Protein 3QML (pdb70)

GO terms:
  GO:0005783 endoplasmic reticulum (C, IDA)
  GO:0016887 ATP hydrolysis activity (F, IDA)
  GO:0034099 luminal surveillance complex (C, IDA)
  GO:0031204 post-translational protein targeting to membrane, translocation (P, IDA)
  GO:0070880 fungal-type cell wall beta-glucan biosynthetic process (P, IGI)
  GO:0000742 karyogamy involved in conjugation with cellular fusion (P, IMP)
  GO:0036503 ERAD pathway (P, IMP)
  GO:0031204 post-translational protein targeting to membrane, translocation (P, IMP)
  GO:0006616 SRP-dependent cotranslational protein targeting to membrane, translocation (P, IMP)
  GO:0070972 protein localization to endoplasmic reticulum (P, IMP)
  GO:0006986 response to unfolded protein (P, IMP)
  GO:0015450 protein-transporting ATPase activity (F, IDA)
  GO:0005515 protein binding (F, IPI)

Nearest PDB structures (foldseek):
  3qml-assembly1_C  TM=1.004E+00  e=2.629E-32  Saccharomyces cerevisiae
  3qml-assembly2_D  TM=9.830E-01  e=2.316E-26  Saccharomyces cerevisiae
  7urr-assembly1_B  TM=4.068E-01  e=2.922E-01  Saccharomyces cerevisiae
  8ezq-assembly1_A  TM=2.811E-01  e=3.048E-01  Saccharomyces cerevisiae
  3qml-assembly1_A  TM=1.003E+00  e=1.879E-79  Saccharomyces cerevisiae

InterPro domains:
  IPR013126 Heat shock protein 70 family [PF00012] (52-654)
  IPR013126 Heat shock protein 70 family [PTHR19375] (52-611)
  IPR018181 Heat shock protein 70, conserved site [PS00297] (55-62)
  IPR018181 Heat shock protein 70, conserved site [PS00329] (242-255)
  IPR018181 Heat shock protein 70, conserved site [PS01036] (379-393)
  IPR029047 Heat shock protein 70kD, peptide-binding domain superfamily [G3DSA:2.60.34.10] (428-582)
  IPR029047 Heat shock protein 70kD, peptide-binding domain superfamily [SSF100920] (429-586)
  IPR029048 Heat shock protein 70kD, C-terminal domain superfamily [G3DSA:1.20.1270.10] (583-655)
  IPR029048 Heat shock protein 70kD, C-terminal domain superfamily [SSF100934] (580-661)
  IPR042050 Endoplasmic reticulum chaperone BIP, nucleotide-binding domain [cd10241] (50-425)
  IPR043129 ATPase, nucleotide binding domain [SSF53067] (50-233)
  IPR043129 ATPase, nucleotide binding domain [SSF53067] (235-427)

Secondary structure (DSSP, 8-state):
---S-EEEEE-SSEEEEEEEETTEEEE---TTS-SSEE--EEE-SS-EEETHHHHHT-TT-TTTEE--GGGTTT--TT-HHHHHHHHT-SSEEEEETTEEEEEEESSSSEEEE-HHHHHHHHHHHHHHHHHHHSSS---EEEEEE-TT--HHHHHHHHHHHHHTT-EEEEEEEHHHHHHHHTTTT--SS-EEEEEEEE-SS-EEEEEEEEETTEEEEEEEEEETT-SHHHHHHHHHHHHHHHHHHHHS--GGG-HHHHHHHHHHHHHHHHHHTTSSEEEEEEEEEETTEEEEEEEEHHHHHHHHHHHHHHTHHHHHHHHHHHT--GGG--EEEEESGGGGSHHHHHHHHHHTTTPPPB--S-TTTHHHHHHHHHH--/---EEEEE-SSEEEEEEEETTEEEEPP-TTS-S-EE--EEE-SS-EEESHHHHHTTTT--TTEE--GGGTTT--TTSHHHHHHHHT-SSEEEEETTEEEEEEESSSSEEEE-HHHHHHHHHHHHHHHHHTTSSS----EEEEE-TT--HHHHHHHHHHHHTTS---S--EEHHHHHHHHTT---EEEEEE-SS-EEEEEEEE-SSSEE---EEEETT--HHHHHHHHHHHHHHHHHHHHS--GGG-HHHHHHHHHHHHHHHHHTTTSSEEEEEEEEEETTEEEEEEEEHHHHHHHTHHHHHTTTHHHHHHHHTT---TTT--EEEEESSGGG-HHHHHHHHHHTTT-PPP-SS-TTTHHHHHHHHHHHT-/---TTHHHHHHHHHHHHH-SS--HHHHHHHHHHHHHHGGGTTSHHHHHHHHHHHHHHHHHHHH-TTS-HHHHHHHHHHHHHHHTT-HHHHHHHHHH-TTHHHHHHHHHHHHH-----HHHHHHHHHHHHHS---STT---HHHHHHHHHHTTT-HHHHHHHHHHHHHHHHHHTT--HHHHHHHHHHHT-TTS-HHHHHHHHHHHHHHHHHHGGGSPPPHHHHHHHHHHHHHHHHHHTS--S---HHHHHHHHHHHHHHTTT-/--HHHHHHHHHTTSS-S---HHHHHHHHHHHHHHHHHHTSHHHHHHHHHHHHHHHHHHHH-TTS-HHHHHHHHHHHHHHHTT-TTHHHHHHHH-TTHHHHHHHHHHHHH---THHHHHHHHHHHHHS---GGGGGGS-HHHHHHHHHTTTT-HHHHHHHHHHHHHHHTTT--HHHHHHHHHTT-S--HHHHHHHHHHTT-TTS-HHHHHHHHHHHHHHHHHHGGGS---TTHHHHHHHHHHHHHHHHS-SS----THHHHHHHHHHHHHHHT-

Foldseek 3Di:
DQPFAKFKEQDQFKIWIWAQDPNDIDQFAAPVRHSIWTLKWADDLPDTDGTPRLVVPCQVRVARMDGRLLQFALDFCPDPSNVVVCVPGSYDWDHDVRGTWTWQARPVHIDIGHSLQSLLVHVLRNQVSVCVVPVHHGQEYAYEDAPPDDPSRQVSNCSSQVSSNYRHPYYHHQQVLLCVLVVVLPDDDKAWEWEWAAAAAWTKIWIWIHHPRDIDTQDMDTGRGAHDLVLLVLQLVVQQVVVCVVPVDRCPPPSVLSVLSSVQSVVQQVVLLPDQKDWGWAQCSDPRDIRIGMDGNVVSCVSCVVSLVVSVVRVVVNCVSNVHDLVRHDAYEYAYQCCSRVVSQVVVCVVSVNDHHDDDPRRPCSSSSSRNVVSVD/DWAKFWEDDQFKIAIWTDDPHDIDTFAAPVGHRIWTLKWFDDAVDIDGTPVLVVCCVVGPQGMDGSLLQFALDFCPPPSNVVVCVPGSYDWDQDVRGTWTWQQHPNRIDIGHSLQSLLSHLVSSQVRVCVVVVHHDAEYAYEDAPPDDPSRQVSNQSSQVNPGYGHPYYDHLQQLLCLLVHPCQEWEWEAAAAWTKIWGWANDNDGIDTLFMDIGNGAHPLVLLVLQLVVQQVVVCVVPVDRCPVPPVLSVVSSVQSVVQQVPLLPDQKDWGWAQCSDPRDIGIDIDGNVNSCVSCVVSLVRRVVRVVVNQVSRDHDLQVNPAYGYAYASCSRPVNQVCVCVVSVHDHHDDDDHRPCSSSRSSNVVSVVD/DDDPCCPLVVVLVVLCVVDVDRDPVSLVSLLVSLVVCLVVCLPLVSVLSCCVPCVVVLLCQLLPPVDDPSSNLSSLSSNLSNLPVHVVSLCVCCPVPVCSLVSLLVSLLVCLVDDDSVSSNQSSLSVNLSHADAPVPPRDPVSLVSQLVVPPVCVSNVLSSLSNVLRNCCRHPHCDAVSLVSLLVNLLDPPDDPVSVLSSVVSNLVVLVPPPPNHDDDDVSVVSLVVLLVVLVVVVPDDDPPDDVVSNVSSVVSNVCNVPRD/DVVPLVVVLVVLCVPDVDDDVVSQVVNLVSQVVCLVVCLPQVVVLVCCVPCVVVLLCQLLPPPDDNSSNVSSLSSLLSSQVVHPPSLVVCVPPVVCSLLSLLVSLLVPLVPPSLVSNLSSLSNLLRHADALVCLVSDAPVSLVSSLVSPVVCVSSNLSSLSNVLRQLPHPPDQVSSVVSVVVRDVACQVVLVVLLQSLLDPVDDPVSVLSSVVNNLSCQVNPPVRHDDDDSSLVSLVVLLCVLVVVLVDPDADDDVVSNVSSVVSNCCNPPGD

Solvent-accessible surface area: 57207 Å² total; per-residue (Å²): 173,52,60,57,12,0,0,0,17,11,13,16,18,82,0,0,0,0,0,67,86,133,63,138,18,75,14,7,51,15,101,22,52,29,108,40,4,5,4,30,0,0,12,38,85,141,99,142,26,32,0,22,44,0,76,29,45,36,55,105,27,64,114,17,1,1,44,22,8,28,42,1,3,14,32,60,49,126,45,223,39,0,75,93,11,36,168,145,25,70,12,75,11,40,75,89,134,28,65,1,0,0,29,3,48,46,129,71,116,156,103,49,21,27,5,30,57,1,2,2,16,3,0,17,23,3,30,74,10,0,43,122,95,13,80,95,144,0,44,22,0,6,0,1,2,5,16,97,13,52,55,32,16,54,76,4,2,67,55,0,0,97,89,10,41,3,82,9,48,75,30,12,33,13,9,14,0,0,0,19,10,42,32,27,33,148,9,120,179,86,57,28,0,0,1,2,18,0,20,24,7,22,0,25,0,4,0,0,8,0,78,136,26,63,47,90,51,70,12,47,32,40,35,62,78,0,0,4,98,46,0,22,116,56,0,3,86,48,5,11,109,28,0,98,191,120,75,55,45,67,1,56,121,54,105,91,1,30,16,16,0,105,44,1,0,53,0,0,26,83,12,3,40,95,76,57,15,6,48,0,26,1,8,33,7,14,119,67,45,30,2,39,22,49,5,28,44,27,72,4,38,104,44,0,36,110,33,1,104,90,2,33,155,12,0,84,98,0,9,105,86,44,61,41,113,74,172,44,8,63,22,2,0,2,8,7,22,16,2,120,8,43,41,3,33,82,24,2,25,67,37,10,121,46,67,134,9,33,85,77,39,57,9,53,17,0,6,0,64,0,0,0,44,53,3,42,87,89,44,5,0,0,1,21,11,12,19,34,76,1,2,4,2,4,34,119,118,61,137,30,82,18,3,43,18,115,76,50,52,103,47,7,1,6,28,0,0,10,43,108,147,128,116,38,30,0,24,58,0,65,43,37,34,94,94,21,53,90,14,0,1,43,23,9,25,38,1,3,9,31,104,49,114,58,201,56,0,59,110,13,36,161,145,22,78,5,81,14,33,74,110,129,33,87,2,1,0,43,2,32,48,126,52,119,132,110,38,26,44,5,34,60,1,2,2,26,2,4,24,55,2,37,77,10,0,31,125,120,68,56,89,161,14,75,48,0,1,0,0,2,4,14,103,11,75,121,51,13,48,91,8,2,76,61,1,1,77,69,88,38,19,77,12,70,119,24,10,34,12,8,8,0,0,0,20,16,55,42,42,105,49,0,1,1,4,24,1,20,28,17,20,0,22,0,2,2,0,15,34,109,139,41,124,32,110,52,73,14,48,30,37,41,61,97,2,0,3,119,50,0,12,114,75,0,2,148,31,4,17,122,22,1,103,181,120,68,64,41,42,1,62,54,32,123,85,2,26,20,10,0,110,42,1,0,52,2,0,31,92,13,1,35,94,82,79,13,8,52,1,26,1,4,33,9,5,50,61,50,30,1,38,19,51,5,30,35,21,73,2,36,86,34,0,58,92,34,3,93,97,4,30,110,9,0,80,119,2,6,114,82,26,60,50,102,58,124,81,20,101,41,2,0,12,2,20,20,14,3,107,5,41,40,6,51,78,29,1,52,65,29,5,98,40,59,176,15,28,174,74,50,44,23,38,6,0,11,0,50,0,0,0,46,43,0,38,114,111,96,114,13,41,13,21,85,27,1,131,59,0,71,84,21,48,105,78,45,142,109,38,41,81,122,20,34,48,142,0,50,84,0,0,78,121,2,4,16,26,0,2,31,35,119,16,0,86,30,0,1,48,67,4,4,67,16,0,11,84,5,0,38,49,115,140,22,57,51,86,0,9,17,21,0,0,32,0,0,0,1,0,0,11,28,2,68,50,0,24,110,44,1,38,130,53,67,85,92,5,17,65,113,0,16,53,7,0,27,84,11,13,109,43,191,80,7,38,83,3,7,20,9,0,0,3,0,0,16,57,3,55,20,60,71,156,36,83,41,50,76,108,26,0,18,49,0,13,93,123,20,94,182,18,85,61,0,4,22,17,0,0,28,0,6,12,66,24,38,115,10,72,70,179,168,142,55,78,12,0,60,26,0,5,123,4,2,54,42,191,98,20,42,51,28,17,10,20,44,0,0,49,11,0,19,72,15,36,110,74,76,137,103,123,15,70,27,67,178,33,2,70,93,23,1,41,113,44,5,152,51,9,67,67,76,37,107,93,52,125,171,114,84,26,87,54,38,18,59,16,0,109,77,0,33,85,0,130,163,142,26,44,128,19,35,89,30,43,151,70,13,83,83,42,30,112,74,97,129,91,50,62,80,70,31,23,23,92,3,43,48,3,4,63,123,18,1,26,33,1,2,11,58,60,14,0,85,27,9,1,50,78,18,6,53,29,10,10,86,13,1,32,58,88,136,25,37,66,72,4,5,18,20,0,0,28,1,0,0,1,0,0,14,31,1,74,57,0,15,81,57,0,38,138,53,68,96,91,7,16,39,119,0,10,56,3,0,33,82,18,5,94,105,106,20,37,66,2,3,14,10,0,0,6,0,0,13,58,1,62,13,59,46,140,11,9,109,50,1,36,35,116,28,0,24,47,0,6,90,117,30,99,212,21,83,60,0,1,20,14,0,0,41,0,0,2,54,0,2,56,0,63,102,140,64,155,66,1,86,138,1,0,97,87,24,21,124,108,13,40,95,6,0,58,30,1,1,102,3,2,61,38,209,94,23,28,58,29,18,14,18,42,0,0,39,0,0,24,24,1,35,82,30,43,139,101,111,6,88,27,75,128,30,0,38,70,27,0,29,127,38,14,162,49,16,75,67,84,36,99,83,83,156,144,119,79,23,82,56,40,18,72,16,3,100,73,0,24,56,1,126,132,120,34,40

Radius of gyration: 41.49 Å; Cα contacts (8 Å, |Δi|>4): 2077; chains: 4; bounding box: 78×118×96 Å

Organism: Saccharomyces cerevisiae (strain ATCC 204508 / S288c) (NCBI:txid559292)

Structure (mmCIF, N/CA/C/O backbone):
data_3QML
#
_entry.id   3QML
#
_cell.length_a   226.353
_cell.length_b   116.586
_cell.length_c   55.844
_cell.angle_alpha   90.00
_cell.angle_beta   90.00
_cell.angle_gamma   90.00
#
_symmetry.space_group_name_H-M   'P 21 21 2'
#
loop_
_entity.id
_entity.type
_entity.pdbx_description
1 polymer '78 kDa glucose-regulated protein homolog'
2 polymer 'Nucleotide exchange factor SIL1'
3 non-polymer 'PHOSPHATE ION'
4 non-polymer 'MAGNESIUM ION'
5 water water
#
loop_
_atom_site.group_PDB
_atom_site.id
_atom_site.type_symbol
_atom_site.label_atom_id
_atom_site.label_alt_id
_atom_site.label_comp_id
_atom_site.label_asym_id
_atom_site.label_entity_id
_atom_site.label_seq_id
_atom_site.pdbx_PDB_ins_code
_atom_site.Cartn_x
_atom_site.Cartn_y
_atom_site.Cartn_z
_atom_site.occupancy
_atom_site.B_iso_or_equiv
_atom_site.auth_seq_id
_atom_site.auth_comp_id
_atom_site.auth_asym_id
_atom_site.auth_atom_id
_atom_site.pdbx_PDB_model_num
ATOM 1 N N . ASN A 1 12 ? 30.372 60.573 30.405 1.00 91.51 48 ASN A N 1
ATOM 2 C CA . ASN A 1 12 ? 29.060 60.189 30.913 1.00 84.90 48 ASN A CA 1
ATOM 3 C C . ASN A 1 12 ? 28.859 60.458 32.405 1.00 72.03 48 ASN A C 1
ATOM 4 O O . ASN A 1 12 ? 27.722 60.565 32.862 1.00 70.51 48 ASN A O 1
ATOM 9 N N . TYR A 1 13 ? 29.955 60.568 33.158 1.00 66.65 49 TYR A N 1
ATOM 10 C CA . TYR A 1 13 ? 29.876 60.818 34.602 1.00 57.19 49 TYR A CA 1
ATOM 11 C C . TYR A 1 13 ? 29.668 62.303 34.933 1.00 55.33 49 TYR A C 1
ATOM 12 O O . TYR A 1 13 ? 29.413 62.670 36.079 1.00 59.84 49 TYR A O 1
ATOM 21 N N . GLY A 1 14 ? 29.778 63.151 33.922 1.00 44.89 50 GLY A N 1
ATOM 22 C CA . GLY A 1 14 ? 29.723 64.581 34.116 1.00 43.51 50 GLY A CA 1
ATOM 23 C C . GLY A 1 14 ? 30.935 65.024 34.897 1.00 50.83 50 GLY A C 1
ATOM 24 O O . GLY A 1 14 ? 31.994 64.396 34.835 1.00 54.49 50 GLY A O 1
ATOM 25 N N . THR A 1 15 ? 30.780 66.118 35.630 1.00 46.94 51 THR A N 1
ATOM 26 C CA . THR A 1 15 ? 31.784 66.533 36.593 1.00 44.05 51 THR A CA 1
ATOM 27 C C . THR A 1 15 ? 31.436 65.860 37.899 1.00 44.55 51 THR A C 1
ATOM 28 O O . THR A 1 15 ? 30.418 66.186 38.515 1.00 47.33 51 THR A O 1
ATOM 32 N N . VAL A 1 16 ? 32.257 64.918 38.330 1.00 40.47 52 VAL A N 1
ATOM 33 C CA . VAL A 1 16 ? 31.963 64.219 39.569 1.00 47.34 52 VAL A CA 1
ATOM 34 C C . VAL A 1 16 ? 32.594 64.862 40.806 1.00 48.78 52 VAL A C 1
ATOM 35 O O . VAL A 1 16 ? 33.770 65.243 40.804 1.00 48.38 52 VAL A O 1
ATOM 39 N N . ILE A 1 17 ? 31.778 64.991 41.852 1.00 40.97 53 ILE A N 1
ATOM 40 C CA . ILE A 1 17 ? 32.133 65.792 43.022 1.00 36.98 53 ILE A CA 1
ATOM 41 C C . ILE A 1 17 ? 32.548 64.901 44.188 1.00 27.32 53 ILE A C 1
ATOM 42 O O . ILE A 1 17 ? 32.303 63.702 44.179 1.00 34.64 53 ILE A O 1
ATOM 47 N N . GLY A 1 18 ? 33.197 65.493 45.184 1.00 28.30 54 GLY A N 1
ATOM 48 C CA . GLY A 1 18 ? 33.561 64.777 46.388 1.00 21.53 54 GLY A CA 1
ATOM 49 C C . GLY A 1 18 ? 32.837 65.363 47.580 1.00 28.40 54 GLY A C 1
ATOM 50 O O . GLY A 1 18 ? 32.818 66.581 47.781 1.00 29.16 54 GLY A O 1
ATOM 51 N N . ILE A 1 19 ? 32.229 64.488 48.373 1.00 27.02 55 ILE A N 1
ATOM 52 C CA . ILE A 1 19 ? 31.456 64.934 49.514 1.00 23.65 55 ILE A CA 1
ATOM 53 C C . ILE A 1 19 ? 31.842 64.228 50.809 1.00 20.91 55 ILE A C 1
ATOM 54 O O . ILE A 1 19 ? 31.804 62.994 50.913 1.00 28.08 55 ILE A O 1
ATOM 59 N N . ASP A 1 20 ? 32.168 65.030 51.812 1.00 19.57 56 ASP A N 1
ATOM 60 C CA . ASP A 1 20 ? 32.364 64.520 53.169 1.00 28.14 56 ASP A CA 1
ATOM 61 C C . ASP A 1 20 ? 31.041 64.700 53.892 1.00 29.60 56 ASP A C 1
ATOM 62 O O . ASP A 1 20 ? 30.604 65.828 54.157 1.00 32.97 56 ASP A O 1
ATOM 67 N N . LEU A 1 21 ? 30.408 63.577 54.199 1.00 26.23 57 LEU A N 1
ATOM 68 C CA . LEU A 1 21 ? 29.116 63.574 54.858 1.00 18.72 57 LEU A CA 1
ATOM 69 C C . LEU A 1 21 ? 29.283 63.241 56.322 1.00 19.01 57 LEU A C 1
ATOM 70 O O . LEU A 1 21 ? 29.321 62.068 56.707 1.00 24.30 57 LEU A O 1
ATOM 75 N N . GLY A 1 22 ? 29.477 64.274 57.133 1.00 26.98 58 GLY A N 1
ATOM 76 C CA . GLY A 1 22 ? 29.814 64.062 58.529 1.00 27.22 58 GLY A CA 1
ATOM 77 C C . GLY A 1 22 ? 28.604 64.032 59.456 1.00 37.46 58 GLY A C 1
ATOM 78 O O . GLY A 1 22 ? 27.504 64.462 59.102 1.00 27.38 58 GLY A O 1
ATOM 79 N N . THR A 1 23 ? 28.830 63.519 60.658 1.00 42.88 59 THR A N 1
ATOM 80 C CA . THR A 1 23 ? 27.865 63.567 61.740 1.00 37.90 59 THR A CA 1
ATOM 81 C C . THR A 1 23 ? 27.320 64.979 61.959 1.00 39.68 59 THR A C 1
ATOM 82 O O . THR A 1 23 ? 26.126 65.193 61.892 1.00 46.98 59 THR A O 1
ATOM 86 N N . THR A 1 24 ? 28.196 65.941 62.227 1.00 37.09 60 THR A N 1
ATOM 87 C CA . THR A 1 24 ? 27.743 67.295 62.528 1.00 31.77 60 THR A CA 1
ATOM 88 C C . THR A 1 24 ? 27.795 68.276 61.354 1.00 30.20 60 THR A C 1
ATOM 89 O O . THR A 1 24 ? 26.950 69.169 61.259 1.00 38.16 60 THR A O 1
ATOM 93 N N . TYR A 1 25 ? 28.794 68.116 60.481 1.00 31.00 61 TYR A N 1
ATOM 94 C CA . TYR A 1 25 ? 29.020 69.011 59.337 1.00 34.78 61 TYR A CA 1
ATOM 95 C C . TYR A 1 25 ? 29.328 68.232 58.078 1.00 28.49 61 TYR A C 1
ATOM 96 O O . TYR A 1 25 ? 29.888 67.140 58.138 1.00 30.90 61 TYR A O 1
ATOM 105 N N . SER A 1 26 ? 28.945 68.794 56.937 1.00 23.54 62 SER A N 1
ATOM 106 C CA . SER A 1 26 ? 29.222 68.187 55.654 1.00 29.25 62 SER A CA 1
ATOM 107 C C . SER A 1 26 ? 30.013 69.169 54.823 1.00 31.35 62 SER A C 1
ATOM 108 O O . SER A 1 26 ? 29.962 70.383 55.054 1.00 26.88 62 SER A O 1
ATOM 111 N N . CYS A 1 27 ? 30.743 68.658 53.841 1.00 26.92 63 CYS A N 1
ATOM 112 C CA . CYS A 1 27 ? 31.640 69.517 53.083 1.00 21.71 63 CYS A CA 1
ATOM 113 C C . CYS A 1 27 ? 31.757 68.986 51.664 1.00 26.48 63 CYS A C 1
ATOM 114 O O . CYS A 1 27 ? 31.847 67.773 51.481 1.00 24.26 63 CYS A O 1
ATOM 117 N N . VAL A 1 28 ? 31.751 69.877 50.662 1.00 24.25 64 VAL A N 1
ATOM 118 C CA . VAL A 1 28 ? 31.770 69.436 49.261 1.00 22.11 64 VAL A CA 1
ATOM 119 C C . VAL A 1 28 ? 32.920 70.070 48.483 1.00 28.24 64 VAL A C 1
ATOM 120 O O . VAL A 1 28 ? 33.252 71.251 48.688 1.00 30.81 64 VAL A O 1
ATOM 124 N N . ALA A 1 29 ? 33.542 69.280 47.607 1.00 24.73 65 ALA A N 1
ATOM 125 C CA . ALA A 1 29 ? 34.707 69.761 46.885 1.00 35.46 65 ALA A CA 1
ATOM 126 C C . ALA A 1 29 ? 34.680 69.271 45.460 1.00 30.85 65 ALA A C 1
ATOM 127 O O . ALA A 1 29 ? 33.940 68.346 45.135 1.00 34.08 65 ALA A O 1
ATOM 129 N N . VAL A 1 30 ? 35.494 69.890 44.608 1.00 30.93 66 VAL A N 1
ATOM 130 C CA . VAL A 1 30 ? 35.539 69.491 43.213 1.00 32.08 66 VAL A CA 1
ATOM 131 C C . VAL A 1 30 ? 36.897 69.799 42.600 1.00 37.79 66 VAL A C 1
ATOM 132 O O . VAL A 1 30 ? 37.529 70.799 42.931 1.00 36.42 66 VAL A O 1
ATOM 136 N N . MET A 1 31 ? 37.336 68.917 41.712 1.00 35.07 67 MET A N 1
ATOM 137 C CA . MET A 1 31 ? 38.565 69.125 40.954 1.00 46.88 67 MET A CA 1
ATOM 138 C C . MET A 1 31 ? 38.271 69.929 39.679 1.00 59.59 67 MET A C 1
ATOM 139 O O . MET A 1 31 ? 37.581 69.456 38.773 1.00 67.01 67 MET A O 1
ATOM 144 N N . LYS A 1 32 ? 38.783 71.155 39.628 1.00 59.97 68 LYS A N 1
ATOM 145 C CA . LYS A 1 32 ? 38.542 72.052 38.507 1.00 64.79 68 LYS A CA 1
ATOM 146 C C . LYS A 1 32 ? 39.876 72.527 37.917 1.00 69.62 68 LYS A C 1
ATOM 147 O O . LYS A 1 32 ? 40.607 73.289 38.553 1.00 65.37 68 LYS A O 1
ATOM 153 N N . ASN A 1 33 ? 40.177 72.069 36.700 1.00 77.76 69 ASN A N 1
ATOM 154 C CA . ASN A 1 33 ? 41.432 72.397 36.022 1.00 79.32 69 ASN A CA 1
ATOM 155 C C . ASN A 1 33 ? 42.635 71.844 36.773 1.00 76.29 69 ASN A C 1
ATOM 156 O O . ASN A 1 33 ? 43.669 72.510 36.855 1.00 73.68 69 ASN A O 1
ATOM 161 N N . GLY A 1 34 ? 42.488 70.642 37.335 1.00 61.36 70 GLY A N 1
ATOM 162 C CA . GLY A 1 34 ? 43.549 70.019 38.105 1.00 54.15 70 GLY A CA 1
ATOM 163 C C . GLY A 1 34 ? 43.853 70.654 39.454 1.00 62.21 70 GLY A C 1
ATOM 164 O O . GLY A 1 34 ? 44.824 70.273 40.113 1.00 64.68 70 GLY A O 1
ATOM 165 N N . LYS A 1 35 ? 43.054 71.634 39.870 1.00 61.59 71 LYS A N 1
ATOM 166 C CA . LYS A 1 35 ? 43.120 72.109 41.253 1.00 54.79 71 LYS A CA 1
ATOM 167 C C . LYS A 1 35 ? 41.861 71.628 41.973 1.00 55.51 71 LYS A C 1
ATOM 168 O O . LYS A 1 35 ? 40.786 71.579 41.378 1.00 47.04 71 LYS A O 1
ATOM 174 N N . THR A 1 36 ? 41.987 71.264 43.244 1.00 52.87 72 THR A N 1
ATOM 175 C CA . THR A 1 36 ? 40.808 70.918 44.024 1.00 60.51 72 THR A CA 1
ATOM 176 C C . THR A 1 36 ? 40.345 72.112 44.864 1.00 56.24 72 THR A C 1
ATOM 177 O O . THR A 1 36 ? 41.129 72.716 45.610 1.00 44.48 72 THR A O 1
ATOM 181 N N . GLU A 1 37 ? 39.074 72.468 44.723 1.00 44.78 73 GLU A N 1
ATOM 182 C CA . GLU A 1 37 ? 38.540 73.586 45.492 1.00 43.19 73 GLU A CA 1
ATOM 183 C C . GLU A 1 37 ? 37.448 73.108 46.425 1.00 40.16 73 GLU A C 1
ATOM 184 O O . GLU A 1 37 ? 36.584 72.331 46.011 1.00 34.21 73 GLU A O 1
ATOM 190 N N . ILE A 1 38 ? 37.515 73.549 47.684 1.00 33.53 74 ILE A N 1
ATOM 191 C CA . ILE A 1 38 ? 36.427 73.382 48.645 1.00 33.41 74 ILE A CA 1
ATOM 192 C C . ILE A 1 38 ? 35.391 74.470 48.375 1.00 43.25 74 ILE A C 1
ATOM 193 O O . ILE A 1 38 ? 35.744 75.626 48.160 1.00 40.54 74 ILE A O 1
ATOM 198 N N . LEU A 1 39 ? 34.117 74.096 48.348 1.00 37.74 75 LEU A N 1
ATOM 199 C CA . LEU A 1 39 ? 33.090 75.004 47.829 1.00 38.37 75 LEU A CA 1
ATOM 200 C C . LEU A 1 39 ? 32.227 75.604 48.937 1.00 39.58 75 LEU A C 1
ATOM 201 O O . LEU A 1 39 ? 31.647 74.880 49.746 1.00 45.27 75 LEU A O 1
ATOM 206 N N . ALA A 1 40 ? 32.145 76.929 48.978 1.00 34.66 76 ALA A N 1
ATOM 207 C CA . ALA A 1 40 ? 31.322 77.585 49.986 1.00 44.50 76 ALA A CA 1
ATOM 208 C C . ALA A 1 40 ? 29.827 77.529 49.624 1.00 44.08 76 ALA A C 1
ATOM 209 O O . ALA A 1 40 ? 29.445 77.563 48.443 1.00 38.83 76 ALA A O 1
ATOM 211 N N . ASN A 1 41 ? 28.979 77.441 50.641 1.00 42.92 77 ASN A N 1
ATOM 212 C CA . ASN A 1 41 ? 27.537 77.411 50.389 1.00 50.57 77 ASN A CA 1
ATOM 213 C C . ASN A 1 41 ? 26.933 78.801 50.153 1.00 60.38 77 ASN A C 1
ATOM 214 O O . ASN A 1 41 ? 27.652 79.802 50.045 1.00 60.08 77 ASN A O 1
ATOM 219 N N . GLU A 1 42 ? 25.609 78.847 50.071 1.00 66.44 78 GLU A N 1
ATOM 220 C CA . GLU A 1 42 ? 24.891 80.084 49.789 1.00 69.58 78 GLU A CA 1
ATOM 221 C C . GLU A 1 42 ? 25.150 81.132 50.878 1.00 64.34 78 GLU A C 1
ATOM 222 O O . GLU A 1 42 ? 25.101 82.329 50.612 1.00 58.78 78 GLU A O 1
ATOM 228 N N . GLN A 1 43 ? 25.455 80.663 52.090 1.00 63.17 79 GLN A N 1
ATOM 229 C CA . GLN A 1 43 ? 25.759 81.528 53.237 1.00 60.62 79 GLN A CA 1
ATOM 230 C C . GLN A 1 43 ? 27.248 81.901 53.363 1.00 66.04 79 GLN A C 1
ATOM 231 O O . GLN A 1 43 ? 27.649 82.579 54.315 1.00 59.19 79 GLN A O 1
ATOM 237 N N . GLY A 1 44 ? 28.067 81.442 52.420 1.00 59.93 80 GLY A N 1
ATOM 238 C CA . GLY A 1 44 ? 29.486 81.755 52.435 1.00 45.07 80 GLY A CA 1
ATOM 239 C C . GLY A 1 44 ? 30.354 80.786 53.219 1.00 47.96 80 GLY A C 1
ATOM 240 O O . GLY A 1 44 ? 31.552 81.030 53.423 1.00 48.75 80 GLY A O 1
ATOM 241 N N . ASN A 1 45 ? 29.768 79.681 53.665 1.00 39.60 81 ASN A N 1
ATOM 242 C CA . ASN A 1 45 ? 30.500 78.779 54.536 1.00 37.16 81 ASN A CA 1
ATOM 243 C C . ASN A 1 45 ? 30.998 77.541 53.788 1.00 47.75 81 ASN A C 1
ATOM 244 O O . ASN A 1 45 ? 30.288 76.985 52.949 1.00 42.61 81 ASN A O 1
ATOM 249 N N . ARG A 1 46 ? 32.235 77.141 54.089 1.00 46.35 82 ARG A N 1
ATOM 250 C CA . ARG A 1 46 ? 32.920 76.059 53.382 1.00 41.15 82 ARG A CA 1
ATOM 251 C C . ARG A 1 46 ? 32.570 74.702 53.949 1.00 34.47 82 ARG A C 1
ATOM 252 O O . ARG A 1 46 ? 32.887 73.663 53.376 1.00 33.98 82 ARG A O 1
ATOM 260 N N . ILE A 1 47 ? 31.895 74.744 55.084 1.00 41.70 83 ILE A N 1
ATOM 261 C CA . ILE A 1 47 ? 31.472 73.572 55.822 1.00 34.66 83 ILE A CA 1
ATOM 262 C C . ILE A 1 47 ? 29.967 73.815 56.154 1.00 50.03 83 ILE A C 1
ATOM 263 O O . ILE A 1 47 ? 29.584 74.933 56.470 1.00 43.36 83 ILE A O 1
ATOM 268 N N . THR A 1 48 ? 29.115 72.796 56.005 1.00 44.72 84 THR A N 1
ATOM 269 C CA . THR A 1 48 ? 27.646 72.933 56.163 1.00 30.32 84 THR A CA 1
ATOM 270 C C . THR A 1 48 ? 27.080 71.985 57.235 1.00 39.12 84 THR A C 1
ATOM 271 O O . THR A 1 48 ? 27.331 70.779 57.185 1.00 36.63 84 THR A O 1
ATOM 275 N N . PRO A 1 49 ? 26.300 72.522 58.199 1.00 46.79 85 PRO A N 1
ATOM 276 C CA . PRO A 1 49 ? 25.763 71.678 59.276 1.00 39.63 85 PRO A CA 1
ATOM 277 C C . PRO A 1 49 ? 24.894 70.584 58.698 1.00 36.34 85 PRO A C 1
ATOM 278 O O . PRO A 1 49 ? 24.129 70.853 57.772 1.00 35.08 85 PRO A O 1
ATOM 282 N N . SER A 1 50 ? 25.036 69.374 59.228 1.00 39.09 86 SER A N 1
ATOM 283 C CA . SER A 1 50 ? 24.270 68.213 58.797 1.00 39.06 86 SER A CA 1
ATOM 284 C C . SER A 1 50 ? 22.927 68.221 59.544 1.00 35.68 86 SER A C 1
ATOM 285 O O . SER A 1 50 ? 22.695 67.409 60.423 1.00 31.41 86 SER A O 1
ATOM 288 N N . TYR A 1 51 ? 22.066 69.167 59.195 1.00 28.72 87 TYR A N 1
ATOM 289 C CA . TYR A 1 51 ? 20.803 69.414 59.906 1.00 36.76 87 TYR A CA 1
ATOM 290 C C . TYR A 1 51 ? 19.645 69.500 58.930 1.00 29.86 87 TYR A C 1
ATOM 291 O O . TYR A 1 51 ? 19.820 69.977 57.811 1.00 36.26 87 TYR A O 1
ATOM 300 N N . VAL A 1 52 ? 18.468 69.045 59.346 1.00 32.93 88 VAL A N 1
ATOM 301 C CA . VAL A 1 52 ? 17.258 69.203 58.515 1.00 41.18 88 VAL A CA 1
ATOM 302 C C . VAL A 1 52 ? 16.093 69.602 59.404 1.00 40.52 88 VAL A C 1
ATOM 303 O O . VAL A 1 52 ? 15.867 68.996 60.441 1.00 51.73 88 VAL A O 1
ATOM 307 N N . ALA A 1 53 ? 15.358 70.631 59.020 1.00 46.03 89 ALA A N 1
ATOM 308 C CA . ALA A 1 53 ? 14.268 71.107 59.870 1.00 44.13 89 ALA A CA 1
ATOM 309 C C . ALA A 1 53 ? 12.962 71.202 59.113 1.00 47.41 89 ALA A C 1
ATOM 310 O O . ALA A 1 53 ? 12.919 71.649 57.962 1.00 47.76 89 ALA A O 1
ATOM 312 N N . PHE A 1 54 ? 11.893 70.754 59.760 1.00 54.85 90 PHE A N 1
ATOM 313 C CA . PHE A 1 54 ? 10.569 70.794 59.149 1.00 58.88 90 PHE A CA 1
ATOM 314 C C . PHE A 1 54 ? 9.696 71.852 59.809 1.00 62.39 90 PHE A C 1
ATOM 315 O O . PHE A 1 54 ? 9.519 71.860 61.025 1.00 62.64 90 PHE A O 1
ATOM 323 N N . THR A 1 55 ? 9.190 72.766 58.991 1.00 59.38 91 THR A N 1
ATOM 324 C CA . THR A 1 55 ? 8.222 73.747 59.439 1.00 60.56 91 THR A CA 1
ATOM 325 C C . THR A 1 55 ? 6.985 73.566 58.594 1.00 61.97 91 THR A C 1
ATOM 326 O O . THR A 1 55 ? 6.970 72.744 57.674 1.00 64.89 91 THR A O 1
ATOM 330 N N . ASP A 1 56 ? 5.952 74.339 58.904 1.00 67.23 92 ASP A N 1
ATOM 331 C CA . ASP A 1 56 ? 4.715 74.264 58.151 1.00 83.66 92 ASP A CA 1
ATOM 332 C C . ASP A 1 56 ? 4.988 74.546 56.681 1.00 81.79 92 ASP A C 1
ATOM 333 O O . ASP A 1 56 ? 4.544 73.799 55.798 1.00 75.49 92 ASP A O 1
ATOM 338 N N . ASP A 1 57 ? 5.750 75.607 56.430 1.00 83.15 93 ASP A N 1
ATOM 339 C CA . ASP A 1 57 ? 5.979 76.085 55.071 1.00 90.43 93 ASP A CA 1
ATOM 340 C C . ASP A 1 57 ? 7.292 75.624 54.447 1.00 86.23 93 ASP A C 1
ATOM 341 O O . ASP A 1 57 ? 7.432 75.622 53.229 1.00 90.45 93 ASP A O 1
ATOM 346 N N . GLU A 1 58 ? 8.254 75.230 55.273 1.00 84.63 94 GLU A N 1
ATOM 347 C CA . GLU A 1 58 ? 9.598 74.947 54.768 1.00 78.67 94 GLU A CA 1
ATOM 348 C C . GLU A 1 58 ? 10.175 73.581 55.153 1.00 61.44 94 GLU A C 1
ATOM 349 O O . GLU A 1 58 ? 9.901 73.047 56.231 1.00 55.61 94 GLU A O 1
ATOM 355 N N . ARG A 1 59 ? 10.975 73.026 54.251 1.00 53.59 95 ARG A N 1
ATOM 356 C CA . ARG A 1 59 ? 11.949 72.000 54.604 1.00 60.17 95 ARG A CA 1
ATOM 357 C C . ARG A 1 59 ? 13.345 72.653 54.608 1.00 60.30 95 ARG A C 1
ATOM 358 O O . ARG A 1 59 ? 13.964 72.811 53.557 1.00 67.44 95 ARG A O 1
ATOM 366 N N . LEU A 1 60 ? 13.826 73.067 55.775 1.00 53.55 96 LEU A N 1
ATOM 367 C CA . LEU A 1 60 ? 15.127 73.754 55.868 1.00 49.26 96 LEU A CA 1
ATOM 368 C C . LEU A 1 60 ? 16.273 72.769 55.952 1.00 49.34 96 LEU A C 1
ATOM 369 O O . LEU A 1 60 ? 16.197 71.803 56.711 1.00 43.51 96 LEU A O 1
ATOM 374 N N . ILE A 1 61 ? 17.332 73.028 55.181 1.00 52.40 97 ILE A N 1
ATOM 375 C CA . ILE A 1 61 ? 18.538 72.199 55.201 1.00 50.88 97 ILE A CA 1
ATOM 376 C C . ILE A 1 61 ? 19.826 72.989 55.415 1.00 49.95 97 ILE A C 1
ATOM 377 O O . ILE A 1 61 ? 20.137 73.918 54.661 1.00 42.22 97 ILE A O 1
ATOM 382 N N . GLY A 1 62 ? 20.575 72.606 56.441 1.00 43.82 98 GLY A N 1
ATOM 383 C CA . GLY A 1 62 ? 21.909 73.127 56.635 1.00 41.07 98 GLY A CA 1
ATOM 384 C C . GLY A 1 62 ? 21.978 74.308 57.567 1.00 49.07 98 GLY A C 1
ATOM 385 O O . GLY A 1 62 ? 21.583 74.216 58.730 1.00 53.35 98 GLY A O 1
ATOM 386 N N . ASP A 1 63 ? 22.506 75.420 57.070 1.00 56.60 99 ASP A N 1
ATOM 387 C CA . ASP A 1 63 ? 22.624 76.597 57.914 1.00 65.16 99 ASP A CA 1
ATOM 388 C C . ASP A 1 63 ? 21.228 77.036 58.352 1.00 52.34 99 ASP A C 1
ATOM 389 O O . ASP A 1 63 ? 20.957 77.163 59.541 1.00 46.51 99 ASP A O 1
ATOM 394 N N . ALA A 1 64 ? 20.335 77.235 57.394 1.00 56.89 100 ALA A N 1
ATOM 395 C CA . ALA A 1 64 ? 18.966 77.643 57.720 1.00 63.98 100 ALA A CA 1
ATOM 396 C C . ALA A 1 64 ? 18.330 76.741 58.790 1.00 70.32 100 ALA A C 1
ATOM 397 O O . ALA A 1 64 ? 17.592 77.209 59.658 1.00 69.17 100 ALA A O 1
ATOM 399 N N . ALA A 1 65 ? 18.632 75.448 58.737 1.00 65.10 101 ALA A N 1
ATOM 400 C CA . ALA A 1 65 ? 18.012 74.502 59.648 1.00 53.41 101 ALA A CA 1
ATOM 401 C C . ALA A 1 65 ? 18.580 74.619 61.036 1.00 48.10 101 ALA A C 1
ATOM 402 O O . ALA A 1 65 ? 17.850 74.550 62.012 1.00 54.08 101 ALA A O 1
ATOM 404 N N . LYS A 1 66 ? 19.888 74.795 61.132 1.00 58.83 102 LYS A N 1
ATOM 405 C CA . LYS A 1 66 ? 20.549 74.816 62.431 1.00 49.45 102 LYS A CA 1
ATOM 406 C C . LYS A 1 66 ? 20.296 76.129 63.179 1.00 48.54 102 LYS A C 1
ATOM 407 O O . LYS A 1 66 ? 20.367 76.189 64.415 1.00 43.93 102 LYS A O 1
ATOM 413 N N . ASN A 1 67 ? 20.030 77.189 62.424 1.00 44.32 103 ASN A N 1
ATOM 414 C CA . ASN A 1 67 ? 19.752 78.490 63.022 1.00 55.34 103 ASN A CA 1
ATOM 415 C C . ASN A 1 67 ? 18.403 78.509 63.742 1.00 63.62 103 ASN A C 1
ATOM 416 O O . ASN A 1 67 ? 18.275 79.094 64.815 1.00 73.80 103 ASN A O 1
ATOM 421 N N . GLN A 1 68 ? 17.408 77.844 63.157 1.00 66.87 104 GLN A N 1
ATOM 422 C CA . GLN A 1 68 ? 16.069 77.790 63.740 1.00 64.23 104 GLN A CA 1
ATOM 423 C C . GLN A 1 68 ? 15.859 76.540 64.586 1.00 62.09 104 GLN A C 1
ATOM 424 O O . GLN A 1 68 ? 14.735 76.064 64.730 1.00 68.20 104 GLN A O 1
ATOM 430 N N . VAL A 1 69 ? 16.934 76.001 65.145 1.00 55.67 105 VAL A N 1
ATOM 431 C CA . VAL A 1 69 ? 16.795 74.806 65.962 1.00 54.43 105 VAL A CA 1
ATOM 432 C C . VAL A 1 69 ? 16.045 75.183 67.219 1.00 56.88 105 VAL A C 1
ATOM 433 O O . VAL A 1 69 ? 15.076 74.519 67.593 1.00 66.77 105 VAL A O 1
ATOM 437 N N . ALA A 1 70 ? 16.497 76.267 67.848 1.00 64.18 106 ALA A N 1
ATOM 438 C CA . ALA A 1 70 ? 16.014 76.721 69.159 1.00 73.37 106 ALA A CA 1
ATOM 439 C C . ALA A 1 70 ? 14.505 76.581 69.398 1.00 71.23 106 ALA A C 1
ATOM 440 O O . ALA A 1 70 ? 14.080 75.824 70.267 1.00 67.57 106 ALA A O 1
ATOM 442 N N . ALA A 1 71 ? 13.705 77.306 68.626 1.00 76.56 107 ALA A N 1
ATOM 443 C CA . ALA A 1 71 ? 12.263 77.326 68.836 1.00 85.56 107 ALA A CA 1
ATOM 444 C C . ALA A 1 71 ? 11.527 76.243 68.050 1.00 85.29 107 ALA A C 1
ATOM 445 O O . ALA A 1 71 ? 10.313 76.306 67.887 1.00 89.54 107 ALA A O 1
ATOM 447 N N . ASN A 1 72 ? 12.262 75.250 67.565 1.00 80.77 108 ASN A N 1
ATOM 448 C CA . ASN A 1 72 ? 11.647 74.135 66.853 1.00 72.78 108 ASN A CA 1
ATOM 449 C C . ASN A 1 72 ? 12.357 72.823 67.139 1.00 73.75 108 ASN A C 1
ATOM 450 O O . ASN A 1 72 ? 12.613 72.043 66.228 1.00 71.67 108 ASN A O 1
ATOM 455 N N . PRO A 1 73 ? 12.642 72.563 68.417 1.00 71.54 109 PRO A N 1
ATOM 456 C CA . PRO A 1 73 ? 13.581 71.532 68.860 1.00 68.83 109 PRO A CA 1
ATOM 457 C C . PRO A 1 73 ? 13.153 70.086 68.607 1.00 67.23 109 PRO A C 1
ATOM 458 O O . PRO A 1 73 ? 13.878 69.183 69.012 1.00 80.84 109 PRO A O 1
ATOM 462 N N . GLN A 1 74 ? 12.018 69.845 67.970 1.00 57.03 110 GLN A N 1
ATOM 463 C CA . GLN A 1 74 ? 11.630 68.457 67.719 1.00 57.41 110 GLN A CA 1
ATOM 464 C C . GLN A 1 74 ? 11.209 68.182 66.275 1.00 49.66 110 GLN A C 1
ATOM 465 O O . GLN A 1 74 ? 10.926 67.053 65.916 1.00 45.30 110 GLN A O 1
ATOM 471 N N . ASN A 1 75 ? 11.188 69.212 65.442 1.00 51.99 111 ASN A N 1
ATOM 472 C CA . ASN A 1 75 ? 11.143 68.982 64.010 1.00 54.85 111 ASN A CA 1
ATOM 473 C C . ASN A 1 75 ? 12.522 69.160 63.353 1.00 58.43 111 ASN A C 1
ATOM 474 O O . ASN A 1 75 ? 12.644 69.082 62.126 1.00 58.38 111 ASN A O 1
ATOM 479 N N . THR A 1 76 ? 13.557 69.380 64.172 1.00 39.82 112 THR A N 1
ATOM 480 C CA . THR A 1 76 ? 14.902 69.598 63.657 1.00 43.07 112 THR A CA 1
ATOM 481 C C . THR A 1 76 ? 15.790 68.367 63.848 1.00 45.43 112 THR A C 1
ATOM 482 O O . THR A 1 76 ? 16.143 67.995 64.972 1.00 38.13 112 THR A O 1
ATOM 486 N N . ILE A 1 77 ? 16.168 67.751 62.730 1.00 44.16 113 ILE A N 1
ATOM 487 C CA . ILE A 1 77 ? 16.898 66.490 62.756 1.00 38.89 113 ILE A CA 1
ATOM 488 C C . ILE A 1 77 ? 18.403 66.721 62.633 1.00 39.36 113 ILE A C 1
ATOM 489 O O . ILE A 1 77 ? 18.856 67.473 61.765 1.00 35.83 113 ILE A O 1
ATOM 494 N N . PHE A 1 78 ? 19.167 66.092 63.525 1.00 50.41 114 PHE A N 1
ATOM 495 C CA . PHE A 1 78 ? 20.631 66.142 63.493 1.00 38.53 114 PHE A CA 1
ATOM 496 C C . PHE A 1 78 ? 21.180 64.796 63.944 1.00 39.81 114 PHE A C 1
ATOM 497 O O . PHE A 1 78 ? 20.433 63.977 64.458 1.00 35.43 114 PHE A O 1
ATOM 505 N N . ASP A 1 79 ? 22.483 64.572 63.754 1.00 41.08 115 ASP A N 1
ATOM 506 C CA . ASP A 1 79 ? 23.127 63.318 64.126 1.00 29.02 115 ASP A CA 1
ATOM 507 C C . ASP A 1 79 ? 22.529 62.098 63.453 1.00 26.13 115 ASP A C 1
ATOM 508 O O . ASP A 1 79 ? 22.649 60.983 63.982 1.00 29.83 115 ASP A O 1
ATOM 513 N N . ILE A 1 80 ? 21.914 62.266 62.288 1.00 25.74 116 ILE A N 1
ATOM 514 C CA . ILE A 1 80 ? 21.263 61.113 61.671 1.00 30.00 116 ILE A CA 1
ATOM 515 C C . ILE A 1 80 ? 22.306 60.045 61.335 1.00 35.91 116 ILE A C 1
ATOM 516 O O . ILE A 1 80 ? 21.993 58.853 61.271 1.00 35.44 116 ILE A O 1
ATOM 521 N N . LYS A 1 81 ? 23.549 60.474 61.129 1.00 23.65 117 LYS A N 1
ATOM 522 C CA . LYS A 1 81 ? 24.628 59.532 60.833 1.00 32.99 117 LYS A CA 1
ATOM 523 C C . LYS A 1 81 ? 24.780 58.456 61.895 1.00 39.15 117 LYS A C 1
ATOM 524 O O . LYS A 1 81 ? 25.344 57.390 61.612 1.00 32.36 117 LYS A O 1
ATOM 530 N N . ARG A 1 82 ? 24.282 58.723 63.106 1.00 35.54 118 ARG A N 1
ATOM 531 C CA . ARG A 1 82 ? 24.323 57.726 64.173 1.00 30.12 118 ARG A CA 1
ATOM 532 C C . ARG A 1 82 ? 23.336 56.574 63.940 1.00 38.62 118 ARG A C 1
ATOM 533 O O . ARG A 1 82 ? 23.438 55.515 64.555 1.00 42.35 118 ARG A O 1
ATOM 541 N N . LEU A 1 83 ? 22.385 56.774 63.037 1.00 38.31 119 LEU A N 1
ATOM 542 C CA . LEU A 1 83 ? 21.312 55.813 62.850 1.00 35.40 119 LEU A CA 1
ATOM 543 C C . LEU A 1 83 ? 21.421 55.081 61.529 1.00 36.97 119 LEU A C 1
ATOM 544 O O . LEU A 1 83 ? 20.875 53.993 61.366 1.00 36.56 119 LEU A O 1
ATOM 549 N N . ILE A 1 84 ? 22.108 55.688 60.571 1.00 27.45 120 ILE A N 1
ATOM 550 C CA . ILE A 1 84 ? 22.038 55.194 59.198 1.00 32.33 120 ILE A CA 1
ATOM 551 C C . ILE A 1 84 ? 22.588 53.772 59.070 1.00 35.16 120 ILE A C 1
ATOM 552 O O . ILE A 1 84 ? 23.604 53.442 59.664 1.00 33.56 120 ILE A O 1
ATOM 557 N N . GLY A 1 85 ? 21.878 52.928 58.322 1.00 37.73 121 GLY A N 1
ATOM 558 C CA . GLY A 1 85 ? 22.270 51.543 58.111 1.00 37.49 121 GLY A CA 1
ATOM 559 C C . GLY A 1 85 ? 22.076 50.587 59.281 1.00 38.61 121 GLY A C 1
ATOM 560 O O . GLY A 1 85 ? 22.326 49.389 59.146 1.00 48.40 121 GLY A O 1
ATOM 561 N N . LEU A 1 86 ? 21.647 51.105 60.428 1.00 31.31 122 LEU A N 1
ATOM 562 C CA . LEU A 1 86 ? 21.541 50.300 61.643 1.00 37.07 122 LEU A CA 1
ATOM 563 C C . LEU A 1 86 ? 20.114 49.802 61.932 1.00 48.63 122 LEU A C 1
ATOM 564 O O . LEU A 1 86 ? 19.149 50.304 61.368 1.00 45.26 122 LEU A O 1
ATOM 569 N N . LYS A 1 87 ? 20.006 48.824 62.834 1.00 53.72 123 LYS A N 1
ATOM 570 C CA . LYS A 1 87 ? 18.733 48.224 63.233 1.00 52.37 123 LYS A CA 1
ATOM 571 C C . LYS A 1 87 ? 18.188 48.872 64.499 1.00 47.77 123 LYS A C 1
ATOM 572 O O . LYS A 1 87 ? 18.952 49.266 65.388 1.00 36.86 123 LYS A O 1
ATOM 578 N N . TYR A 1 88 ? 16.861 48.947 64.591 1.00 45.84 124 TYR A N 1
ATOM 579 C CA . TYR A 1 88 ? 16.194 49.577 65.736 1.00 44.77 124 TYR A CA 1
ATOM 580 C C . TYR A 1 88 ? 16.553 48.921 67.075 1.00 52.61 124 TYR A C 1
ATOM 581 O O . TYR A 1 88 ? 16.642 49.588 68.097 1.00 53.48 124 TYR A O 1
ATOM 590 N N . ASN A 1 89 ? 16.771 47.611 67.057 1.00 65.44 125 ASN A N 1
ATOM 591 C CA . ASN A 1 89 ? 17.137 46.883 68.266 1.00 70.23 125 ASN A CA 1
ATOM 592 C C . ASN A 1 89 ? 18.609 46.994 68.637 1.00 64.50 125 ASN A C 1
ATOM 593 O O . ASN A 1 89 ? 19.008 46.558 69.711 1.00 67.33 125 ASN A O 1
ATOM 598 N N . ASP A 1 90 ? 19.415 47.568 67.754 1.00 54.84 126 ASP A N 1
ATOM 599 C CA . ASP A 1 90 ? 20.841 47.664 68.021 1.00 54.28 126 ASP A CA 1
ATOM 600 C C . ASP A 1 90 ? 21.112 48.408 69.315 1.00 52.67 126 ASP A C 1
ATOM 601 O O . ASP A 1 90 ? 20.501 49.434 69.590 1.00 52.81 126 ASP A O 1
ATOM 606 N N . ARG A 1 91 ? 22.029 47.884 70.117 1.00 51.21 127 ARG A N 1
ATOM 607 C CA . ARG A 1 91 ? 22.413 48.566 71.346 1.00 57.70 127 ARG A CA 1
ATOM 608 C C . ARG A 1 91 ? 22.675 50.063 71.140 1.00 47.68 127 ARG A C 1
ATOM 609 O O . ARG A 1 91 ? 22.127 50.882 71.864 1.00 52.31 127 ARG A O 1
ATOM 617 N N . SER A 1 92 ? 23.510 50.422 70.161 1.00 43.79 128 SER A N 1
ATOM 618 C CA . SER A 1 92 ? 23.905 51.825 70.005 1.00 40.99 128 SER A CA 1
ATOM 619 C C . SER A 1 92 ? 22.730 52.710 69.605 1.00 42.65 128 SER A C 1
ATOM 620 O O . SER A 1 92 ? 22.645 53.857 70.013 1.00 49.42 128 SER A O 1
ATOM 623 N N . VAL A 1 93 ? 21.811 52.180 68.814 1.00 48.32 129 VAL A N 1
ATOM 624 C CA . VAL A 1 93 ? 20.624 52.944 68.452 1.00 41.51 129 VAL A CA 1
ATOM 625 C C . VAL A 1 93 ? 19.750 53.217 69.681 1.00 44.41 129 VAL A C 1
ATOM 626 O O . VAL A 1 93 ? 19.269 54.329 69.879 1.00 45.90 129 VAL A O 1
ATOM 630 N N . GLN A 1 94 ? 19.591 52.211 70.530 1.00 40.03 130 GLN A N 1
ATOM 631 C CA . GLN A 1 94 ? 18.843 52.381 71.772 1.00 48.69 130 GLN A CA 1
ATOM 632 C C . GLN A 1 94 ? 19.473 53.442 72.655 1.00 58.89 130 GLN A C 1
ATOM 633 O O . GLN A 1 94 ? 18.776 54.309 73.173 1.00 65.46 130 GLN A O 1
ATOM 639 N N . LYS A 1 95 ? 20.791 53.384 72.825 1.00 58.72 131 LYS A N 1
ATOM 640 C CA . LYS A 1 95 ? 21.455 54.352 73.687 1.00 59.32 131 LYS A CA 1
ATOM 641 C C . LYS A 1 95 ? 21.345 55.752 73.092 1.00 63.64 131 LYS A C 1
ATOM 642 O O . LYS A 1 95 ? 21.039 56.711 73.806 1.00 67.93 131 LYS A O 1
ATOM 648 N N . ASP A 1 96 ? 21.565 55.859 71.781 1.00 57.53 132 ASP A N 1
ATOM 649 C CA . ASP A 1 96 ? 21.603 57.160 71.117 1.00 53.87 132 ASP A CA 1
ATOM 650 C C . ASP A 1 96 ? 20.234 57.814 71.123 1.00 53.97 132 ASP A C 1
ATOM 651 O O . ASP A 1 96 ? 20.124 59.036 71.189 1.00 52.75 132 ASP A O 1
ATOM 656 N N . ILE A 1 97 ? 19.196 56.986 71.056 1.00 60.38 133 ILE A N 1
ATOM 657 C CA . ILE A 1 97 ? 17.815 57.466 70.991 1.00 67.63 133 ILE A CA 1
ATOM 658 C C . ILE A 1 97 ? 17.396 58.322 72.194 1.00 64.41 133 ILE A C 1
ATOM 659 O O . ILE A 1 97 ? 16.669 59.302 72.038 1.00 60.69 133 ILE A O 1
ATOM 664 N N . LYS A 1 98 ? 17.864 57.954 73.382 1.00 65.47 134 LYS A N 1
ATOM 665 C CA . LYS A 1 98 ? 17.572 58.711 74.595 1.00 74.39 134 LYS A CA 1
ATOM 666 C C . LYS A 1 98 ? 17.990 60.178 74.500 1.00 86.18 134 LYS A C 1
ATOM 667 O O . LYS A 1 98 ? 17.237 61.076 74.882 1.00 92.92 134 LYS A O 1
ATOM 673 N N . HIS A 1 99 ? 19.199 60.412 73.998 1.00 88.42 135 HIS A N 1
ATOM 674 C CA . HIS A 1 99 ? 19.794 61.746 74.007 1.00 86.91 135 HIS A CA 1
ATOM 675 C C . HIS A 1 99 ? 19.323 62.593 72.837 1.00 79.36 135 HIS A C 1
ATOM 676 O O . HIS A 1 99 ? 19.906 63.636 72.546 1.00 72.72 135 HIS A O 1
ATOM 683 N N . LEU A 1 100 ? 18.267 62.141 72.168 1.00 76.29 136 LEU A N 1
ATOM 684 C CA . LEU A 1 100 ? 17.728 62.870 71.029 1.00 68.78 136 LEU A CA 1
ATOM 685 C C . LEU A 1 100 ? 16.461 63.590 71.425 1.00 65.27 136 LEU A C 1
ATOM 686 O O . LEU A 1 100 ? 15.589 63.005 72.050 1.00 72.44 136 LEU A O 1
ATOM 691 N N . PRO A 1 101 ? 16.357 64.869 71.060 1.00 59.59 137 PRO A N 1
ATOM 692 C CA . PRO A 1 101 ? 15.161 65.673 71.320 1.00 61.86 137 PRO A CA 1
ATOM 693 C C . PRO A 1 101 ? 14.079 65.510 70.239 1.00 62.83 137 PRO A C 1
ATOM 694 O O . PRO A 1 101 ? 13.073 66.218 70.286 1.00 67.89 137 PRO A O 1
ATOM 698 N N . PHE A 1 102 ? 14.280 64.616 69.273 1.00 51.18 138 PHE A N 1
ATOM 699 C CA . PHE A 1 102 ? 13.234 64.343 68.277 1.00 47.52 138 PHE A CA 1
ATOM 700 C C . PHE A 1 102 ? 12.769 62.884 68.339 1.00 40.71 138 PHE A C 1
ATOM 701 O O . PHE A 1 102 ? 13.408 62.042 68.966 1.00 51.90 138 PHE A O 1
ATOM 709 N N . ASN A 1 103 ? 11.655 62.577 67.694 1.00 47.73 139 ASN A N 1
ATOM 710 C CA . ASN A 1 103 ? 11.076 61.241 67.837 1.00 59.85 139 ASN A CA 1
ATOM 711 C C . ASN A 1 103 ? 11.633 60.187 66.857 1.00 58.49 139 ASN A C 1
ATOM 712 O O . ASN A 1 103 ? 11.709 60.420 65.658 1.00 63.74 139 ASN A O 1
ATOM 717 N N . VAL A 1 104 ? 12.028 59.033 67.391 1.00 54.26 140 VAL A N 1
ATOM 718 C CA . VAL A 1 104 ? 12.564 57.933 66.595 1.00 45.48 140 VAL A CA 1
ATOM 719 C C . VAL A 1 104 ? 11.692 56.688 66.777 1.00 51.15 140 VAL A C 1
ATOM 720 O O . VAL A 1 104 ? 11.582 56.140 67.874 1.00 59.52 140 VAL A O 1
ATOM 724 N N . VAL A 1 105 ? 11.061 56.252 65.694 1.00 45.46 141 VAL A N 1
ATOM 725 C CA . VAL A 1 105 ? 10.173 55.105 65.758 1.00 54.41 141 VAL A CA 1
ATOM 726 C C . VAL A 1 105 ? 10.781 53.916 65.035 1.00 57.76 141 VAL A C 1
ATOM 727 O O . VAL A 1 105 ? 11.625 54.084 64.158 1.00 56.94 141 VAL A O 1
ATOM 731 N N . ASN A 1 106 ? 10.355 52.718 65.424 1.00 52.47 142 ASN A N 1
ATOM 732 C CA . ASN A 1 106 ? 10.702 51.505 64.709 1.00 53.93 142 ASN A CA 1
ATOM 733 C C . ASN A 1 106 ? 9.820 51.320 63.488 1.00 67.70 142 ASN A C 1
ATOM 734 O O . ASN A 1 106 ? 8.602 51.178 63.596 1.00 77.23 142 ASN A O 1
ATOM 739 N N . LYS A 1 107 ? 10.453 51.320 62.324 1.00 68.27 143 LYS A N 1
ATOM 740 C CA . LYS A 1 107 ? 9.786 51.068 61.063 1.00 59.62 143 LYS A CA 1
ATOM 741 C C . LYS A 1 107 ? 10.505 49.886 60.438 1.00 69.12 143 LYS A C 1
ATOM 742 O O . LYS A 1 107 ? 11.678 49.984 60.061 1.00 74.71 143 LYS A O 1
ATOM 748 N N . ASP A 1 108 ? 9.810 48.757 60.366 1.00 63.12 144 ASP A N 1
ATOM 749 C CA . ASP A 1 108 ? 10.370 47.535 59.807 1.00 69.04 144 ASP A CA 1
ATOM 750 C C . ASP A 1 108 ? 11.711 47.156 60.434 1.00 68.38 144 ASP A C 1
ATOM 751 O O . ASP A 1 108 ? 12.572 46.594 59.764 1.00 71.68 144 ASP A O 1
ATOM 756 N N . GLY A 1 109 ? 11.892 47.459 61.715 1.00 57.43 145 GLY A N 1
ATOM 757 C CA . GLY A 1 109 ? 13.102 47.044 62.400 1.00 62.71 145 GLY A CA 1
ATOM 758 C C . GLY A 1 109 ? 14.260 48.031 62.317 1.00 56.82 145 GLY A C 1
ATOM 759 O O . GLY A 1 109 ? 15.258 47.862 63.013 1.00 47.48 145 GLY A O 1
ATOM 760 N N . LYS A 1 110 ? 14.109 49.054 61.475 1.00 51.48 146 LYS A N 1
ATOM 761 C CA . LYS A 1 110 ? 15.086 50.129 61.330 1.00 55.47 146 LYS A CA 1
ATOM 762 C C . LYS A 1 110 ? 14.593 51.409 62.017 1.00 52.31 146 LYS A C 1
ATOM 763 O O . LYS A 1 110 ? 13.384 51.674 62.058 1.00 49.05 146 LYS A O 1
ATOM 769 N N . PRO A 1 111 ? 15.525 52.201 62.576 1.00 42.87 147 PRO A N 1
ATOM 770 C CA . PRO A 1 111 ? 15.124 53.483 63.156 1.00 41.09 147 PRO A CA 1
ATOM 771 C C . PRO A 1 111 ? 14.725 54.454 62.050 1.00 35.90 147 PRO A C 1
ATOM 772 O O . PRO A 1 111 ? 15.284 54.421 60.951 1.00 45.78 147 PRO A O 1
ATOM 776 N N . ALA A 1 112 ? 13.766 55.317 62.356 1.00 31.63 148 ALA A N 1
ATOM 777 C CA . ALA A 1 112 ? 13.228 56.290 61.413 1.00 36.71 148 ALA A CA 1
ATOM 778 C C . ALA A 1 112 ? 12.780 57.483 62.244 1.00 43.71 148 ALA A C 1
ATOM 779 O O . ALA A 1 112 ? 12.381 57.322 63.397 1.00 41.39 148 ALA A O 1
ATOM 781 N N . VAL A 1 113 ? 12.884 58.684 61.691 1.00 43.18 149 VAL A N 1
ATOM 782 C CA . VAL A 1 113 ? 12.480 59.857 62.446 1.00 46.57 149 VAL A CA 1
ATOM 783 C C . VAL A 1 113 ? 11.030 60.208 62.138 1.00 46.61 149 VAL A C 1
ATOM 784 O O . VAL A 1 113 ? 10.578 60.052 61.003 1.00 46.47 149 VAL A O 1
ATOM 788 N N . GLU A 1 114 ? 10.313 60.681 63.157 1.00 58.63 150 GLU A N 1
ATOM 789 C CA . GLU A 1 114 ? 8.914 61.106 63.009 1.00 59.85 150 GLU A CA 1
ATOM 790 C C . GLU A 1 114 ? 8.715 62.565 63.412 1.00 49.77 150 GLU A C 1
ATOM 791 O O . GLU A 1 114 ? 8.937 62.936 64.565 1.00 46.03 150 GLU A O 1
ATOM 797 N N . VAL A 1 115 ? 8.312 63.393 62.455 1.00 43.86 151 VAL A N 1
ATOM 798 C CA . VAL A 1 115 ? 8.100 64.816 62.719 1.00 50.94 151 VAL A CA 1
ATOM 799 C C . VAL A 1 115 ? 6.632 65.207 62.454 1.00 57.48 151 VAL A C 1
ATOM 800 O O . VAL A 1 115 ? 5.850 64.408 61.938 1.00 50.90 151 VAL A O 1
ATOM 804 N N . SER A 1 116 ? 6.273 66.438 62.797 1.00 60.38 152 SER A N 1
ATOM 805 C CA . SER A 1 116 ? 4.890 66.883 62.687 1.00 73.94 152 SER A CA 1
ATOM 806 C C . SER A 1 116 ? 4.708 68.101 61.783 1.00 77.08 152 SER A C 1
ATOM 807 O O . SER A 1 116 ? 4.965 69.232 62.193 1.00 75.82 152 SER A O 1
ATOM 810 N N . VAL A 1 117 ? 4.260 67.852 60.554 1.00 79.76 153 VAL A N 1
ATOM 811 C CA . VAL A 1 117 ? 3.858 68.910 59.630 1.00 81.25 153 VAL A CA 1
ATOM 812 C C . VAL A 1 117 ? 2.690 68.487 58.732 1.00 98.39 153 VAL A C 1
ATOM 813 O O . VAL A 1 117 ? 2.891 67.769 57.751 1.00 110.01 153 VAL A O 1
ATOM 817 N N . LYS A 1 118 ? 1.471 68.913 59.053 1.00 93.23 154 LYS A N 1
ATOM 818 C CA . LYS A 1 118 ? 1.160 69.689 60.246 1.00 95.48 154 LYS A CA 1
ATOM 819 C C . LYS A 1 118 ? -0.350 69.802 60.343 1.00 93.35 154 LYS A C 1
ATOM 820 O O . LYS A 1 118 ? -1.018 70.086 59.352 1.00 87.66 154 LYS A O 1
ATOM 826 N N . GLY A 1 119 ? -0.886 69.557 61.532 1.00 92.34 155 GLY A N 1
ATOM 827 C CA . GLY A 1 119 ? -0.091 69.043 62.629 1.00 92.52 155 GLY A CA 1
ATOM 828 C C . GLY A 1 119 ? -0.167 67.532 62.570 1.00 98.76 155 GLY A C 1
ATOM 829 O O . GLY A 1 119 ? -0.590 66.881 63.526 1.00 99.09 155 GLY A O 1
ATOM 830 N N . GLU A 1 120 ? 0.225 66.979 61.425 1.00 97.63 156 GLU A N 1
ATOM 831 C CA . GLU A 1 120 ? 0.165 65.541 61.201 1.00 94.12 156 GLU A CA 1
ATOM 832 C C . GLU A 1 120 ? 1.556 64.919 61.249 1.00 85.84 156 GLU A C 1
ATOM 833 O O . GLU A 1 120 ? 2.560 65.600 61.061 1.00 78.37 156 GLU A O 1
ATOM 839 N N . LYS A 1 121 ? 1.607 63.619 61.512 1.00 81.65 157 LYS A N 1
ATOM 840 C CA . LYS A 1 121 ? 2.881 62.936 61.666 1.00 76.58 157 LYS A CA 1
ATOM 841 C C . LYS A 1 121 ? 3.448 62.435 60.333 1.00 73.85 157 LYS A C 1
ATOM 842 O O . LYS A 1 121 ? 2.758 61.755 59.567 1.00 65.42 157 LYS A O 1
ATOM 848 N N . LYS A 1 122 ? 4.710 62.779 60.074 1.00 66.27 158 LYS A N 1
ATOM 849 C CA . LYS A 1 122 ? 5.439 62.292 58.905 1.00 63.24 158 LYS A CA 1
ATOM 850 C C . LYS A 1 122 ? 6.748 61.584 59.319 1.00 54.89 158 LYS A C 1
ATOM 851 O O . LYS A 1 122 ? 7.456 62.008 60.253 1.00 39.61 158 LYS A O 1
ATOM 857 N N . VAL A 1 123 ? 7.048 60.487 58.631 1.00 50.30 159 VAL A N 1
ATOM 858 C CA . VAL A 1 123 ? 8.190 59.644 58.973 1.00 49.25 159 VAL A CA 1
ATOM 859 C C . VAL A 1 123 ? 9.200 59.552 57.837 1.00 47.73 159 VAL A C 1
ATOM 860 O O . VAL A 1 123 ? 8.827 59.301 56.689 1.00 39.08 159 VAL A O 1
ATOM 864 N N . PHE A 1 124 ? 10.476 59.747 58.171 1.00 40.40 160 PHE A N 1
ATOM 865 C CA . PHE A 1 124 ? 11.574 59.710 57.189 1.00 43.28 160 PHE A CA 1
ATOM 866 C C . PHE A 1 124 ? 12.665 58.796 57.666 1.00 40.00 160 PHE A C 1
ATOM 867 O O . PHE A 1 124 ? 13.041 58.857 58.834 1.00 39.73 160 PHE A O 1
ATOM 875 N N . THR A 1 125 ? 13.178 57.960 56.771 1.00 36.72 161 THR A N 1
ATOM 876 C CA . THR A 1 125 ? 14.315 57.081 57.091 1.00 37.00 161 THR A CA 1
ATOM 877 C C . THR A 1 125 ? 15.620 57.879 57.240 1.00 41.45 161 THR A C 1
ATOM 878 O O . THR A 1 125 ? 15.690 59.056 56.844 1.00 31.12 161 THR A O 1
ATOM 882 N N . PRO A 1 126 ? 16.660 57.250 57.819 1.00 36.58 162 PRO A N 1
ATOM 883 C CA . PRO A 1 126 ? 17.979 57.899 57.851 1.00 33.36 162 PRO A CA 1
ATOM 884 C C . PRO A 1 126 ? 18.542 58.108 56.432 1.00 35.79 162 PRO A C 1
ATOM 885 O O . PRO A 1 126 ? 19.193 59.125 56.176 1.00 33.70 162 PRO A O 1
ATOM 889 N N . GLU A 1 127 ? 18.246 57.192 55.517 1.00 32.78 163 GLU A N 1
ATOM 890 C CA . GLU A 1 127 ? 18.581 57.380 54.101 1.00 35.37 163 GLU A CA 1
ATOM 891 C C . GLU A 1 127 ? 18.018 58.677 53.520 1.00 34.38 163 GLU A C 1
ATOM 892 O O . GLU A 1 127 ? 18.689 59.358 52.738 1.00 36.24 163 GLU A O 1
ATOM 898 N N . GLU A 1 128 ? 16.775 58.995 53.870 1.00 34.50 164 GLU A N 1
ATOM 899 C CA . GLU A 1 128 ? 16.089 60.139 53.283 1.00 37.00 164 GLU A CA 1
ATOM 900 C C . GLU A 1 128 ? 16.611 61.456 53.853 1.00 31.32 164 GLU A C 1
ATOM 901 O O . GLU A 1 128 ? 16.706 62.468 53.146 1.00 32.96 164 GLU A O 1
ATOM 907 N N . ILE A 1 129 ? 16.887 61.460 55.149 1.00 30.62 165 ILE A N 1
ATOM 908 C CA . ILE A 1 129 ? 17.406 62.662 55.789 1.00 33.84 165 ILE A CA 1
ATOM 909 C C . ILE A 1 129 ? 18.827 62.891 55.257 1.00 31.90 165 ILE A C 1
ATOM 910 O O . ILE A 1 129 ? 19.219 64.008 54.922 1.00 31.60 165 ILE A O 1
ATOM 915 N N . SER A 1 130 ? 19.591 61.814 55.185 1.00 34.16 166 SER A N 1
ATOM 916 C CA . SER A 1 130 ? 20.903 61.878 54.577 1.00 40.16 166 SER A CA 1
ATOM 917 C C . SER A 1 130 ? 20.790 62.382 53.143 1.00 40.53 166 SER A C 1
ATOM 918 O O . SER A 1 130 ? 21.561 63.250 52.726 1.00 34.29 166 SER A O 1
ATOM 921 N N . GLY A 1 131 ? 19.811 61.865 52.402 1.00 29.56 167 GLY A N 1
ATOM 922 C CA . GLY A 1 131 ? 19.639 62.267 51.014 1.00 25.60 167 GLY A CA 1
ATOM 923 C C . GLY A 1 131 ? 19.291 63.746 50.877 1.00 37.67 167 GLY A C 1
ATOM 924 O O . GLY A 1 131 ? 19.641 64.417 49.891 1.00 35.59 167 GLY A O 1
ATOM 925 N N . MET A 1 132 ? 18.585 64.271 51.868 1.00 26.67 168 MET A N 1
ATOM 926 C CA . MET A 1 132 ? 18.301 65.694 51.874 1.00 35.07 168 MET A CA 1
ATOM 927 C C . MET A 1 132 ? 19.584 66.504 52.065 1.00 25.61 168 MET A C 1
ATOM 928 O O . MET A 1 132 ? 19.759 67.540 51.431 1.00 30.65 168 MET A O 1
ATOM 933 N N . ILE A 1 133 ? 20.472 66.026 52.940 1.00 28.69 169 ILE A N 1
ATOM 934 C CA . ILE A 1 133 ? 21.757 66.687 53.178 1.00 23.48 169 ILE A CA 1
ATOM 935 C C . ILE A 1 133 ? 22.629 66.578 51.929 1.00 26.87 169 ILE A C 1
ATOM 936 O O . ILE A 1 133 ? 23.195 67.576 51.467 1.00 39.23 169 ILE A O 1
ATOM 941 N N . LEU A 1 134 ? 22.694 65.383 51.349 1.00 33.09 170 LEU A N 1
ATOM 942 C CA . LEU A 1 134 ? 23.479 65.195 50.124 1.00 41.35 170 LEU A CA 1
ATOM 943 C C . LEU A 1 134 ? 22.962 66.073 48.986 1.00 41.26 170 LEU A C 1
ATOM 944 O O . LEU A 1 134 ? 23.746 66.560 48.185 1.00 34.17 170 LEU A O 1
ATOM 949 N N . GLY A 1 135 ? 21.645 66.292 48.927 1.00 38.17 171 GLY A N 1
ATOM 950 C CA . GLY A 1 135 ? 21.065 67.069 47.836 1.00 30.91 171 GLY A CA 1
ATOM 951 C C . GLY A 1 135 ? 21.486 68.528 47.904 1.00 29.04 171 GLY A C 1
ATOM 952 O O . GLY A 1 135 ? 21.657 69.199 46.892 1.00 37.34 171 GLY A O 1
ATOM 953 N N . LYS A 1 136 ? 21.665 69.012 49.123 1.00 25.23 172 LYS A N 1
ATOM 954 C CA . LYS A 1 136 ? 22.053 70.394 49.351 1.00 32.48 172 LYS A CA 1
ATOM 955 C C . LYS A 1 136 ? 23.524 70.602 48.967 1.00 36.37 172 LYS A C 1
ATOM 956 O O . LYS A 1 136 ? 23.891 71.671 48.446 1.00 33.06 172 LYS A O 1
ATOM 962 N N . MET A 1 137 ? 24.346 69.582 49.226 1.00 29.91 173 MET A N 1
ATOM 963 C CA . MET A 1 137 ? 25.762 69.611 48.870 1.00 30.32 173 MET A CA 1
ATOM 964 C C . MET A 1 137 ? 25.892 69.585 47.364 1.00 30.97 173 MET A C 1
ATOM 965 O O . MET A 1 137 ? 26.646 70.366 46.790 1.00 38.35 173 MET A O 1
ATOM 970 N N . LYS A 1 138 ? 25.132 68.702 46.722 1.00 25.78 174 LYS A N 1
ATOM 971 C CA . LYS A 1 138 ? 25.102 68.677 45.266 1.00 32.87 174 LYS A CA 1
ATOM 972 C C . LYS A 1 138 ? 24.747 70.056 44.690 1.00 38.63 174 LYS A C 1
ATOM 973 O O . LYS A 1 138 ? 25.399 70.558 43.771 1.00 44.08 174 LYS A O 1
ATOM 979 N N . GLN A 1 139 ? 23.725 70.689 45.244 1.00 37.30 175 GLN A N 1
ATOM 980 C CA . GLN A 1 139 ? 23.295 71.956 44.679 1.00 42.06 175 GLN A CA 1
ATOM 981 C C . GLN A 1 139 ? 24.317 73.071 44.920 1.00 35.32 175 GLN A C 1
ATOM 982 O O . GLN A 1 139 ? 24.417 73.975 44.117 1.00 37.82 175 GLN A O 1
ATOM 988 N N . ILE A 1 140 ? 25.078 73.002 46.011 1.00 36.96 176 ILE A N 1
ATOM 989 C CA . ILE A 1 140 ? 26.213 73.897 46.174 1.00 36.50 176 ILE A CA 1
ATOM 990 C C . ILE A 1 140 ? 27.181 73.716 44.982 1.00 40.54 176 ILE A C 1
ATOM 991 O O . ILE A 1 140 ? 27.642 74.687 44.388 1.00 31.96 176 ILE A O 1
ATOM 996 N N . ALA A 1 141 ? 27.443 72.470 44.599 1.00 31.57 177 ALA A N 1
ATOM 997 C CA . ALA A 1 141 ? 28.367 72.212 43.496 1.00 37.53 177 ALA A CA 1
ATOM 998 C C . ALA A 1 141 ? 27.819 72.667 42.136 1.00 38.32 177 ALA A C 1
ATOM 999 O O . ALA A 1 141 ? 28.590 72.995 41.232 1.00 41.63 177 ALA A O 1
ATOM 1001 N N . GLU A 1 142 ? 26.493 72.682 42.005 1.00 35.97 178 GLU A N 1
ATOM 1002 C CA . GLU A 1 142 ? 25.814 73.050 40.750 1.00 38.64 178 GLU A CA 1
ATOM 1003 C C . GLU A 1 142 ? 25.764 74.552 40.574 1.00 30.64 178 GLU A C 1
ATOM 1004 O O . GLU A 1 142 ? 25.983 75.050 39.494 1.00 32.37 178 GLU A O 1
ATOM 1010 N N . ASP A 1 143 ? 25.472 75.273 41.644 1.00 34.76 179 ASP A N 1
ATOM 1011 C CA . ASP A 1 143 ? 25.609 76.721 41.622 1.00 47.35 179 ASP A CA 1
ATOM 1012 C C . ASP A 1 143 ? 27.003 77.137 41.164 1.00 45.69 179 ASP A C 1
ATOM 1013 O O . ASP A 1 143 ? 27.155 78.045 40.350 1.00 45.84 179 ASP A O 1
ATOM 1018 N N . TYR A 1 144 ? 28.016 76.452 41.690 1.00 45.86 180 TYR A N 1
ATOM 1019 C CA . TYR A 1 144 ? 29.418 76.764 41.428 1.00 33.67 180 TYR A CA 1
ATOM 1020 C C . TYR A 1 144 ? 29.842 76.324 40.042 1.00 42.05 180 TYR A C 1
ATOM 1021 O O . TYR A 1 144 ? 30.525 77.052 39.324 1.00 50.16 180 TYR A O 1
ATOM 1030 N N . LEU A 1 145 ? 29.471 75.114 39.658 1.00 44.12 181 LEU A N 1
ATOM 1031 C CA . LEU A 1 145 ? 29.783 74.706 38.308 1.00 41.22 181 LEU A CA 1
ATOM 1032 C C . LEU A 1 145 ? 28.682 75.345 37.458 1.00 49.45 181 LEU A C 1
ATOM 1033 O O . LEU A 1 145 ? 27.747 75.935 37.979 1.00 62.84 181 LEU A O 1
ATOM 1038 N N . GLY A 1 146 ? 28.776 75.260 36.151 1.00 43.01 182 GLY A N 1
ATOM 1039 C CA . GLY A 1 146 ? 27.720 75.872 35.382 1.00 63.50 182 GLY A CA 1
ATOM 1040 C C . GLY A 1 146 ? 26.517 74.973 35.193 1.00 53.00 182 GLY A C 1
ATOM 1041 O O . GLY A 1 146 ? 25.621 75.315 34.448 1.00 43.11 182 GLY A O 1
ATOM 1042 N N . THR A 1 147 ? 26.490 73.825 35.856 1.00 52.74 183 THR A N 1
ATOM 1043 C CA . THR A 1 147 ? 25.517 72.810 35.490 1.00 49.41 183 THR A CA 1
ATOM 1044 C C . THR A 1 147 ? 25.087 71.840 36.564 1.00 52.98 183 THR A C 1
ATOM 1045 O O . THR A 1 147 ? 25.320 72.015 37.758 1.00 51.10 183 THR A O 1
ATOM 1049 N N . LYS A 1 148 ? 24.445 70.796 36.055 1.00 61.56 184 LYS A N 1
ATOM 1050 C CA . LYS A 1 148 ? 23.892 69.702 36.809 1.00 59.54 184 LYS A CA 1
ATOM 1051 C C . LYS A 1 148 ? 25.035 68.751 37.081 1.00 47.86 184 LYS A C 1
ATOM 1052 O O . LYS A 1 148 ? 25.889 68.570 36.223 1.00 45.01 184 LYS A O 1
ATOM 1058 N N . VAL A 1 149 ? 25.076 68.170 38.277 1.00 52.78 185 VAL A N 1
ATOM 1059 C CA . VAL A 1 149 ? 25.975 67.040 38.525 1.00 53.98 185 VAL A CA 1
ATOM 1060 C C . VAL A 1 149 ? 25.170 65.803 38.887 1.00 45.51 185 VAL A C 1
ATOM 1061 O O . VAL A 1 149 ? 24.118 65.897 39.527 1.00 37.17 185 VAL A O 1
ATOM 1065 N N . THR A 1 150 ? 25.675 64.643 38.479 1.00 40.17 186 THR A N 1
ATOM 1066 C CA . THR A 1 150 ? 24.914 63.402 38.592 1.00 36.37 186 THR A CA 1
ATOM 1067 C C . THR A 1 150 ? 25.687 62.326 39.323 1.00 37.44 186 THR A C 1
ATOM 1068 O O . THR A 1 150 ? 25.129 61.290 39.690 1.00 42.49 186 THR A O 1
ATOM 1072 N N . HIS A 1 151 ? 26.975 62.570 39.538 1.00 35.11 187 HIS A N 1
ATOM 1073 C CA . HIS A 1 151 ? 27.834 61.567 40.156 1.00 37.82 187 HIS A CA 1
ATOM 1074 C C . HIS A 1 151 ? 28.718 62.179 41.221 1.00 40.59 187 HIS A C 1
ATOM 1075 O O . HIS A 1 151 ? 29.107 63.350 41.143 1.00 37.30 187 HIS A O 1
ATOM 1082 N N . ALA A 1 152 ? 29.046 61.368 42.214 1.00 40.69 188 ALA A N 1
ATOM 1083 C CA . ALA A 1 152 ? 29.826 61.842 43.335 1.00 38.69 188 ALA A CA 1
ATOM 1084 C C . ALA A 1 152 ? 30.645 60.694 43.901 1.00 36.19 188 ALA A C 1
ATOM 1085 O O . ALA A 1 152 ? 30.330 59.527 43.667 1.00 37.52 188 ALA A O 1
ATOM 1087 N N . VAL A 1 153 ? 31.697 61.054 44.632 1.00 28.08 189 VAL A N 1
ATOM 1088 C CA . VAL A 1 153 ? 32.415 60.155 45.532 1.00 33.84 189 VAL A CA 1
ATOM 1089 C C . VAL A 1 153 ? 32.032 60.579 46.946 1.00 26.49 189 VAL A C 1
ATOM 1090 O O . VAL A 1 153 ? 32.055 61.768 47.272 1.00 30.82 189 VAL A O 1
ATOM 1094 N N . VAL A 1 154 ? 31.647 59.622 47.777 1.00 29.97 190 VAL A N 1
ATOM 1095 C CA . VAL A 1 154 ? 31.143 59.956 49.098 1.00 28.26 190 VAL A CA 1
ATOM 1096 C C . VAL A 1 154 ? 31.927 59.168 50.107 1.00 26.65 190 VAL A C 1
ATOM 1097 O O . VAL A 1 154 ? 32.219 57.999 49.883 1.00 33.78 190 VAL A O 1
ATOM 1101 N N . THR A 1 155 ? 32.252 59.806 51.226 1.00 26.98 191 THR A N 1
ATOM 1102 C CA . THR A 1 155 ? 33.073 59.179 52.266 1.00 30.17 191 THR A CA 1
ATOM 1103 C C . THR A 1 155 ? 32.278 58.666 53.477 1.00 27.14 191 THR A C 1
ATOM 1104 O O . THR A 1 155 ? 31.258 59.231 53.852 1.00 29.17 191 THR A O 1
ATOM 1108 N N . VAL A 1 156 ? 32.781 57.613 54.116 1.00 27.32 192 VAL A N 1
ATOM 1109 C CA . VAL A 1 156 ? 32.183 57.108 55.338 1.00 39.96 192 VAL A CA 1
ATOM 1110 C C . VAL A 1 156 ? 33.297 56.746 56.309 1.00 35.55 192 VAL A C 1
ATOM 1111 O O . VAL A 1 156 ? 34.432 56.541 55.894 1.00 33.93 192 VAL A O 1
ATOM 1115 N N . PRO A 1 157 ? 32.977 56.663 57.609 1.00 33.09 193 PRO A N 1
ATOM 1116 C CA . PRO A 1 157 ? 33.975 56.177 58.571 1.00 32.51 193 PRO A CA 1
ATOM 1117 C C . PRO A 1 157 ? 34.483 54.783 58.203 1.00 37.85 193 PRO A C 1
ATOM 1118 O O . PRO A 1 157 ? 33.759 53.999 57.560 1.00 31.44 193 PRO A O 1
ATOM 1122 N N . ALA A 1 158 ? 35.720 54.474 58.586 1.00 31.50 194 ALA A N 1
ATOM 1123 C CA . ALA A 1 158 ? 36.333 53.226 58.127 1.00 25.79 194 ALA A CA 1
ATOM 1124 C C . ALA A 1 158 ? 35.645 52.011 58.730 1.00 29.32 194 ALA A C 1
ATOM 1125 O O . ALA A 1 158 ? 35.658 50.947 58.147 1.00 36.90 194 ALA A O 1
ATOM 1127 N N . TYR A 1 159 ? 35.024 52.161 59.893 1.00 34.74 195 TYR A N 1
ATOM 1128 C CA . TYR A 1 159 ? 34.378 51.002 60.509 1.00 38.57 195 TYR A CA 1
ATOM 1129 C C . TYR A 1 159 ? 32.998 50.692 59.971 1.00 38.07 195 TYR A C 1
ATOM 1130 O O . TYR A 1 159 ? 32.400 49.681 60.358 1.00 34.42 195 TYR A O 1
ATOM 1139 N N . PHE A 1 160 ? 32.476 51.556 59.108 1.00 33.11 196 PHE A N 1
ATOM 1140 C CA . PHE A 1 160 ? 31.128 51.342 58.582 1.00 37.24 196 PHE A CA 1
ATOM 1141 C C . PHE A 1 160 ? 31.040 49.978 57.930 1.00 37.19 196 PHE A C 1
ATOM 1142 O O . PHE A 1 160 ? 31.940 49.582 57.206 1.00 37.13 196 PHE A O 1
ATOM 1150 N N . ASN A 1 161 ? 29.943 49.273 58.179 1.00 37.86 197 ASN A N 1
ATOM 1151 C CA . ASN A 1 161 ? 29.713 47.983 57.549 1.00 31.54 197 ASN A CA 1
ATOM 1152 C C . ASN A 1 161 ? 29.041 48.084 56.178 1.00 28.71 197 ASN A C 1
ATOM 1153 O O . ASN A 1 161 ? 28.780 49.170 55.673 1.00 34.67 197 ASN A O 1
ATOM 1158 N N . ASP A 1 162 ? 28.794 46.938 55.565 1.00 34.26 198 ASP A N 1
ATOM 1159 C CA . ASP A 1 162 ? 28.143 46.893 54.261 1.00 37.06 198 ASP A CA 1
ATOM 1160 C C . ASP A 1 162 ? 26.770 47.571 54.241 1.00 42.46 198 ASP A C 1
ATOM 1161 O O . ASP A 1 162 ? 26.492 48.371 53.346 1.00 38.33 198 ASP A O 1
ATOM 1166 N N . ALA A 1 163 ? 25.923 47.266 55.231 1.00 33.02 199 ALA A N 1
ATOM 1167 C CA . ALA A 1 163 ? 24.624 47.936 55.344 1.00 31.74 199 ALA A CA 1
ATOM 1168 C C . ALA A 1 163 ? 24.752 49.463 55.405 1.00 31.01 199 ALA A C 1
ATOM 1169 O O . ALA A 1 163 ? 24.007 50.182 54.733 1.00 33.71 199 ALA A O 1
ATOM 1171 N N . GLN A 1 164 ? 25.689 49.955 56.216 1.00 34.47 200 GLN A N 1
ATOM 1172 C CA . GLN A 1 164 ? 25.907 51.405 56.365 1.00 36.84 200 GLN A CA 1
ATOM 1173 C C . GLN A 1 164 ? 26.425 52.071 55.070 1.00 27.04 200 GLN A C 1
ATOM 1174 O O . GLN A 1 164 ? 26.173 53.247 54.815 1.00 32.60 200 GLN A O 1
ATOM 1180 N N . ARG A 1 165 ? 27.143 51.318 54.247 1.00 27.59 201 ARG A N 1
ATOM 1181 C CA . ARG A 1 165 ? 27.700 51.895 53.023 1.00 30.91 201 ARG A CA 1
ATOM 1182 C C . ARG A 1 165 ? 26.649 51.941 51.936 1.00 35.38 201 ARG A C 1
ATOM 1183 O O . ARG A 1 165 ? 26.548 52.932 51.184 1.00 31.77 201 ARG A O 1
ATOM 1191 N N . GLN A 1 166 ? 25.856 50.875 51.863 1.00 37.32 202 GLN A N 1
ATOM 1192 C CA . GLN A 1 166 ? 24.758 50.812 50.892 1.00 31.77 202 GLN A CA 1
ATOM 1193 C C . GLN A 1 166 ? 23.728 51.907 51.233 1.00 33.09 202 GLN A C 1
ATOM 1194 O O . GLN A 1 166 ? 23.244 52.621 50.352 1.00 33.24 202 GLN A O 1
ATOM 1200 N N . ALA A 1 167 ? 23.426 52.062 52.523 1.00 31.47 203 ALA A N 1
ATOM 1201 C CA . ALA A 1 167 ? 22.461 53.072 52.942 1.00 36.92 203 ALA A CA 1
ATOM 1202 C C . ALA A 1 167 ? 22.966 54.472 52.573 1.00 40.37 203 ALA A C 1
ATOM 1203 O O . ALA A 1 167 ? 22.181 55.332 52.172 1.00 37.38 203 ALA A O 1
ATOM 1205 N N . THR A 1 168 ? 24.280 54.679 52.662 1.00 29.10 204 THR A N 1
ATOM 1206 C CA . THR A 1 168 ? 24.884 55.923 52.179 1.00 30.37 204 THR A CA 1
ATOM 1207 C C . THR A 1 168 ? 24.746 56.107 50.656 1.00 34.71 204 THR A C 1
ATOM 1208 O O . THR A 1 168 ? 24.407 57.190 50.180 1.00 30.80 204 THR A O 1
ATOM 1212 N N . LYS A 1 169 ? 24.978 55.051 49.888 1.00 32.14 205 LYS A N 1
ATOM 1213 C CA . LYS A 1 169 ? 24.739 55.122 48.453 1.00 32.04 205 LYS A CA 1
ATOM 1214 C C . LYS A 1 169 ? 23.244 55.345 48.148 1.00 34.96 205 LYS A C 1
ATOM 1215 O O . LYS A 1 169 ? 22.885 56.088 47.208 1.00 31.55 205 LYS A O 1
ATOM 1221 N N . ASP A 1 170 ? 22.370 54.722 48.950 1.00 23.88 206 ASP A N 1
ATOM 1222 C CA . ASP A 1 170 ? 20.919 54.922 48.772 1.00 32.92 206 ASP A CA 1
ATOM 1223 C C . ASP A 1 170 ? 20.517 56.379 49.033 1.00 32.80 206 ASP A C 1
ATOM 1224 O O . ASP A 1 170 ? 19.779 56.967 48.264 1.00 42.91 206 ASP A O 1
ATOM 1229 N N . ALA A 1 171 ? 20.997 56.952 50.129 1.00 30.10 207 ALA A N 1
ATOM 1230 C CA . ALA A 1 171 ? 20.821 58.380 50.351 1.00 35.91 207 ALA A CA 1
ATOM 1231 C C . ALA A 1 171 ? 21.290 59.193 49.137 1.00 37.41 207 ALA A C 1
ATOM 1232 O O . ALA A 1 171 ? 20.658 60.181 48.773 1.00 32.92 207 ALA A O 1
ATOM 1234 N N . GLY A 1 172 ? 22.377 58.776 48.489 1.00 35.66 208 GLY A N 1
ATOM 1235 C CA . GLY A 1 172 ? 22.815 59.474 47.280 1.00 24.64 208 GLY A CA 1
ATOM 1236 C C . GLY A 1 172 ? 21.814 59.389 46.135 1.00 30.99 208 GLY A C 1
ATOM 1237 O O . GLY A 1 172 ? 21.497 60.375 45.477 1.00 35.15 208 GLY A O 1
ATOM 1238 N N . THR A 1 173 ? 21.333 58.186 45.863 1.00 37.59 209 THR A N 1
ATOM 1239 C CA . THR A 1 173 ? 20.268 58.020 44.883 1.00 31.23 209 THR A CA 1
ATOM 1240 C C . THR A 1 173 ? 19.116 58.987 45.155 1.00 39.02 209 THR A C 1
ATOM 1241 O O . THR A 1 173 ? 18.601 59.652 44.252 1.00 31.80 209 THR A O 1
ATOM 1245 N N . ILE A 1 174 ? 18.715 59.085 46.412 1.00 36.69 210 ILE A N 1
ATOM 1246 C CA . ILE A 1 174 ? 17.625 59.989 46.763 1.00 41.10 210 ILE A CA 1
ATOM 1247 C C . ILE A 1 174 ? 17.969 61.448 46.475 1.00 45.44 210 ILE A C 1
ATOM 1248 O O . ILE A 1 174 ? 17.081 62.243 46.188 1.00 43.84 210 ILE A O 1
ATOM 1253 N N . ALA A 1 175 ? 19.256 61.798 46.574 1.00 35.31 211 ALA A N 1
ATOM 1254 C CA . ALA A 1 175 ? 19.717 63.141 46.214 1.00 33.01 211 ALA A CA 1
ATOM 1255 C C . ALA A 1 175 ? 19.896 63.308 44.704 1.00 39.98 211 ALA A C 1
ATOM 1256 O O . ALA A 1 175 ? 20.261 64.385 44.232 1.00 38.93 211 ALA A O 1
ATOM 1258 N N . GLY A 1 176 ? 19.649 62.250 43.938 1.00 33.99 212 GLY A N 1
ATOM 1259 C CA . GLY A 1 176 ? 19.898 62.320 42.507 1.00 32.32 212 GLY A CA 1
ATOM 1260 C C . GLY A 1 176 ? 21.362 62.110 42.142 1.00 37.81 212 GLY A C 1
ATOM 1261 O O . GLY A 1 176 ? 21.818 62.546 41.091 1.00 40.80 212 GLY A O 1
ATOM 1262 N N . LEU A 1 177 ? 22.087 61.406 43.003 1.00 40.20 213 LEU A N 1
ATOM 1263 C CA . LEU A 1 177 ? 23.510 61.134 42.812 1.00 37.72 213 LEU A CA 1
ATOM 1264 C C . LEU A 1 177 ? 23.759 59.648 42.631 1.00 38.14 213 LEU A C 1
ATOM 1265 O O . LEU A 1 177 ? 23.304 58.833 43.437 1.00 38.34 213 LEU A O 1
ATOM 1270 N N . ASN A 1 178 ? 24.483 59.285 41.578 1.00 30.69 214 ASN A N 1
ATOM 1271 C CA . ASN A 1 178 ? 25.070 57.951 41.524 1.00 31.87 214 ASN A CA 1
ATOM 1272 C C . ASN A 1 178 ? 26.412 58.021 42.269 1.00 37.94 214 ASN A C 1
ATOM 1273 O O . ASN A 1 178 ? 27.331 58.730 41.852 1.00 33.98 214 ASN A O 1
ATOM 1278 N N . VAL A 1 179 ? 26.503 57.328 43.399 1.00 39.23 215 VAL A N 1
ATOM 1279 C CA . VAL A 1 179 ? 27.747 57.304 44.159 1.00 35.46 215 VAL A CA 1
ATOM 1280 C C . VAL A 1 179 ? 28.640 56.237 43.553 1.00 32.48 215 VAL A C 1
ATOM 1281 O O . VAL A 1 179 ? 28.444 55.047 43.770 1.00 35.86 215 VAL A O 1
ATOM 1285 N N . LEU A 1 180 ? 29.597 56.690 42.753 1.00 29.84 216 LEU A N 1
ATOM 1286 C CA . LEU A 1 180 ? 30.488 55.805 42.035 1.00 33.77 216 LEU A CA 1
ATOM 1287 C C . LEU A 1 180 ? 31.375 55.025 42.991 1.00 45.01 216 LEU A C 1
ATOM 1288 O O . LEU A 1 180 ? 31.752 53.873 42.728 1.00 41.94 216 LEU A O 1
ATOM 1293 N N . ARG A 1 181 ? 31.700 55.645 44.117 1.00 32.85 217 ARG A N 1
ATOM 1294 C CA . ARG A 1 181 ? 32.526 54.967 45.093 1.00 30.51 217 ARG A CA 1
ATOM 1295 C C . ARG A 1 181 ? 32.290 55.524 46.476 1.00 27.97 217 ARG A C 1
ATOM 1296 O O . ARG A 1 181 ? 32.127 56.734 46.682 1.00 23.50 217 ARG A O 1
ATOM 1304 N N . ILE A 1 182 ? 32.248 54.617 47.432 1.00 29.29 218 ILE A N 1
ATOM 1305 C CA . ILE A 1 182 ? 32.249 54.993 48.821 1.00 32.28 218 ILE A CA 1
ATOM 1306 C C . ILE A 1 182 ? 33.690 54.843 49.300 1.00 34.42 218 ILE A C 1
ATOM 1307 O O . ILE A 1 182 ? 34.262 53.752 49.231 1.00 31.49 218 ILE A O 1
ATOM 1312 N N . VAL A 1 183 ? 34.256 55.946 49.774 1.00 32.75 219 VAL A N 1
ATOM 1313 C CA . VAL A 1 183 ? 35.625 56.008 50.253 1.00 29.91 219 VAL A CA 1
ATOM 1314 C C . VAL A 1 183 ? 35.709 56.162 51.785 1.00 36.72 219 VAL A C 1
ATOM 1315 O O . VAL A 1 183 ? 34.927 56.879 52.411 1.00 37.32 219 VAL A O 1
ATOM 1319 N N . ASN A 1 184 ? 36.666 55.474 52.383 1.00 33.08 220 ASN A N 1
ATOM 1320 C CA . ASN A 1 184 ? 36.940 55.590 53.806 1.00 23.51 220 ASN A CA 1
ATOM 1321 C C . ASN A 1 184 ? 37.486 56.975 54.177 1.00 34.29 220 ASN A C 1
ATOM 1322 O O . ASN A 1 184 ? 38.399 57.496 53.512 1.00 25.16 220 ASN A O 1
ATOM 1327 N N . GLU A 1 185 ? 36.927 57.569 55.230 1.00 27.42 221 GLU A N 1
ATOM 1328 C CA . GLU A 1 185 ? 37.316 58.918 55.633 1.00 31.32 221 GLU A CA 1
ATOM 1329 C C . GLU A 1 185 ? 38.824 59.104 55.918 1.00 35.47 221 GLU A C 1
ATOM 1330 O O . GLU A 1 185 ? 39.425 60.083 55.465 1.00 27.65 221 GLU A O 1
ATOM 1336 N N . PRO A 1 186 ? 39.443 58.164 56.658 1.00 35.28 222 PRO A N 1
ATOM 1337 C CA . PRO A 1 186 ? 40.872 58.380 56.941 1.00 40.22 222 PRO A CA 1
ATOM 1338 C C . PRO A 1 186 ? 41.718 58.282 55.668 1.00 32.71 222 PRO A C 1
ATOM 1339 O O . PRO A 1 186 ? 42.690 59.005 55.531 1.00 34.82 222 PRO A O 1
ATOM 1343 N N . THR A 1 187 ? 41.305 57.452 54.721 1.00 40.81 223 THR A N 1
ATOM 1344 C CA . THR A 1 187 ? 42.000 57.383 53.437 1.00 42.87 223 THR A CA 1
ATOM 1345 C C . THR A 1 187 ? 41.909 58.688 52.652 1.00 43.07 223 THR A C 1
ATOM 1346 O O . THR A 1 187 ? 42.907 59.194 52.155 1.00 45.83 223 THR A O 1
ATOM 1350 N N . ALA A 1 188 ? 40.703 59.224 52.539 1.00 40.89 224 ALA A N 1
ATOM 1351 C CA . ALA A 1 188 ? 40.504 60.519 51.907 1.00 33.80 224 ALA A CA 1
ATOM 1352 C C . ALA A 1 188 ? 41.454 61.600 52.460 1.00 22.97 224 ALA A C 1
ATOM 1353 O O . ALA A 1 188 ? 42.073 62.314 51.703 1.00 34.15 224 ALA A O 1
ATOM 1355 N N . ALA A 1 189 ? 41.520 61.746 53.774 1.00 29.83 225 ALA A N 1
ATOM 1356 C CA . ALA A 1 189 ? 42.416 62.736 54.377 1.00 32.32 225 ALA A CA 1
ATOM 1357 C C . ALA A 1 189 ? 43.887 62.440 54.039 1.00 41.00 225 ALA A C 1
ATOM 1358 O O . ALA A 1 189 ? 44.677 63.367 53.820 1.00 31.14 225 ALA A O 1
ATOM 1360 N N . ALA A 1 190 ? 44.246 61.156 53.964 1.00 29.46 226 ALA A N 1
ATOM 1361 C CA . ALA A 1 190 ? 45.619 60.785 53.615 1.00 38.41 226 ALA A CA 1
ATOM 1362 C C . ALA A 1 190 ? 45.889 61.181 52.186 1.00 46.18 226 ALA A C 1
ATOM 1363 O O . ALA A 1 190 ? 46.968 61.676 51.869 1.00 45.77 226 ALA A O 1
ATOM 1365 N N . ILE A 1 191 ? 44.902 60.969 51.320 1.00 45.75 227 ILE A N 1
ATOM 1366 C CA . ILE A 1 191 ? 45.019 61.372 49.922 1.00 32.91 227 ILE A CA 1
ATOM 1367 C C . ILE A 1 191 ? 45.135 62.881 49.834 1.00 38.14 227 ILE A C 1
ATOM 1368 O O . ILE A 1 191 ? 45.915 63.407 49.034 1.00 46.24 227 ILE A O 1
ATOM 1373 N N . ALA A 1 192 ? 44.385 63.591 50.674 1.00 34.90 228 ALA A N 1
ATOM 1374 C CA . ALA A 1 192 ? 44.458 65.053 50.650 1.00 44.61 228 ALA A CA 1
ATOM 1375 C C . ALA A 1 192 ? 45.876 65.553 50.980 1.00 58.26 228 ALA A C 1
ATOM 1376 O O . ALA A 1 192 ? 46.257 66.658 50.590 1.00 56.74 228 ALA A O 1
ATOM 1378 N N . TYR A 1 193 ? 46.638 64.736 51.706 1.00 52.23 229 TYR A N 1
ATOM 1379 C CA . TYR A 1 193 ? 48.004 65.082 52.088 1.00 54.98 229 TYR A CA 1
ATOM 1380 C C . TYR A 1 193 ? 49.041 64.456 51.144 1.00 53.06 229 TYR A C 1
ATOM 1381 O O . TYR A 1 193 ? 50.236 64.534 51.393 1.00 62.11 229 TYR A O 1
ATOM 1390 N N . GLY A 1 194 ? 48.578 63.836 50.067 1.00 50.72 230 GLY A N 1
ATOM 1391 C CA . GLY A 1 194 ? 49.462 63.226 49.095 1.00 53.52 230 GLY A CA 1
ATOM 1392 C C . GLY A 1 194 ? 50.311 62.120 49.696 1.00 55.72 230 GLY A C 1
ATOM 1393 O O . GLY A 1 194 ? 51.375 61.769 49.180 1.00 52.83 230 GLY A O 1
ATOM 1394 N N . LEU A 1 195 ? 49.840 61.562 50.799 1.00 45.60 231 LEU A N 1
ATOM 1395 C CA . LEU A 1 195 ? 50.528 60.453 51.444 1.00 40.28 231 LEU A CA 1
ATOM 1396 C C . LEU A 1 195 ? 50.470 59.170 50.606 1.00 54.45 231 LEU A C 1
ATOM 1397 O O . LEU A 1 195 ? 50.927 58.112 51.039 1.00 66.64 231 LEU A O 1
ATOM 1402 N N . ASP A 1 196 ? 49.912 59.261 49.404 1.00 58.47 232 ASP A N 1
ATOM 1403 C CA . ASP A 1 196 ? 49.698 58.069 48.599 1.00 64.75 232 ASP A CA 1
ATOM 1404 C C . ASP A 1 196 ? 50.793 57.920 47.544 1.00 76.75 232 ASP A C 1
ATOM 1405 O O . ASP A 1 196 ? 50.812 56.951 46.775 1.00 69.83 232 ASP A O 1
ATOM 1410 N N . LYS A 1 197 ? 51.716 58.878 47.539 1.00 83.59 233 LYS A N 1
ATOM 1411 C CA . LYS A 1 197 ? 52.833 58.880 46.601 1.00 92.91 233 LYS A CA 1
ATOM 1412 C C . LYS A 1 197 ? 54.018 58.051 47.101 1.00 97.17 233 LYS A C 1
ATOM 1413 O O . LYS A 1 197 ? 55.161 58.333 46.767 1.00 92.46 233 LYS A O 1
ATOM 1419 N N . SER A 1 198 ? 53.738 57.040 47.915 1.00 109.76 234 SER A N 1
ATOM 1420 C CA . SER A 1 198 ? 54.755 56.086 48.343 1.00 115.27 234 SER A CA 1
ATOM 1421 C C . SER A 1 198 ? 54.774 54.947 47.327 1.00 115.88 234 SER A C 1
ATOM 1422 O O . SER A 1 198 ? 53.710 54.403 47.020 1.00 118.19 234 SER A O 1
ATOM 1425 N N . ASP A 1 199 ? 55.944 54.548 46.816 1.00 115.13 235 ASP A N 1
ATOM 1426 C CA . ASP A 1 199 ? 57.277 54.939 47.295 1.00 112.63 235 ASP A CA 1
ATOM 1427 C C . ASP A 1 199 ? 57.599 54.287 48.628 1.00 106.78 235 ASP A C 1
ATOM 1428 O O . ASP A 1 199 ? 57.763 54.969 49.643 1.00 108.22 235 ASP A O 1
ATOM 1433 N N . LYS A 1 200 ? 57.696 52.960 48.601 1.00 98.67 236 LYS A N 1
ATOM 1434 C CA . LYS A 1 200 ? 57.875 52.154 49.807 1.00 93.13 236 LYS A CA 1
ATOM 1435 C C . LYS A 1 200 ? 56.617 52.154 50.681 1.00 82.59 236 LYS A C 1
ATOM 1436 O O . LYS A 1 200 ? 55.892 53.144 50.751 1.00 71.79 236 LYS A O 1
ATOM 1442 N N . GLU A 1 201 ? 56.359 51.028 51.333 1.00 73.63 237 GLU A N 1
ATOM 1443 C CA . GLU A 1 201 ? 55.256 50.930 52.269 1.00 64.95 237 GLU A CA 1
ATOM 1444 C C . GLU A 1 201 ? 55.398 51.952 53.396 1.00 65.81 237 GLU A C 1
ATOM 1445 O O . GLU A 1 201 ? 56.453 52.071 54.011 1.00 66.11 237 GLU A O 1
ATOM 1451 N N . HIS A 1 202 ? 54.322 52.693 53.646 1.00 65.45 238 HIS A N 1
ATOM 1452 C CA . HIS A 1 202 ? 54.230 53.636 54.757 1.00 49.87 238 HIS A CA 1
ATOM 1453 C C . HIS A 1 202 ? 53.070 53.238 55.661 1.00 51.08 238 HIS A C 1
ATOM 1454 O O . HIS A 1 202 ? 52.078 52.658 55.196 1.00 48.86 238 HIS A O 1
ATOM 1461 N N . GLN A 1 203 ? 53.204 53.551 56.946 1.00 41.45 239 GLN A N 1
ATOM 1462 C CA . GLN A 1 203 ? 52.169 53.291 57.925 1.00 42.99 239 GLN A CA 1
ATOM 1463 C C . GLN A 1 203 ? 51.686 54.637 58.416 1.00 43.16 239 GLN A C 1
ATOM 1464 O O . GLN A 1 203 ? 52.438 55.376 59.031 1.00 48.17 239 GLN A O 1
ATOM 1470 N N . ILE A 1 204 ? 50.432 54.955 58.129 1.00 38.00 240 ILE A N 1
ATOM 1471 C CA . ILE A 1 204 ? 49.869 56.239 58.492 1.00 33.78 240 ILE A CA 1
ATOM 1472 C C . ILE A 1 204 ? 48.854 56.021 59.606 1.00 36.01 240 ILE A C 1
ATOM 1473 O O . ILE A 1 204 ? 48.064 55.081 59.573 1.00 39.86 240 ILE A O 1
ATOM 1478 N N . ILE A 1 205 ? 48.932 56.859 60.630 1.00 38.73 241 ILE A N 1
ATOM 1479 C CA . ILE A 1 205 ? 47.899 56.922 61.638 1.00 41.78 241 ILE A CA 1
ATOM 1480 C C . ILE A 1 205 ? 47.059 58.149 61.316 1.00 42.01 241 ILE A C 1
ATOM 1481 O O . ILE A 1 205 ? 47.593 59.252 61.110 1.00 31.41 241 ILE A O 1
ATOM 1486 N N . VAL A 1 206 ? 45.749 57.957 61.244 1.00 42.52 242 VAL A N 1
ATOM 1487 C CA . VAL A 1 206 ? 44.846 59.094 61.097 1.00 34.33 242 VAL A CA 1
ATOM 1488 C C . VAL A 1 206 ? 44.089 59.335 62.397 1.00 35.18 242 VAL A C 1
ATOM 1489 O O . VAL A 1 206 ? 43.366 58.459 62.885 1.00 33.76 242 VAL A O 1
ATOM 1493 N N . TYR A 1 207 ? 44.264 60.529 62.951 1.00 25.83 243 TYR A N 1
ATOM 1494 C CA . TYR A 1 207 ? 43.671 60.885 64.220 1.00 33.94 243 TYR A CA 1
ATOM 1495 C C . TYR A 1 207 ? 42.570 61.906 63.949 1.00 35.60 243 TYR A C 1
ATOM 1496 O O . TYR A 1 207 ? 42.855 63.051 63.602 1.00 25.85 243 TYR A O 1
ATOM 1505 N N . ASP A 1 208 ? 41.318 61.481 64.122 1.00 31.48 244 ASP A N 1
ATOM 1506 C CA . ASP A 1 208 ? 40.163 62.220 63.593 1.00 37.32 244 ASP A CA 1
ATOM 1507 C C . ASP A 1 208 ? 39.165 62.585 64.692 1.00 32.86 244 ASP A C 1
ATOM 1508 O O . ASP A 1 208 ? 38.316 61.784 65.075 1.00 27.08 244 ASP A O 1
ATOM 1513 N N . LEU A 1 209 ? 39.301 63.801 65.198 1.00 34.70 245 LEU A N 1
ATOM 1514 C CA . LEU A 1 209 ? 38.535 64.250 66.338 1.00 35.32 245 LEU A CA 1
ATOM 1515 C C . LEU A 1 209 ? 37.467 65.191 65.810 1.00 36.84 245 LEU A C 1
ATOM 1516 O O . LEU A 1 209 ? 37.751 66.352 65.502 1.00 30.80 245 LEU A O 1
ATOM 1521 N N . GLY A 1 210 ? 36.243 64.680 65.673 1.00 42.80 246 GLY A N 1
ATOM 1522 C CA . GLY A 1 210 ? 35.156 65.459 65.106 1.00 37.65 246 GLY A CA 1
ATOM 1523 C C . GLY A 1 210 ? 34.348 66.231 66.140 1.00 40.33 246 GLY A C 1
ATOM 1524 O O . GLY A 1 210 ? 34.756 66.364 67.289 1.00 37.02 246 GLY A O 1
ATOM 1525 N N . GLY A 1 211 ? 33.187 66.733 65.731 1.00 31.00 247 GLY A N 1
ATOM 1526 C CA . GLY A 1 211 ? 32.315 67.449 66.637 1.00 27.77 247 GLY A CA 1
ATOM 1527 C C . GLY A 1 211 ? 31.660 66.607 67.711 1.00 28.99 247 GLY A C 1
ATOM 1528 O O . GLY A 1 211 ? 31.380 67.114 68.792 1.00 37.00 247 GLY A O 1
ATOM 1529 N N . GLY A 1 212 ? 31.419 65.327 67.429 1.00 29.83 248 GLY A N 1
ATOM 1530 C CA . GLY A 1 212 ? 30.749 64.457 68.386 1.00 22.96 248 GLY A CA 1
ATOM 1531 C C . GLY A 1 212 ? 31.333 63.049 68.453 1.00 30.86 248 GLY A C 1
ATOM 1532 O O . GLY A 1 212 ? 30.942 62.256 69.305 1.00 33.79 248 GLY A O 1
ATOM 1533 N N . THR A 1 213 ? 32.289 62.748 67.578 1.00 25.73 249 THR A N 1
ATOM 1534 C CA . THR A 1 213 ? 32.852 61.402 67.476 1.00 26.76 249 THR A CA 1
ATOM 1535 C C . THR A 1 213 ? 34.372 61.454 67.326 1.00 27.64 249 THR A C 1
ATOM 1536 O O . THR A 1 213 ? 34.934 62.435 66.829 1.00 33.38 249 THR A O 1
ATOM 1540 N N . PHE A 1 214 ? 35.032 60.381 67.733 1.00 35.27 250 PHE A N 1
ATOM 1541 C CA . PHE A 1 214 ? 36.479 60.297 67.617 1.00 32.89 250 PHE A CA 1
ATOM 1542 C C . PHE A 1 214 ? 36.869 59.005 66.938 1.00 31.61 250 PHE A C 1
ATOM 1543 O O . PHE A 1 214 ? 36.508 57.923 67.404 1.00 33.20 250 PHE A O 1
ATOM 1551 N N . ASP A 1 215 ? 37.613 59.123 65.842 1.00 33.18 251 ASP A N 1
ATOM 1552 C CA . ASP A 1 215 ? 38.148 57.960 65.143 1.00 34.85 251 ASP A CA 1
ATOM 1553 C C . ASP A 1 215 ? 39.665 57.979 64.999 1.00 37.09 251 ASP A C 1
ATOM 1554 O O . ASP A 1 215 ? 40.284 59.034 64.717 1.00 30.13 251 ASP A O 1
ATOM 1559 N N . VAL A 1 216 ? 40.267 56.805 65.167 1.00 28.41 252 VAL A N 1
ATOM 1560 C CA . VAL A 1 216 ? 41.652 56.630 64.740 1.00 31.19 252 VAL A CA 1
ATOM 1561 C C . VAL A 1 216 ? 41.771 55.356 63.913 1.00 37.56 252 VAL A C 1
ATOM 1562 O O . VAL A 1 216 ? 41.095 54.353 64.200 1.00 38.03 252 VAL A O 1
ATOM 1566 N N . SER A 1 217 ? 42.590 55.432 62.862 1.00 33.48 253 SER A N 1
ATOM 1567 C CA . SER A 1 217 ? 42.774 54.346 61.902 1.00 41.46 253 SER A CA 1
ATOM 1568 C C . SER A 1 217 ? 44.241 54.178 61.576 1.00 35.49 253 SER A C 1
ATOM 1569 O O . SER A 1 217 ? 44.954 55.164 61.378 1.00 34.91 253 SER A O 1
ATOM 1572 N N . LEU A 1 218 ? 44.696 52.936 61.495 1.00 39.94 254 LEU A N 1
ATOM 1573 C CA . LEU A 1 218 ? 46.045 52.692 61.006 1.00 39.46 254 LEU A CA 1
ATOM 1574 C C . LEU A 1 218 ? 45.911 52.198 59.576 1.00 44.30 254 LEU A C 1
ATOM 1575 O O . LEU A 1 218 ? 45.282 51.168 59.329 1.00 46.58 254 LEU A O 1
ATOM 1580 N N . LEU A 1 219 ? 46.472 52.957 58.640 1.00 33.18 255 LEU A N 1
ATOM 1581 C CA . LEU A 1 219 ? 46.416 52.620 57.225 1.00 31.00 255 LEU A CA 1
ATOM 1582 C C . LEU A 1 219 ? 47.795 52.193 56.794 1.00 42.60 255 LEU A C 1
ATOM 1583 O O . LEU A 1 219 ? 48.787 52.723 57.271 1.00 38.02 255 LEU A O 1
ATOM 1588 N N . SER A 1 220 ? 47.845 51.259 55.859 1.00 51.29 256 SER A N 1
ATOM 1589 C CA . SER A 1 220 ? 49.062 50.941 55.147 1.00 46.73 256 SER A CA 1
ATOM 1590 C C . SER A 1 220 ? 48.925 51.409 53.693 1.00 49.56 256 SER A C 1
ATOM 1591 O O . SER A 1 220 ? 47.847 51.350 53.105 1.00 44.50 256 SER A O 1
ATOM 1594 N N . ILE A 1 221 ? 50.022 51.872 53.117 1.00 45.84 257 ILE A N 1
ATOM 1595 C CA . ILE A 1 221 ? 50.046 52.263 51.721 1.00 48.00 257 ILE A CA 1
ATOM 1596 C C . ILE A 1 221 ? 51.312 51.729 51.069 1.00 54.41 257 ILE A C 1
ATOM 1597 O O . ILE A 1 221 ? 52.423 51.970 51.540 1.00 53.85 257 ILE A O 1
ATOM 1602 N N . GLU A 1 222 ? 51.146 50.975 49.999 1.00 63.04 258 GLU A N 1
ATOM 1603 C CA . GLU A 1 222 ? 52.285 50.471 49.254 1.00 72.96 258 GLU A CA 1
ATOM 1604 C C . GLU A 1 222 ? 51.866 50.435 47.801 1.00 77.89 258 GLU A C 1
ATOM 1605 O O . GLU A 1 222 ? 50.723 50.094 47.492 1.00 75.16 258 GLU A O 1
ATOM 1611 N N . ASN A 1 223 ? 52.778 50.811 46.913 1.00 83.59 259 ASN A N 1
ATOM 1612 C CA . ASN A 1 223 ? 52.472 50.883 45.489 1.00 94.78 259 ASN A CA 1
ATOM 1613 C C . ASN A 1 223 ? 51.395 51.929 45.173 1.00 100.13 259 ASN A C 1
ATOM 1614 O O . ASN A 1 223 ? 51.191 52.279 44.010 1.00 107.91 259 ASN A O 1
ATOM 1619 N N . GLY A 1 224 ? 50.715 52.430 46.204 1.00 88.33 260 GLY A N 1
ATOM 1620 C CA . GLY A 1 224 ? 49.625 53.376 46.011 1.00 82.01 260 GLY A CA 1
ATOM 1621 C C . GLY A 1 224 ? 48.249 52.784 46.280 1.00 77.23 260 GLY A C 1
ATOM 1622 O O . GLY A 1 224 ? 47.225 53.386 45.965 1.00 74.51 260 GLY A O 1
ATOM 1623 N N . VAL A 1 225 ? 48.233 51.584 46.850 1.00 74.73 261 VAL A N 1
ATOM 1624 C CA . VAL A 1 225 ? 47.013 50.941 47.296 1.00 61.47 261 VAL A CA 1
ATOM 1625 C C . VAL A 1 225 ? 46.881 51.098 48.810 1.00 64.96 261 VAL A C 1
ATOM 1626 O O . VAL A 1 225 ? 47.760 50.672 49.570 1.00 60.59 261 VAL A O 1
ATOM 1630 N N . PHE A 1 226 ? 45.791 51.721 49.255 1.00 58.35 262 PHE A N 1
ATOM 1631 C CA . PHE A 1 226 ? 45.561 51.851 50.684 1.00 52.37 262 PHE A CA 1
ATOM 1632 C C . PHE A 1 226 ? 45.007 50.541 51.230 1.00 48.07 262 PHE A C 1
ATOM 1633 O O . PHE A 1 226 ? 44.424 49.754 50.487 1.00 57.79 262 PHE A O 1
ATOM 1641 N N . GLU A 1 227 ? 45.228 50.304 52.516 1.00 37.14 263 GLU A N 1
ATOM 1642 C CA . GLU A 1 227 ? 44.638 49.182 53.236 1.00 45.95 263 GLU A CA 1
ATOM 1643 C C . GLU A 1 227 ? 44.455 49.536 54.714 1.00 53.10 263 GLU A C 1
ATOM 1644 O O . GLU A 1 227 ? 45.405 49.920 55.390 1.00 67.76 263 GLU A O 1
ATOM 1650 N N . VAL A 1 228 ? 43.230 49.412 55.212 1.00 52.16 264 VAL A N 1
ATOM 1651 C CA . VAL A 1 228 ? 42.936 49.742 56.600 1.00 41.98 264 VAL A CA 1
ATOM 1652 C C . VAL A 1 228 ? 43.300 48.586 57.506 1.00 49.54 264 VAL A C 1
ATOM 1653 O O . VAL A 1 228 ? 42.731 47.504 57.395 1.00 47.25 264 VAL A O 1
ATOM 1657 N N . GLN A 1 229 ? 44.251 48.826 58.407 1.00 54.33 265 GLN A N 1
ATOM 1658 C CA . GLN A 1 229 ? 44.792 47.789 59.280 1.00 48.41 265 GLN A CA 1
ATOM 1659 C C . GLN A 1 229 ? 43.975 47.621 60.558 1.00 47.97 265 GLN A C 1
ATOM 1660 O O . GLN A 1 229 ? 43.644 46.506 60.949 1.00 54.24 265 GLN A O 1
ATOM 1666 N N . ALA A 1 230 ? 43.660 48.726 61.221 1.00 47.95 266 ALA A N 1
ATOM 1667 C CA . ALA A 1 230 ? 42.845 48.665 62.429 1.00 38.12 266 ALA A CA 1
ATOM 1668 C C . ALA A 1 230 ? 42.095 49.960 62.593 1.00 41.56 266 ALA A C 1
ATOM 1669 O O . ALA A 1 230 ? 42.477 50.981 62.014 1.00 43.47 266 ALA A O 1
ATOM 1671 N N . THR A 1 231 ? 41.032 49.918 63.391 1.00 38.20 267 THR A N 1
ATOM 1672 C CA . THR A 1 231 ? 40.334 51.127 63.775 1.00 31.36 267 THR A CA 1
ATOM 1673 C C . THR A 1 231 ? 39.921 51.007 65.213 1.00 33.00 267 THR A C 1
ATOM 1674 O O . THR A 1 231 ? 39.708 49.911 65.725 1.00 30.80 267 THR A O 1
ATOM 1678 N N . SER A 1 232 ? 39.805 52.149 65.864 1.00 26.80 268 SER A N 1
ATOM 1679 C CA . SER A 1 232 ? 39.300 52.186 67.216 1.00 31.19 268 SER A CA 1
ATOM 1680 C C . SER A 1 232 ? 38.830 53.606 67.436 1.00 37.44 268 SER A C 1
ATOM 1681 O O . SER A 1 232 ? 39.161 54.508 66.659 1.00 36.76 268 SER A O 1
ATOM 1684 N N . GLY A 1 233 ? 38.057 53.819 68.485 1.00 39.97 269 GLY A N 1
ATOM 1685 C CA . GLY A 1 233 ? 37.591 55.161 68.754 1.00 47.42 269 GLY A CA 1
ATOM 1686 C C . GLY A 1 233 ? 36.493 55.230 69.787 1.00 43.39 269 GLY A C 1
ATOM 1687 O O . GLY A 1 233 ? 36.254 54.277 70.522 1.00 41.37 269 GLY A O 1
ATOM 1688 N N . ASP A 1 234 ? 35.828 56.374 69.833 1.00 38.06 270 ASP A N 1
ATOM 1689 C CA . ASP A 1 234 ? 34.793 56.638 70.815 1.00 40.56 270 ASP A CA 1
ATOM 1690 C C . ASP A 1 234 ? 33.650 57.422 70.157 1.00 38.57 270 ASP A C 1
ATOM 1691 O O . ASP A 1 234 ? 33.853 58.553 69.705 1.00 44.76 270 ASP A O 1
ATOM 1696 N N . THR A 1 235 ? 32.459 56.828 70.073 1.00 41.27 271 THR A N 1
ATOM 1697 C CA . THR A 1 235 ? 31.334 57.494 69.401 1.00 38.04 271 THR A CA 1
ATOM 1698 C C . THR A 1 235 ? 30.754 58.673 70.186 1.00 44.65 271 THR A C 1
ATOM 1699 O O . THR A 1 235 ? 29.965 59.454 69.647 1.00 40.46 271 THR A O 1
ATOM 1703 N N . HIS A 1 236 ? 31.146 58.813 71.449 1.00 42.22 272 HIS A N 1
ATOM 1704 C CA . HIS A 1 236 ? 30.670 59.937 72.253 1.00 40.84 272 HIS A CA 1
ATOM 1705 C C . HIS A 1 236 ? 31.811 60.773 72.857 1.00 43.84 272 HIS A C 1
ATOM 1706 O O . HIS A 1 236 ? 31.920 60.923 74.067 1.00 47.87 272 HIS A O 1
ATOM 1713 N N . LEU A 1 237 ? 32.651 61.312 71.978 1.00 45.43 273 LEU A N 1
ATOM 1714 C CA . LEU A 1 237 ? 33.774 62.153 72.348 1.00 40.43 273 LEU A CA 1
ATOM 1715 C C . LEU A 1 237 ? 34.118 63.078 71.180 1.00 36.53 273 LEU A C 1
ATOM 1716 O O . LEU A 1 237 ? 34.534 62.625 70.119 1.00 38.95 273 LEU A O 1
ATOM 1721 N N . GLY A 1 238 ? 33.951 64.378 71.373 1.00 35.65 274 GLY A N 1
ATOM 1722 C CA . GLY A 1 238 ? 34.184 65.325 70.292 1.00 31.77 274 GLY A CA 1
ATOM 1723 C C . GLY A 1 238 ? 34.299 66.762 70.776 1.00 28.72 274 GLY A C 1
ATOM 1724 O O . GLY A 1 238 ? 34.217 67.051 71.973 1.00 37.64 274 GLY A O 1
ATOM 1725 N N . GLY A 1 239 ? 34.485 67.668 69.834 1.00 25.83 275 GLY A N 1
ATOM 1726 C CA . GLY A 1 239 ? 34.652 69.070 70.150 1.00 30.63 275 GLY A CA 1
ATOM 1727 C C . GLY A 1 239 ? 33.554 69.638 71.013 1.00 36.88 275 GLY A C 1
ATOM 1728 O O . GLY A 1 239 ? 33.837 70.411 71.926 1.00 44.57 275 GLY A O 1
ATOM 1729 N N . GLU A 1 240 ? 32.309 69.250 70.736 1.00 37.33 276 GLU A N 1
ATOM 1730 C CA . GLU A 1 240 ? 31.144 69.757 71.481 1.00 39.77 276 GLU A CA 1
ATOM 1731 C C . GLU A 1 240 ? 31.204 69.454 72.977 1.00 23.23 276 GLU A C 1
ATOM 1732 O O . GLU A 1 240 ? 30.875 70.311 73.796 1.00 42.01 276 GLU A O 1
ATOM 1738 N N . ASP A 1 241 ? 31.645 68.245 73.319 1.00 37.51 277 ASP A N 1
ATOM 1739 C CA . ASP A 1 241 ? 31.963 67.853 74.701 1.00 36.83 277 ASP A CA 1
ATOM 1740 C C . ASP A 1 241 ? 32.927 68.822 75.426 1.00 40.56 277 ASP A C 1
ATOM 1741 O O . ASP A 1 241 ? 32.745 69.114 76.608 1.00 38.56 277 ASP A O 1
ATOM 1746 N N . PHE A 1 242 ? 33.932 69.330 74.720 1.00 31.90 278 PHE A N 1
ATOM 1747 C CA . PHE A 1 242 ? 34.865 70.298 75.317 1.00 39.33 278 PHE A CA 1
ATOM 1748 C C . PHE A 1 242 ? 34.187 71.639 75.570 1.00 40.52 278 PHE A C 1
ATOM 1749 O O . PHE A 1 242 ? 34.347 72.229 76.634 1.00 44.60 278 PHE A O 1
ATOM 1757 N N . ASP A 1 243 ? 33.449 72.119 74.574 1.00 37.91 279 ASP A N 1
ATOM 1758 C CA . ASP A 1 243 ? 32.656 73.344 74.697 1.00 37.42 279 ASP A CA 1
ATOM 1759 C C . ASP A 1 243 ? 31.689 73.230 75.842 1.00 36.63 279 ASP A C 1
ATOM 1760 O O . ASP A 1 243 ? 31.549 74.152 76.645 1.00 41.97 279 ASP A O 1
ATOM 1765 N N . TYR A 1 244 ? 31.022 72.085 75.909 1.00 31.55 280 TYR A N 1
ATOM 1766 C CA . TYR A 1 244 ? 30.093 71.821 76.990 1.00 39.94 280 TYR A CA 1
ATOM 1767 C C . TYR A 1 244 ? 30.717 71.977 78.375 1.00 40.86 280 TYR A C 1
ATOM 1768 O O . TYR A 1 244 ? 30.055 72.467 79.304 1.00 39.09 280 TYR A O 1
ATOM 1777 N N . LYS A 1 245 ? 31.975 71.560 78.524 1.00 35.69 281 LYS A N 1
ATOM 1778 C CA . LYS A 1 245 ? 32.659 71.721 79.815 1.00 31.92 281 LYS A CA 1
ATOM 1779 C C . LYS A 1 245 ? 32.825 73.200 80.135 1.00 28.27 281 LYS A C 1
ATOM 1780 O O . LYS A 1 245 ? 32.714 73.604 81.282 1.00 32.96 281 LYS A O 1
ATOM 1786 N N . ILE A 1 246 ? 33.063 74.032 79.130 1.00 30.67 282 ILE A N 1
ATOM 1787 C CA . ILE A 1 246 ? 33.110 75.475 79.401 1.00 35.57 282 ILE A CA 1
ATOM 1788 C C . ILE A 1 246 ? 31.738 76.030 79.806 1.00 37.54 282 ILE A C 1
ATOM 1789 O O . ILE A 1 246 ? 31.597 76.727 80.813 1.00 35.38 282 ILE A O 1
ATOM 1794 N N . VAL A 1 247 ? 30.726 75.702 79.014 1.00 36.39 283 VAL A N 1
ATOM 1795 C CA . VAL A 1 247 ? 29.343 76.070 79.309 1.00 30.42 283 VAL A CA 1
ATOM 1796 C C . VAL A 1 247 ? 28.964 75.685 80.742 1.00 29.06 283 VAL A C 1
ATOM 1797 O O . VAL A 1 247 ? 28.406 76.476 81.502 1.00 31.03 283 VAL A O 1
ATOM 1801 N N . ARG A 1 248 ? 29.288 74.468 81.133 1.00 27.15 284 ARG A N 1
ATOM 1802 C CA . ARG A 1 248 ? 28.870 74.028 82.443 1.00 32.76 284 ARG A CA 1
ATOM 1803 C C . ARG A 1 248 ? 29.596 74.809 83.530 1.00 39.33 284 ARG A C 1
ATOM 1804 O O . ARG A 1 248 ? 29.008 75.152 84.570 1.00 33.39 284 ARG A O 1
ATOM 1812 N N . GLN A 1 249 ? 30.874 75.085 83.281 1.00 32.17 285 GLN A N 1
ATOM 1813 C CA . GLN A 1 249 ? 31.696 75.911 84.169 1.00 33.41 285 GLN A CA 1
ATOM 1814 C C . GLN A 1 249 ? 31.078 77.315 84.312 1.00 41.09 285 GLN A C 1
ATOM 1815 O O . GLN A 1 249 ? 31.080 77.898 85.390 1.00 44.04 285 GLN A O 1
ATOM 1821 N N . LEU A 1 250 ? 30.540 77.847 83.220 1.00 39.22 286 LEU A N 1
ATOM 1822 C CA . LEU A 1 250 ? 29.932 79.176 83.229 1.00 37.70 286 LEU A CA 1
ATOM 1823 C C . LEU A 1 250 ? 28.600 79.192 83.962 1.00 37.52 286 LEU A C 1
ATOM 1824 O O . LEU A 1 250 ? 28.301 80.125 84.716 1.00 34.47 286 LEU A O 1
ATOM 1829 N N . ILE A 1 251 ? 27.792 78.163 83.731 1.00 39.84 287 ILE A N 1
ATOM 1830 C CA . ILE A 1 251 ? 26.509 78.076 84.396 1.00 33.30 287 ILE A CA 1
ATOM 1831 C C . ILE A 1 251 ? 26.708 78.045 85.904 1.00 36.84 287 ILE A C 1
ATOM 1832 O O . ILE A 1 251 ? 26.043 78.771 86.643 1.00 39.18 287 ILE A O 1
ATOM 1837 N N . LYS A 1 252 ? 27.632 77.212 86.359 1.00 31.24 288 LYS A N 1
ATOM 1838 C CA . LYS A 1 252 ? 27.925 77.138 87.784 1.00 39.28 288 LYS A CA 1
ATOM 1839 C C . LYS A 1 252 ? 28.442 78.461 88.341 1.00 41.76 288 LYS A C 1
ATOM 1840 O O . LYS A 1 252 ? 28.020 78.889 89.418 1.00 45.71 288 LYS A O 1
ATOM 1846 N N . ALA A 1 253 ? 29.336 79.122 87.604 1.00 35.98 289 ALA A N 1
ATOM 1847 C CA . ALA A 1 253 ? 29.921 80.383 88.084 1.00 41.53 289 ALA A CA 1
ATOM 1848 C C . ALA A 1 253 ? 28.838 81.421 88.308 1.00 43.36 289 ALA A C 1
ATOM 1849 O O . ALA A 1 253 ? 28.882 82.194 89.259 1.00 47.30 289 ALA A O 1
ATOM 1851 N N . PHE A 1 254 ? 27.873 81.438 87.401 1.00 39.68 290 PHE A N 1
ATOM 1852 C CA . PHE A 1 254 ? 26.821 82.436 87.425 1.00 47.85 290 PHE A CA 1
ATOM 1853 C C . PHE A 1 254 ? 25.830 82.152 88.545 1.00 40.03 290 PHE A C 1
ATOM 1854 O O . PHE A 1 254 ? 25.297 83.070 89.154 1.00 50.85 290 PHE A O 1
ATOM 1862 N N . LYS A 1 255 ? 25.597 80.875 88.821 1.00 35.72 291 LYS A N 1
ATOM 1863 C CA . LYS A 1 255 ? 24.682 80.483 89.878 1.00 40.14 291 LYS A CA 1
ATOM 1864 C C . LYS A 1 255 ? 25.215 80.821 91.258 1.00 39.91 291 LYS A C 1
ATOM 1865 O O . LYS A 1 255 ? 24.486 81.312 92.117 1.00 44.56 291 LYS A O 1
ATOM 1871 N N . LYS A 1 256 ? 26.488 80.541 91.463 1.00 47.81 292 LYS A N 1
ATOM 1872 C CA . LYS A 1 256 ? 27.148 80.813 92.733 1.00 49.35 292 LYS A CA 1
ATOM 1873 C C . LYS A 1 256 ? 27.078 82.318 93.007 1.00 46.05 292 LYS A C 1
ATOM 1874 O O . LYS A 1 256 ? 26.829 82.759 94.124 1.00 48.73 292 LYS A O 1
ATOM 1880 N N . LYS A 1 257 ? 27.245 83.102 91.954 1.00 47.07 293 LYS A N 1
ATOM 1881 C CA . LYS A 1 257 ? 27.350 84.553 92.066 1.00 48.94 293 LYS A CA 1
ATOM 1882 C C . LYS A 1 257 ? 25.999 85.295 92.184 1.00 51.08 293 LYS A C 1
ATOM 1883 O O . LYS A 1 257 ? 25.883 86.257 92.938 1.00 52.75 293 LYS A O 1
ATOM 1889 N N . HIS A 1 258 ? 24.973 84.854 91.465 1.00 51.95 294 HIS A N 1
ATOM 1890 C CA . HIS A 1 258 ? 23.709 85.599 91.444 1.00 41.55 294 HIS A CA 1
ATOM 1891 C C . HIS A 1 258 ? 22.493 84.778 91.879 1.00 54.22 294 HIS A C 1
ATOM 1892 O O . HIS A 1 258 ? 21.385 85.309 92.001 1.00 58.96 294 HIS A O 1
ATOM 1899 N N . GLY A 1 259 ? 22.693 83.484 92.105 1.00 50.88 295 GLY A N 1
ATOM 1900 C CA . GLY A 1 259 ? 21.594 82.629 92.521 1.00 54.29 295 GLY A CA 1
ATOM 1901 C C . GLY A 1 259 ? 20.693 82.117 91.405 1.00 52.99 295 GLY A C 1
ATOM 1902 O O . GLY A 1 259 ? 19.797 81.317 91.660 1.00 48.60 295 GLY A O 1
ATOM 1903 N N . ILE A 1 260 ? 20.936 82.547 90.168 1.00 46.45 296 ILE A N 1
ATOM 1904 C CA . ILE A 1 260 ? 20.079 82.155 89.038 1.00 41.50 296 ILE A CA 1
ATOM 1905 C C . ILE A 1 260 ? 20.639 80.967 88.251 1.00 46.60 296 ILE A C 1
ATOM 1906 O O . ILE A 1 260 ? 21.809 80.988 87.813 1.00 40.37 296 ILE A O 1
ATOM 1911 N N . ASP A 1 261 ? 19.810 79.939 88.065 1.00 36.73 297 ASP A N 1
ATOM 1912 C CA . ASP A 1 261 ? 20.191 78.783 87.247 1.00 41.93 297 ASP A CA 1
ATOM 1913 C C . ASP A 1 261 ? 19.671 78.869 85.821 1.00 37.34 297 ASP A C 1
ATOM 1914 O O . ASP A 1 261 ? 18.487 78.658 85.585 1.00 51.65 297 ASP A O 1
ATOM 1919 N N . VAL A 1 262 ? 20.570 79.103 84.866 1.00 46.38 298 VAL A N 1
ATOM 1920 C CA . VAL A 1 262 ? 20.180 79.314 83.471 1.00 42.13 298 VAL A CA 1
ATOM 1921 C C . VAL A 1 262 ? 20.040 78.035 82.626 1.00 46.41 298 VAL A C 1
ATOM 1922 O O . VAL A 1 262 ? 19.803 78.106 81.420 1.00 50.88 298 VAL A O 1
ATOM 1926 N N . SER A 1 263 ? 20.173 76.873 83.254 1.00 47.19 299 SER A N 1
ATOM 1927 C CA . SER A 1 263 ? 20.116 75.602 82.529 1.00 52.18 299 SER A CA 1
ATOM 1928 C C . SER A 1 263 ? 18.850 75.440 81.695 1.00 52.76 299 SER A C 1
ATOM 1929 O O . SER A 1 263 ? 18.883 74.788 80.657 1.00 56.56 299 SER A O 1
ATOM 1932 N N . ASP A 1 264 ? 17.740 76.022 82.141 1.00 46.34 300 ASP A N 1
ATOM 1933 C CA . ASP A 1 264 ? 16.483 75.884 81.410 1.00 56.67 300 ASP A CA 1
ATOM 1934 C C . ASP A 1 264 ? 16.179 77.058 80.472 1.00 54.86 300 ASP A C 1
ATOM 1935 O O . ASP A 1 264 ? 15.241 76.999 79.673 1.00 60.12 300 ASP A O 1
ATOM 1940 N N . ASN A 1 265 ? 16.966 78.125 80.571 1.00 42.89 301 ASN A N 1
ATOM 1941 C CA . ASN A 1 265 ? 16.732 79.317 79.760 1.00 33.32 301 ASN A CA 1
ATOM 1942 C C . ASN A 1 265 ? 17.414 79.204 78.377 1.00 42.85 301 ASN A C 1
ATOM 1943 O O . ASN A 1 265 ? 18.621 79.445 78.229 1.00 44.95 301 ASN A O 1
ATOM 1948 N N . ASN A 1 266 ? 16.635 78.836 77.362 1.00 38.37 302 ASN A N 1
ATOM 1949 C CA . ASN A 1 266 ? 17.173 78.598 76.018 1.00 36.68 302 ASN A CA 1
ATOM 1950 C C . ASN A 1 266 ? 17.898 79.767 75.348 1.00 39.54 302 ASN A C 1
ATOM 1951 O O . ASN A 1 266 ? 18.893 79.571 74.659 1.00 47.67 302 ASN A O 1
ATOM 1956 N N . LYS A 1 267 ? 17.393 80.975 75.521 1.00 43.17 303 LYS A N 1
ATOM 1957 C CA . LYS A 1 267 ? 18.044 82.122 74.923 1.00 36.62 303 LYS A CA 1
ATOM 1958 C C . LYS A 1 267 ? 19.372 82.321 75.628 1.00 44.77 303 LYS A C 1
ATOM 1959 O O . LYS A 1 267 ? 20.387 82.598 74.993 1.00 51.54 303 LYS A O 1
ATOM 1965 N N . ALA A 1 268 ? 19.368 82.192 76.950 1.00 43.48 304 ALA A N 1
ATOM 1966 C CA . ALA A 1 268 ? 20.598 82.383 77.698 1.00 39.09 304 ALA A CA 1
ATOM 1967 C C . ALA A 1 268 ? 21.621 81.346 77.239 1.00 40.90 304 ALA A C 1
ATOM 1968 O O . ALA A 1 268 ? 22.762 81.700 76.892 1.00 36.11 304 ALA A O 1
ATOM 1970 N N . LEU A 1 269 ? 21.196 80.078 77.230 1.00 31.60 305 LEU A N 1
ATOM 1971 C CA . LEU A 1 269 ? 22.014 78.965 76.732 1.00 34.14 305 LEU A CA 1
ATOM 1972 C C . LEU A 1 269 ? 22.598 79.190 75.338 1.00 38.26 305 LEU A C 1
ATOM 1973 O O . LEU A 1 269 ? 23.774 78.907 75.108 1.00 45.56 305 LEU A O 1
ATOM 1978 N N . ALA A 1 270 ? 21.784 79.674 74.400 1.00 24.03 306 ALA A N 1
ATOM 1979 C CA . ALA A 1 270 ? 22.270 79.832 73.038 1.00 33.48 306 ALA A CA 1
ATOM 1980 C C . ALA A 1 270 ? 23.441 80.815 73.020 1.00 36.68 306 ALA A C 1
ATOM 1981 O O . ALA A 1 270 ? 24.438 80.590 72.330 1.00 44.59 306 ALA A O 1
ATOM 1983 N N . LYS A 1 271 ? 23.295 81.909 73.760 1.00 36.38 307 LYS A N 1
ATOM 1984 C CA . LYS A 1 271 ? 24.337 82.931 73.855 1.00 46.66 307 LYS A CA 1
ATOM 1985 C C . LYS A 1 271 ? 25.613 82.365 74.479 1.00 42.72 307 LYS A C 1
ATOM 1986 O O . LYS A 1 271 ? 26.728 82.653 74.023 1.00 32.09 307 LYS A O 1
ATOM 1992 N N . LEU A 1 272 ? 25.430 81.563 75.522 1.00 36.19 308 LEU A N 1
ATOM 1993 C CA . LEU A 1 272 ? 26.539 80.962 76.260 1.00 31.57 308 LEU A CA 1
ATOM 1994 C C . LEU A 1 272 ? 27.329 79.993 75.376 1.00 43.94 308 LEU A C 1
ATOM 1995 O O . LEU A 1 272 ? 28.553 80.101 75.276 1.00 43.17 308 LEU A O 1
ATOM 2000 N N . LYS A 1 273 ? 26.637 79.055 74.726 1.00 38.03 309 LYS A N 1
ATOM 2001 C CA . LYS A 1 273 ? 27.315 78.083 73.870 1.00 40.37 309 LYS A CA 1
ATOM 2002 C C . LYS A 1 273 ? 28.156 78.786 72.809 1.00 42.75 309 LYS A C 1
ATOM 2003 O O . LYS A 1 273 ? 29.218 78.313 72.448 1.00 33.16 309 LYS A O 1
ATOM 2009 N N . ARG A 1 274 ? 27.662 79.900 72.287 1.00 35.49 310 ARG A N 1
ATOM 2010 C CA . ARG A 1 274 ? 28.396 80.605 71.251 1.00 33.74 310 ARG A CA 1
ATOM 2011 C C . ARG A 1 274 ? 29.642 81.324 71.787 1.00 37.14 310 ARG A C 1
ATOM 2012 O O . ARG A 1 274 ? 30.686 81.313 71.142 1.00 34.61 310 ARG A O 1
ATOM 2020 N N . GLU A 1 275 ? 29.531 81.942 72.962 1.00 28.56 311 GLU A N 1
ATOM 2021 C CA . GLU A 1 275 ? 30.668 82.621 73.561 1.00 40.48 311 GLU A CA 1
ATOM 2022 C C . GLU A 1 275 ? 31.720 81.618 74.030 1.00 39.57 311 GLU A C 1
ATOM 2023 O O . GLU A 1 275 ? 32.902 81.932 74.089 1.00 37.93 311 GLU A O 1
ATOM 2029 N N . ALA A 1 276 ? 31.268 80.413 74.366 1.00 27.75 312 ALA A N 1
ATOM 2030 C CA . ALA A 1 276 ? 32.117 79.373 74.919 1.00 32.79 312 ALA A CA 1
ATOM 2031 C C . ALA A 1 276 ? 32.951 78.816 73.787 1.00 39.96 312 ALA A C 1
ATOM 2032 O O . ALA A 1 276 ? 34.143 78.492 73.954 1.00 33.68 312 ALA A O 1
ATOM 2034 N N . GLU A 1 277 ? 32.312 78.720 72.629 1.00 33.95 313 GLU A N 1
ATOM 2035 C CA . GLU A 1 277 ? 33.017 78.368 71.409 1.00 36.30 313 GLU A CA 1
ATOM 2036 C C . GLU A 1 277 ? 34.031 79.457 71.025 1.00 40.13 313 GLU A C 1
ATOM 2037 O O . GLU A 1 277 ? 35.128 79.145 70.563 1.00 38.98 313 GLU A O 1
ATOM 2043 N N . LYS A 1 278 ? 33.679 80.730 71.211 1.00 34.64 314 LYS A N 1
ATOM 2044 C CA . LYS A 1 278 ? 34.638 81.786 70.897 1.00 39.35 314 LYS A CA 1
ATOM 2045 C C . LYS A 1 278 ? 35.815 81.768 71.882 1.00 46.10 314 LYS A C 1
ATOM 2046 O O . LYS A 1 278 ? 36.946 82.055 71.488 1.00 31.74 314 LYS A O 1
ATOM 2052 N N . ALA A 1 279 ? 35.535 81.405 73.140 1.00 39.18 315 ALA A N 1
ATOM 2053 C CA . ALA A 1 279 ? 36.548 81.340 74.197 1.00 33.94 315 ALA A CA 1
ATOM 2054 C C . ALA A 1 279 ? 37.552 80.240 73.924 1.00 38.22 315 ALA A C 1
ATOM 2055 O O . ALA A 1 279 ? 38.768 80.428 74.111 1.00 37.95 315 ALA A O 1
ATOM 2057 N N . LYS A 1 280 ? 37.031 79.086 73.514 1.00 30.92 316 LYS A N 1
ATOM 2058 C CA . LYS A 1 280 ? 37.860 77.930 73.243 1.00 33.49 316 LYS A CA 1
ATOM 2059 C C . LYS A 1 280 ? 38.837 78.307 72.140 1.00 35.63 316 LYS A C 1
ATOM 2060 O O . LYS A 1 280 ? 40.042 78.114 72.285 1.00 38.89 316 LYS A O 1
ATOM 2066 N N . ARG A 1 281 ? 38.310 78.878 71.061 1.00 29.36 317 ARG A N 1
ATOM 2067 C CA . ARG A 1 281 ? 39.139 79.331 69.955 1.00 30.07 317 ARG A CA 1
ATOM 2068 C C . ARG A 1 281 ? 40.247 80.285 70.428 1.00 43.69 317 ARG A C 1
ATOM 2069 O O . ARG A 1 281 ? 41.394 80.154 70.006 1.00 49.14 317 ARG A O 1
ATOM 2077 N N . ALA A 1 282 ? 39.926 81.200 71.339 1.00 40.93 318 ALA A N 1
ATOM 2078 C CA . ALA A 1 282 ? 40.931 82.143 71.857 1.00 40.72 318 ALA A CA 1
ATOM 2079 C C . ALA A 1 282 ? 42.052 81.459 72.654 1.00 35.46 318 ALA A C 1
ATOM 2080 O O . ALA A 1 282 ? 43.224 81.806 72.529 1.00 35.44 318 ALA A O 1
ATOM 2082 N N . LEU A 1 283 ? 41.668 80.491 73.475 1.00 37.06 319 LEU A N 1
ATOM 2083 C CA . LEU A 1 283 ? 42.598 79.732 74.290 1.00 27.84 319 LEU A CA 1
ATOM 2084 C C . LEU A 1 283 ? 43.550 78.840 73.483 1.00 42.65 319 LEU A C 1
ATOM 2085 O O . LEU A 1 283 ? 44.482 78.232 74.046 1.00 33.52 319 LEU A O 1
ATOM 2090 N N . SER A 1 284 ? 43.300 78.753 72.177 1.00 39.12 320 SER A N 1
ATOM 2091 C CA . SER A 1 284 ? 44.208 78.069 71.280 1.00 36.47 320 SER A CA 1
ATOM 2092 C C . SER A 1 284 ? 45.398 78.950 70.969 1.00 44.73 320 SER A C 1
ATOM 2093 O O . SER A 1 284 ? 46.397 78.449 70.463 1.00 43.26 320 SER A O 1
ATOM 2096 N N . SER A 1 285 ? 45.299 80.244 71.290 1.00 48.04 321 SER A N 1
ATOM 2097 C CA . SER A 1 285 ? 46.408 81.187 71.068 1.00 53.42 321 SER A CA 1
ATOM 2098 C C . SER A 1 285 ? 46.834 82.035 72.293 1.00 48.16 321 SER A C 1
ATOM 2099 O O . SER A 1 285 ? 47.967 82.520 72.358 1.00 51.03 321 SER A O 1
ATOM 2102 N N . GLN A 1 286 ? 45.925 82.206 73.248 1.00 40.21 322 GLN A N 1
ATOM 2103 C CA . GLN A 1 286 ? 46.183 82.960 74.476 1.00 33.96 322 GLN A CA 1
ATOM 2104 C C . GLN A 1 286 ? 46.146 82.018 75.661 1.00 41.23 322 GLN A C 1
ATOM 2105 O O . GLN A 1 286 ? 45.627 80.901 75.552 1.00 46.56 322 GLN A O 1
ATOM 2111 N N . MET A 1 287 ? 46.625 82.497 76.811 1.00 38.59 323 MET A N 1
ATOM 2112 C CA . MET A 1 287 ? 46.744 81.657 78.001 1.00 38.63 323 MET A CA 1
ATOM 2113 C C . MET A 1 287 ? 45.569 81.814 78.968 1.00 40.82 323 MET A C 1
ATOM 2114 O O . MET A 1 287 ? 45.376 80.994 79.877 1.00 33.92 323 MET A O 1
ATOM 2119 N N . SER A 1 288 ? 44.801 82.880 78.775 1.00 35.46 324 SER A N 1
ATOM 2120 C CA . SER A 1 288 ? 43.595 83.109 79.545 1.00 42.43 324 SER A CA 1
ATOM 2121 C C . SER A 1 288 ? 42.702 84.040 78.725 1.00 43.52 324 SER A C 1
ATOM 2122 O O . SER A 1 288 ? 43.181 84.719 77.821 1.00 50.91 324 SER A O 1
ATOM 2125 N N . THR A 1 289 ? 41.405 84.039 79.005 1.00 36.27 325 THR A N 1
ATOM 2126 C CA . THR A 1 289 ? 40.478 84.905 78.286 1.00 39.32 325 THR A CA 1
ATOM 2127 C C . THR A 1 289 ? 39.347 85.333 79.228 1.00 35.82 325 THR A C 1
ATOM 2128 O O . THR A 1 289 ? 39.111 84.704 80.263 1.00 33.05 325 THR A O 1
ATOM 2132 N N . ARG A 1 290 ? 38.662 86.417 78.893 1.00 39.09 326 ARG A N 1
ATOM 2133 C CA . ARG A 1 290 ? 37.457 86.778 79.623 1.00 40.90 326 ARG A CA 1
ATOM 2134 C C . ARG A 1 290 ? 36.209 86.434 78.781 1.00 45.71 326 ARG A C 1
ATOM 2135 O O . ARG A 1 290 ? 36.217 86.564 77.551 1.00 40.90 326 ARG A O 1
ATOM 2143 N N . ILE A 1 291 ? 35.154 85.963 79.438 1.00 40.19 327 ILE A N 1
ATOM 2144 C CA . ILE A 1 291 ? 33.880 85.711 78.757 1.00 31.82 327 ILE A CA 1
ATOM 2145 C C . ILE A 1 291 ? 32.811 86.625 79.333 1.00 36.83 327 ILE A C 1
ATOM 2146 O O . ILE A 1 291 ? 32.559 86.640 80.541 1.00 36.54 327 ILE A O 1
ATOM 2151 N N . GLU A 1 292 ? 32.194 87.408 78.462 1.00 27.88 328 GLU A N 1
ATOM 2152 C CA . GLU A 1 292 ? 31.281 88.447 78.909 1.00 33.93 328 GLU A CA 1
ATOM 2153 C C . GLU A 1 292 ? 30.050 88.433 78.051 1.00 38.39 328 GLU A C 1
ATOM 2154 O O . GLU A 1 292 ? 30.148 88.296 76.818 1.00 32.29 328 GLU A O 1
ATOM 2160 N N . ILE A 1 293 ? 28.894 88.577 78.702 1.00 28.67 329 ILE A N 1
ATOM 2161 C CA . ILE A 1 293 ? 27.628 88.748 77.995 1.00 32.41 329 ILE A CA 1
ATOM 2162 C C . ILE A 1 293 ? 26.805 89.853 78.653 1.00 38.16 329 ILE A C 1
ATOM 2163 O O . ILE A 1 293 ? 26.517 89.767 79.840 1.00 33.31 329 ILE A O 1
ATOM 2168 N N . ASP A 1 294 ? 26.468 90.895 77.886 1.00 37.64 330 ASP A N 1
ATOM 2169 C CA . ASP A 1 294 ? 25.700 92.043 78.369 1.00 32.05 330 ASP A CA 1
ATOM 2170 C C . ASP A 1 294 ? 24.214 91.657 78.507 1.00 40.51 330 ASP A C 1
ATOM 2171 O O . ASP A 1 294 ? 23.653 91.051 77.606 1.00 35.35 330 ASP A O 1
ATOM 2176 N N . SER A 1 295 ? 23.580 92.051 79.609 1.00 38.24 331 SER A N 1
ATOM 2177 C CA . SER A 1 295 ? 22.169 91.747 79.863 1.00 42.12 331 SER A CA 1
ATOM 2178 C C . SER A 1 295 ? 21.912 90.281 79.586 1.00 40.30 331 SER A C 1
ATOM 2179 O O . SER A 1 295 ? 21.178 89.916 78.668 1.00 31.75 331 SER A O 1
ATOM 2182 N N . PHE A 1 296 ? 22.549 89.444 80.383 1.00 31.25 332 PHE A N 1
ATOM 2183 C CA . PHE A 1 296 ? 22.557 88.019 80.130 1.00 35.35 332 PHE A CA 1
ATOM 2184 C C . PHE A 1 296 ? 21.242 87.385 80.592 1.00 31.79 332 PHE A C 1
ATOM 2185 O O . PHE A 1 296 ? 20.608 86.654 79.844 1.00 30.72 332 PHE A O 1
ATOM 2193 N N . VAL A 1 297 ? 20.851 87.669 81.833 1.00 32.34 333 VAL A N 1
ATOM 2194 C CA . VAL A 1 297 ? 19.534 87.302 82.348 1.00 38.86 333 VAL A CA 1
ATOM 2195 C C . VAL A 1 297 ? 19.138 88.308 83.406 1.00 42.05 333 VAL A C 1
ATOM 2196 O O . VAL A 1 297 ? 19.977 88.740 84.208 1.00 38.45 333 VAL A O 1
ATOM 2200 N N . ASP A 1 298 ? 17.865 88.694 83.403 1.00 36.60 334 ASP A N 1
ATOM 2201 C CA . ASP A 1 298 ? 17.320 89.517 84.466 1.00 31.16 334 ASP A CA 1
ATOM 2202 C C . ASP A 1 298 ? 18.116 90.806 84.699 1.00 39.04 334 ASP A C 1
ATOM 2203 O O . ASP A 1 298 ? 18.281 91.249 85.836 1.00 43.38 334 ASP A O 1
ATOM 2208 N N . GLY A 1 299 ? 18.614 91.410 83.623 1.00 37.77 335 GLY A N 1
ATOM 2209 C CA . GLY A 1 299 ? 19.301 92.687 83.742 1.00 32.34 335 GLY A CA 1
ATOM 2210 C C . GLY A 1 299 ? 20.723 92.508 84.249 1.00 39.80 335 GLY A C 1
ATOM 2211 O O . GLY A 1 299 ? 21.439 93.476 84.543 1.00 47.83 335 GLY A O 1
ATOM 2212 N N . ILE A 1 300 ? 21.131 91.255 84.373 1.00 31.87 336 ILE A N 1
ATOM 2213 C CA . ILE A 1 300 ? 22.444 90.949 84.932 1.00 42.50 336 ILE A CA 1
ATOM 2214 C C . ILE A 1 300 ? 23.455 90.595 83.851 1.00 44.33 336 ILE A C 1
ATOM 2215 O O . ILE A 1 300 ? 23.190 89.751 82.997 1.00 37.51 336 ILE A O 1
ATOM 2220 N N . ASP A 1 301 ? 24.606 91.260 83.894 1.00 41.10 337 ASP A N 1
ATOM 2221 C CA . ASP A 1 301 ? 25.663 91.033 82.920 1.00 34.58 337 ASP A CA 1
ATOM 2222 C C . ASP A 1 301 ? 26.475 89.852 83.413 1.00 37.07 337 ASP A C 1
ATOM 2223 O O . ASP A 1 301 ? 26.687 89.703 84.611 1.00 42.88 337 ASP A O 1
ATOM 2228 N N . LEU A 1 302 ? 26.878 88.983 82.496 1.00 32.18 338 LEU A N 1
ATOM 2229 C CA . LEU A 1 302 ? 27.790 87.898 82.814 1.00 34.50 338 LEU A CA 1
ATOM 2230 C C . LEU A 1 302 ? 29.224 88.340 82.506 1.00 36.52 338 LEU A C 1
ATOM 2231 O O . LEU A 1 302 ? 29.503 88.937 81.459 1.00 36.72 338 LEU A O 1
ATOM 2236 N N . SER A 1 303 ? 30.138 88.027 83.410 1.00 32.35 339 SER A N 1
ATOM 2237 C CA . SER A 1 303 ? 31.533 88.379 83.221 1.00 43.77 339 SER A CA 1
ATOM 2238 C C . SER A 1 303 ? 32.332 87.374 83.999 1.00 41.48 339 SER A C 1
ATOM 2239 O O . SER A 1 303 ? 32.200 87.288 85.216 1.00 35.19 339 SER A O 1
ATOM 2242 N N . GLU A 1 304 ? 33.147 86.605 83.293 1.00 37.91 340 GLU A N 1
ATOM 2243 C CA . GLU A 1 304 ? 33.861 85.487 83.899 1.00 42.70 340 GLU A CA 1
ATOM 2244 C C . GLU A 1 304 ? 35.219 85.272 83.206 1.00 32.95 340 GLU A C 1
ATOM 2245 O O . GLU A 1 304 ? 35.413 85.649 82.042 1.00 38.67 340 GLU A O 1
ATOM 2251 N N . THR A 1 305 ? 36.170 84.684 83.914 1.00 37.60 341 THR A N 1
ATOM 2252 C CA . THR A 1 305 ? 37.445 84.374 83.273 1.00 41.02 341 THR A CA 1
ATOM 2253 C C . THR A 1 305 ? 37.648 82.888 83.116 1.00 41.91 341 THR A C 1
ATOM 2254 O O . THR A 1 305 ? 37.174 82.088 83.920 1.00 48.73 341 THR A O 1
ATOM 2258 N N . LEU A 1 306 ? 38.338 82.522 82.052 1.00 37.43 342 LEU A N 1
ATOM 2259 C CA . LEU A 1 306 ? 38.772 81.149 81.865 1.00 39.96 342 LEU A CA 1
ATOM 2260 C C . LEU A 1 306 ? 40.253 81.133 81.439 1.00 37.76 342 LEU A C 1
ATOM 2261 O O . LEU A 1 306 ? 40.661 81.852 80.518 1.00 29.31 342 LEU A O 1
ATOM 2266 N N . THR A 1 307 ? 41.050 80.323 82.126 1.00 31.42 343 THR A N 1
ATOM 2267 C CA . THR A 1 307 ? 42.436 80.125 81.726 1.00 40.90 343 THR A CA 1
ATOM 2268 C C . THR A 1 307 ? 42.542 78.836 80.925 1.00 37.45 343 THR A C 1
ATOM 2269 O O . THR A 1 307 ? 41.754 77.913 81.115 1.00 40.16 343 THR A O 1
ATOM 2273 N N . ARG A 1 308 ? 43.538 78.783 80.048 1.00 37.32 344 ARG A N 1
ATOM 2274 C CA . ARG A 1 308 ? 43.848 77.583 79.301 1.00 41.44 344 ARG A CA 1
ATOM 2275 C C . ARG A 1 308 ? 44.117 76.380 80.229 1.00 48.35 344 ARG A C 1
ATOM 2276 O O . ARG A 1 308 ? 43.726 75.232 79.931 1.00 47.77 344 ARG A O 1
ATOM 2284 N N . ALA A 1 309 ? 44.780 76.644 81.352 1.00 41.37 345 ALA A N 1
ATOM 2285 C CA . ALA A 1 309 ? 44.990 75.624 82.377 1.00 41.12 345 ALA A CA 1
ATOM 2286 C C . ALA A 1 309 ? 43.672 75.026 82.886 1.00 37.29 345 ALA A C 1
ATOM 2287 O O . ALA A 1 309 ? 43.522 73.797 82.967 1.00 30.23 345 ALA A O 1
ATOM 2289 N N . LYS A 1 310 ? 42.718 75.885 83.245 1.00 30.33 346 LYS A N 1
ATOM 2290 C CA . LYS A 1 310 ? 41.428 75.387 83.706 1.00 41.86 346 LYS A CA 1
ATOM 2291 C C . LYS A 1 310 ? 40.716 74.607 82.569 1.00 44.55 346 LYS A C 1
ATOM 2292 O O . LYS A 1 310 ? 40.231 73.479 82.771 1.00 34.16 346 LYS A O 1
ATOM 2298 N N . PHE A 1 311 ? 40.673 75.212 81.382 1.00 30.92 347 PHE A N 1
ATOM 2299 C CA . PHE A 1 311 ? 40.077 74.566 80.215 1.00 35.59 347 PHE A CA 1
ATOM 2300 C C . PHE A 1 311 ? 40.664 73.157 79.981 1.00 39.29 347 PHE A C 1
ATOM 2301 O O . PHE A 1 311 ? 39.921 72.214 79.710 1.00 43.22 347 PHE A O 1
ATOM 2309 N N . GLU A 1 312 ? 41.984 73.017 80.121 1.00 47.04 348 GLU A N 1
ATOM 2310 C CA . GLU A 1 312 ? 42.663 71.729 79.916 1.00 39.71 348 GLU A CA 1
ATOM 2311 C C . GLU A 1 312 ? 42.398 70.772 81.061 1.00 39.49 348 GLU A C 1
ATOM 2312 O O . GLU A 1 312 ? 42.196 69.574 80.867 1.00 43.09 348 GLU A O 1
ATOM 2318 N N . GLU A 1 313 ? 42.404 71.305 82.268 1.00 31.02 349 GLU A N 1
ATOM 2319 C CA . GLU A 1 313 ? 41.986 70.511 83.404 1.00 35.46 349 GLU A CA 1
ATOM 2320 C C . GLU A 1 313 ? 40.556 69.975 83.258 1.00 39.12 349 GLU A C 1
ATOM 2321 O O . GLU A 1 313 ? 40.316 68.782 83.459 1.00 46.20 349 GLU A O 1
ATOM 2327 N N . LEU A 1 314 ? 39.605 70.845 82.921 1.00 34.37 350 LEU A N 1
ATOM 2328 C CA . LEU A 1 314 ? 38.231 70.385 82.674 1.00 27.45 350 LEU A CA 1
ATOM 2329 C C . LEU A 1 314 ? 38.184 69.208 81.698 1.00 30.13 350 LEU A C 1
ATOM 2330 O O . LEU A 1 314 ? 37.430 68.262 81.894 1.00 43.25 350 LEU A O 1
ATOM 2335 N N . ASN A 1 315 ? 39.023 69.262 80.667 1.00 30.43 351 ASN A N 1
ATOM 2336 C CA . ASN A 1 315 ? 38.992 68.293 79.575 1.00 35.13 351 ASN A CA 1
ATOM 2337 C C . ASN A 1 315 ? 40.061 67.184 79.543 1.00 36.69 351 ASN A C 1
ATOM 2338 O O . ASN A 1 315 ? 40.135 66.431 78.577 1.00 46.15 351 ASN A O 1
ATOM 2343 N N . LEU A 1 316 ? 40.870 67.069 80.585 1.00 39.03 352 LEU A N 1
ATOM 2344 C CA . LEU A 1 316 ? 42.019 66.166 80.539 1.00 45.61 352 LEU A CA 1
ATOM 2345 C C . LEU A 1 316 ? 41.678 64.678 80.392 1.00 43.50 352 LEU A C 1
ATOM 2346 O O . LEU A 1 316 ? 42.261 63.994 79.549 1.00 51.95 352 LEU A O 1
ATOM 2351 N N . ASP A 1 317 ? 40.744 64.178 81.200 1.00 49.53 353 ASP A N 1
ATOM 2352 C CA . ASP A 1 317 ? 40.261 62.797 81.051 1.00 60.65 353 ASP A CA 1
ATOM 2353 C C . ASP A 1 317 ? 39.717 62.517 79.639 1.00 56.02 353 ASP A C 1
ATOM 2354 O O . ASP A 1 317 ? 40.004 61.482 79.040 1.00 56.31 353 ASP A O 1
ATOM 2359 N N . LEU A 1 318 ? 38.949 63.455 79.105 1.00 40.37 354 LEU A N 1
ATOM 2360 C CA . LEU A 1 318 ? 38.495 63.361 77.725 1.00 46.83 354 LEU A CA 1
ATOM 2361 C C . LEU A 1 318 ? 39.663 63.394 76.740 1.00 41.27 354 LEU A C 1
ATOM 2362 O O . LEU A 1 318 ? 39.763 62.520 75.878 1.00 45.07 354 LEU A O 1
ATOM 2367 N N . PHE A 1 319 ? 40.543 64.391 76.855 1.00 40.34 355 PHE A N 1
ATOM 2368 C CA . PHE A 1 319 ? 41.718 64.456 75.969 1.00 38.46 355 PHE A CA 1
ATOM 2369 C C . PHE A 1 319 ? 42.523 63.171 76.071 1.00 30.19 355 PHE A C 1
ATOM 2370 O O . PHE A 1 319 ? 42.983 62.637 75.060 1.00 37.19 355 PHE A O 1
ATOM 2378 N N . LYS A 1 320 ? 42.698 62.669 77.292 1.00 33.80 356 LYS A N 1
ATOM 2379 C CA . LYS A 1 320 ? 43.507 61.456 77.484 1.00 47.43 356 LYS A CA 1
ATOM 2380 C C . LYS A 1 320 ? 42.866 60.208 76.883 1.00 53.30 356 LYS A C 1
ATOM 2381 O O . LYS A 1 320 ? 43.563 59.353 76.337 1.00 59.06 356 LYS A O 1
ATOM 2387 N N . LYS A 1 321 ? 41.545 60.106 76.970 1.00 52.45 357 LYS A N 1
ATOM 2388 C CA . LYS A 1 321 ? 40.842 58.960 76.396 1.00 55.20 357 LYS A CA 1
ATOM 2389 C C . LYS A 1 321 ? 41.114 58.777 74.901 1.00 53.60 357 LYS A C 1
ATOM 2390 O O . LYS A 1 321 ? 40.884 57.698 74.364 1.00 55.04 357 LYS A O 1
ATOM 2396 N N . THR A 1 322 ? 41.600 59.822 74.234 1.00 39.34 358 THR A N 1
ATOM 2397 C CA . THR A 1 322 ? 41.892 59.730 72.795 1.00 42.61 358 THR A CA 1
ATOM 2398 C C . THR A 1 322 ? 43.150 58.903 72.480 1.00 44.94 358 THR A C 1
ATOM 2399 O O . THR A 1 322 ? 43.335 58.444 71.353 1.00 57.09 358 THR A O 1
ATOM 2403 N N . LEU A 1 323 ? 44.002 58.699 73.481 1.00 38.69 359 LEU A N 1
ATOM 2404 C CA . LEU A 1 323 ? 45.221 57.926 73.303 1.00 41.79 359 LEU A CA 1
ATOM 2405 C C . LEU A 1 323 ? 44.982 56.421 73.418 1.00 45.15 359 LEU A C 1
ATOM 2406 O O . LEU A 1 323 ? 45.675 55.616 72.780 1.00 49.56 359 LEU A O 1
ATOM 2411 N N . LYS A 1 324 ? 44.002 56.031 74.222 1.00 47.36 360 LYS A N 1
ATOM 2412 C CA . LYS A 1 324 ? 43.725 54.610 74.370 1.00 54.07 360 LYS A CA 1
ATOM 2413 C C . LYS A 1 324 ? 43.368 53.970 73.022 1.00 48.50 360 LYS A C 1
ATOM 2414 O O . LYS A 1 324 ? 43.867 52.901 72.698 1.00 52.00 360 LYS A O 1
ATOM 2420 N N . PRO A 1 325 ? 42.536 54.638 72.208 1.00 42.48 361 PRO A N 1
ATOM 2421 C CA . PRO A 1 325 ? 42.338 54.109 70.851 1.00 41.59 361 PRO A CA 1
ATOM 2422 C C . PRO A 1 325 ? 43.615 54.097 69.984 1.00 45.76 361 PRO A C 1
ATOM 2423 O O . PRO A 1 325 ? 43.777 53.225 69.117 1.00 33.12 361 PRO A O 1
ATOM 2427 N N . VAL A 1 326 ? 44.504 55.063 70.191 1.00 43.15 362 VAL A N 1
ATOM 2428 C CA . VAL A 1 326 ? 45.742 55.073 69.435 1.00 38.44 362 VAL A CA 1
ATOM 2429 C C . VAL A 1 326 ? 46.551 53.819 69.778 1.00 40.23 362 VAL A C 1
ATOM 2430 O O . VAL A 1 326 ? 46.947 53.072 68.891 1.00 32.87 362 VAL A O 1
ATOM 2434 N N . GLU A 1 327 ? 46.777 53.575 71.064 1.00 38.69 363 GLU A N 1
ATOM 2435 C CA . GLU A 1 327 ? 47.469 52.354 71.467 1.00 45.77 363 GLU A CA 1
ATOM 2436 C C . GLU A 1 327 ? 46.796 51.088 70.904 1.00 52.78 363 GLU A C 1
ATOM 2437 O O . GLU A 1 327 ? 47.443 50.273 70.236 1.00 49.71 363 GLU A O 1
ATOM 2443 N N . LYS A 1 328 ? 45.498 50.938 71.165 1.00 51.44 364 LYS A N 1
ATOM 2444 C CA . LYS A 1 328 ? 44.727 49.791 70.670 1.00 50.32 364 LYS A CA 1
ATOM 2445 C C . LYS A 1 328 ? 44.981 49.526 69.178 1.00 48.79 364 LYS A C 1
ATOM 2446 O O . LYS A 1 328 ? 45.142 48.379 68.731 1.00 41.98 364 LYS A O 1
ATOM 2452 N N . VAL A 1 329 ? 45.017 50.593 68.396 1.00 44.95 365 VAL A N 1
ATOM 2453 C CA . VAL A 1 329 ? 45.252 50.440 66.973 1.00 45.51 365 VAL A CA 1
ATOM 2454 C C . VAL A 1 329 ? 46.695 49.948 66.671 1.00 53.14 365 VAL A C 1
ATOM 2455 O O . VAL A 1 329 ? 46.933 49.274 65.672 1.00 47.29 365 VAL A O 1
ATOM 2459 N N . LEU A 1 330 ? 47.643 50.255 67.554 1.00 50.13 366 LEU A N 1
ATOM 2460 C CA . LEU A 1 330 ? 49.015 49.735 67.426 1.00 47.39 366 LEU A CA 1
ATOM 2461 C C . LEU A 1 330 ? 49.147 48.279 67.886 1.00 48.96 366 LEU A C 1
ATOM 2462 O O . LEU A 1 330 ? 49.706 47.444 67.171 1.00 40.92 366 LEU A O 1
ATOM 2467 N N . GLN A 1 331 ? 48.647 47.985 69.086 1.00 49.53 367 GLN A N 1
ATOM 2468 C CA . GLN A 1 331 ? 48.543 46.607 69.566 1.00 54.03 367 GLN A CA 1
ATOM 2469 C C . GLN A 1 331 ? 47.931 45.685 68.507 1.00 65.23 367 GLN A C 1
ATOM 2470 O O . GLN A 1 331 ? 48.557 44.717 68.083 1.00 73.78 367 GLN A O 1
ATOM 2476 N N . ASP A 1 332 ? 46.708 46.003 68.081 1.00 66.80 368 ASP A N 1
ATOM 2477 C CA . ASP A 1 332 ? 45.955 45.187 67.130 1.00 58.71 368 ASP A CA 1
ATOM 2478 C C . ASP A 1 332 ? 46.745 44.897 65.867 1.00 59.76 368 ASP A C 1
ATOM 2479 O O . ASP A 1 332 ? 46.744 43.775 65.368 1.00 60.61 368 ASP A O 1
ATOM 2484 N N . SER A 1 333 ? 47.402 45.920 65.341 1.00 64.19 369 SER A N 1
ATOM 2485 C CA . SER A 1 333 ? 48.167 45.783 64.110 1.00 65.36 369 SER A CA 1
ATOM 2486 C C . SER A 1 333 ? 49.522 45.114 64.367 1.00 64.64 369 SER A C 1
ATOM 2487 O O . SER A 1 333 ? 50.122 44.539 63.467 1.00 62.25 369 SER A O 1
ATOM 2490 N N . GLY A 1 334 ? 49.998 45.192 65.604 1.00 63.34 370 GLY A N 1
ATOM 2491 C CA . GLY A 1 334 ? 51.310 44.682 65.939 1.00 67.91 370 GLY A CA 1
ATOM 2492 C C . GLY A 1 334 ? 52.409 45.727 65.826 1.00 69.72 370 GLY A C 1
ATOM 2493 O O . GLY A 1 334 ? 53.560 45.458 66.170 1.00 75.45 370 GLY A O 1
ATOM 2494 N N . LEU A 1 335 ? 52.065 46.920 65.350 1.00 59.72 371 LEU A N 1
ATOM 2495 C CA . LEU A 1 335 ? 53.070 47.960 65.124 1.00 57.24 371 LEU A CA 1
ATOM 2496 C C . LEU A 1 335 ? 53.612 48.547 66.402 1.00 59.92 371 LEU A C 1
ATOM 2497 O O . LEU A 1 335 ? 52.922 48.585 67.423 1.00 58.75 371 LEU A O 1
ATOM 2502 N N . GLU A 1 336 ? 54.860 49.007 66.321 1.00 64.26 372 GLU A N 1
ATOM 2503 C CA . GLU A 1 336 ? 55.482 49.820 67.358 1.00 60.49 372 GLU A CA 1
ATOM 2504 C C . GLU A 1 336 ? 55.326 51.262 66.905 1.00 48.64 372 GLU A C 1
ATOM 2505 O O . GLU A 1 336 ? 55.177 51.505 65.702 1.00 38.88 372 GLU A O 1
ATOM 2511 N N . LYS A 1 337 ? 55.363 52.212 67.844 1.00 41.92 373 LYS A N 1
ATOM 2512 C CA . LYS A 1 337 ? 55.181 53.622 67.509 1.00 39.97 373 LYS A CA 1
ATOM 2513 C C . LYS A 1 337 ? 56.171 54.076 66.456 1.00 53.70 373 LYS A C 1
ATOM 2514 O O . LYS A 1 337 ? 55.818 54.828 65.541 1.00 57.40 373 LYS A O 1
ATOM 2520 N N . LYS A 1 338 ? 57.416 53.633 66.617 1.00 51.92 374 LYS A N 1
ATOM 2521 C CA . LYS A 1 338 ? 58.522 53.991 65.730 1.00 53.47 374 LYS A CA 1
ATOM 2522 C C . LYS A 1 338 ? 58.228 53.612 64.275 1.00 48.27 374 LYS A C 1
ATOM 2523 O O . LYS A 1 338 ? 58.832 54.138 63.336 1.00 47.66 374 LYS A O 1
ATOM 2529 N N . ASP A 1 339 ? 57.298 52.684 64.104 1.00 37.19 375 ASP A N 1
ATOM 2530 C CA . ASP A 1 339 ? 56.931 52.200 62.786 1.00 46.48 375 ASP A CA 1
ATOM 2531 C C . ASP A 1 339 ? 55.904 53.091 62.075 1.00 49.98 375 ASP A C 1
ATOM 2532 O O . ASP A 1 339 ? 55.563 52.850 60.911 1.00 47.08 375 ASP A O 1
ATOM 2537 N N . VAL A 1 340 ? 55.412 54.113 62.773 1.00 45.45 376 VAL A N 1
ATOM 2538 C CA . VAL A 1 340 ? 54.504 55.080 62.166 1.00 44.51 376 VAL A CA 1
ATOM 2539 C C . VAL A 1 340 ? 55.286 56.165 61.421 1.00 46.14 376 VAL A C 1
ATOM 2540 O O . VAL A 1 340 ? 56.162 56.813 61.987 1.00 47.74 376 VAL A O 1
ATOM 2544 N N . ASP A 1 341 ? 54.972 56.342 60.141 1.00 37.43 377 ASP A N 1
ATOM 2545 C CA . ASP A 1 341 ? 55.669 57.311 59.309 1.00 40.61 377 ASP A CA 1
ATOM 2546 C C . ASP A 1 341 ? 54.980 58.672 59.281 1.00 44.59 377 ASP A C 1
ATOM 2547 O O . ASP A 1 341 ? 55.611 59.681 59.021 1.00 43.62 377 ASP A O 1
ATOM 2552 N N . ASP A 1 342 ? 53.677 58.691 59.537 1.00 40.59 378 ASP A N 1
ATOM 2553 C CA . ASP A 1 342 ? 52.880 59.897 59.342 1.00 41.17 378 ASP A CA 1
ATOM 2554 C C . ASP A 1 342 ? 51.708 59.919 60.300 1.00 34.10 378 ASP A C 1
ATOM 2555 O O . ASP A 1 342 ? 51.035 58.908 60.518 1.00 35.78 378 ASP A O 1
ATOM 2560 N N . ILE A 1 343 ? 51.463 61.079 60.872 1.00 27.20 379 ILE A N 1
ATOM 2561 C CA . ILE A 1 343 ? 50.337 61.245 61.766 1.00 40.90 379 ILE A CA 1
ATOM 2562 C C . ILE A 1 343 ? 49.454 62.349 61.159 1.00 50.28 379 ILE A C 1
ATOM 2563 O O . ILE A 1 343 ? 49.884 63.504 61.036 1.00 41.18 379 ILE A O 1
ATOM 2568 N N . VAL A 1 344 ? 48.248 61.975 60.727 1.00 38.31 380 VAL A N 1
ATOM 2569 C CA . VAL A 1 344 ? 47.338 62.932 60.064 1.00 32.39 380 VAL A CA 1
ATOM 2570 C C . VAL A 1 344 ? 46.235 63.381 60.989 1.00 32.97 380 VAL A C 1
ATOM 2571 O O . VAL A 1 344 ? 45.550 62.556 61.608 1.00 35.37 380 VAL A O 1
ATOM 2575 N N . LEU A 1 345 ? 46.067 64.695 61.082 1.00 34.53 381 LEU A N 1
ATOM 2576 C CA . LEU A 1 345 ? 45.075 65.295 61.969 1.00 26.77 381 LEU A CA 1
ATOM 2577 C C . LEU A 1 345 ? 43.805 65.710 61.189 1.00 35.30 381 LEU A C 1
ATOM 2578 O O . LEU A 1 345 ? 43.869 66.510 60.257 1.00 38.10 381 LEU A O 1
ATOM 2583 N N . VAL A 1 346 ? 42.664 65.152 61.567 1.00 35.65 382 VAL A N 1
ATOM 2584 C CA . VAL A 1 346 ? 41.392 65.486 60.925 1.00 43.29 382 VAL A CA 1
ATOM 2585 C C . VAL A 1 346 ? 40.422 66.007 61.978 1.00 35.05 382 VAL A C 1
ATOM 2586 O O . VAL A 1 346 ? 40.309 65.428 63.050 1.00 38.36 382 VAL A O 1
ATOM 2590 N N . GLY A 1 347 ? 39.721 67.095 61.674 1.00 37.58 383 GLY A N 1
ATOM 2591 C CA . GLY A 1 347 ? 38.779 67.660 62.621 1.00 29.78 383 GLY A CA 1
ATOM 2592 C C . GLY A 1 347 ? 39.332 68.894 63.310 1.00 45.60 383 GLY A C 1
ATOM 2593 O O . GLY A 1 347 ? 40.452 68.880 63.831 1.00 32.55 383 GLY A O 1
ATOM 2594 N N . GLY A 1 348 ? 38.539 69.962 63.318 1.00 42.38 384 GLY A N 1
ATOM 2595 C CA . GLY A 1 348 ? 38.970 71.246 63.845 1.00 40.19 384 GLY A CA 1
ATOM 2596 C C . GLY A 1 348 ? 39.491 71.262 65.276 1.00 42.74 384 GLY A C 1
ATOM 2597 O O . GLY A 1 348 ? 40.332 72.093 65.642 1.00 45.09 384 GLY A O 1
ATOM 2598 N N . SER A 1 349 ? 39.006 70.340 66.093 1.00 29.39 385 SER A N 1
ATOM 2599 C CA . SER A 1 349 ? 39.459 70.270 67.477 1.00 28.30 385 SER A CA 1
ATOM 2600 C C . SER A 1 349 ? 40.931 69.836 67.591 1.00 39.15 385 SER A C 1
ATOM 2601 O O . SER A 1 349 ? 41.526 69.894 68.669 1.00 36.70 385 SER A O 1
ATOM 2604 N N . THR A 1 350 ? 41.508 69.366 66.492 1.00 40.26 386 THR A N 1
ATOM 2605 C CA . THR A 1 350 ? 42.903 68.972 66.534 1.00 37.53 386 THR A CA 1
ATOM 2606 C C . THR A 1 350 ? 43.801 70.204 66.643 1.00 40.48 386 THR A C 1
ATOM 2607 O O . THR A 1 350 ? 44.997 70.071 66.876 1.00 38.86 386 THR A O 1
ATOM 2611 N N . ARG A 1 351 ? 43.217 71.394 66.495 1.00 35.00 387 ARG A N 1
ATOM 2612 C CA . ARG A 1 351 ? 43.954 72.648 66.671 1.00 36.57 387 ARG A CA 1
ATOM 2613 C C . ARG A 1 351 ? 44.123 73.078 68.144 1.00 43.99 387 ARG A C 1
ATOM 2614 O O . ARG A 1 351 ? 44.809 74.059 68.447 1.00 40.00 387 ARG A O 1
ATOM 2622 N N . ILE A 1 352 ? 43.504 72.335 69.055 1.00 34.59 388 ILE A N 1
ATOM 2623 C CA . ILE A 1 352 ? 43.689 72.567 70.473 1.00 29.62 388 ILE A CA 1
ATOM 2624 C C . ILE A 1 352 ? 45.134 72.141 70.894 1.00 44.97 388 ILE A C 1
ATOM 2625 O O . ILE A 1 352 ? 45.479 70.958 70.861 1.00 36.06 388 ILE A O 1
ATOM 2630 N N . PRO A 1 353 ? 45.981 73.112 71.292 1.00 41.35 389 PRO A N 1
ATOM 2631 C CA . PRO A 1 353 ? 47.384 72.842 71.664 1.00 42.43 389 PRO A CA 1
ATOM 2632 C C . PRO A 1 353 ? 47.582 71.610 72.562 1.00 34.44 389 PRO A C 1
ATOM 2633 O O . PRO A 1 353 ? 48.494 70.817 72.309 1.00 37.96 389 PRO A O 1
ATOM 2637 N N . LYS A 1 354 ? 46.752 71.449 73.591 1.00 28.61 390 LYS A N 1
ATOM 2638 C CA . LYS A 1 354 ? 46.898 70.292 74.465 1.00 29.53 390 LYS A CA 1
ATOM 2639 C C . LYS A 1 354 ? 46.620 68.993 73.710 1.00 36.74 390 LYS A C 1
ATOM 2640 O O . LYS A 1 354 ? 47.252 67.977 73.971 1.00 39.90 390 LYS A O 1
ATOM 2646 N N . VAL A 1 355 ? 45.668 69.016 72.781 1.00 38.35 391 VAL A N 1
ATOM 2647 C CA . VAL A 1 355 ? 45.423 67.837 71.956 1.00 36.54 391 VAL A CA 1
ATOM 2648 C C . VAL A 1 355 ? 46.659 67.486 71.099 1.00 39.71 391 VAL A C 1
ATOM 2649 O O . VAL A 1 355 ? 47.147 66.358 71.125 1.00 35.06 391 VAL A O 1
ATOM 2653 N N . GLN A 1 356 ? 47.184 68.453 70.363 1.00 43.73 392 GLN A N 1
ATOM 2654 C CA . GLN A 1 356 ? 48.440 68.241 69.663 1.00 44.33 392 GLN A CA 1
ATOM 2655 C C . GLN A 1 356 ? 49.551 67.729 70.608 1.00 42.12 392 GLN A C 1
ATOM 2656 O O . GLN A 1 356 ? 50.223 66.736 70.311 1.00 40.03 392 GLN A O 1
ATOM 2662 N N . GLN A 1 357 ? 49.741 68.400 71.739 1.00 30.40 393 GLN A N 1
ATOM 2663 C CA . GLN A 1 357 ? 50.851 68.058 72.625 1.00 39.88 393 GLN A CA 1
ATOM 2664 C C . GLN A 1 357 ? 50.805 66.609 73.107 1.00 38.01 393 GLN A C 1
ATOM 2665 O O . GLN A 1 357 ? 51.818 65.911 73.083 1.00 37.95 393 GLN A O 1
ATOM 2671 N N . LEU A 1 358 ? 49.630 66.158 73.529 1.00 37.99 394 LEU A N 1
ATOM 2672 C CA . LEU A 1 358 ? 49.453 64.799 74.018 1.00 34.13 394 LEU A CA 1
ATOM 2673 C C . LEU A 1 358 ? 49.801 63.759 72.965 1.00 39.82 394 LEU A C 1
ATOM 2674 O O . LEU A 1 358 ? 50.464 62.760 73.249 1.00 34.34 394 LEU A O 1
ATOM 2679 N N . LEU A 1 359 ? 49.337 63.981 71.743 1.00 45.34 395 LEU A N 1
ATOM 2680 C CA . LEU A 1 359 ? 49.591 63.023 70.674 1.00 39.18 395 LEU A CA 1
ATOM 2681 C C . LEU A 1 359 ? 51.066 62.967 70.331 1.00 34.85 395 LEU A C 1
ATOM 2682 O O . LEU A 1 359 ? 51.634 61.897 70.226 1.00 39.20 395 LEU A O 1
ATOM 2687 N N . GLU A 1 360 ? 51.650 64.127 70.069 1.00 25.08 396 GLU A N 1
ATOM 2688 C CA . GLU A 1 360 ? 53.071 64.210 69.729 1.00 48.73 396 GLU A CA 1
ATOM 2689 C C . GLU A 1 360 ? 53.893 63.586 70.830 1.00 45.80 396 GLU A C 1
ATOM 2690 O O . GLU A 1 360 ? 54.740 62.739 70.570 1.00 50.93 396 GLU A O 1
ATOM 2696 N N . SER A 1 361 ? 53.604 63.978 72.065 1.00 37.62 397 SER A N 1
ATOM 2697 C CA . SER A 1 361 ? 54.304 63.434 73.215 1.00 36.06 397 SER A CA 1
ATOM 2698 C C . SER A 1 361 ? 54.140 61.910 73.216 1.00 42.79 397 SER A C 1
ATOM 2699 O O . SER A 1 361 ? 55.082 61.175 73.473 1.00 51.38 397 SER A O 1
ATOM 2702 N N . TYR A 1 362 ? 52.957 61.431 72.851 1.00 46.68 398 TYR A N 1
ATOM 2703 C CA . TYR A 1 362 ? 52.724 59.990 72.761 1.00 44.42 398 TYR A CA 1
ATOM 2704 C C . TYR A 1 362 ? 53.616 59.351 71.700 1.00 44.03 398 TYR A C 1
ATOM 2705 O O . TYR A 1 362 ? 54.034 58.197 71.817 1.00 34.27 398 TYR A O 1
ATOM 2714 N N . PHE A 1 363 ? 53.896 60.091 70.642 1.00 40.41 399 PHE A N 1
ATOM 2715 C CA . PHE A 1 363 ? 54.775 59.546 69.633 1.00 39.14 399 PHE A CA 1
ATOM 2716 C C . PHE A 1 363 ? 56.199 60.059 69.842 1.00 31.77 399 PHE A C 1
ATOM 2717 O O . PHE A 1 363 ? 56.945 60.301 68.886 1.00 37.41 399 PHE A O 1
ATOM 2725 N N . ASP A 1 364 ? 56.539 60.263 71.106 1.00 36.26 400 ASP A N 1
ATOM 2726 C CA . ASP A 1 364 ? 57.889 60.665 71.487 1.00 56.25 400 ASP A CA 1
ATOM 2727 C C . ASP A 1 364 ? 58.377 61.935 70.789 1.00 54.66 400 ASP A C 1
ATOM 2728 O O . ASP A 1 364 ? 59.573 62.112 70.569 1.00 55.98 400 ASP A O 1
ATOM 2733 N N . GLY A 1 365 ? 57.441 62.810 70.429 1.00 48.74 401 GLY A N 1
ATOM 2734 C CA . GLY A 1 365 ? 57.781 64.144 69.958 1.00 39.62 401 GLY A CA 1
ATOM 2735 C C . GLY A 1 365 ? 57.587 64.398 68.468 1.00 41.01 401 GLY A C 1
ATOM 2736 O O . GLY A 1 365 ? 57.793 65.515 67.999 1.00 39.36 401 GLY A O 1
ATOM 2737 N N . LYS A 1 366 ? 57.181 63.382 67.711 1.00 30.05 402 LYS A N 1
ATOM 2738 C CA . LYS A 1 366 ? 57.118 63.565 66.264 1.00 37.49 402 LYS A CA 1
ATOM 2739 C C . LYS A 1 366 ? 55.916 64.391 65.815 1.00 46.33 402 LYS A C 1
ATOM 2740 O O . LYS A 1 366 ? 54.835 64.288 66.380 1.00 42.68 402 LYS A O 1
ATOM 2746 N N . LYS A 1 367 ? 56.130 65.218 64.800 1.00 51.67 403 LYS A N 1
ATOM 2747 C CA . LYS A 1 367 ? 55.143 66.201 64.380 1.00 48.00 403 LYS A CA 1
ATOM 2748 C C . LYS A 1 367 ? 54.056 65.581 63.529 1.00 39.70 403 LYS A C 1
ATOM 2749 O O . LYS A 1 367 ? 54.318 64.779 62.646 1.00 44.36 403 LYS A O 1
ATOM 2755 N N . ALA A 1 368 ? 52.825 65.975 63.799 1.00 42.84 404 ALA A N 1
ATOM 2756 C CA . ALA A 1 368 ? 51.707 65.547 62.980 1.00 46.35 404 ALA A CA 1
ATOM 2757 C C . ALA A 1 368 ? 51.718 66.366 61.712 1.00 41.63 404 ALA A C 1
ATOM 2758 O O . ALA A 1 368 ? 52.148 67.523 61.711 1.00 42.14 404 ALA A O 1
ATOM 2760 N N . SER A 1 369 ? 51.261 65.747 60.632 1.00 49.28 405 SER A N 1
ATOM 2761 C CA . SER A 1 369 ? 51.065 66.428 59.373 1.00 51.20 405 SER A CA 1
ATOM 2762 C C . SER A 1 369 ? 49.800 67.275 59.496 1.00 61.77 405 SER A C 1
ATOM 2763 O O . SER A 1 369 ? 48.677 66.752 59.611 1.00 71.28 405 SER A O 1
ATOM 2766 N N . LYS A 1 370 ? 49.991 68.586 59.512 1.00 57.05 406 LYS A N 1
ATOM 2767 C CA . LYS A 1 370 ? 48.879 69.531 59.488 1.00 74.90 406 LYS A CA 1
ATOM 2768 C C . LYS A 1 370 ? 49.285 70.690 58.571 1.00 71.90 406 LYS A C 1
ATOM 2769 O O . LYS A 1 370 ? 50.383 71.230 58.697 1.00 71.58 406 LYS A O 1
ATOM 2775 N N . GLY A 1 371 ? 48.417 71.038 57.628 1.00 59.66 407 GLY A N 1
ATOM 2776 C CA . GLY A 1 371 ? 48.740 72.034 56.622 1.00 46.95 407 GLY A CA 1
ATOM 2777 C C . GLY A 1 371 ? 47.531 72.286 55.742 1.00 67.77 407 GLY A C 1
ATOM 2778 O O . GLY A 1 371 ? 47.353 73.386 55.217 1.00 74.41 407 GLY A O 1
ATOM 2779 N N . ILE A 1 372 ? 46.708 71.254 55.566 1.00 60.48 408 ILE A N 1
ATOM 2780 C CA . ILE A 1 372 ? 45.380 71.428 54.994 1.00 57.53 408 ILE A CA 1
ATOM 2781 C C . ILE A 1 372 ? 44.436 71.706 56.149 1.00 45.17 408 ILE A C 1
ATOM 2782 O O . ILE A 1 372 ? 44.586 71.095 57.212 1.00 42.01 408 ILE A O 1
ATOM 2787 N N . ASN A 1 373 ? 43.481 72.619 55.971 1.00 36.58 409 ASN A N 1
ATOM 2788 C CA . ASN A 1 373 ? 42.415 72.782 56.986 1.00 35.64 409 ASN A CA 1
ATOM 2789 C C . ASN A 1 373 ? 41.878 71.395 57.395 1.00 27.75 409 ASN A C 1
ATOM 2790 O O . ASN A 1 373 ? 41.501 70.602 56.543 1.00 41.75 409 ASN A O 1
ATOM 2795 N N . PRO A 1 374 ? 41.893 71.081 58.698 1.00 36.09 410 PRO A N 1
ATOM 2796 C CA . PRO A 1 374 ? 41.545 69.731 59.163 1.00 36.08 410 PRO A CA 1
ATOM 2797 C C . PRO A 1 374 ? 40.045 69.430 59.072 1.00 38.00 410 PRO A C 1
ATOM 2798 O O . PRO A 1 374 ? 39.649 68.258 59.152 1.00 32.77 410 PRO A O 1
ATOM 2802 N N . ASP A 1 375 ? 39.231 70.475 58.964 1.00 30.94 411 ASP A N 1
ATOM 2803 C CA . ASP A 1 375 ? 37.795 70.313 58.707 1.00 40.92 411 ASP A CA 1
ATOM 2804 C C . ASP A 1 375 ? 37.516 70.014 57.229 1.00 40.55 411 ASP A C 1
ATOM 2805 O O . ASP A 1 375 ? 36.468 69.494 56.903 1.00 31.01 411 ASP A O 1
ATOM 2810 N N . GLU A 1 376 ? 38.457 70.332 56.338 1.00 31.45 412 GLU A N 1
ATOM 2811 C CA . GLU A 1 376 ? 38.224 70.126 54.903 1.00 29.47 412 GLU A CA 1
ATOM 2812 C C . GLU A 1 376 ? 39.011 68.995 54.209 1.00 35.86 412 GLU A C 1
ATOM 2813 O O . GLU A 1 376 ? 38.797 68.731 53.010 1.00 30.95 412 GLU A O 1
ATOM 2819 N N . ALA A 1 377 ? 39.894 68.317 54.943 1.00 47.01 413 ALA A N 1
ATOM 2820 C CA . ALA A 1 377 ? 40.821 67.355 54.330 1.00 46.26 413 ALA A CA 1
ATOM 2821 C C . ALA A 1 377 ? 40.106 66.152 53.701 1.00 41.10 413 ALA A C 1
ATOM 2822 O O . ALA A 1 377 ? 40.491 65.665 52.629 1.00 33.57 413 ALA A O 1
ATOM 2824 N N . VAL A 1 378 ? 39.055 65.692 54.373 1.00 36.42 414 VAL A N 1
ATOM 2825 C CA . VAL A 1 378 ? 38.256 64.548 53.920 1.00 34.99 414 VAL A CA 1
ATOM 2826 C C . VAL A 1 378 ? 37.561 64.841 52.596 1.00 38.50 414 VAL A C 1
ATOM 2827 O O . VAL A 1 378 ? 37.703 64.082 51.639 1.00 32.01 414 VAL A O 1
ATOM 2831 N N . ALA A 1 379 ? 36.839 65.957 52.537 1.00 39.83 415 ALA A N 1
ATOM 2832 C CA . ALA A 1 379 ? 36.179 66.369 51.305 1.00 33.25 415 ALA A CA 1
ATOM 2833 C C . ALA A 1 379 ? 37.199 66.542 50.194 1.00 37.29 415 ALA A C 1
ATOM 2834 O O . ALA A 1 379 ? 36.958 66.140 49.061 1.00 30.10 415 ALA A O 1
ATOM 2836 N N . TYR A 1 380 ? 38.321 67.179 50.527 1.00 38.88 416 TYR A N 1
ATOM 2837 C CA . TYR A 1 380 ? 39.418 67.406 49.593 1.00 39.74 416 TYR A CA 1
ATOM 2838 C C . TYR A 1 380 ? 39.915 66.109 48.953 1.00 38.46 416 TYR A C 1
ATOM 2839 O O . TYR A 1 380 ? 39.970 65.994 47.727 1.00 39.59 416 TYR A O 1
ATOM 2848 N N . GLY A 1 381 ? 40.270 65.130 49.783 1.00 34.93 417 GLY A N 1
ATOM 2849 C CA . GLY A 1 381 ? 40.614 63.812 49.277 1.00 22.42 417 GLY A CA 1
ATOM 2850 C C . GLY A 1 381 ? 39.479 63.166 48.476 1.00 32.94 417 GLY A C 1
ATOM 2851 O O . GLY A 1 381 ? 39.743 62.483 47.488 1.00 30.18 417 GLY A O 1
ATOM 2852 N N . ALA A 1 382 ? 38.223 63.349 48.908 1.00 34.81 418 ALA A N 1
ATOM 2853 C CA . ALA A 1 382 ? 37.063 62.875 48.127 1.00 34.90 418 ALA A CA 1
ATOM 2854 C C . ALA A 1 382 ? 37.035 63.458 46.707 1.00 28.96 418 ALA A C 1
ATOM 2855 O O . ALA A 1 382 ? 36.945 62.717 45.729 1.00 36.93 418 ALA A O 1
ATOM 2857 N N . ALA A 1 383 ? 37.131 64.782 46.597 1.00 36.40 419 ALA A N 1
ATOM 2858 C CA . ALA A 1 383 ? 37.227 65.467 45.304 1.00 32.59 419 ALA A CA 1
ATOM 2859 C C . ALA A 1 383 ? 38.426 64.989 44.446 1.00 38.87 419 ALA A C 1
ATOM 2860 O O . ALA A 1 383 ? 38.340 64.901 43.220 1.00 38.18 419 ALA A O 1
ATOM 2862 N N . VAL A 1 384 ? 39.546 64.701 45.096 1.00 35.61 420 VAL A N 1
ATOM 2863 C CA . VAL A 1 384 ? 40.715 64.180 44.392 1.00 42.55 420 VAL A CA 1
ATOM 2864 C C . VAL A 1 384 ? 40.408 62.821 43.750 1.00 47.40 420 VAL A C 1
ATOM 2865 O O . VAL A 1 384 ? 40.706 62.590 42.583 1.00 35.17 420 VAL A O 1
ATOM 2869 N N . GLN A 1 385 ? 39.798 61.920 44.510 1.00 51.62 421 GLN A N 1
ATOM 2870 C CA . GLN A 1 385 ? 39.393 60.644 43.943 1.00 48.20 421 GLN A CA 1
ATOM 2871 C C . GLN A 1 385 ? 38.443 60.891 42.772 1.00 46.14 421 GLN A C 1
ATOM 2872 O O . GLN A 1 385 ? 38.646 60.356 41.685 1.00 59.23 421 GLN A O 1
ATOM 2878 N N . ALA A 1 386 ? 37.408 61.703 42.997 1.00 45.94 422 ALA A N 1
ATOM 2879 C CA . ALA A 1 386 ? 36.330 61.886 42.006 1.00 44.01 422 ALA A CA 1
ATOM 2880 C C . ALA A 1 386 ? 36.864 62.265 40.631 1.00 47.14 422 ALA A C 1
ATOM 2881 O O . ALA A 1 386 ? 36.203 62.024 39.630 1.00 35.31 422 ALA A O 1
ATOM 2883 N N . GLY A 1 387 ? 38.046 62.882 40.592 1.00 59.97 423 GLY A N 1
ATOM 2884 C CA . GLY A 1 387 ? 38.740 63.120 39.334 1.00 66.36 423 GLY A CA 1
ATOM 2885 C C . GLY A 1 387 ? 39.203 61.791 38.763 1.00 70.26 423 GLY A C 1
ATOM 2886 O O . GLY A 1 387 ? 40.392 61.572 38.579 1.00 55.02 423 GLY A O 1
ATOM 2887 N N . VAL A 1 388 ? 38.235 60.908 38.499 1.00 84.97 424 VAL A N 1
ATOM 2888 C CA . VAL A 1 388 ? 38.467 59.528 38.059 1.00 71.39 424 VAL A CA 1
ATOM 2889 C C . VAL A 1 388 ? 39.936 59.250 37.733 1.00 57.44 424 VAL A C 1
ATOM 2890 O O . VAL A 1 388 ? 40.802 59.359 38.607 1.00 54.08 424 VAL A O 1
ATOM 2894 N N . GLY B 1 14 ? 2.085 25.472 7.511 1.00 120.74 50 GLY B N 1
ATOM 2895 C CA . GLY B 1 14 ? 3.284 24.855 6.969 1.00 131.17 50 GLY B CA 1
ATOM 2896 C C . GLY B 1 14 ? 3.798 23.751 7.871 1.00 138.96 50 GLY B C 1
ATOM 2897 O O . GLY B 1 14 ? 3.365 22.604 7.768 1.00 141.45 50 GLY B O 1
ATOM 2898 N N . THR B 1 15 ? 4.733 24.102 8.750 1.00 144.98 51 THR B N 1
ATOM 2899 C CA . THR B 1 15 ? 5.240 23.180 9.765 1.00 152.40 51 THR B CA 1
ATOM 2900 C C . THR B 1 15 ? 4.851 23.689 11.146 1.00 151.43 51 THR B C 1
ATOM 2901 O O . THR B 1 15 ? 5.525 24.539 11.725 1.00 154.93 51 THR B O 1
ATOM 2905 N N . VAL B 1 16 ? 3.750 23.168 11.667 1.00 144.45 52 VAL B N 1
ATOM 2906 C CA . VAL B 1 16 ? 3.204 23.660 12.920 1.00 132.36 52 VAL B CA 1
ATOM 2907 C C . VAL B 1 16 ? 4.080 23.329 14.139 1.00 132.19 52 VAL B C 1
ATOM 2908 O O . VAL B 1 16 ? 4.608 22.218 14.277 1.00 128.27 52 VAL B O 1
ATOM 2912 N N . ILE B 1 17 ? 4.246 24.325 15.006 1.00 130.05 53 ILE B N 1
ATOM 2913 C CA . ILE B 1 17 ? 5.073 24.196 16.202 1.00 124.89 53 ILE B CA 1
ATOM 2914 C C . ILE B 1 17 ? 4.216 24.156 17.469 1.00 110.06 53 ILE B C 1
ATOM 2915 O O . ILE B 1 17 ? 3.046 24.558 17.455 1.00 96.69 53 ILE B O 1
ATOM 2920 N N . GLY B 1 18 ? 4.798 23.660 18.559 1.00 101.85 54 GLY B N 1
ATOM 2921 C CA . GLY B 1 18 ? 4.082 23.556 19.815 1.00 99.16 54 GLY B CA 1
ATOM 2922 C C . GLY B 1 18 ? 4.660 24.454 20.890 1.00 104.85 54 GLY B C 1
ATOM 2923 O O . GLY B 1 18 ? 5.607 24.065 21.565 1.00 108.09 54 GLY B O 1
ATOM 2924 N N . ILE B 1 19 ? 4.093 25.650 21.053 1.00 103.93 55 ILE B N 1
ATOM 2925 C CA . ILE B 1 19 ? 4.563 26.589 22.075 1.00 92.53 55 ILE B CA 1
ATOM 2926 C C . ILE B 1 19 ? 3.902 26.364 23.432 1.00 90.27 55 ILE B C 1
ATOM 2927 O O . ILE B 1 19 ? 2.697 26.566 23.595 1.00 84.25 55 ILE B O 1
ATOM 2932 N N . ASP B 1 20 ? 4.697 25.934 24.403 1.00 92.80 56 ASP B N 1
ATOM 2933 C CA . ASP B 1 20 ? 4.274 25.976 25.792 1.00 86.85 56 ASP B CA 1
ATOM 2934 C C . ASP B 1 20 ? 4.607 27.374 26.269 1.00 79.45 56 ASP B C 1
ATOM 2935 O O . ASP B 1 20 ? 5.772 27.755 26.288 1.00 74.02 56 ASP B O 1
ATOM 2940 N N . LEU B 1 21 ? 3.595 28.158 26.621 1.00 67.86 57 LEU B N 1
ATOM 2941 C CA . LEU B 1 21 ? 3.875 29.475 27.154 1.00 63.43 57 LEU B CA 1
ATOM 2942 C C . LEU B 1 21 ? 3.569 29.492 28.649 1.00 59.75 57 LEU B C 1
ATOM 2943 O O . LEU B 1 21 ? 2.433 29.692 29.060 1.00 59.64 57 LEU B O 1
ATOM 2948 N N . GLY B 1 22 ? 4.608 29.250 29.454 1.00 59.77 58 GLY B N 1
ATOM 2949 C CA . GLY B 1 22 ? 4.455 29.057 30.888 1.00 50.46 58 GLY B CA 1
ATOM 2950 C C . GLY B 1 22 ? 4.336 30.361 31.656 1.00 39.71 58 GLY B C 1
ATOM 2951 O O . GLY B 1 22 ? 4.621 31.428 31.117 1.00 42.73 58 GLY B O 1
ATOM 2952 N N . THR B 1 23 ? 3.916 30.277 32.914 1.00 44.18 59 THR B N 1
ATOM 2953 C CA . THR B 1 23 ? 3.923 31.431 33.815 1.00 48.13 59 THR B CA 1
ATOM 2954 C C . THR B 1 23 ? 5.330 32.004 34.055 1.00 47.15 59 THR B C 1
ATOM 2955 O O . THR B 1 23 ? 5.525 33.218 34.094 1.00 41.04 59 THR B O 1
ATOM 2959 N N . THR B 1 24 ? 6.327 31.148 34.232 1.00 51.57 60 THR B N 1
ATOM 2960 C CA . THR B 1 24 ? 7.665 31.700 34.416 1.00 57.40 60 THR B CA 1
ATOM 2961 C C . THR B 1 24 ? 8.547 31.485 33.193 1.00 53.70 60 THR B C 1
ATOM 2962 O O . THR B 1 24 ? 9.329 32.364 32.835 1.00 46.19 60 THR B O 1
ATOM 2966 N N . TYR B 1 25 ? 8.394 30.332 32.544 1.00 58.44 61 TYR B N 1
ATOM 2967 C CA . TYR B 1 25 ? 9.213 29.981 31.382 1.00 66.97 61 TYR B CA 1
ATOM 2968 C C . TYR B 1 25 ? 8.384 29.352 30.253 1.00 69.67 61 TYR B C 1
ATOM 2969 O O . TYR B 1 25 ? 7.544 28.475 30.489 1.00 55.13 61 TYR B O 1
ATOM 2978 N N . SER B 1 26 ? 8.645 29.767 29.020 1.00 75.30 62 SER B N 1
ATOM 2979 C CA . SER B 1 26 ? 8.018 29.110 27.873 1.00 80.58 62 SER B CA 1
ATOM 2980 C C . SER B 1 26 ? 9.029 28.303 27.028 1.00 90.46 62 SER B C 1
ATOM 2981 O O . SER B 1 26 ? 10.202 28.668 26.938 1.00 84.88 62 SER B O 1
ATOM 2984 N N . CYS B 1 27 ? 8.551 27.213 26.420 1.00 99.30 63 CYS B N 1
ATOM 2985 C CA . CYS B 1 27 ? 9.392 26.215 25.744 1.00 106.55 63 CYS B CA 1
ATOM 2986 C C . CYS B 1 27 ? 8.879 25.884 24.328 1.00 114.10 63 CYS B C 1
ATOM 2987 O O . CYS B 1 27 ? 7.755 25.399 24.176 1.00 111.52 63 CYS B O 1
ATOM 2990 N N . VAL B 1 28 ? 9.704 26.132 23.305 1.00 115.62 64 VAL B N 1
ATOM 2991 C CA . VAL B 1 28 ? 9.298 25.966 21.896 1.00 117.47 64 VAL B CA 1
ATOM 2992 C C . VAL B 1 28 ? 9.793 24.673 21.222 1.00 118.73 64 VAL B C 1
ATOM 2993 O O . VAL B 1 28 ? 10.992 24.389 21.198 1.00 106.88 64 VAL B O 1
ATOM 2997 N N . ALA B 1 29 ? 8.861 23.904 20.662 1.00 121.65 65 ALA B N 1
ATOM 2998 C CA . ALA B 1 29 ? 9.190 22.641 20.000 1.00 118.23 65 ALA B CA 1
ATOM 2999 C C . ALA B 1 29 ? 8.638 22.576 18.580 1.00 121.44 65 ALA B C 1
ATOM 3000 O O . ALA B 1 29 ? 7.618 23.198 18.267 1.00 114.23 65 ALA B O 1
ATOM 3002 N N . VAL B 1 30 ? 9.318 21.809 17.729 1.00 135.68 66 VAL B N 1
ATOM 3003 C CA . VAL B 1 30 ? 8.924 21.648 16.328 1.00 151.55 66 VAL B CA 1
ATOM 3004 C C . VAL B 1 30 ? 8.992 20.183 15.886 1.00 164.56 66 VAL B C 1
ATOM 3005 O O . VAL B 1 30 ? 9.864 19.433 16.326 1.00 159.49 66 VAL B O 1
ATOM 3009 N N . MET B 1 31 ? 8.066 19.783 15.019 1.00 180.50 67 MET B N 1
ATOM 3010 C CA . MET B 1 31 ? 8.015 18.408 14.527 1.00 194.98 67 MET B CA 1
ATOM 3011 C C . MET B 1 31 ? 7.850 18.354 13.015 1.00 205.04 67 MET B C 1
ATOM 3012 O O . MET B 1 31 ? 6.980 19.015 12.448 1.00 204.38 67 MET B O 1
ATOM 3017 N N . LYS B 1 32 ? 8.690 17.552 12.371 1.00 216.53 68 LYS B N 1
ATOM 3018 C CA . LYS B 1 32 ? 8.606 17.338 10.932 1.00 226.62 68 LYS B CA 1
ATOM 3019 C C . LYS B 1 32 ? 9.494 16.157 10.551 1.00 235.23 68 LYS B C 1
ATOM 3020 O O . LYS B 1 32 ? 10.573 15.972 11.116 1.00 232.85 68 LYS B O 1
ATOM 3026 N N . ASN B 1 33 ? 9.028 15.354 9.600 1.00 243.10 69 ASN B N 1
ATOM 3027 C CA . ASN B 1 33 ? 9.728 14.133 9.218 1.00 248.95 69 ASN B CA 1
ATOM 3028 C C . ASN B 1 33 ? 9.883 13.172 10.396 1.00 242.41 69 ASN B C 1
ATOM 3029 O O . ASN B 1 33 ? 10.754 12.303 10.392 1.00 247.07 69 ASN B O 1
ATOM 3034 N N . GLY B 1 34 ? 9.033 13.342 11.405 1.00 228.92 70 GLY B N 1
ATOM 3035 C CA . GLY B 1 34 ? 8.962 12.410 12.516 1.00 221.17 70 GLY B CA 1
ATOM 3036 C C . GLY B 1 34 ? 9.962 12.642 13.632 1.00 214.18 70 GLY B C 1
ATOM 3037 O O . GLY B 1 34 ? 10.305 11.711 14.361 1.00 214.11 70 GLY B O 1
ATOM 3038 N N . LYS B 1 35 ? 10.434 13.877 13.772 1.00 208.55 71 LYS B N 1
ATOM 3039 C CA . LYS B 1 35 ? 11.370 14.212 14.843 1.00 200.35 71 LYS B CA 1
ATOM 3040 C C . LYS B 1 35 ? 10.868 15.353 15.715 1.00 191.55 71 LYS B C 1
ATOM 3041 O O . LYS B 1 35 ? 10.872 16.510 15.299 1.00 189.43 71 LYS B O 1
ATOM 3047 N N . THR B 1 36 ? 10.438 15.012 16.926 1.00 187.35 72 THR B N 1
ATOM 3048 C CA . THR B 1 36 ? 9.999 15.998 17.908 1.00 176.86 72 THR B CA 1
ATOM 3049 C C . THR B 1 36 ? 11.197 16.533 18.690 1.00 172.36 72 THR B C 1
ATOM 3050 O O . THR B 1 36 ? 11.728 15.849 19.562 1.00 169.02 72 THR B O 1
ATOM 3054 N N . GLU B 1 37 ? 11.618 17.756 18.373 1.00 172.77 73 GLU B N 1
ATOM 3055 C CA . GLU B 1 37 ? 12.830 18.325 18.960 1.00 173.50 73 GLU B CA 1
ATOM 3056 C C . GLU B 1 37 ? 12.625 19.726 19.545 1.00 169.39 73 GLU B C 1
ATOM 3057 O O . GLU B 1 37 ? 12.061 20.607 18.891 1.00 172.77 73 GLU B O 1
ATOM 3063 N N . ILE B 1 38 ? 13.094 19.927 20.775 1.00 158.04 74 ILE B N 1
ATOM 3064 C CA . ILE B 1 38 ? 12.978 21.224 21.442 1.00 143.29 74 ILE B CA 1
ATOM 3065 C C . ILE B 1 38 ? 14.110 22.180 21.061 1.00 136.75 74 ILE B C 1
ATOM 3066 O O . ILE B 1 38 ? 15.296 21.845 21.149 1.00 142.14 74 ILE B O 1
ATOM 3071 N N . LEU B 1 39 ? 13.723 23.378 20.641 1.00 122.87 75 LEU B N 1
ATOM 3072 C CA . LEU B 1 39 ? 14.644 24.318 20.030 1.00 116.59 75 LEU B CA 1
ATOM 3073 C C . LEU B 1 39 ? 15.131 25.324 21.047 1.00 113.42 75 LEU B C 1
ATOM 3074 O O . LEU B 1 39 ? 14.335 25.918 21.769 1.00 108.04 75 LEU B O 1
ATOM 3079 N N . ALA B 1 40 ? 16.445 25.514 21.105 1.00 114.73 76 ALA B N 1
ATOM 3080 C CA . ALA B 1 40 ? 17.032 26.409 22.101 1.00 111.83 76 ALA B CA 1
ATOM 3081 C C . ALA B 1 40 ? 17.026 27.868 21.632 1.00 118.46 76 ALA B C 1
ATOM 3082 O O . ALA B 1 40 ? 17.019 28.136 20.423 1.00 117.83 76 ALA B O 1
ATOM 3084 N N . ASN B 1 41 ? 17.026 28.802 22.588 1.00 111.27 77 ASN B N 1
ATOM 3085 C CA . ASN B 1 41 ? 16.936 30.230 22.271 1.00 115.33 77 ASN B CA 1
ATOM 3086 C C . ASN B 1 41 ? 18.263 30.865 21.864 1.00 119.92 77 ASN B C 1
ATOM 3087 O O . ASN B 1 41 ? 19.258 30.170 21.673 1.00 118.39 77 ASN B O 1
ATOM 3092 N N . GLU B 1 42 ? 18.267 32.192 21.745 1.00 126.29 78 GLU B N 1
ATOM 3093 C CA . GLU B 1 42 ? 19.432 32.929 21.254 1.00 131.36 78 GLU B CA 1
ATOM 3094 C C . GLU B 1 42 ? 20.462 33.155 22.355 1.00 129.51 78 GLU B C 1
ATOM 3095 O O . GLU B 1 42 ? 20.898 34.281 22.596 1.00 136.03 78 GLU B O 1
ATOM 3101 N N . GLN B 1 43 ? 20.844 32.070 23.017 1.00 119.97 79 GLN B N 1
ATOM 3102 C CA . GLN B 1 43 ? 21.860 32.107 24.058 1.00 115.00 79 GLN B CA 1
ATOM 3103 C C . GLN B 1 43 ? 22.038 30.698 24.610 1.00 105.09 79 GLN B C 1
ATOM 3104 O O . GLN B 1 43 ? 22.698 30.498 25.625 1.00 87.34 79 GLN B O 1
ATOM 3110 N N . GLY B 1 44 ? 21.422 29.726 23.939 1.00 114.77 80 GLY B N 1
ATOM 3111 C CA . GLY B 1 44 ? 21.685 28.323 24.213 1.00 116.50 80 GLY B CA 1
ATOM 3112 C C . GLY B 1 44 ? 20.618 27.569 24.982 1.00 113.89 80 GLY B C 1
ATOM 3113 O O . GLY B 1 44 ? 20.410 26.377 24.749 1.00 117.91 80 GLY B O 1
ATOM 3114 N N . ASN B 1 45 ? 19.947 28.254 25.903 1.00 103.68 81 ASN B N 1
ATOM 3115 C CA . ASN B 1 45 ? 19.008 27.592 26.802 1.00 94.71 81 ASN B CA 1
ATOM 3116 C C . ASN B 1 45 ? 17.748 27.098 26.090 1.00 93.68 81 ASN B C 1
ATOM 3117 O O . ASN B 1 45 ? 17.355 27.633 25.047 1.00 94.02 81 ASN B O 1
ATOM 3122 N N . ARG B 1 46 ? 17.142 26.050 26.642 1.00 88.82 82 ARG B N 1
ATOM 3123 C CA . ARG B 1 46 ? 15.979 25.424 26.022 1.00 92.81 82 ARG B CA 1
ATOM 3124 C C . ARG B 1 46 ? 14.669 25.962 26.612 1.00 96.01 82 ARG B C 1
ATOM 3125 O O . ARG B 1 46 ? 13.581 25.444 26.337 1.00 91.87 82 ARG B O 1
ATOM 3133 N N . ILE B 1 47 ? 14.787 27.010 27.423 1.00 94.19 83 ILE B N 1
ATOM 3134 C CA . ILE B 1 47 ? 13.626 27.721 27.945 1.00 80.86 83 ILE B CA 1
ATOM 3135 C C . ILE B 1 47 ? 13.985 29.183 28.142 1.00 79.36 83 ILE B C 1
ATOM 3136 O O . ILE B 1 47 ? 15.108 29.510 28.541 1.00 70.04 83 ILE B O 1
ATOM 3141 N N . THR B 1 48 ? 13.029 30.055 27.842 1.00 77.50 84 THR B N 1
ATOM 3142 C CA . THR B 1 48 ? 13.209 31.492 27.999 1.00 75.67 84 THR B CA 1
ATOM 3143 C C . THR B 1 48 ? 12.223 32.070 29.005 1.00 68.51 84 THR B C 1
ATOM 3144 O O . THR B 1 48 ? 11.036 31.743 28.979 1.00 69.52 84 THR B O 1
ATOM 3148 N N . PRO B 1 49 ? 12.723 32.931 29.903 1.00 66.70 85 PRO B N 1
ATOM 3149 C CA . PRO B 1 49 ? 11.907 33.664 30.869 1.00 65.69 85 PRO B CA 1
ATOM 3150 C C . PRO B 1 49 ? 10.717 34.315 30.187 1.00 66.82 85 PRO B C 1
ATOM 3151 O O . PRO B 1 49 ? 10.910 34.961 29.160 1.00 65.84 85 PRO B O 1
ATOM 3155 N N . SER B 1 50 ? 9.512 34.135 30.731 1.00 62.17 86 SER B N 1
ATOM 3156 C CA . SER B 1 50 ? 8.341 34.876 30.255 1.00 56.01 86 SER B CA 1
ATOM 3157 C C . SER B 1 50 ? 8.442 36.278 30.846 1.00 56.11 86 SER B C 1
ATOM 3158 O O . SER B 1 50 ? 7.673 36.632 31.737 1.00 53.89 86 SER B O 1
ATOM 3161 N N . TYR B 1 51 ? 9.423 37.053 30.393 1.00 55.68 87 TYR B N 1
ATOM 3162 C CA . TYR B 1 51 ? 9.693 38.374 30.955 1.00 54.16 87 TYR B CA 1
ATOM 3163 C C . TYR B 1 51 ? 9.727 39.406 29.850 1.00 60.05 87 TYR B C 1
ATOM 3164 O O . TYR B 1 51 ? 10.082 39.105 28.718 1.00 65.76 87 TYR B O 1
ATOM 3173 N N . VAL B 1 52 ? 9.364 40.632 30.185 1.00 63.40 88 VAL B N 1
ATOM 3174 C CA . VAL B 1 52 ? 9.415 41.725 29.231 1.00 65.20 88 VAL B CA 1
ATOM 3175 C C . VAL B 1 52 ? 9.794 42.949 30.020 1.00 67.80 88 VAL B C 1
ATOM 3176 O O . VAL B 1 52 ? 9.160 43.264 31.026 1.00 67.41 88 VAL B O 1
ATOM 3180 N N . ALA B 1 53 ? 10.847 43.625 29.585 1.00 75.07 89 ALA B N 1
ATOM 3181 C CA . ALA B 1 53 ? 11.384 44.742 30.345 1.00 77.78 89 ALA B CA 1
ATOM 3182 C C . ALA B 1 53 ? 11.433 46.012 29.500 1.00 92.38 89 ALA B C 1
ATOM 3183 O O . ALA B 1 53 ? 11.816 45.978 28.327 1.00 90.14 89 ALA B O 1
ATOM 3185 N N . PHE B 1 54 ? 11.039 47.128 30.110 1.00 98.22 90 PHE B N 1
ATOM 3186 C CA . PHE B 1 54 ? 11.023 48.420 29.432 1.00 97.82 90 PHE B CA 1
ATOM 3187 C C . PHE B 1 54 ? 12.117 49.346 29.956 1.00 93.29 90 PHE B C 1
ATOM 3188 O O . PHE B 1 54 ? 12.121 49.717 31.131 1.00 85.66 90 PHE B O 1
ATOM 3196 N N . THR B 1 55 ? 13.048 49.708 29.080 1.00 94.51 91 THR B N 1
ATOM 3197 C CA . THR B 1 55 ? 14.035 50.730 29.391 1.00 100.28 91 THR B CA 1
ATOM 3198 C C . THR B 1 55 ? 13.971 51.806 28.320 1.00 120.13 91 THR B C 1
ATOM 3199 O O . THR B 1 55 ? 13.025 51.862 27.528 1.00 121.80 91 THR B O 1
ATOM 3203 N N . ASP B 1 56 ? 14.992 52.652 28.293 1.00 124.97 92 ASP B N 1
ATOM 3204 C CA . ASP B 1 56 ? 15.090 53.682 27.274 1.00 138.86 92 ASP B CA 1
ATOM 3205 C C . ASP B 1 56 ? 15.773 53.111 26.042 1.00 149.05 92 ASP B C 1
ATOM 3206 O O . ASP B 1 56 ? 15.181 53.072 24.961 1.00 152.22 92 ASP B O 1
ATOM 3211 N N . ASP B 1 57 ? 17.011 52.652 26.224 1.00 150.89 93 ASP B N 1
ATOM 3212 C CA . ASP B 1 57 ? 17.806 52.079 25.139 1.00 152.43 93 ASP B CA 1
ATOM 3213 C C . ASP B 1 57 ? 17.002 51.133 24.243 1.00 153.86 93 ASP B C 1
ATOM 3214 O O . ASP B 1 57 ? 17.253 51.069 23.041 1.00 160.66 93 ASP B O 1
ATOM 3219 N N . GLU B 1 58 ? 16.043 50.406 24.822 1.00 147.23 94 GLU B N 1
ATOM 3220 C CA . GLU B 1 58 ? 15.157 49.540 24.036 1.00 145.17 94 GLU B CA 1
ATOM 3221 C C . GLU B 1 58 ? 14.138 48.755 24.880 1.00 137.17 94 GLU B C 1
ATOM 3222 O O . GLU B 1 58 ? 13.823 49.134 26.010 1.00 136.13 94 GLU B O 1
ATOM 3228 N N . ARG B 1 59 ? 13.623 47.669 24.305 1.00 126.18 95 ARG B N 1
ATOM 3229 C CA . ARG B 1 59 ? 12.612 46.829 24.935 1.00 108.77 95 ARG B CA 1
ATOM 3230 C C . ARG B 1 59 ? 13.062 45.365 24.943 1.00 103.06 95 ARG B C 1
ATOM 3231 O O . ARG B 1 59 ? 13.162 44.737 23.889 1.00 112.47 95 ARG B O 1
ATOM 3239 N N . LEU B 1 60 ? 13.318 44.824 26.132 1.00 91.69 96 LEU B N 1
ATOM 3240 C CA . LEU B 1 60 ? 13.907 43.491 26.279 1.00 89.21 96 LEU B CA 1
ATOM 3241 C C . LEU B 1 60 ? 12.870 42.379 26.395 1.00 84.62 96 LEU B C 1
ATOM 3242 O O . LEU B 1 60 ? 11.896 42.509 27.137 1.00 83.45 96 LEU B O 1
ATOM 3247 N N . ILE B 1 61 ? 13.096 41.272 25.689 1.00 81.05 97 ILE B N 1
ATOM 3248 C CA . ILE B 1 61 ? 12.210 40.112 25.797 1.00 86.55 97 ILE B CA 1
ATOM 3249 C C . ILE B 1 61 ? 12.971 38.811 26.078 1.00 85.61 97 ILE B C 1
ATOM 3250 O O . ILE B 1 61 ? 13.756 38.357 25.248 1.00 94.21 97 ILE B O 1
ATOM 3255 N N . GLY B 1 62 ? 12.736 38.218 27.248 1.00 80.68 98 GLY B N 1
ATOM 3256 C CA . GLY B 1 62 ? 13.347 36.941 27.587 1.00 80.94 98 GLY B CA 1
ATOM 3257 C C . GLY B 1 62 ? 14.469 36.993 28.618 1.00 83.48 98 GLY B C 1
ATOM 3258 O O . GLY B 1 62 ? 14.310 37.566 29.696 1.00 73.80 98 GLY B O 1
ATOM 3259 N N . ASP B 1 63 ? 15.612 36.391 28.298 1.00 85.44 99 ASP B N 1
ATOM 3260 C CA . ASP B 1 63 ? 16.700 36.328 29.273 1.00 80.82 99 ASP B CA 1
ATOM 3261 C C . ASP B 1 63 ? 17.192 37.722 29.636 1.00 72.73 99 ASP B C 1
ATOM 3262 O O . ASP B 1 63 ? 17.357 38.055 30.820 1.00 64.04 99 ASP B O 1
ATOM 3267 N N . ALA B 1 64 ? 17.383 38.548 28.614 1.00 65.07 100 ALA B N 1
ATOM 3268 C CA . ALA B 1 64 ? 17.821 39.922 28.830 1.00 71.31 100 ALA B CA 1
ATOM 3269 C C . ALA B 1 64 ? 16.888 40.662 29.790 1.00 72.21 100 ALA B C 1
ATOM 3270 O O . ALA B 1 64 ? 17.349 41.404 30.657 1.00 70.60 100 ALA B O 1
ATOM 3272 N N . ALA B 1 65 ? 15.580 40.435 29.649 1.00 71.40 101 ALA B N 1
ATOM 3273 C CA . ALA B 1 65 ? 14.591 41.048 30.535 1.00 55.90 101 ALA B CA 1
ATOM 3274 C C . ALA B 1 65 ? 14.801 40.610 31.975 1.00 54.20 101 ALA B C 1
ATOM 3275 O O . ALA B 1 65 ? 14.922 41.436 32.890 1.00 60.53 101 ALA B O 1
ATOM 3277 N N . LYS B 1 66 ? 14.841 39.300 32.177 1.00 53.66 102 LYS B N 1
ATOM 3278 C CA . LYS B 1 66 ? 14.997 38.749 33.513 1.00 53.77 102 LYS B CA 1
ATOM 3279 C C . LYS B 1 66 ? 16.336 39.160 34.137 1.00 62.31 102 LYS B C 1
ATOM 3280 O O . LYS B 1 66 ? 16.416 39.449 35.334 1.00 58.48 102 LYS B O 1
ATOM 3286 N N . ASN B 1 67 ? 17.388 39.209 33.333 1.00 60.79 103 ASN B N 1
ATOM 3287 C CA . ASN B 1 67 ? 18.696 39.517 33.904 1.00 76.99 103 ASN B CA 1
ATOM 3288 C C . ASN B 1 67 ? 18.780 40.928 34.470 1.00 75.51 103 ASN B C 1
ATOM 3289 O O . ASN B 1 67 ? 19.597 41.190 35.365 1.00 58.12 103 ASN B O 1
ATOM 3294 N N . GLN B 1 68 ? 17.933 41.832 33.969 1.00 62.54 104 GLN B N 1
ATOM 3295 C CA . GLN B 1 68 ? 17.989 43.202 34.471 1.00 61.06 104 GLN B CA 1
ATOM 3296 C C . GLN B 1 68 ? 16.901 43.574 35.473 1.00 61.20 104 GLN B C 1
ATOM 3297 O O . GLN B 1 68 ? 16.728 44.746 35.783 1.00 71.78 104 GLN B O 1
ATOM 3303 N N . VAL B 1 69 ? 16.195 42.578 36.003 1.00 70.75 105 VAL B N 1
ATOM 3304 C CA . VAL B 1 69 ? 15.061 42.841 36.893 1.00 66.81 105 VAL B CA 1
ATOM 3305 C C . VAL B 1 69 ? 15.462 43.612 38.140 1.00 70.42 105 VAL B C 1
ATOM 3306 O O . VAL B 1 69 ? 14.894 44.660 38.443 1.00 72.02 105 VAL B O 1
ATOM 3310 N N . ALA B 1 70 ? 16.439 43.082 38.869 1.00 71.71 106 ALA B N 1
ATOM 3311 C CA . ALA B 1 70 ? 16.832 43.658 40.154 1.00 69.23 106 ALA B CA 1
ATOM 3312 C C . ALA B 1 70 ? 17.086 45.168 40.065 1.00 71.64 106 ALA B C 1
ATOM 3313 O O . ALA B 1 70 ? 16.779 45.915 40.995 1.00 79.70 106 ALA B O 1
ATOM 3315 N N . ALA B 1 71 ? 17.625 45.614 38.937 1.00 59.72 107 ALA B N 1
ATOM 3316 C CA . ALA B 1 71 ? 17.962 47.020 38.777 1.00 69.41 107 ALA B CA 1
ATOM 3317 C C . ALA B 1 71 ? 16.775 47.857 38.312 1.00 81.65 107 ALA B C 1
ATOM 3318 O O . ALA B 1 71 ? 16.698 49.051 38.615 1.00 84.12 107 ALA B O 1
ATOM 3320 N N . ASN B 1 72 ? 15.858 47.229 37.575 1.00 85.92 108 ASN B N 1
ATOM 3321 C CA . ASN B 1 72 ? 14.725 47.930 36.966 1.00 86.09 108 ASN B CA 1
ATOM 3322 C C . ASN B 1 72 ? 13.398 47.285 37.338 1.00 85.09 108 ASN B C 1
ATOM 3323 O O . ASN B 1 72 ? 12.736 46.700 36.481 1.00 85.49 108 ASN B O 1
ATOM 3328 N N . PRO B 1 73 ? 13.004 47.383 38.620 1.00 86.29 109 PRO B N 1
ATOM 3329 C CA . PRO B 1 73 ? 11.837 46.627 39.110 1.00 82.08 109 PRO B CA 1
ATOM 3330 C C . PRO B 1 73 ? 10.491 47.092 38.536 1.00 82.08 109 PRO B C 1
ATOM 3331 O O . PRO B 1 73 ? 9.774 46.301 37.918 1.00 84.65 109 PRO B O 1
ATOM 3335 N N . GLN B 1 74 ? 10.164 48.364 38.741 1.00 78.80 110 GLN B N 1
ATOM 3336 C CA . GLN B 1 74 ? 8.875 48.911 38.345 1.00 78.38 110 GLN B CA 1
ATOM 3337 C C . GLN B 1 74 ? 8.549 48.737 36.857 1.00 73.60 110 GLN B C 1
ATOM 3338 O O . GLN B 1 74 ? 7.391 48.803 36.475 1.00 69.20 110 GLN B O 1
ATOM 3344 N N . ASN B 1 75 ? 9.558 48.494 36.026 1.00 76.50 111 ASN B N 1
ATOM 3345 C CA . ASN B 1 75 ? 9.333 48.363 34.584 1.00 77.85 111 ASN B CA 1
ATOM 3346 C C . ASN B 1 75 ? 9.716 46.993 34.004 1.00 63.68 111 ASN B C 1
ATOM 3347 O O . ASN B 1 75 ? 9.912 46.841 32.795 1.00 63.39 111 ASN B O 1
ATOM 3352 N N . THR B 1 76 ? 9.829 46.000 34.869 1.00 50.70 112 THR B N 1
ATOM 3353 C CA . THR B 1 76 ? 10.049 44.637 34.416 1.00 59.01 112 THR B CA 1
ATOM 3354 C C . THR B 1 76 ? 8.799 43.806 34.718 1.00 57.23 112 THR B C 1
ATOM 3355 O O . THR B 1 76 ? 8.471 43.565 35.876 1.00 54.90 112 THR B O 1
ATOM 3359 N N . ILE B 1 77 ? 8.097 43.381 33.673 1.00 65.03 113 ILE B N 1
ATOM 3360 C CA . ILE B 1 77 ? 6.844 42.637 33.849 1.00 64.85 113 ILE B CA 1
ATOM 3361 C C . ILE B 1 77 ? 7.022 41.122 33.815 1.00 57.85 113 ILE B C 1
ATOM 3362 O O . ILE B 1 77 ? 7.763 40.585 32.984 1.00 59.70 113 ILE B O 1
ATOM 3367 N N . PHE B 1 78 ? 6.336 40.435 34.722 1.00 47.35 114 PHE B N 1
ATOM 3368 C CA . PHE B 1 78 ? 6.398 38.983 34.772 1.00 47.08 114 PHE B CA 1
ATOM 3369 C C . PHE B 1 78 ? 5.118 38.475 35.390 1.00 52.55 114 PHE B C 1
ATOM 3370 O O . PHE B 1 78 ? 4.351 39.255 35.956 1.00 51.39 114 PHE B O 1
ATOM 3378 N N . ASP B 1 79 ? 4.888 37.168 35.289 1.00 58.69 115 ASP B N 1
ATOM 3379 C CA . ASP B 1 79 ? 3.659 36.577 35.802 1.00 48.91 115 ASP B CA 1
ATOM 3380 C C . ASP B 1 79 ? 2.416 37.174 35.121 1.00 45.45 115 ASP B C 1
ATOM 3381 O O . ASP B 1 79 ? 1.346 37.279 35.726 1.00 47.73 115 ASP B O 1
ATOM 3386 N N . ILE B 1 80 ? 2.555 37.571 33.863 1.00 38.68 116 ILE B N 1
ATOM 3387 C CA . ILE B 1 80 ? 1.440 38.209 33.160 1.00 48.02 116 ILE B CA 1
ATOM 3388 C C . ILE B 1 80 ? 0.329 37.204 32.880 1.00 42.04 116 ILE B C 1
ATOM 3389 O O . ILE B 1 80 ? -0.787 37.563 32.507 1.00 47.52 116 ILE B O 1
ATOM 3394 N N . LYS B 1 81 ? 0.653 35.935 33.048 1.00 41.41 117 LYS B N 1
ATOM 3395 C CA . LYS B 1 81 ? -0.286 34.875 32.780 1.00 43.96 117 LYS B CA 1
ATOM 3396 C C . LYS B 1 81 ? -1.253 34.659 33.957 1.00 49.39 117 LYS B C 1
ATOM 3397 O O . LYS B 1 81 ? -2.199 33.885 33.841 1.00 54.49 117 LYS B O 1
ATOM 3403 N N . ARG B 1 82 ? -1.029 35.346 35.078 1.00 40.13 118 ARG B N 1
ATOM 3404 C CA . ARG B 1 82 ? -2.005 35.327 36.181 1.00 43.10 118 ARG B CA 1
ATOM 3405 C C . ARG B 1 82 ? -3.090 36.361 35.928 1.00 40.13 118 ARG B C 1
ATOM 3406 O O . ARG B 1 82 ? -4.053 36.449 36.674 1.00 49.42 118 ARG B O 1
ATOM 3414 N N . LEU B 1 83 ? -2.916 37.168 34.889 1.00 38.31 119 LEU B N 1
ATOM 3415 C CA . LEU B 1 83 ? -3.804 38.297 34.655 1.00 40.30 119 LEU B CA 1
ATOM 3416 C C . LEU B 1 83 ? -4.589 38.151 33.358 1.00 49.68 119 LEU B C 1
ATOM 3417 O O . LEU B 1 83 ? -5.647 38.769 33.179 1.00 44.28 119 LEU B O 1
ATOM 3422 N N . ILE B 1 84 ? -4.069 37.327 32.454 1.00 44.72 120 ILE B N 1
ATOM 3423 C CA . ILE B 1 84 ? -4.641 37.237 31.124 1.00 46.65 120 ILE B CA 1
ATOM 3424 C C . ILE B 1 84 ? -6.064 36.627 31.133 1.00 38.34 120 ILE B C 1
ATOM 3425 O O . ILE B 1 84 ? -6.347 35.644 31.832 1.00 36.39 120 ILE B O 1
ATOM 3430 N N . GLY B 1 85 ? -6.953 37.277 30.386 1.00 32.75 121 GLY B N 1
ATOM 3431 C CA . GLY B 1 85 ? -8.342 36.868 30.243 1.00 46.69 121 GLY B CA 1
ATOM 3432 C C . GLY B 1 85 ? -9.227 37.189 31.441 1.00 46.31 121 GLY B C 1
ATOM 3433 O O . GLY B 1 85 ? -10.413 36.892 31.422 1.00 52.04 121 GLY B O 1
ATOM 3434 N N . LEU B 1 86 ? -8.652 37.791 32.480 1.00 45.24 122 LEU B N 1
ATOM 3435 C CA . LEU B 1 86 ? -9.386 38.022 33.721 1.00 37.95 122 LEU B CA 1
ATOM 3436 C C . LEU B 1 86 ? -9.891 39.458 33.856 1.00 48.18 122 LEU B C 1
ATOM 3437 O O . LEU B 1 86 ? -9.589 40.332 33.028 1.00 47.55 122 LEU B O 1
ATOM 3442 N N . LYS B 1 87 ? -10.677 39.677 34.907 1.00 52.77 123 LYS B N 1
ATOM 3443 C CA . LYS B 1 87 ? -11.329 40.956 35.162 1.00 57.80 123 LYS B CA 1
ATOM 3444 C C . LYS B 1 87 ? -10.650 41.661 36.337 1.00 55.29 123 LYS B C 1
ATOM 3445 O O . LYS B 1 87 ? -10.278 41.017 37.321 1.00 56.60 123 LYS B O 1
ATOM 3451 N N . TYR B 1 88 ? -10.485 42.978 36.238 1.00 53.51 124 TYR B N 1
ATOM 3452 C CA . TYR B 1 88 ? -9.799 43.724 37.293 1.00 55.43 124 TYR B CA 1
ATOM 3453 C C . TYR B 1 88 ? -10.319 43.353 38.677 1.00 56.33 124 TYR B C 1
ATOM 3454 O O . TYR B 1 88 ? -9.538 43.188 39.613 1.00 54.85 124 TYR B O 1
ATOM 3463 N N . ASN B 1 89 ? -11.640 43.206 38.791 1.00 48.25 125 ASN B N 1
ATOM 3464 C CA . ASN B 1 89 ? -12.282 42.938 40.070 1.00 42.54 125 ASN B CA 1
ATOM 3465 C C . ASN B 1 89 ? -12.319 41.473 40.454 1.00 58.09 125 ASN B C 1
ATOM 3466 O O . ASN B 1 89 ? -12.730 41.133 41.558 1.00 71.07 125 ASN B O 1
ATOM 3471 N N . ASP B 1 90 ? -11.890 40.600 39.551 1.00 60.67 126 ASP B N 1
ATOM 3472 C CA . ASP B 1 90 ? -11.823 39.186 39.885 1.00 67.47 126 ASP B CA 1
ATOM 3473 C C . ASP B 1 90 ? -10.967 39.023 41.129 1.00 71.67 126 ASP B C 1
ATOM 3474 O O . ASP B 1 90 ? -9.797 39.414 41.146 1.00 70.36 126 ASP B O 1
ATOM 3479 N N . ARG B 1 91 ? -11.562 38.468 42.179 1.00 69.60 127 ARG B N 1
ATOM 3480 C CA . ARG B 1 91 ? -10.828 38.211 43.409 1.00 70.88 127 ARG B CA 1
ATOM 3481 C C . ARG B 1 91 ? -9.345 37.922 43.159 1.00 67.01 127 ARG B C 1
ATOM 3482 O O . ARG B 1 91 ? -8.479 38.670 43.618 1.00 69.96 127 ARG B O 1
ATOM 3490 N N . SER B 1 92 ? -9.060 36.844 42.431 1.00 62.93 128 SER B N 1
ATOM 3491 C CA . SER B 1 92 ? -7.682 36.374 42.256 1.00 63.69 128 SER B CA 1
ATOM 3492 C C . SER B 1 92 ? -6.751 37.460 41.730 1.00 53.35 128 SER B C 1
ATOM 3493 O O . SER B 1 92 ? -5.603 37.526 42.137 1.00 52.20 128 SER B O 1
ATOM 3496 N N . VAL B 1 93 ? -7.259 38.302 40.833 1.00 48.48 129 VAL B N 1
ATOM 3497 C CA . VAL B 1 93 ? -6.499 39.409 40.272 1.00 41.35 129 VAL B CA 1
ATOM 3498 C C . VAL B 1 93 ? -6.111 40.387 41.375 1.00 56.20 129 VAL B C 1
ATOM 3499 O O . VAL B 1 93 ? -4.984 40.888 41.406 1.00 47.51 129 VAL B O 1
ATOM 3503 N N . GLN B 1 94 ? -7.053 40.653 42.278 1.00 67.80 130 GLN B N 1
ATOM 3504 C CA . GLN B 1 94 ? -6.835 41.594 43.371 1.00 65.99 130 GLN B CA 1
ATOM 3505 C C . GLN B 1 94 ? -5.714 41.102 44.257 1.00 65.29 130 GLN B C 1
ATOM 3506 O O . GLN B 1 94 ? -4.755 41.824 44.517 1.00 70.45 130 GLN B O 1
ATOM 3512 N N . LYS B 1 95 ? -5.831 39.861 44.710 1.00 64.65 131 LYS B N 1
ATOM 3513 C CA . LYS B 1 95 ? -4.766 39.250 45.488 1.00 58.71 131 LYS B CA 1
ATOM 3514 C C . LYS B 1 95 ? -3.427 39.447 44.778 1.00 63.52 131 LYS B C 1
ATOM 3515 O O . LYS B 1 95 ? -2.481 39.972 45.360 1.00 76.63 131 LYS B O 1
ATOM 3521 N N . ASP B 1 96 ? -3.367 39.060 43.507 1.00 51.58 132 ASP B N 1
ATOM 3522 C CA . ASP B 1 96 ? -2.099 39.016 42.776 1.00 54.71 132 ASP B CA 1
ATOM 3523 C C . ASP B 1 96 ? -1.467 40.385 42.492 1.00 54.45 132 ASP B C 1
ATOM 3524 O O . ASP B 1 96 ? -0.258 40.488 42.312 1.00 61.25 132 ASP B O 1
ATOM 3529 N N . ILE B 1 97 ? -2.276 41.434 42.457 1.00 56.16 133 ILE B N 1
ATOM 3530 C CA . ILE B 1 97 ? -1.739 42.772 42.261 1.00 74.25 133 ILE B CA 1
ATOM 3531 C C . ILE B 1 97 ? -0.946 43.202 43.499 1.00 83.03 133 ILE B C 1
ATOM 3532 O O . ILE B 1 97 ? 0.086 43.866 43.392 1.00 80.72 133 ILE B O 1
ATOM 3537 N N . LYS B 1 98 ? -1.432 42.799 44.669 1.00 87.70 134 LYS B N 1
ATOM 3538 C CA . LYS B 1 98 ? -0.789 43.135 45.933 1.00 84.61 134 LYS B CA 1
ATOM 3539 C C . LYS B 1 98 ? 0.680 42.719 45.948 1.00 71.37 134 LYS B C 1
ATOM 3540 O O . LYS B 1 98 ? 1.505 43.361 46.591 1.00 75.17 134 LYS B O 1
ATOM 3546 N N . HIS B 1 99 ? 0.998 41.646 45.231 1.00 60.86 135 HIS B N 1
ATOM 3547 C CA . HIS B 1 99 ? 2.337 41.064 45.268 1.00 69.86 135 HIS B CA 1
ATOM 3548 C C . HIS B 1 99 ? 3.126 41.257 43.964 1.00 68.93 135 HIS B C 1
ATOM 3549 O O . HIS B 1 99 ? 3.921 40.395 43.592 1.00 73.54 135 HIS B O 1
ATOM 3556 N N . LEU B 1 100 ? 2.910 42.378 43.276 1.00 59.94 136 LEU B N 1
ATOM 3557 C CA . LEU B 1 100 ? 3.631 42.663 42.042 1.00 56.82 136 LEU B CA 1
ATOM 3558 C C . LEU B 1 100 ? 4.287 44.042 42.065 1.00 68.91 136 LEU B C 1
ATOM 3559 O O . LEU B 1 100 ? 3.611 45.057 42.223 1.00 73.88 136 LEU B O 1
ATOM 3564 N N . PRO B 1 101 ? 5.617 44.078 41.890 1.00 69.50 137 PRO B N 1
ATOM 3565 C CA . PRO B 1 101 ? 6.382 45.325 41.978 1.00 68.48 137 PRO B CA 1
ATOM 3566 C C . PRO B 1 101 ? 6.045 46.289 40.850 1.00 77.21 137 PRO B C 1
ATOM 3567 O O . PRO B 1 101 ? 6.303 47.487 40.983 1.00 87.84 137 PRO B O 1
ATOM 3571 N N . PHE B 1 102 ? 5.491 45.789 39.750 1.00 64.32 138 PHE B N 1
ATOM 3572 C CA . PHE B 1 102 ? 5.084 46.688 38.682 1.00 55.47 138 PHE B CA 1
ATOM 3573 C C . PHE B 1 102 ? 3.668 47.176 38.915 1.00 71.69 138 PHE B C 1
ATOM 3574 O O . PHE B 1 102 ? 2.935 46.617 39.745 1.00 76.93 138 PHE B O 1
ATOM 3582 N N . ASN B 1 103 ? 3.294 48.212 38.166 1.00 76.04 139 ASN B N 1
ATOM 3583 C CA . ASN B 1 103 ? 2.030 48.913 38.348 1.00 83.07 139 ASN B CA 1
ATOM 3584 C C . ASN B 1 103 ? 0.883 48.362 37.503 1.00 77.34 139 ASN B C 1
ATOM 3585 O O . ASN B 1 103 ? 0.989 48.261 36.276 1.00 76.61 139 ASN B O 1
ATOM 3590 N N . VAL B 1 104 ? -0.223 48.032 38.162 1.00 65.75 140 VAL B N 1
ATOM 3591 C CA . VAL B 1 104 ? -1.384 47.505 37.457 1.00 61.69 140 VAL B CA 1
ATOM 3592 C C . VAL B 1 104 ? -2.604 48.442 37.516 1.00 63.72 140 VAL B C 1
ATOM 3593 O O . VAL B 1 104 ? -3.071 48.815 38.597 1.00 57.89 140 VAL B O 1
ATOM 3597 N N . VAL B 1 105 ? -3.099 48.821 36.338 1.00 64.47 141 VAL B N 1
ATOM 3598 C CA . VAL B 1 105 ? -4.240 49.724 36.220 1.00 66.31 141 VAL B CA 1
ATOM 3599 C C . VAL B 1 105 ? -5.479 49.012 35.685 1.00 68.75 141 VAL B C 1
ATOM 3600 O O . VAL B 1 105 ? -5.377 48.036 34.949 1.00 66.64 141 VAL B O 1
ATOM 3604 N N . ASN B 1 106 ? -6.648 49.499 36.084 1.00 74.80 142 ASN B N 1
ATOM 3605 C CA . ASN B 1 106 ? -7.923 49.002 35.573 1.00 66.72 142 ASN B CA 1
ATOM 3606 C C . ASN B 1 106 ? -8.245 49.678 34.239 1.00 74.00 142 ASN B C 1
ATOM 3607 O O . ASN B 1 106 ? -8.695 50.820 34.211 1.00 80.06 142 ASN B O 1
ATOM 3612 N N . LYS B 1 107 ? -7.991 48.984 33.133 1.00 77.38 143 LYS B N 1
ATOM 3613 C CA . LYS B 1 107 ? -8.209 49.561 31.805 1.00 76.52 143 LYS B CA 1
ATOM 3614 C C . LYS B 1 107 ? -9.386 48.873 31.094 1.00 79.77 143 LYS B C 1
ATOM 3615 O O . LYS B 1 107 ? -9.305 47.713 30.671 1.00 66.73 143 LYS B O 1
ATOM 3621 N N . ASP B 1 108 ? -10.487 49.609 30.982 1.00 89.01 144 ASP B N 1
ATOM 3622 C CA . ASP B 1 108 ? -11.728 49.075 30.436 1.00 93.15 144 ASP B CA 1
ATOM 3623 C C . ASP B 1 108 ? -12.183 47.825 31.201 1.00 84.41 144 ASP B C 1
ATOM 3624 O O . ASP B 1 108 ? -12.671 46.856 30.606 1.00 74.75 144 ASP B O 1
ATOM 3629 N N . GLY B 1 109 ? -12.014 47.860 32.522 1.00 76.55 145 GLY B N 1
ATOM 3630 C CA . GLY B 1 109 ? -12.496 46.802 33.391 1.00 62.47 145 GLY B CA 1
ATOM 3631 C C . GLY B 1 109 ? -11.571 45.606 33.441 1.00 59.71 145 GLY B C 1
ATOM 3632 O O . GLY B 1 109 ? -11.915 44.581 34.018 1.00 60.45 145 GLY B O 1
ATOM 3633 N N . LYS B 1 110 ? -10.394 45.742 32.839 1.00 59.79 146 LYS B N 1
ATOM 3634 C CA . LYS B 1 110 ? -9.425 44.651 32.789 1.00 60.96 146 LYS B CA 1
ATOM 3635 C C . LYS B 1 110 ? -8.047 45.098 33.276 1.00 55.54 146 LYS B C 1
ATOM 3636 O O . LYS B 1 110 ? -7.606 46.211 32.990 1.00 60.91 146 LYS B O 1
ATOM 3642 N N . PRO B 1 111 ? -7.357 44.224 34.012 1.00 50.70 147 PRO B N 1
ATOM 3643 C CA . PRO B 1 111 ? -6.020 44.594 34.488 1.00 44.16 147 PRO B CA 1
ATOM 3644 C C . PRO B 1 111 ? -5.086 44.953 33.343 1.00 53.30 147 PRO B C 1
ATOM 3645 O O . PRO B 1 111 ? -5.071 44.301 32.298 1.00 50.39 147 PRO B O 1
ATOM 3649 N N . ALA B 1 112 ? -4.322 46.019 33.548 1.00 66.53 148 ALA B N 1
ATOM 3650 C CA . ALA B 1 112 ? -3.302 46.450 32.601 1.00 60.34 148 ALA B CA 1
ATOM 3651 C C . ALA B 1 112 ? -2.026 46.833 33.347 1.00 59.48 148 ALA B C 1
ATOM 3652 O O . ALA B 1 112 ? -2.043 47.121 34.543 1.00 55.25 148 ALA B O 1
ATOM 3654 N N . VAL B 1 113 ? -0.909 46.833 32.640 1.00 65.88 149 VAL B N 1
ATOM 3655 C CA . VAL B 1 113 ? 0.331 47.284 33.256 1.00 68.49 149 VAL B CA 1
ATOM 3656 C C . VAL B 1 113 ? 0.694 48.689 32.769 1.00 71.64 149 VAL B C 1
ATOM 3657 O O . VAL B 1 113 ? 0.634 48.980 31.571 1.00 76.43 149 VAL B O 1
ATOM 3661 N N . GLU B 1 114 ? 1.028 49.565 33.715 1.00 70.11 150 GLU B N 1
ATOM 3662 C CA . GLU B 1 114 ? 1.453 50.929 33.403 1.00 76.46 150 GLU B CA 1
ATOM 3663 C C . GLU B 1 114 ? 2.936 51.142 33.733 1.00 76.45 150 GLU B C 1
ATOM 3664 O O . GLU B 1 114 ? 3.354 51.012 34.886 1.00 63.63 150 GLU B O 1
ATOM 3670 N N . VAL B 1 115 ? 3.733 51.466 32.719 1.00 89.33 151 VAL B N 1
ATOM 3671 C CA . VAL B 1 115 ? 5.164 51.691 32.930 1.00 98.77 151 VAL B CA 1
ATOM 3672 C C . VAL B 1 115 ? 5.658 52.992 32.289 1.00 103.36 151 VAL B C 1
ATOM 3673 O O . VAL B 1 115 ? 5.260 53.337 31.175 1.00 94.31 151 VAL B O 1
ATOM 3677 N N . SER B 1 116 ? 6.532 53.702 33.001 1.00 110.93 152 SER B N 1
ATOM 3678 C CA . SER B 1 116 ? 6.992 55.023 32.573 1.00 117.98 152 SER B CA 1
ATOM 3679 C C . SER B 1 116 ? 8.186 54.967 31.626 1.00 119.89 152 SER B C 1
ATOM 3680 O O . SER B 1 116 ? 9.323 54.765 32.050 1.00 123.54 152 SER B O 1
ATOM 3683 N N . VAL B 1 117 ? 7.920 55.155 30.340 1.00 120.13 153 VAL B N 1
ATOM 3684 C CA . VAL B 1 117 ? 8.979 55.173 29.344 1.00 130.54 153 VAL B CA 1
ATOM 3685 C C . VAL B 1 117 ? 8.635 56.078 28.166 1.00 145.89 153 VAL B C 1
ATOM 3686 O O . VAL B 1 117 ? 7.927 55.660 27.249 1.00 156.30 153 VAL B O 1
ATOM 3690 N N . LYS B 1 118 ? 9.103 57.324 28.195 1.00 146.87 154 LYS B N 1
ATOM 3691 C CA . LYS B 1 118 ? 9.792 57.905 29.340 1.00 143.48 154 LYS B CA 1
ATOM 3692 C C . LYS B 1 118 ? 9.863 59.401 29.099 1.00 147.08 154 LYS B C 1
ATOM 3693 O O . LYS B 1 118 ? 10.209 59.832 28.004 1.00 156.62 154 LYS B O 1
ATOM 3699 N N . GLY B 1 119 ? 9.511 60.196 30.103 1.00 146.55 155 GLY B N 1
ATOM 3700 C CA . GLY B 1 119 ? 9.038 59.684 31.372 1.00 142.70 155 GLY B CA 1
ATOM 3701 C C . GLY B 1 119 ? 7.526 59.686 31.470 1.00 141.63 155 GLY B C 1
ATOM 3702 O O . GLY B 1 119 ? 6.974 59.761 32.568 1.00 140.35 155 GLY B O 1
ATOM 3703 N N . GLU B 1 120 ? 6.852 59.611 30.325 1.00 139.57 156 GLU B N 1
ATOM 3704 C CA . GLU B 1 120 ? 5.399 59.485 30.324 1.00 135.24 156 GLU B CA 1
ATOM 3705 C C . GLU B 1 120 ? 4.965 58.022 30.454 1.00 126.93 156 GLU B C 1
ATOM 3706 O O . GLU B 1 120 ? 5.619 57.111 29.942 1.00 120.15 156 GLU B O 1
ATOM 3712 N N . LYS B 1 121 ? 3.854 57.811 31.149 1.00 117.91 157 LYS B N 1
ATOM 3713 C CA . LYS B 1 121 ? 3.310 56.480 31.347 1.00 102.62 157 LYS B CA 1
ATOM 3714 C C . LYS B 1 121 ? 2.884 55.864 30.019 1.00 96.57 157 LYS B C 1
ATOM 3715 O O . LYS B 1 121 ? 2.455 56.568 29.106 1.00 98.13 157 LYS B O 1
ATOM 3721 N N . LYS B 1 122 ? 3.022 54.549 29.914 1.00 92.88 158 LYS B N 1
ATOM 3722 C CA . LYS B 1 122 ? 2.466 53.805 28.792 1.00 102.29 158 LYS B CA 1
ATOM 3723 C C . LYS B 1 122 ? 1.816 52.525 29.331 1.00 97.45 158 LYS B C 1
ATOM 3724 O O . LYS B 1 122 ? 2.416 51.805 30.136 1.00 92.83 158 LYS B O 1
ATOM 3730 N N . VAL B 1 123 ? 0.589 52.258 28.889 1.00 88.64 159 VAL B N 1
ATOM 3731 C CA . VAL B 1 123 ? -0.205 51.167 29.439 1.00 81.35 159 VAL B CA 1
ATOM 3732 C C . VAL B 1 123 ? -0.348 49.996 28.464 1.00 81.94 159 VAL B C 1
ATOM 3733 O O . VAL B 1 123 ? -0.596 50.197 27.277 1.00 83.30 159 VAL B O 1
ATOM 3737 N N . PHE B 1 124 ? -0.186 48.775 28.976 1.00 80.55 160 PHE B N 1
ATOM 3738 C CA . PHE B 1 124 ? -0.222 47.564 28.150 1.00 74.90 160 PHE B CA 1
ATOM 3739 C C . PHE B 1 124 ? -1.158 46.485 28.702 1.00 68.19 160 PHE B C 1
ATOM 3740 O O . PHE B 1 124 ? -1.209 46.249 29.913 1.00 58.95 160 PHE B O 1
ATOM 3748 N N . THR B 1 125 ? -1.883 45.820 27.805 1.00 66.74 161 THR B N 1
ATOM 3749 C CA . THR B 1 125 ? -2.748 44.708 28.192 1.00 70.44 161 THR B CA 1
ATOM 3750 C C . THR B 1 125 ? -1.909 43.448 28.363 1.00 73.05 161 THR B C 1
ATOM 3751 O O . THR B 1 125 ? -0.813 43.354 27.810 1.00 66.74 161 THR B O 1
ATOM 3755 N N . PRO B 1 126 ? -2.429 42.470 29.125 1.00 68.82 162 PRO B N 1
ATOM 3756 C CA . PRO B 1 126 ? -1.784 41.157 29.223 1.00 56.48 162 PRO B CA 1
ATOM 3757 C C . PRO B 1 126 ? -1.670 40.499 27.855 1.00 53.00 162 PRO B C 1
ATOM 3758 O O . PRO B 1 126 ? -0.781 39.682 27.632 1.00 58.77 162 PRO B O 1
ATOM 3762 N N . GLU B 1 127 ? -2.567 40.856 26.947 1.00 47.92 163 GLU B N 1
ATOM 3763 C CA . GLU B 1 127 ? -2.597 40.247 25.627 1.00 55.62 163 GLU B CA 1
ATOM 3764 C C . GLU B 1 127 ? -1.363 40.696 24.845 1.00 63.36 163 GLU B C 1
ATOM 3765 O O . GLU B 1 127 ? -0.740 39.915 24.114 1.00 61.66 163 GLU B O 1
ATOM 3771 N N . GLU B 1 128 ? -1.015 41.966 25.015 1.00 67.95 164 GLU B N 1
ATOM 3772 C CA . GLU B 1 128 ? 0.165 42.538 24.384 1.00 74.57 164 GLU B CA 1
ATOM 3773 C C . GLU B 1 128 ? 1.453 42.029 25.033 1.00 76.81 164 GLU B C 1
ATOM 3774 O O . GLU B 1 128 ? 2.341 41.516 24.346 1.00 82.39 164 GLU B O 1
ATOM 3780 N N . ILE B 1 129 ? 1.558 42.170 26.352 1.00 67.01 165 ILE B N 1
ATOM 3781 C CA . ILE B 1 129 ? 2.735 41.671 27.059 1.00 65.89 165 ILE B CA 1
ATOM 3782 C C . ILE B 1 129 ? 3.004 40.221 26.651 1.00 62.29 165 ILE B C 1
ATOM 3783 O O . ILE B 1 129 ? 4.157 39.822 26.481 1.00 59.21 165 ILE B O 1
ATOM 3788 N N . SER B 1 130 ? 1.931 39.447 26.484 1.00 61.31 166 SER B N 1
ATOM 3789 C CA . SER B 1 130 ? 2.037 38.038 26.112 1.00 59.37 166 SER B CA 1
ATOM 3790 C C . SER B 1 130 ? 2.405 37.897 24.647 1.00 67.81 166 SER B C 1
ATOM 3791 O O . SER B 1 130 ? 3.037 36.919 24.247 1.00 66.14 166 SER B O 1
ATOM 3794 N N . GLY B 1 131 ? 1.994 38.873 23.845 1.00 81.17 167 GLY B N 1
ATOM 3795 C CA . GLY B 1 131 ? 2.315 38.885 22.429 1.00 83.50 167 GLY B CA 1
ATOM 3796 C C . GLY B 1 131 ? 3.813 38.982 22.204 1.00 82.33 167 GLY B C 1
ATOM 3797 O O . GLY B 1 131 ? 4.415 38.121 21.550 1.00 71.52 167 GLY B O 1
ATOM 3798 N N . MET B 1 132 ? 4.412 40.038 22.748 1.00 81.13 168 MET B N 1
ATOM 3799 C CA . MET B 1 132 ? 5.859 40.201 22.732 1.00 77.41 168 MET B CA 1
ATOM 3800 C C . MET B 1 132 ? 6.556 38.880 22.999 1.00 77.06 168 MET B C 1
ATOM 3801 O O . MET B 1 132 ? 7.461 38.480 22.270 1.00 85.25 168 MET B O 1
ATOM 3806 N N . ILE B 1 133 ? 6.122 38.192 24.045 1.00 68.99 169 ILE B N 1
ATOM 3807 C CA . ILE B 1 133 ? 6.760 36.939 24.424 1.00 68.61 169 ILE B CA 1
ATOM 3808 C C . ILE B 1 133 ? 6.546 35.860 23.371 1.00 72.49 169 ILE B C 1
ATOM 3809 O O . ILE B 1 133 ? 7.458 35.099 23.050 1.00 70.80 169 ILE B O 1
ATOM 3814 N N . LEU B 1 134 ? 5.337 35.813 22.819 1.00 80.25 170 LEU B N 1
ATOM 3815 C CA . LEU B 1 134 ? 5.004 34.823 21.806 1.00 77.01 170 LEU B CA 1
ATOM 3816 C C . LEU B 1 134 ? 5.842 34.965 20.545 1.00 81.55 170 LEU B C 1
ATOM 3817 O O . LEU B 1 134 ? 6.265 33.966 19.957 1.00 80.94 170 LEU B O 1
ATOM 3822 N N . GLY B 1 135 ? 6.066 36.207 20.129 1.00 87.17 171 GLY B N 1
ATOM 3823 C CA . GLY B 1 135 ? 6.857 36.480 18.941 1.00 102.54 171 GLY B CA 1
ATOM 3824 C C . GLY B 1 135 ? 8.298 36.032 19.093 1.00 103.16 171 GLY B C 1
ATOM 3825 O O . GLY B 1 135 ? 8.892 35.464 18.175 1.00 109.80 171 GLY B O 1
ATOM 3826 N N . LYS B 1 136 ? 8.865 36.290 20.263 1.00 95.12 172 LYS B N 1
ATOM 3827 C CA . LYS B 1 136 ? 10.214 35.851 20.538 1.00 92.55 172 LYS B CA 1
ATOM 3828 C C . LYS B 1 136 ? 10.247 34.329 20.390 1.00 94.33 172 LYS B C 1
ATOM 3829 O O . LYS B 1 136 ? 11.193 33.763 19.840 1.00 95.86 172 LYS B O 1
ATOM 3835 N N . MET B 1 137 ? 9.193 33.667 20.853 1.00 96.96 173 MET B N 1
ATOM 3836 C CA . MET B 1 137 ? 9.123 32.208 20.767 1.00 109.24 173 MET B CA 1
ATOM 3837 C C . MET B 1 137 ? 9.121 31.688 19.327 1.00 116.91 173 MET B C 1
ATOM 3838 O O . MET B 1 137 ? 9.581 30.573 19.056 1.00 116.45 173 MET B O 1
ATOM 3843 N N . LYS B 1 138 ? 8.612 32.505 18.410 1.00 114.25 174 LYS B N 1
ATOM 3844 C CA . LYS B 1 138 ? 8.491 32.108 17.013 1.00 111.47 174 LYS B CA 1
ATOM 3845 C C . LYS B 1 138 ? 9.813 32.319 16.270 1.00 116.00 174 LYS B C 1
ATOM 3846 O O . LYS B 1 138 ? 10.200 31.494 15.442 1.00 113.23 174 LYS B O 1
ATOM 3852 N N . GLN B 1 139 ? 10.501 33.420 16.575 1.00 122.23 175 GLN B N 1
ATOM 3853 C CA . GLN B 1 139 ? 11.807 33.723 15.979 1.00 122.30 175 GLN B CA 1
ATOM 3854 C C . GLN B 1 139 ? 12.788 32.581 16.193 1.00 116.88 175 GLN B C 1
ATOM 3855 O O . GLN B 1 139 ? 13.575 32.243 15.303 1.00 112.66 175 GLN B O 1
ATOM 3861 N N . ILE B 1 140 ? 12.736 32.000 17.388 1.00 109.17 176 ILE B N 1
ATOM 3862 C CA . ILE B 1 140 ? 13.637 30.918 17.774 1.00 123.03 176 ILE B CA 1
ATOM 3863 C C . ILE B 1 140 ? 13.366 29.607 17.016 1.00 137.28 176 ILE B C 1
ATOM 3864 O O . ILE B 1 140 ? 14.200 28.695 17.014 1.00 145.83 176 ILE B O 1
ATOM 3869 N N . ALA B 1 141 ? 12.208 29.523 16.363 1.00 135.78 177 ALA B N 1
ATOM 3870 C CA . ALA B 1 141 ? 11.859 28.355 15.554 1.00 129.14 177 ALA B CA 1
ATOM 3871 C C . ALA B 1 141 ? 12.047 28.639 14.066 1.00 136.73 177 ALA B C 1
ATOM 3872 O O . ALA B 1 141 ? 12.064 27.719 13.251 1.00 140.86 177 ALA B O 1
ATOM 3874 N N . GLU B 1 142 ? 12.192 29.916 13.722 1.00 137.13 178 GLU B N 1
ATOM 3875 C CA . GLU B 1 142 ? 12.409 30.333 12.341 1.00 137.53 178 GLU B CA 1
ATOM 3876 C C . GLU B 1 142 ? 13.887 30.290 11.972 1.00 142.35 178 GLU B C 1
ATOM 3877 O O . GLU B 1 142 ? 14.259 30.488 10.817 1.00 149.31 178 GLU B O 1
ATOM 3883 N N . ASP B 1 143 ? 14.729 30.025 12.963 1.00 145.24 179 ASP B N 1
ATOM 3884 C CA . ASP B 1 143 ? 16.162 29.916 12.732 1.00 155.20 179 ASP B CA 1
ATOM 3885 C C . ASP B 1 143 ? 16.646 28.484 12.911 1.00 159.81 179 ASP B C 1
ATOM 3886 O O . ASP B 1 143 ? 17.672 28.099 12.354 1.00 173.95 179 ASP B O 1
ATOM 3891 N N . TYR B 1 144 ? 15.911 27.700 13.692 1.00 153.04 180 TYR B N 1
ATOM 3892 C CA . TYR B 1 144 ? 16.205 26.279 13.815 1.00 160.18 180 TYR B CA 1
ATOM 3893 C C . TYR B 1 144 ? 15.750 25.549 12.563 1.00 168.44 180 TYR B C 1
ATOM 3894 O O . TYR B 1 144 ? 16.423 24.632 12.089 1.00 177.67 180 TYR B O 1
ATOM 3903 N N . LEU B 1 145 ? 14.601 25.962 12.032 1.00 165.64 181 LEU B N 1
ATOM 3904 C CA . LEU B 1 145 ? 14.027 25.337 10.843 1.00 169.59 181 LEU B CA 1
ATOM 3905 C C . LEU B 1 145 ? 14.539 25.978 9.551 1.00 175.86 181 LEU B C 1
ATOM 3906 O O . LEU B 1 145 ? 14.870 25.280 8.591 1.00 179.45 181 LEU B O 1
ATOM 3911 N N . GLY B 1 146 ? 14.593 27.307 9.530 1.00 176.01 182 GLY B N 1
ATOM 3912 C CA . GLY B 1 146 ? 15.140 28.031 8.396 1.00 182.22 182 GLY B CA 1
ATOM 3913 C C . GLY B 1 146 ? 14.116 28.640 7.454 1.00 183.19 182 GLY B C 1
ATOM 3914 O O . GLY B 1 146 ? 14.370 28.779 6.256 1.00 187.65 182 GLY B O 1
ATOM 3915 N N . THR B 1 147 ? 12.957 29.005 7.989 1.00 183.70 183 THR B N 1
ATOM 3916 C CA . THR B 1 147 ? 11.927 29.683 7.204 1.00 192.37 183 THR B CA 1
ATOM 3917 C C . THR B 1 147 ? 10.978 30.456 8.115 1.00 183.00 183 THR B C 1
ATOM 3918 O O . THR B 1 147 ? 11.269 30.673 9.294 1.00 173.42 183 THR B O 1
ATOM 3922 N N . LYS B 1 148 ? 9.839 30.858 7.562 1.00 180.92 184 LYS B N 1
ATOM 3923 C CA . LYS B 1 148 ? 8.876 31.660 8.299 1.00 175.32 184 LYS B CA 1
ATOM 3924 C C . LYS B 1 148 ? 7.669 30.824 8.728 1.00 169.89 184 LYS B C 1
ATOM 3925 O O . LYS B 1 148 ? 6.955 30.276 7.885 1.00 172.88 184 LYS B O 1
ATOM 3931 N N . VAL B 1 149 ? 7.457 30.725 10.041 1.00 158.54 185 VAL B N 1
ATOM 3932 C CA . VAL B 1 149 ? 6.311 30.006 10.602 1.00 142.16 185 VAL B CA 1
ATOM 3933 C C . VAL B 1 149 ? 5.083 30.902 10.629 1.00 126.65 185 VAL B C 1
ATOM 3934 O O . VAL B 1 149 ? 5.114 32.005 11.178 1.00 119.13 185 VAL B O 1
ATOM 3938 N N . THR B 1 150 ? 3.998 30.429 10.032 1.00 124.26 186 THR B N 1
ATOM 3939 C CA . THR B 1 150 ? 2.751 31.167 10.076 1.00 116.00 186 THR B CA 1
ATOM 3940 C C . THR B 1 150 ? 1.858 30.629 11.191 1.00 121.02 186 THR B C 1
ATOM 3941 O O . THR B 1 150 ? 1.086 31.369 11.816 1.00 108.16 186 THR B O 1
ATOM 3945 N N . HIS B 1 151 ? 1.977 29.331 11.441 1.00 127.34 187 HIS B N 1
ATOM 3946 C CA . HIS B 1 151 ? 1.027 28.640 12.296 1.00 127.42 187 HIS B CA 1
ATOM 3947 C C . HIS B 1 151 ? 1.697 27.916 13.444 1.00 127.09 187 HIS B C 1
ATOM 3948 O O . HIS B 1 151 ? 2.656 27.168 13.252 1.00 131.97 187 HIS B O 1
ATOM 3955 N N . ALA B 1 152 ? 1.176 28.149 14.642 1.00 125.65 188 ALA B N 1
ATOM 3956 C CA . ALA B 1 152 ? 1.621 27.444 15.830 1.00 113.43 188 ALA B CA 1
ATOM 3957 C C . ALA B 1 152 ? 0.399 27.006 16.612 1.00 109.90 188 ALA B C 1
ATOM 3958 O O . ALA B 1 152 ? -0.680 27.587 16.479 1.00 109.91 188 ALA B O 1
ATOM 3960 N N . VAL B 1 153 ? 0.564 25.958 17.404 1.00 108.10 189 VAL B N 1
ATOM 3961 C CA . VAL B 1 153 ? -0.388 25.659 18.456 1.00 102.43 189 VAL B CA 1
ATOM 3962 C C . VAL B 1 153 ? 0.229 26.136 19.772 1.00 101.86 189 VAL B C 1
ATOM 3963 O O . VAL B 1 153 ? 1.376 25.798 20.090 1.00 101.87 189 VAL B O 1
ATOM 3967 N N . VAL B 1 154 ? -0.522 26.954 20.510 1.00 93.48 190 VAL B N 1
ATOM 3968 C CA . VAL B 1 154 ? -0.050 27.532 21.765 1.00 86.65 190 VAL B CA 1
ATOM 3969 C C . VAL B 1 154 ? -0.844 26.957 22.922 1.00 89.67 190 VAL B C 1
ATOM 3970 O O . VAL B 1 154 ? -2.072 26.904 22.861 1.00 94.83 190 VAL B O 1
ATOM 3974 N N . THR B 1 155 ? -0.155 26.534 23.977 1.00 84.24 191 THR B N 1
ATOM 3975 C CA . THR B 1 155 ? -0.824 25.839 25.077 1.00 79.17 191 THR B CA 1
ATOM 3976 C C . THR B 1 155 ? -1.204 26.759 26.237 1.00 66.18 191 THR B C 1
ATOM 3977 O O . THR B 1 155 ? -0.670 27.866 26.370 1.00 61.88 191 THR B O 1
ATOM 3981 N N . VAL B 1 156 ? -2.126 26.266 27.068 1.00 54.47 192 VAL B N 1
ATOM 3982 C CA . VAL B 1 156 ? -2.688 26.987 28.208 1.00 54.19 192 VAL B CA 1
ATOM 3983 C C . VAL B 1 156 ? -3.063 25.946 29.263 1.00 62.77 192 VAL B C 1
ATOM 3984 O O . VAL B 1 156 ? -3.217 24.767 28.944 1.00 65.81 192 VAL B O 1
ATOM 3988 N N . PRO B 1 157 ? -3.206 26.365 30.526 1.00 55.22 193 PRO B N 1
ATOM 3989 C CA . PRO B 1 157 ? -3.582 25.325 31.484 1.00 54.27 193 PRO B CA 1
ATOM 3990 C C . PRO B 1 157 ? -5.030 24.837 31.320 1.00 59.95 193 PRO B C 1
ATOM 3991 O O . PRO B 1 157 ? -5.911 25.564 30.838 1.00 62.14 193 PRO B O 1
ATOM 3995 N N . ALA B 1 158 ? -5.263 23.591 31.715 1.00 63.74 194 ALA B N 1
ATOM 3996 C CA . ALA B 1 158 ? -6.556 22.959 31.504 1.00 64.31 194 ALA B CA 1
ATOM 3997 C C . ALA B 1 158 ? -7.667 23.818 32.062 1.00 61.70 194 ALA B C 1
ATOM 3998 O O . ALA B 1 158 ? -8.750 23.874 31.493 1.00 69.15 194 ALA B O 1
ATOM 4000 N N . TYR B 1 159 ? -7.402 24.507 33.163 1.00 52.60 195 TYR B N 1
ATOM 4001 C CA . TYR B 1 159 ? -8.471 25.257 33.819 1.00 51.92 195 TYR B CA 1
ATOM 4002 C C . TYR B 1 159 ? -8.830 26.577 33.124 1.00 40.86 195 TYR B C 1
ATOM 4003 O O . TYR B 1 159 ? -9.758 27.267 33.549 1.00 41.71 195 TYR B O 1
ATOM 4012 N N . PHE B 1 160 ? -8.091 26.957 32.086 1.00 44.02 196 PHE B N 1
ATOM 4013 C CA . PHE B 1 160 ? -8.435 28.196 31.384 1.00 46.59 196 PHE B CA 1
ATOM 4014 C C . PHE B 1 160 ? -9.858 28.168 30.828 1.00 43.00 196 PHE B C 1
ATOM 4015 O O . PHE B 1 160 ? -10.344 27.142 30.344 1.00 52.66 196 PHE B O 1
ATOM 4023 N N . ASN B 1 161 ? -10.525 29.305 30.927 1.00 49.28 197 ASN B N 1
ATOM 4024 C CA . ASN B 1 161 ? -11.867 29.466 30.386 1.00 42.25 197 ASN B CA 1
ATOM 4025 C C . ASN B 1 161 ? -11.764 30.069 28.983 1.00 35.70 197 ASN B C 1
ATOM 4026 O O . ASN B 1 161 ? -10.665 30.401 28.515 1.00 33.80 197 ASN B O 1
ATOM 4031 N N . ASP B 1 162 ? -12.901 30.202 28.315 1.00 36.61 198 ASP B N 1
ATOM 4032 C CA . ASP B 1 162 ? -12.933 30.742 26.963 1.00 47.78 198 ASP B CA 1
ATOM 4033 C C . ASP B 1 162 ? -12.248 32.097 26.792 1.00 49.82 198 ASP B C 1
ATOM 4034 O O . ASP B 1 162 ? -11.479 32.296 25.847 1.00 56.99 198 ASP B O 1
ATOM 4039 N N . ALA B 1 163 ? -12.543 33.030 27.688 1.00 39.52 199 ALA B N 1
ATOM 4040 C CA . ALA B 1 163 ? -11.944 34.355 27.613 1.00 39.10 199 ALA B CA 1
ATOM 4041 C C . ALA B 1 163 ? -10.418 34.294 27.764 1.00 36.19 199 ALA B C 1
ATOM 4042 O O . ALA B 1 163 ? -9.697 35.031 27.094 1.00 49.73 199 ALA B O 1
ATOM 4044 N N . GLN B 1 164 ? -9.921 33.405 28.624 1.00 30.38 200 GLN B N 1
ATOM 4045 C CA . GLN B 1 164 ? -8.470 33.213 28.735 1.00 41.35 200 GLN B CA 1
ATOM 4046 C C . GLN B 1 164 ? -7.854 32.485 27.526 1.00 49.80 200 GLN B C 1
ATOM 4047 O O . GLN B 1 164 ? -6.719 32.765 27.125 1.00 34.29 200 GLN B O 1
ATOM 4053 N N . ARG B 1 165 ? -8.567 31.526 26.945 1.00 48.87 201 ARG B N 1
ATOM 4054 C CA . ARG B 1 165 ? -8.028 30.903 25.731 1.00 53.01 201 ARG B CA 1
ATOM 4055 C C . ARG B 1 165 ? -7.983 31.902 24.575 1.00 58.30 201 ARG B C 1
ATOM 4056 O O . ARG B 1 165 ? -7.010 31.952 23.824 1.00 60.30 201 ARG B O 1
ATOM 4064 N N . GLN B 1 166 ? -9.035 32.708 24.460 1.00 45.76 202 GLN B N 1
ATOM 4065 C CA . GLN B 1 166 ? -9.137 33.716 23.402 1.00 53.77 202 GLN B CA 1
ATOM 4066 C C . GLN B 1 166 ? -8.112 34.839 23.555 1.00 50.56 202 GLN B C 1
ATOM 4067 O O . GLN B 1 166 ? -7.502 35.269 22.579 1.00 52.11 202 GLN B O 1
ATOM 4073 N N . ALA B 1 167 ? -7.930 35.327 24.778 1.00 45.71 203 ALA B N 1
ATOM 4074 C CA . ALA B 1 167 ? -6.924 36.353 25.024 1.00 47.14 203 ALA B CA 1
ATOM 4075 C C . ALA B 1 167 ? -5.527 35.822 24.672 1.00 50.26 203 ALA B C 1
ATOM 4076 O O . ALA B 1 167 ? -4.620 36.577 24.334 1.00 47.99 203 ALA B O 1
ATOM 4078 N N . THR B 1 168 ? -5.365 34.509 24.742 1.00 47.22 204 THR B N 1
ATOM 4079 C CA . THR B 1 168 ? -4.116 33.899 24.328 1.00 58.76 204 THR B CA 1
ATOM 4080 C C . THR B 1 168 ? -4.069 33.735 22.817 1.00 66.39 204 THR B C 1
ATOM 4081 O O . THR B 1 168 ? -3.012 33.891 22.204 1.00 66.87 204 THR B O 1
ATOM 4085 N N . LYS B 1 169 ? -5.211 33.405 22.217 1.00 64.70 205 LYS B N 1
ATOM 4086 C CA . LYS B 1 169 ? -5.288 33.323 20.766 1.00 65.70 205 LYS B CA 1
ATOM 4087 C C . LYS B 1 169 ? -5.050 34.713 20.222 1.00 65.27 205 LYS B C 1
ATOM 4088 O O . LYS B 1 169 ? -4.356 34.876 19.228 1.00 61.60 205 LYS B O 1
ATOM 4094 N N . ASP B 1 170 ? -5.644 35.711 20.881 1.00 63.01 206 ASP B N 1
ATOM 4095 C CA . ASP B 1 170 ? -5.384 37.116 20.573 1.00 63.55 206 ASP B CA 1
ATOM 4096 C C . ASP B 1 170 ? -3.895 37.434 20.664 1.00 72.64 206 ASP B C 1
ATOM 4097 O O . ASP B 1 170 ? -3.294 37.842 19.685 1.00 74.23 206 ASP B O 1
ATOM 4102 N N . ALA B 1 171 ? -3.307 37.272 21.846 1.00 77.92 207 ALA B N 1
ATOM 4103 C CA . ALA B 1 171 ? -1.863 37.417 21.992 1.00 72.38 207 ALA B CA 1
ATOM 4104 C C . ALA B 1 171 ? -1.147 36.676 20.856 1.00 69.40 207 ALA B C 1
ATOM 4105 O O . ALA B 1 171 ? -0.143 37.148 20.309 1.00 55.70 207 ALA B O 1
ATOM 4107 N N . GLY B 1 172 ? -1.683 35.512 20.498 1.00 80.37 208 GLY B N 1
ATOM 4108 C CA . GLY B 1 172 ? -1.177 34.729 19.382 1.00 78.84 208 GLY B CA 1
ATOM 4109 C C . GLY B 1 172 ? -1.100 35.536 18.101 1.00 89.90 208 GLY B C 1
ATOM 4110 O O . GLY B 1 172 ? -0.156 35.401 17.322 1.00 99.29 208 GLY B O 1
ATOM 4111 N N . THR B 1 173 ? -2.092 36.390 17.884 1.00 90.19 209 THR B N 1
ATOM 4112 C CA . THR B 1 173 ? -2.135 37.224 16.691 1.00 86.76 209 THR B CA 1
ATOM 4113 C C . THR B 1 173 ? -1.339 38.520 16.876 1.00 92.80 209 THR B C 1
ATOM 4114 O O . THR B 1 173 ? -0.624 38.934 15.971 1.00 102.54 209 THR B O 1
ATOM 4118 N N . ILE B 1 174 ? -1.454 39.148 18.045 1.00 86.32 210 ILE B N 1
ATOM 4119 C CA . ILE B 1 174 ? -0.713 40.374 18.339 1.00 93.58 210 ILE B CA 1
ATOM 4120 C C . ILE B 1 174 ? 0.666 40.043 18.873 1.00 101.87 210 ILE B C 1
ATOM 4121 O O . ILE B 1 174 ? 0.794 39.569 19.998 1.00 112.85 210 ILE B O 1
ATOM 4126 N N . ALA B 1 175 ? 1.694 40.271 18.061 1.00 101.70 211 ALA B N 1
ATOM 4127 C CA . ALA B 1 175 ? 1.504 40.673 16.676 1.00 120.82 211 ALA B CA 1
ATOM 4128 C C . ALA B 1 175 ? 2.436 39.878 15.755 1.00 131.76 211 ALA B C 1
ATOM 4129 O O . ALA B 1 175 ? 3.597 40.243 15.554 1.00 124.51 211 ALA B O 1
ATOM 4131 N N . GLY B 1 176 ? 1.910 38.788 15.202 1.00 138.38 212 GLY B N 1
ATOM 4132 C CA . GLY B 1 176 ? 2.675 37.904 14.343 1.00 138.58 212 GLY B CA 1
ATOM 4133 C C . GLY B 1 176 ? 2.446 36.438 14.665 1.00 130.06 212 GLY B C 1
ATOM 4134 O O . GLY B 1 176 ? 3.292 35.800 15.309 1.00 125.48 212 GLY B O 1
ATOM 4135 N N . LEU B 1 177 ? 1.296 35.922 14.226 1.00 120.67 213 LEU B N 1
ATOM 4136 C CA . LEU B 1 177 ? 0.926 34.505 14.348 1.00 116.26 213 LEU B CA 1
ATOM 4137 C C . LEU B 1 177 ? -0.593 34.332 14.293 1.00 111.49 213 LEU B C 1
ATOM 4138 O O . LEU B 1 177 ? -1.343 35.306 14.262 1.00 105.14 213 LEU B O 1
ATOM 4143 N N . ASN B 1 178 ? -1.027 33.080 14.270 1.00 109.65 214 ASN B N 1
ATOM 4144 C CA . ASN B 1 178 ? -2.430 32.740 14.215 1.00 116.03 214 ASN B CA 1
ATOM 4145 C C . ASN B 1 178 ? -2.599 31.364 14.835 1.00 119.08 214 ASN B C 1
ATOM 4146 O O . ASN B 1 178 ? -2.423 30.348 14.165 1.00 123.80 214 ASN B O 1
ATOM 4151 N N . VAL B 1 179 ? -2.923 31.334 16.123 1.00 111.79 215 VAL B N 1
ATOM 4152 C CA . VAL B 1 179 ? -2.985 30.071 16.842 1.00 106.39 215 VAL B CA 1
ATOM 4153 C C . VAL B 1 179 ? -4.060 29.171 16.262 1.00 106.30 215 VAL B C 1
ATOM 4154 O O . VAL B 1 179 ? -5.250 29.482 16.314 1.00 103.40 215 VAL B O 1
ATOM 4158 N N . LEU B 1 180 ? -3.623 28.050 15.710 1.00 109.02 216 LEU B N 1
ATOM 4159 C CA . LEU B 1 180 ? -4.525 27.105 15.076 1.00 109.48 216 LEU B CA 1
ATOM 4160 C C . LEU B 1 180 ? -5.342 26.341 16.121 1.00 102.72 216 LEU B C 1
ATOM 4161 O O . LEU B 1 180 ? -6.518 26.048 15.905 1.00 98.02 216 LEU B O 1
ATOM 4166 N N . ARG B 1 181 ? -4.719 26.028 17.256 1.00 102.53 217 ARG B N 1
ATOM 4167 C CA . ARG B 1 181 ? -5.372 25.217 18.287 1.00 100.66 217 ARG B CA 1
ATOM 4168 C C . ARG B 1 181 ? -4.842 25.425 19.712 1.00 99.37 217 ARG B C 1
ATOM 4169 O O . ARG B 1 181 ? -3.664 25.190 19.995 1.00 104.15 217 ARG B O 1
ATOM 4177 N N . ILE B 1 182 ? -5.725 25.859 20.607 1.00 91.24 218 ILE B N 1
ATOM 4178 C CA . ILE B 1 182 ? -5.415 25.900 22.033 1.00 87.66 218 ILE B CA 1
ATOM 4179 C C . ILE B 1 182 ? -5.531 24.476 22.601 1.00 81.16 218 ILE B C 1
ATOM 4180 O O . ILE B 1 182 ? -6.564 23.824 22.490 1.00 77.03 218 ILE B O 1
ATOM 4185 N N . VAL B 1 183 ? -4.444 23.979 23.172 1.00 79.83 219 VAL B N 1
ATOM 4186 C CA . VAL B 1 183 ? -4.416 22.633 23.720 1.00 78.81 219 VAL B CA 1
ATOM 4187 C C . VAL B 1 183 ? -4.154 22.729 25.207 1.00 68.97 219 VAL B C 1
ATOM 4188 O O . VAL B 1 183 ? -3.399 23.590 25.662 1.00 63.86 219 VAL B O 1
ATOM 4192 N N . ASN B 1 184 ? -4.777 21.844 25.969 1.00 63.18 220 ASN B N 1
ATOM 4193 C CA . ASN B 1 184 ? -4.528 21.798 27.390 1.00 71.35 220 ASN B CA 1
ATOM 4194 C C . ASN B 1 184 ? -3.116 21.265 27.689 1.00 84.25 220 ASN B C 1
ATOM 4195 O O . ASN B 1 184 ? -2.745 20.174 27.255 1.00 95.63 220 ASN B O 1
ATOM 4200 N N . GLU B 1 185 ? -2.325 22.059 28.404 1.00 77.86 221 GLU B N 1
ATOM 4201 C CA . GLU B 1 185 ? -0.967 21.663 28.782 1.00 73.23 221 GLU B CA 1
ATOM 4202 C C . GLU B 1 185 ? -0.924 20.257 29.402 1.00 69.02 221 GLU B C 1
ATOM 4203 O O . GLU B 1 185 ? -0.073 19.447 29.025 1.00 58.01 221 GLU B O 1
ATOM 4209 N N . PRO B 1 186 ? -1.874 19.950 30.316 1.00 75.23 222 PRO B N 1
ATOM 4210 C CA . PRO B 1 186 ? -1.951 18.634 30.966 1.00 77.16 222 PRO B CA 1
ATOM 4211 C C . PRO B 1 186 ? -2.248 17.538 29.950 1.00 98.75 222 PRO B C 1
ATOM 4212 O O . PRO B 1 186 ? -1.892 16.382 30.178 1.00 108.30 222 PRO B O 1
ATOM 4216 N N . THR B 1 187 ? -2.902 17.899 28.846 1.00 100.88 223 THR B N 1
ATOM 4217 C CA . THR B 1 187 ? -3.249 16.927 27.813 1.00 99.10 223 THR B CA 1
ATOM 4218 C C . THR B 1 187 ? -2.107 16.696 26.823 1.00 97.16 223 THR B C 1
ATOM 4219 O O . THR B 1 187 ? -1.917 15.576 26.345 1.00 98.08 223 THR B O 1
ATOM 4223 N N . ALA B 1 188 ? -1.356 17.751 26.511 1.00 92.04 224 ALA B N 1
ATOM 4224 C CA . ALA B 1 188 ? -0.175 17.618 25.664 1.00 88.92 224 ALA B CA 1
ATOM 4225 C C . ALA B 1 188 ? 0.946 16.960 26.470 1.00 95.64 224 ALA B C 1
ATOM 4226 O O . ALA B 1 188 ? 1.897 16.389 25.915 1.00 89.39 224 ALA B O 1
ATOM 4228 N N . ALA B 1 189 ? 0.825 17.033 27.791 1.00 101.95 225 ALA B N 1
ATOM 4229 C CA . ALA B 1 189 ? 1.741 16.304 28.658 1.00 113.32 225 ALA B CA 1
ATOM 4230 C C . ALA B 1 189 ? 1.650 14.811 28.348 1.00 123.02 225 ALA B C 1
ATOM 4231 O O . ALA B 1 189 ? 2.640 14.189 27.955 1.00 131.02 225 ALA B O 1
ATOM 4233 N N . ALA B 1 190 ? 0.453 14.248 28.513 1.00 118.09 226 ALA B N 1
ATOM 4234 C CA . ALA B 1 190 ? 0.222 12.821 28.279 1.00 120.09 226 ALA B CA 1
ATOM 4235 C C . ALA B 1 190 ? 0.521 12.424 26.836 1.00 125.24 226 ALA B C 1
ATOM 4236 O O . ALA B 1 190 ? 0.715 11.247 26.531 1.00 127.30 226 ALA B O 1
ATOM 4238 N N . ILE B 1 191 ? 0.566 13.417 25.954 1.00 123.55 227 ILE B N 1
ATOM 4239 C CA . ILE B 1 191 ? 0.785 13.180 24.531 1.00 115.22 227 ILE B CA 1
ATOM 4240 C C . ILE B 1 191 ? 2.277 13.119 24.177 1.00 121.58 227 ILE B C 1
ATOM 4241 O O . ILE B 1 191 ? 2.653 12.635 23.111 1.00 127.43 227 ILE B O 1
ATOM 4246 N N . ALA B 1 192 ? 3.127 13.593 25.081 1.00 122.99 228 ALA B N 1
ATOM 4247 C CA . ALA B 1 192 ? 4.567 13.398 24.928 1.00 134.50 228 ALA B CA 1
ATOM 4248 C C . ALA B 1 192 ? 4.892 11.908 25.059 1.00 140.71 228 ALA B C 1
ATOM 4249 O O . ALA B 1 192 ? 5.722 11.367 24.325 1.00 134.55 228 ALA B O 1
ATOM 4251 N N . TYR B 1 193 ? 4.223 11.257 26.007 1.00 147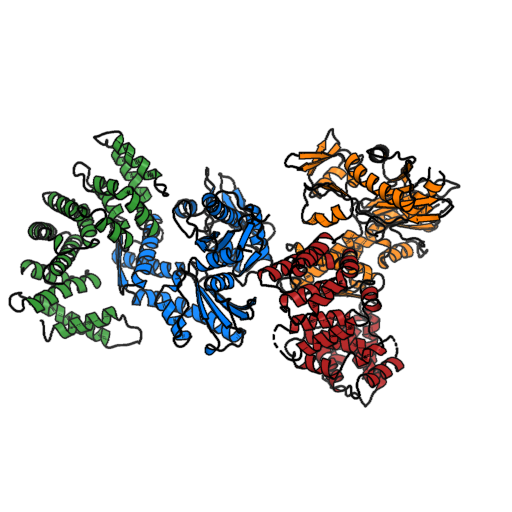.86 229 TYR B N 1
ATOM 4252 C CA . TYR B 1 193 ? 4.289 9.809 26.154 1.00 158.67 229 TYR B CA 1
ATOM 4253 C C . TYR B 1 193 ? 3.031 9.184 25.536 1.00 159.79 229 TYR B C 1
ATOM 4254 O O . TYR B 1 193 ? 2.554 8.151 25.999 1.00 162.12 229 TYR B O 1
ATOM 4263 N N . GLY B 1 194 ? 2.499 9.829 24.500 1.00 155.27 230 GLY B N 1
ATOM 4264 C CA . GLY B 1 194 ? 1.293 9.390 23.813 1.00 163.97 230 GLY B CA 1
ATOM 4265 C C . GLY B 1 194 ? 0.507 8.250 24.440 1.00 171.79 230 GLY B C 1
ATOM 4266 O O . GLY B 1 194 ? 0.696 7.092 24.077 1.00 179.31 230 GLY B O 1
ATOM 4267 N N . LEU B 1 195 ? -0.385 8.575 25.372 1.00 170.81 231 LEU B N 1
ATOM 4268 C CA . LEU B 1 195 ? -1.213 7.564 26.031 1.00 171.95 231 LEU B CA 1
ATOM 4269 C C . LEU B 1 195 ? -2.243 6.962 25.084 1.00 185.82 231 LEU B C 1
ATOM 4270 O O . LEU B 1 195 ? -2.821 5.910 25.366 1.00 190.48 231 LEU B O 1
ATOM 4275 N N . ASP B 1 196 ? -2.469 7.640 23.965 1.00 192.44 232 ASP B N 1
ATOM 4276 C CA . ASP B 1 196 ? -3.455 7.208 22.981 1.00 197.97 232 ASP B CA 1
ATOM 4277 C C . ASP B 1 196 ? -2.930 6.081 22.092 1.00 201.10 232 ASP B C 1
ATOM 4278 O O . ASP B 1 196 ? -3.346 4.927 22.221 1.00 201.08 232 ASP B O 1
ATOM 4283 N N . GLN B 1 203 ? -7.282 6.328 31.821 1.00 110.20 239 GLN B N 1
ATOM 4284 C CA . GLN B 1 203 ? -7.170 7.399 32.813 1.00 120.44 239 GLN B CA 1
ATOM 4285 C C . GLN B 1 203 ? -5.726 7.786 33.208 1.00 124.51 239 GLN B C 1
ATOM 4286 O O . GLN B 1 203 ? -4.923 6.940 33.605 1.00 125.44 239 GLN B O 1
ATOM 4292 N N . ILE B 1 204 ? -5.418 9.080 33.116 1.00 119.20 240 ILE B N 1
ATOM 4293 C CA . ILE B 1 204 ? -4.081 9.597 33.414 1.00 111.76 240 ILE B CA 1
ATOM 4294 C C . ILE B 1 204 ? -4.082 10.667 34.510 1.00 105.41 240 ILE B C 1
ATOM 4295 O O . ILE B 1 204 ? -5.006 11.475 34.609 1.00 100.99 240 ILE B O 1
ATOM 4300 N N . ILE B 1 205 ? -3.037 10.666 35.331 1.00 104.53 241 ILE B N 1
ATOM 4301 C CA . ILE B 1 205 ? -2.841 11.716 36.320 1.00 102.64 241 ILE B CA 1
ATOM 4302 C C . ILE B 1 205 ? -1.617 12.526 35.945 1.00 99.56 241 ILE B C 1
ATOM 4303 O O . ILE B 1 205 ? -0.510 11.992 35.889 1.00 108.14 241 ILE B O 1
ATOM 4308 N N . VAL B 1 206 ? -1.819 13.811 35.674 1.00 91.70 242 VAL B N 1
ATOM 4309 C CA . VAL B 1 206 ? -0.714 14.697 35.324 1.00 86.97 242 VAL B CA 1
ATOM 4310 C C . VAL B 1 206 ? -0.360 15.642 36.467 1.00 90.32 242 VAL B C 1
ATOM 4311 O O . VAL B 1 206 ? -1.232 16.254 37.090 1.00 94.69 242 VAL B O 1
ATOM 4315 N N . TYR B 1 207 ? 0.938 15.747 36.721 1.00 92.03 243 TYR B N 1
ATOM 4316 C CA . TYR B 1 207 ? 1.454 16.389 37.912 1.00 87.09 243 TYR B CA 1
ATOM 4317 C C . TYR B 1 207 ? 2.405 17.476 37.468 1.00 83.64 243 TYR B C 1
ATOM 4318 O O . TYR B 1 207 ? 3.462 17.193 36.904 1.00 78.67 243 TYR B O 1
ATOM 4327 N N . ASP B 1 208 ? 2.025 18.725 37.703 1.00 74.12 244 ASP B N 1
ATOM 4328 C CA . ASP B 1 208 ? 2.732 19.821 37.065 1.00 73.33 244 ASP B CA 1
ATOM 4329 C C . ASP B 1 208 ? 3.287 20.835 38.045 1.00 72.18 244 ASP B C 1
ATOM 4330 O O . ASP B 1 208 ? 2.655 21.861 38.319 1.00 76.53 244 ASP B O 1
ATOM 4335 N N . LEU B 1 209 ? 4.476 20.543 38.567 1.00 58.78 245 LEU B N 1
ATOM 4336 C CA . LEU B 1 209 ? 5.111 21.429 39.518 1.00 57.23 245 LEU B CA 1
ATOM 4337 C C . LEU B 1 209 ? 5.997 22.423 38.780 1.00 61.61 245 LEU B C 1
ATOM 4338 O O . LEU B 1 209 ? 7.126 22.101 38.408 1.00 66.53 245 LEU B O 1
ATOM 4343 N N . GLY B 1 210 ? 5.476 23.627 38.559 1.00 55.71 246 GLY B N 1
ATOM 4344 C CA . GLY B 1 210 ? 6.196 24.644 37.812 1.00 59.26 246 GLY B CA 1
ATOM 4345 C C . GLY B 1 210 ? 7.000 25.590 38.690 1.00 58.29 246 GLY B C 1
ATOM 4346 O O . GLY B 1 210 ? 7.289 25.293 39.848 1.00 54.76 246 GLY B O 1
ATOM 4347 N N . GLY B 1 211 ? 7.371 26.737 38.138 1.00 58.54 247 GLY B N 1
ATOM 4348 C CA . GLY B 1 211 ? 8.159 27.705 38.879 1.00 58.97 247 GLY B CA 1
ATOM 4349 C C . GLY B 1 211 ? 7.375 28.283 40.042 1.00 61.34 247 GLY B C 1
ATOM 4350 O O . GLY B 1 211 ? 7.925 28.473 41.137 1.00 58.17 247 GLY B O 1
ATOM 4351 N N . GLY B 1 212 ? 6.089 28.558 39.821 1.00 39.42 248 GLY B N 1
ATOM 4352 C CA . GLY B 1 212 ? 5.301 29.161 40.876 1.00 42.77 248 GLY B CA 1
ATOM 4353 C C . GLY B 1 212 ? 3.884 28.641 40.999 1.00 49.32 248 GLY B C 1
ATOM 4354 O O . GLY B 1 212 ? 3.168 29.016 41.919 1.00 48.50 248 GLY B O 1
ATOM 4355 N N . THR B 1 213 ? 3.474 27.782 40.071 1.00 51.83 249 THR B N 1
ATOM 4356 C CA . THR B 1 213 ? 2.152 27.196 40.133 1.00 46.47 249 THR B CA 1
ATOM 4357 C C . THR B 1 213 ? 2.244 25.687 40.134 1.00 51.95 249 THR B C 1
ATOM 4358 O O . THR B 1 213 ? 3.213 25.106 39.646 1.00 58.02 249 THR B O 1
ATOM 4362 N N . PHE B 1 214 ? 1.216 25.054 40.672 1.00 53.01 250 PHE B N 1
ATOM 4363 C CA . PHE B 1 214 ? 1.155 23.608 40.677 1.00 50.87 250 PHE B CA 1
ATOM 4364 C C . PHE B 1 214 ? -0.214 23.165 40.178 1.00 63.59 250 PHE B C 1
ATOM 4365 O O . PHE B 1 214 ? -1.236 23.531 40.765 1.00 56.72 250 PHE B O 1
ATOM 4373 N N . ASP B 1 215 ? -0.235 22.390 39.094 1.00 71.42 251 ASP B N 1
ATOM 4374 C CA . ASP B 1 215 ? -1.488 21.888 38.525 1.00 67.80 251 ASP B CA 1
ATOM 4375 C C . ASP B 1 215 ? -1.481 20.370 38.440 1.00 80.80 251 ASP B C 1
ATOM 4376 O O . ASP B 1 215 ? -0.551 19.780 37.887 1.00 84.10 251 ASP B O 1
ATOM 4381 N N . VAL B 1 216 ? -2.526 19.737 38.962 1.00 84.05 252 VAL B N 1
ATOM 4382 C CA . VAL B 1 216 ? -2.767 18.325 38.683 1.00 82.16 252 VAL B CA 1
ATOM 4383 C C . VAL B 1 216 ? -4.064 18.183 37.916 1.00 87.94 252 VAL B C 1
ATOM 4384 O O . VAL B 1 216 ? -5.092 18.751 38.292 1.00 89.98 252 VAL B O 1
ATOM 4388 N N . SER B 1 217 ? -4.018 17.417 36.839 1.00 88.87 253 SER B N 1
ATOM 4389 C CA . SER B 1 217 ? -5.202 17.221 36.030 1.00 87.87 253 SER B CA 1
ATOM 4390 C C . SER B 1 217 ? -5.468 15.741 35.741 1.00 100.85 253 SER B C 1
ATOM 4391 O O . SER B 1 217 ? -4.564 15.001 35.326 1.00 96.32 253 SER B O 1
ATOM 4394 N N . LEU B 1 218 ? -6.707 15.314 35.983 1.00 102.11 254 LEU B N 1
ATOM 4395 C CA . LEU B 1 218 ? -7.190 14.026 35.496 1.00 106.68 254 LEU B CA 1
ATOM 4396 C C . LEU B 1 218 ? -7.241 14.092 33.971 1.00 104.38 254 LEU B C 1
ATOM 4397 O O . LEU B 1 218 ? -7.316 15.172 33.390 1.00 103.94 254 LEU B O 1
ATOM 4402 N N . LEU B 1 219 ? -7.208 12.950 33.308 1.00 102.49 255 LEU B N 1
ATOM 4403 C CA . LEU B 1 219 ? -7.215 12.979 31.856 1.00 108.27 255 LEU B CA 1
ATOM 4404 C C . LEU B 1 219 ? -7.654 11.633 31.292 1.00 117.14 255 LEU B C 1
ATOM 4405 O O . LEU B 1 219 ? -6.838 10.728 31.115 1.00 113.15 255 LEU B O 1
ATOM 4410 N N . SER B 1 220 ? -8.949 11.506 31.018 1.00 116.79 256 SER B N 1
ATOM 4411 C CA . SER B 1 220 ? -9.494 10.281 30.445 1.00 119.34 256 SER B CA 1
ATOM 4412 C C . SER B 1 220 ? -8.800 9.942 29.127 1.00 121.98 256 SER B C 1
ATOM 4413 O O . SER B 1 220 ? -8.749 10.769 28.216 1.00 121.22 256 SER B O 1
ATOM 4416 N N . ILE B 1 221 ? -8.255 8.732 29.029 1.00 131.34 257 ILE B N 1
ATOM 4417 C CA . ILE B 1 221 ? -7.655 8.280 27.775 1.00 148.81 257 ILE B CA 1
ATOM 4418 C C . ILE B 1 221 ? -8.633 7.425 26.970 1.00 168.12 257 ILE B C 1
ATOM 4419 O O . ILE B 1 221 ? -9.081 6.371 27.427 1.00 174.39 257 ILE B O 1
ATOM 4424 N N . GLU B 1 222 ? -8.958 7.896 25.769 1.00 175.90 258 GLU B N 1
ATOM 4425 C CA . GLU B 1 222 ? -9.942 7.244 24.911 1.00 179.54 258 GLU B CA 1
ATOM 4426 C C . GLU B 1 222 ? -9.657 7.521 23.435 1.00 181.25 258 GLU B C 1
ATOM 4427 O O . GLU B 1 222 ? -9.748 8.662 22.985 1.00 179.55 258 GLU B O 1
ATOM 4433 N N . ASN B 1 223 ? -9.304 6.477 22.692 1.00 184.63 259 ASN B N 1
ATOM 4434 C CA . ASN B 1 223 ? -9.103 6.579 21.246 1.00 184.78 259 ASN B CA 1
ATOM 4435 C C . ASN B 1 223 ? -8.130 7.680 20.800 1.00 187.24 259 ASN B C 1
ATOM 4436 O O . ASN B 1 223 ? -6.919 7.464 20.758 1.00 192.97 259 ASN B O 1
ATOM 4441 N N . GLY B 1 224 ? -8.665 8.854 20.469 1.00 184.11 260 GLY B N 1
ATOM 4442 C CA . GLY B 1 224 ? -7.863 9.949 19.943 1.00 180.04 260 GLY B CA 1
ATOM 4443 C C . GLY B 1 224 ? -7.553 11.054 20.937 1.00 170.38 260 GLY B C 1
ATOM 4444 O O . GLY B 1 224 ? -6.522 11.018 21.610 1.00 174.20 260 GLY B O 1
ATOM 4445 N N . VAL B 1 225 ? -8.433 12.049 21.021 1.00 160.02 261 VAL B N 1
ATOM 4446 C CA . VAL B 1 225 ? -8.260 13.143 21.977 1.00 150.47 261 VAL B CA 1
ATOM 4447 C C . VAL B 1 225 ? -8.717 12.685 23.369 1.00 143.08 261 VAL B C 1
ATOM 4448 O O . VAL B 1 225 ? -9.069 11.518 23.549 1.00 141.22 261 VAL B O 1
ATOM 4452 N N . PHE B 1 226 ? -8.717 13.590 24.348 1.00 135.20 262 PHE B N 1
ATOM 4453 C CA . PHE B 1 226 ? -8.953 13.192 25.739 1.00 126.14 262 PHE B CA 1
ATOM 4454 C C . PHE B 1 226 ? -10.004 14.024 26.487 1.00 111.68 262 PHE B C 1
ATOM 4455 O O . PHE B 1 226 ? -10.379 15.117 26.053 1.00 98.44 262 PHE B O 1
ATOM 4463 N N . GLU B 1 227 ? -10.457 13.490 27.622 1.00 111.58 263 GLU B N 1
ATOM 4464 C CA . GLU B 1 227 ? -11.451 14.145 28.470 1.00 103.79 263 GLU B CA 1
ATOM 4465 C C . GLU B 1 227 ? -10.889 14.540 29.843 1.00 103.53 263 GLU B C 1
ATOM 4466 O O . GLU B 1 227 ? -10.558 13.684 30.669 1.00 111.73 263 GLU B O 1
ATOM 4472 N N . VAL B 1 228 ? -10.784 15.843 30.079 1.00 90.00 264 VAL B N 1
ATOM 4473 C CA . VAL B 1 228 ? -10.315 16.348 31.360 1.00 82.60 264 VAL B CA 1
ATOM 4474 C C . VAL B 1 228 ? -11.399 16.149 32.422 1.00 78.54 264 VAL B C 1
ATOM 4475 O O . VAL B 1 228 ? -12.287 16.980 32.587 1.00 71.08 264 VAL B O 1
ATOM 4479 N N . GLN B 1 229 ? -11.327 15.031 33.131 1.00 81.93 265 GLN B N 1
ATOM 4480 C CA . GLN B 1 229 ? -12.314 14.717 34.156 1.00 87.46 265 GLN B CA 1
ATOM 4481 C C . GLN B 1 229 ? -12.307 15.706 35.326 1.00 93.76 265 GLN B C 1
ATOM 4482 O O . GLN B 1 229 ? -13.367 16.064 35.844 1.00 96.12 265 GLN B O 1
ATOM 4488 N N . ALA B 1 230 ? -11.123 16.154 35.738 1.00 93.48 266 ALA B N 1
ATOM 4489 C CA . ALA B 1 230 ? -11.024 17.157 36.804 1.00 88.00 266 ALA B CA 1
ATOM 4490 C C . ALA B 1 230 ? -9.637 17.779 36.903 1.00 88.44 266 ALA B C 1
ATOM 4491 O O . ALA B 1 230 ? -8.624 17.106 36.713 1.00 97.25 266 ALA B O 1
ATOM 4493 N N . THR B 1 231 ? -9.585 19.069 37.209 1.00 80.43 267 THR B N 1
ATOM 4494 C CA . THR B 1 231 ? -8.300 19.701 37.459 1.00 79.93 267 THR B CA 1
ATOM 4495 C C . THR B 1 231 ? -8.260 20.352 38.834 1.00 75.80 267 THR B C 1
ATOM 4496 O O . THR B 1 231 ? -9.286 20.806 39.353 1.00 70.33 267 THR B O 1
ATOM 4500 N N . SER B 1 232 ? -7.068 20.372 39.424 1.00 66.73 268 SER B N 1
ATOM 4501 C CA . SER B 1 232 ? -6.849 21.113 40.656 1.00 68.84 268 SER B CA 1
ATOM 4502 C C . SER B 1 232 ? -5.386 21.547 40.796 1.00 67.00 268 SER B C 1
ATOM 4503 O O . SER B 1 232 ? -4.512 21.083 40.065 1.00 68.51 268 SER B O 1
ATOM 4506 N N . GLY B 1 233 ? -5.122 22.444 41.735 1.00 61.91 269 GLY B N 1
ATOM 4507 C CA . GLY B 1 233 ? -3.764 22.856 41.998 1.00 54.72 269 GLY B CA 1
ATOM 4508 C C . GLY B 1 233 ? -3.661 23.909 43.071 1.00 62.27 269 GLY B C 1
ATOM 4509 O O . GLY B 1 233 ? -4.592 24.103 43.849 1.00 60.42 269 GLY B O 1
ATOM 4510 N N . ASP B 1 234 ? -2.509 24.574 43.115 1.00 60.59 270 ASP B N 1
ATOM 4511 C CA . ASP B 1 234 ? -2.273 25.689 44.018 1.00 56.06 270 ASP B CA 1
ATOM 4512 C C . ASP B 1 234 ? -1.490 26.704 43.203 1.00 60.64 270 ASP B C 1
ATOM 4513 O O . ASP B 1 234 ? -0.359 26.452 42.801 1.00 74.84 270 ASP B O 1
ATOM 4518 N N . THR B 1 235 ? -2.111 27.841 42.935 1.00 55.31 271 THR B N 1
ATOM 4519 C CA . THR B 1 235 ? -1.549 28.826 42.031 1.00 48.60 271 THR B CA 1
ATOM 4520 C C . THR B 1 235 ? -0.356 29.494 42.685 1.00 54.37 271 THR B C 1
ATOM 4521 O O . THR B 1 235 ? 0.395 30.218 42.036 1.00 51.52 271 THR B O 1
ATOM 4525 N N . HIS B 1 236 ? -0.190 29.257 43.980 1.00 57.99 272 HIS B N 1
ATOM 4526 C CA . HIS B 1 236 ? 0.882 29.907 44.726 1.00 56.00 272 HIS B CA 1
ATOM 4527 C C . HIS B 1 236 ? 1.865 28.924 45.368 1.00 47.40 272 HIS B C 1
ATOM 4528 O O . HIS B 1 236 ? 2.494 29.229 46.381 1.00 59.32 272 HIS B O 1
ATOM 4535 N N . LEU B 1 237 ? 1.987 27.750 44.766 1.00 39.41 273 LEU B N 1
ATOM 4536 C CA . LEU B 1 237 ? 2.953 26.744 45.196 1.00 43.38 273 LEU B CA 1
ATOM 4537 C C . LEU B 1 237 ? 3.779 26.404 43.980 1.00 43.73 273 LEU B C 1
ATOM 4538 O O . LEU B 1 237 ? 3.230 26.056 42.934 1.00 52.51 273 LEU B O 1
ATOM 4543 N N . GLY B 1 238 ? 5.095 26.545 44.100 1.00 48.17 274 GLY B N 1
ATOM 4544 C CA . GLY B 1 238 ? 5.999 26.272 42.998 1.00 46.87 274 GLY B CA 1
ATOM 4545 C C . GLY B 1 238 ? 7.407 25.947 43.468 1.00 56.07 274 GLY B C 1
ATOM 4546 O O . GLY B 1 238 ? 7.678 25.936 44.671 1.00 52.85 274 GLY B O 1
ATOM 4547 N N . GLY B 1 239 ? 8.300 25.682 42.513 1.00 57.15 275 GLY B N 1
ATOM 4548 C CA . GLY B 1 239 ? 9.677 25.333 42.804 1.00 54.42 275 GLY B CA 1
ATOM 4549 C C . GLY B 1 239 ? 10.427 26.438 43.518 1.00 54.12 275 GLY B C 1
ATOM 4550 O O . GLY B 1 239 ? 11.279 26.165 44.360 1.00 58.88 275 GLY B O 1
ATOM 4551 N N . GLU B 1 240 ? 10.105 27.686 43.187 1.00 55.49 276 GLU B N 1
ATOM 4552 C CA . GLU B 1 240 ? 10.772 28.844 43.784 1.00 54.65 276 GLU B CA 1
ATOM 4553 C C . GLU B 1 240 ? 10.601 28.926 45.300 1.00 55.58 276 GLU B C 1
ATOM 4554 O O . GLU B 1 240 ? 11.466 29.476 45.994 1.00 56.74 276 GLU B O 1
ATOM 4560 N N . ASP B 1 241 ? 9.491 28.372 45.798 1.00 49.11 277 ASP B N 1
ATOM 4561 C CA . ASP B 1 241 ? 9.216 28.271 47.238 1.00 39.29 277 ASP B CA 1
ATOM 4562 C C . ASP B 1 241 ? 10.169 27.314 47.927 1.00 52.07 277 ASP B C 1
ATOM 4563 O O . ASP B 1 241 ? 10.456 27.462 49.112 1.00 61.33 277 ASP B O 1
ATOM 4568 N N . PHE B 1 242 ? 10.617 26.303 47.194 1.00 57.86 278 PHE B N 1
ATOM 4569 C CA . PHE B 1 242 ? 11.566 25.349 47.736 1.00 57.02 278 PHE B CA 1
ATOM 4570 C C . PHE B 1 242 ? 12.891 26.065 47.966 1.00 54.77 278 PHE B C 1
ATOM 4571 O O . PHE B 1 242 ? 13.430 26.031 49.073 1.00 47.20 278 PHE B O 1
ATOM 4579 N N . ASP B 1 243 ? 13.374 26.774 46.947 1.00 60.15 279 ASP B N 1
ATOM 4580 C CA . ASP B 1 243 ? 14.606 27.558 47.078 1.00 52.64 279 ASP B CA 1
ATOM 4581 C C . ASP B 1 243 ? 14.528 28.594 48.194 1.00 52.81 279 ASP B C 1
ATOM 4582 O O . ASP B 1 243 ? 15.551 28.923 48.812 1.00 49.10 279 ASP B O 1
ATOM 4587 N N . TYR B 1 244 ? 13.335 29.129 48.449 1.00 43.61 280 TYR B N 1
ATOM 4588 C CA . TYR B 1 244 ? 13.221 30.131 49.504 1.00 45.73 280 TYR B CA 1
ATOM 4589 C C . TYR B 1 244 ? 13.428 29.528 50.903 1.00 42.49 280 TYR B C 1
ATOM 4590 O O . TYR B 1 244 ? 14.053 30.145 51.769 1.00 40.64 280 TYR B O 1
ATOM 4599 N N . LYS B 1 245 ? 12.917 28.321 51.125 1.00 36.67 281 LYS B N 1
ATOM 4600 C CA . LYS B 1 245 ? 13.160 27.647 52.396 1.00 40.16 281 LYS B CA 1
ATOM 4601 C C . LYS B 1 245 ? 14.672 27.557 52.678 1.00 50.17 281 LYS B C 1
ATOM 4602 O O . LYS B 1 245 ? 15.130 27.858 53.783 1.00 53.95 281 LYS B O 1
ATOM 4608 N N . ILE B 1 246 ? 15.444 27.148 51.671 1.00 49.68 282 ILE B N 1
ATOM 4609 C CA . ILE B 1 246 ? 16.890 27.081 51.803 1.00 48.94 282 ILE B CA 1
ATOM 4610 C C . ILE B 1 246 ? 17.424 28.472 52.134 1.00 46.16 282 ILE B C 1
ATOM 4611 O O . ILE B 1 246 ? 18.080 28.679 53.161 1.00 42.88 282 ILE B O 1
ATOM 4616 N N . VAL B 1 247 ? 17.101 29.437 51.285 1.00 36.82 283 VAL B N 1
ATOM 4617 C CA . VAL B 1 247 ? 17.466 30.815 51.562 1.00 29.26 283 VAL B CA 1
ATOM 4618 C C . VAL B 1 247 ? 17.241 31.215 53.020 1.00 35.59 283 VAL B C 1
ATOM 4619 O O . VAL B 1 247 ? 18.131 31.786 53.638 1.00 38.30 283 VAL B O 1
ATOM 4623 N N . ARG B 1 248 ? 16.063 30.929 53.579 1.00 40.39 284 ARG B N 1
ATOM 4624 C CA . ARG B 1 248 ? 15.771 31.414 54.932 1.00 46.27 284 ARG B CA 1
ATOM 4625 C C . ARG B 1 248 ? 16.665 30.717 55.943 1.00 43.50 284 ARG B C 1
ATOM 4626 O O . ARG B 1 248 ? 17.163 31.336 56.877 1.00 44.72 284 ARG B O 1
ATOM 4634 N N . GLN B 1 249 ? 16.870 29.426 55.715 1.00 38.91 285 GLN B N 1
ATOM 4635 C CA . GLN B 1 249 ? 17.748 28.598 56.514 1.00 43.57 285 GLN B CA 1
ATOM 4636 C C . GLN B 1 249 ? 19.180 29.171 56.580 1.00 43.21 285 GLN B C 1
ATOM 4637 O O . GLN B 1 249 ? 19.856 29.082 57.600 1.00 43.28 285 GLN B O 1
ATOM 4643 N N . LEU B 1 250 ? 19.630 29.762 55.481 1.00 44.09 286 LEU B N 1
ATOM 4644 C CA . LEU B 1 250 ? 20.999 30.254 55.391 1.00 38.58 286 LEU B CA 1
ATOM 4645 C C . LEU B 1 250 ? 21.148 31.579 56.132 1.00 44.92 286 LEU B C 1
ATOM 4646 O O . LEU B 1 250 ? 22.079 31.754 56.923 1.00 39.92 286 LEU B O 1
ATOM 4651 N N . ILE B 1 251 ? 20.202 32.486 55.907 1.00 43.35 287 ILE B N 1
ATOM 4652 C CA . ILE B 1 251 ? 20.123 33.735 56.655 1.00 44.85 287 ILE B CA 1
ATOM 4653 C C . ILE B 1 251 ? 20.178 33.528 58.173 1.00 53.83 287 ILE B C 1
ATOM 4654 O O . ILE B 1 251 ? 21.028 34.115 58.863 1.00 59.17 287 ILE B O 1
ATOM 4659 N N . LYS B 1 252 ? 19.286 32.691 58.694 1.00 38.55 288 LYS B N 1
ATOM 4660 C CA . LYS B 1 252 ? 19.279 32.421 60.133 1.00 44.64 288 LYS B CA 1
ATOM 4661 C C . LYS B 1 252 ? 20.603 31.813 60.624 1.00 41.06 288 LYS B C 1
ATOM 4662 O O . LYS B 1 252 ? 21.062 32.128 61.712 1.00 41.42 288 LYS B O 1
ATOM 4668 N N . ALA B 1 253 ? 21.212 30.943 59.827 1.00 38.88 289 ALA B N 1
ATOM 4669 C CA . ALA B 1 253 ? 22.452 30.302 60.245 1.00 41.62 289 ALA B CA 1
ATOM 4670 C C . ALA B 1 253 ? 23.595 31.311 60.268 1.00 50.39 289 ALA B C 1
ATOM 4671 O O . ALA B 1 253 ? 24.341 31.388 61.241 1.00 55.99 289 ALA B O 1
ATOM 4673 N N . PHE B 1 254 ? 23.715 32.101 59.207 1.00 50.61 290 PHE B N 1
ATOM 4674 C CA . PHE B 1 254 ? 24.722 33.163 59.166 1.00 47.69 290 PHE B CA 1
ATOM 4675 C C . PHE B 1 254 ? 24.513 34.166 60.315 1.00 47.36 290 PHE B C 1
ATOM 4676 O O . PHE B 1 254 ? 25.458 34.546 60.996 1.00 39.67 290 PHE B O 1
ATOM 4684 N N . LYS B 1 255 ? 23.271 34.571 60.545 1.00 41.98 291 LYS B N 1
ATOM 4685 C CA . LYS B 1 255 ? 22.965 35.470 61.659 1.00 53.23 291 LYS B CA 1
ATOM 4686 C C . LYS B 1 255 ? 23.397 34.891 63.006 1.00 56.16 291 LYS B C 1
ATOM 4687 O O . LYS B 1 255 ? 23.973 35.593 63.831 1.00 59.68 291 LYS B O 1
ATOM 4693 N N . LYS B 1 256 ? 23.109 33.611 63.223 1.00 44.32 292 LYS B N 1
ATOM 4694 C CA . LYS B 1 256 ? 23.478 32.933 64.462 1.00 45.54 292 LYS B CA 1
ATOM 4695 C C . LYS B 1 256 ? 24.995 32.985 64.696 1.00 52.03 292 LYS B C 1
ATOM 4696 O O . LYS B 1 256 ? 25.455 33.271 65.804 1.00 58.13 292 LYS B O 1
ATOM 4702 N N . LYS B 1 257 ? 25.756 32.721 63.633 1.00 45.19 293 LYS B N 1
ATOM 4703 C CA . LYS B 1 257 ? 27.213 32.727 63.654 1.00 46.42 293 LYS B CA 1
ATOM 4704 C C . LYS B 1 257 ? 27.849 34.113 63.780 1.00 51.00 293 LYS B C 1
ATOM 4705 O O . LYS B 1 257 ? 28.720 34.340 64.619 1.00 47.97 293 LYS B O 1
ATOM 4711 N N . HIS B 1 258 ? 27.416 35.038 62.934 1.00 52.64 294 HIS B N 1
ATOM 4712 C CA . HIS B 1 258 ? 28.102 36.315 62.811 1.00 54.33 294 HIS B CA 1
ATOM 4713 C C . HIS B 1 258 ? 27.270 37.510 63.264 1.00 53.85 294 HIS B C 1
ATOM 4714 O O . HIS B 1 258 ? 27.726 38.652 63.211 1.00 57.33 294 HIS B O 1
ATOM 4721 N N . GLY B 1 259 ? 26.058 37.239 63.732 1.00 54.45 295 GLY B N 1
ATOM 4722 C CA . GLY B 1 259 ? 25.174 38.295 64.191 1.00 50.90 295 GLY B CA 1
ATOM 4723 C C . GLY B 1 259 ? 24.844 39.309 63.117 1.00 51.92 295 GLY B C 1
ATOM 4724 O O . GLY B 1 259 ? 24.411 40.421 63.411 1.00 63.84 295 GLY B O 1
ATOM 4725 N N . ILE B 1 260 ? 25.051 38.929 61.864 1.00 50.40 296 ILE B N 1
ATOM 4726 C CA . ILE B 1 260 ? 24.661 39.775 60.744 1.00 58.35 296 ILE B CA 1
ATOM 4727 C C . ILE B 1 260 ? 23.396 39.204 60.097 1.00 48.35 296 ILE B C 1
ATOM 4728 O O . ILE B 1 260 ? 23.291 37.993 59.871 1.00 44.35 296 ILE B O 1
ATOM 4733 N N . ASP B 1 261 ? 22.429 40.078 59.839 1.00 52.13 297 ASP B N 1
ATOM 4734 C CA . ASP B 1 261 ? 21.163 39.696 59.210 1.00 43.87 297 ASP B CA 1
ATOM 4735 C C . ASP B 1 261 ? 21.178 40.238 57.795 1.00 38.50 297 ASP B C 1
ATOM 4736 O O . ASP B 1 261 ? 21.176 41.450 57.593 1.00 38.55 297 ASP B O 1
ATOM 4741 N N . VAL B 1 262 ? 21.206 39.355 56.807 1.00 41.75 298 VAL B N 1
ATOM 4742 C CA . VAL B 1 262 ? 21.395 39.807 55.424 1.00 46.90 298 VAL B CA 1
ATOM 4743 C C . VAL B 1 262 ? 20.087 40.023 54.623 1.00 48.32 298 VAL B C 1
ATOM 4744 O O . VAL B 1 262 ? 20.109 40.291 53.414 1.00 47.96 298 VAL B O 1
ATOM 4748 N N . SER B 1 263 ? 18.950 39.943 55.305 1.00 35.77 299 SER B N 1
ATOM 4749 C CA . SER B 1 263 ? 17.654 40.094 54.632 1.00 40.99 299 SER B CA 1
ATOM 4750 C C . SER B 1 263 ? 17.461 41.448 53.934 1.00 41.96 299 SER B C 1
ATOM 4751 O O . SER B 1 263 ? 16.701 41.541 52.973 1.00 55.12 299 SER B O 1
ATOM 4754 N N . ASP B 1 264 ? 18.148 42.484 54.404 1.00 40.62 300 ASP B N 1
ATOM 4755 C CA . ASP B 1 264 ? 18.036 43.810 53.805 1.00 53.65 300 ASP B CA 1
ATOM 4756 C C . ASP B 1 264 ? 19.190 44.061 52.828 1.00 57.84 300 ASP B C 1
ATOM 4757 O O . ASP B 1 264 ? 19.343 45.172 52.290 1.00 48.86 300 ASP B O 1
ATOM 4762 N N . ASN B 1 265 ? 20.004 43.027 52.621 1.00 54.57 301 ASN B N 1
ATOM 4763 C CA . ASN B 1 265 ? 21.181 43.109 51.756 1.00 45.99 301 ASN B CA 1
ATOM 4764 C C . ASN B 1 265 ? 20.827 42.498 50.401 1.00 47.33 301 ASN B C 1
ATOM 4765 O O . ASN B 1 265 ? 20.789 41.274 50.238 1.00 49.81 301 ASN B O 1
ATOM 4770 N N . ASN B 1 266 ? 20.528 43.345 49.429 1.00 46.73 302 ASN B N 1
ATOM 4771 C CA . ASN B 1 266 ? 20.023 42.840 48.159 1.00 47.40 302 ASN B CA 1
ATOM 4772 C C . ASN B 1 266 ? 21.060 42.040 47.365 1.00 53.68 302 ASN B C 1
ATOM 4773 O O . ASN B 1 266 ? 20.765 40.950 46.878 1.00 47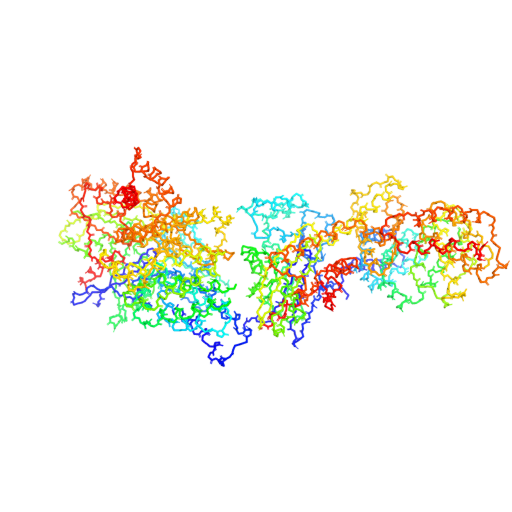.64 302 ASN B O 1
ATOM 4778 N N . LYS B 1 267 ? 22.274 42.579 47.264 1.00 50.64 303 LYS B N 1
ATOM 4779 C CA . LYS B 1 267 ? 23.385 41.875 46.637 1.00 54.83 303 LYS B CA 1
ATOM 4780 C C . LYS B 1 267 ? 23.526 40.474 47.239 1.00 57.29 303 LYS B C 1
ATOM 4781 O O . LYS B 1 267 ? 23.502 39.452 46.533 1.00 49.80 303 LYS B O 1
ATOM 4787 N N . ALA B 1 268 ? 23.657 40.444 48.561 1.00 48.38 304 ALA B N 1
ATOM 4788 C CA . ALA B 1 268 ? 23.880 39.202 49.284 1.00 44.73 304 ALA B CA 1
ATOM 4789 C C . ALA B 1 268 ? 22.766 38.171 49.093 1.00 48.78 304 ALA B C 1
ATOM 4790 O O . ALA B 1 268 ? 23.047 36.981 48.918 1.00 50.00 304 ALA B O 1
ATOM 4792 N N . LEU B 1 269 ? 21.511 38.611 49.129 1.00 44.99 305 LEU B N 1
ATOM 4793 C CA . LEU B 1 269 ? 20.388 37.701 48.900 1.00 46.26 305 LEU B CA 1
ATOM 4794 C C . LEU B 1 269 ? 20.408 37.124 47.501 1.00 42.33 305 LEU B C 1
ATOM 4795 O O . LEU B 1 269 ? 20.082 35.939 47.295 1.00 39.19 305 LEU B O 1
ATOM 4800 N N . ALA B 1 270 ? 20.768 37.967 46.536 1.00 31.70 306 ALA B N 1
ATOM 4801 C CA . ALA B 1 270 ? 20.918 37.510 45.153 1.00 32.57 306 ALA B CA 1
ATOM 4802 C C . ALA B 1 270 ? 21.956 36.385 45.030 1.00 36.75 306 ALA B C 1
ATOM 4803 O O . ALA B 1 270 ? 21.702 35.347 44.409 1.00 44.95 306 ALA B O 1
ATOM 4805 N N . LYS B 1 271 ? 23.122 36.575 45.630 1.00 46.82 307 LYS B N 1
ATOM 4806 C CA . LYS B 1 271 ? 24.110 35.501 45.646 1.00 43.52 307 LYS B CA 1
ATOM 4807 C C . LYS B 1 271 ? 23.494 34.251 46.299 1.00 50.47 307 LYS B C 1
ATOM 4808 O O . LYS B 1 271 ? 23.566 33.134 45.760 1.00 40.34 307 LYS B O 1
ATOM 4814 N N . LEU B 1 272 ? 22.864 34.459 47.454 1.00 45.86 308 LEU B N 1
ATOM 4815 C CA . LEU B 1 272 ? 22.296 33.371 48.249 1.00 49.63 308 LEU B CA 1
ATOM 4816 C C . LEU B 1 272 ? 21.196 32.615 47.508 1.00 53.17 308 LEU B C 1
ATOM 4817 O O . LEU B 1 272 ? 21.130 31.383 47.564 1.00 52.77 308 LEU B O 1
ATOM 4822 N N . LYS B 1 273 ? 20.332 33.352 46.815 1.00 43.75 309 LYS B N 1
ATOM 4823 C CA . LYS B 1 273 ? 19.284 32.714 46.028 1.00 47.21 309 LYS B CA 1
ATOM 4824 C C . LYS B 1 273 ? 19.935 31.869 44.937 1.00 40.11 309 LYS B C 1
ATOM 4825 O O . LYS B 1 273 ? 19.547 30.730 44.689 1.00 42.26 309 LYS B O 1
ATOM 4831 N N . ARG B 1 274 ? 20.920 32.441 44.268 1.00 36.94 310 ARG B N 1
ATOM 4832 C CA . ARG B 1 274 ? 21.619 31.692 43.243 1.00 52.03 310 ARG B CA 1
ATOM 4833 C C . ARG B 1 274 ? 22.325 30.442 43.751 1.00 53.07 310 ARG B C 1
ATOM 4834 O O . ARG B 1 274 ? 22.336 29.427 43.053 1.00 58.32 310 ARG B O 1
ATOM 4842 N N . GLU B 1 275 ? 22.895 30.500 44.954 1.00 49.98 311 GLU B N 1
ATOM 4843 C CA . GLU B 1 275 ? 23.579 29.336 45.522 1.00 40.30 311 GLU B CA 1
ATOM 4844 C C . GLU B 1 275 ? 22.562 28.307 46.028 1.00 47.74 311 GLU B C 1
ATOM 4845 O O . GLU B 1 275 ? 22.823 27.100 46.041 1.00 45.12 311 GLU B O 1
ATOM 4851 N N . ALA B 1 276 ? 21.389 28.772 46.441 1.00 44.92 312 ALA B N 1
ATOM 4852 C CA . ALA B 1 276 ? 20.381 27.847 46.959 1.00 37.26 312 ALA B CA 1
ATOM 4853 C C . ALA B 1 276 ? 19.826 26.928 45.880 1.00 51.92 312 ALA B C 1
ATOM 4854 O O . ALA B 1 276 ? 19.492 25.770 46.153 1.00 53.25 312 ALA B O 1
ATOM 4856 N N . GLU B 1 277 ? 19.724 27.445 44.655 1.00 62.05 313 GLU B N 1
ATOM 4857 C CA . GLU B 1 277 ? 19.210 26.661 43.536 1.00 64.35 313 GLU B CA 1
ATOM 4858 C C . GLU B 1 277 ? 20.203 25.581 43.109 1.00 54.50 313 GLU B C 1
ATOM 4859 O O . GLU B 1 277 ? 19.811 24.461 42.795 1.00 56.28 313 GLU B O 1
ATOM 4865 N N . LYS B 1 278 ? 21.483 25.929 43.077 1.00 52.08 314 LYS B N 1
ATOM 4866 C CA . LYS B 1 278 ? 22.529 24.951 42.815 1.00 54.89 314 LYS B CA 1
ATOM 4867 C C . LYS B 1 278 ? 22.528 23.902 43.923 1.00 57.03 314 LYS B C 1
ATOM 4868 O O . LYS B 1 278 ? 22.669 22.712 43.661 1.00 56.88 314 LYS B O 1
ATOM 4874 N N . ALA B 1 279 ? 22.348 24.350 45.162 1.00 54.22 315 ALA B N 1
ATOM 4875 C CA . ALA B 1 279 ? 22.276 23.446 46.305 1.00 46.09 315 ALA B CA 1
ATOM 4876 C C . ALA B 1 279 ? 21.109 22.443 46.196 1.00 54.12 315 ALA B C 1
ATOM 4877 O O . ALA B 1 279 ? 21.284 21.244 46.436 1.00 56.11 315 ALA B O 1
ATOM 4879 N N . LYS B 1 280 ? 19.929 22.933 45.823 1.00 55.47 316 LYS B N 1
ATOM 4880 C CA . LYS B 1 280 ? 18.757 22.076 45.608 1.00 45.31 316 LYS B CA 1
ATOM 4881 C C . LYS B 1 280 ? 18.993 21.078 44.494 1.00 49.29 316 LYS B C 1
ATOM 4882 O O . LYS B 1 280 ? 18.711 19.885 44.629 1.00 59.89 316 LYS B O 1
ATOM 4888 N N . ARG B 1 281 ? 19.475 21.593 43.370 1.00 49.75 317 ARG B N 1
ATOM 4889 C CA . ARG B 1 281 ? 19.791 20.778 42.218 1.00 56.89 317 ARG B CA 1
ATOM 4890 C C . ARG B 1 281 ? 20.744 19.658 42.617 1.00 68.58 317 ARG B C 1
ATOM 4891 O O . ARG B 1 281 ? 20.594 18.520 42.177 1.00 76.95 317 ARG B O 1
ATOM 4899 N N . ALA B 1 282 ? 21.725 19.973 43.455 1.00 69.39 318 ALA B N 1
ATOM 4900 C CA . ALA B 1 282 ? 22.706 18.969 43.857 1.00 65.76 318 ALA B CA 1
ATOM 4901 C C . ALA B 1 282 ? 22.085 17.975 44.835 1.00 67.40 318 ALA B C 1
ATOM 4902 O O . ALA B 1 282 ? 22.388 16.783 44.789 1.00 59.87 318 ALA B O 1
ATOM 4904 N N . LEU B 1 283 ? 21.192 18.452 45.701 1.00 63.23 319 LEU B N 1
ATOM 4905 C CA . LEU B 1 283 ? 20.515 17.545 46.624 1.00 58.38 319 LEU B CA 1
ATOM 4906 C C . LEU B 1 283 ? 19.597 16.579 45.877 1.00 56.35 319 LEU B C 1
ATOM 4907 O O . LEU B 1 283 ? 18.991 15.693 46.468 1.00 63.21 319 LEU B O 1
ATOM 4912 N N . SER B 1 284 ? 19.516 16.733 44.566 1.00 52.27 320 SER B N 1
ATOM 4913 C CA . SER B 1 284 ? 18.746 15.793 43.768 1.00 62.75 320 SER B CA 1
ATOM 4914 C C . SER B 1 284 ? 19.617 14.644 43.234 1.00 76.32 320 SER B C 1
ATOM 4915 O O . SER B 1 284 ? 19.256 13.963 42.279 1.00 80.58 320 SER B O 1
ATOM 4918 N N . SER B 1 285 ? 20.769 14.433 43.863 1.00 83.21 321 SER B N 1
ATOM 4919 C CA . SER B 1 285 ? 21.609 13.281 43.544 1.00 85.22 321 SER B CA 1
ATOM 4920 C C . SER B 1 285 ? 22.506 12.934 44.727 1.00 84.36 321 SER B C 1
ATOM 4921 O O . SER B 1 285 ? 22.785 11.763 44.970 1.00 87.42 321 SER B O 1
ATOM 4924 N N . GLN B 1 286 ? 22.933 13.956 45.465 1.00 70.04 322 GLN B N 1
ATOM 4925 C CA . GLN B 1 286 ? 23.759 13.773 46.649 1.00 76.96 322 GLN B CA 1
ATOM 4926 C C . GLN B 1 286 ? 22.881 13.751 47.897 1.00 67.66 322 GLN B C 1
ATOM 4927 O O . GLN B 1 286 ? 21.750 14.219 47.853 1.00 66.62 322 GLN B O 1
ATOM 4933 N N . MET B 1 287 ? 23.403 13.215 49.003 1.00 66.72 323 MET B N 1
ATOM 4934 C CA . MET B 1 287 ? 22.663 13.148 50.270 1.00 55.71 323 MET B CA 1
ATOM 4935 C C . MET B 1 287 ? 22.907 14.372 51.129 1.00 56.00 323 MET B C 1
ATOM 4936 O O . MET B 1 287 ? 22.226 14.592 52.130 1.00 65.19 323 MET B O 1
ATOM 4941 N N . SER B 1 288 ? 23.896 15.162 50.738 1.00 53.67 324 SER B N 1
ATOM 4942 C CA . SER B 1 288 ? 24.210 16.407 51.424 1.00 55.03 324 SER B CA 1
ATOM 4943 C C . SER B 1 288 ? 25.224 17.204 50.610 1.00 53.22 324 SER B C 1
ATOM 4944 O O . SER B 1 288 ? 25.844 16.684 49.680 1.00 48.02 324 SER B O 1
ATOM 4947 N N . THR B 1 289 ? 25.371 18.475 50.960 1.00 48.92 325 THR B N 1
ATOM 4948 C CA . THR B 1 289 ? 26.202 19.387 50.205 1.00 51.13 325 THR B CA 1
ATOM 4949 C C . THR B 1 289 ? 26.658 20.522 51.100 1.00 56.52 325 THR B C 1
ATOM 4950 O O . THR B 1 289 ? 26.204 20.668 52.236 1.00 54.84 325 THR B O 1
ATOM 4954 N N . ARG B 1 290 ? 27.565 21.328 50.577 1.00 56.23 326 ARG B N 1
ATOM 4955 C CA . ARG B 1 290 ? 27.998 22.523 51.274 1.00 48.43 326 ARG B CA 1
ATOM 4956 C C . ARG B 1 290 ? 27.660 23.728 50.408 1.00 49.99 326 ARG B C 1
ATOM 4957 O O . ARG B 1 290 ? 27.632 23.640 49.180 1.00 56.48 326 ARG B O 1
ATOM 4965 N N . ILE B 1 291 ? 27.357 24.841 51.058 1.00 42.95 327 ILE B N 1
ATOM 4966 C CA . ILE B 1 291 ? 27.084 26.080 50.365 1.00 33.26 327 ILE B CA 1
ATOM 4967 C C . ILE B 1 291 ? 28.064 27.095 50.895 1.00 37.23 327 ILE B C 1
ATOM 4968 O O . ILE B 1 291 ? 28.150 27.318 52.095 1.00 48.57 327 ILE B O 1
ATOM 4973 N N . GLU B 1 292 ? 28.823 27.702 49.998 1.00 47.66 328 GLU B N 1
ATOM 4974 C CA . GLU B 1 292 ? 29.867 28.614 50.418 1.00 39.90 328 GLU B CA 1
ATOM 4975 C C . GLU B 1 292 ? 29.844 29.841 49.556 1.00 41.56 328 GLU B C 1
ATOM 4976 O O . GLU B 1 292 ? 29.605 29.770 48.352 1.00 53.81 328 GLU B O 1
ATOM 4982 N N . ILE B 1 293 ? 30.080 30.975 50.189 1.00 37.98 329 ILE B N 1
ATOM 4983 C CA . ILE B 1 293 ? 30.224 32.222 49.477 1.00 29.62 329 ILE B CA 1
ATOM 4984 C C . ILE B 1 293 ? 31.414 32.938 50.086 1.00 37.38 329 ILE B C 1
ATOM 4985 O O . ILE B 1 293 ? 31.476 33.166 51.290 1.00 35.66 329 ILE B O 1
ATOM 4990 N N . ASP B 1 294 ? 32.408 33.233 49.264 1.00 46.18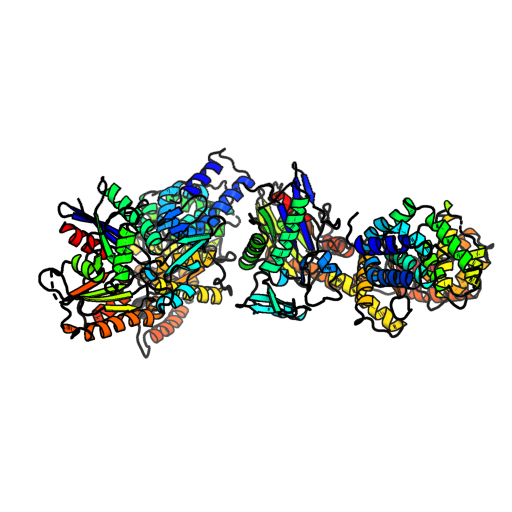 330 ASP B N 1
ATOM 4991 C CA . ASP B 1 294 ? 33.537 33.981 49.771 1.00 37.91 330 ASP B CA 1
ATOM 4992 C C . ASP B 1 294 ? 33.145 35.440 49.811 1.00 39.20 330 ASP B C 1
ATOM 4993 O O . ASP B 1 294 ? 32.425 35.914 48.923 1.00 38.90 330 ASP B O 1
ATOM 4998 N N . SER B 1 295 ? 33.623 36.144 50.833 1.00 47.04 331 SER B N 1
ATOM 4999 C CA . SER B 1 295 ? 33.363 37.566 50.962 1.00 56.02 331 SER B CA 1
ATOM 5000 C C . SER B 1 295 ? 31.856 37.806 50.774 1.00 53.17 331 SER B C 1
ATOM 5001 O O . SER B 1 295 ? 31.422 38.539 49.877 1.00 37.18 331 SER B O 1
ATOM 5004 N N . PHE B 1 296 ? 31.069 37.138 51.613 1.00 55.28 332 PHE B N 1
ATOM 5005 C CA . PHE B 1 296 ? 29.609 37.218 51.567 1.00 50.79 332 PHE B CA 1
ATOM 5006 C C . PHE B 1 296 ? 29.123 38.604 51.976 1.00 40.23 332 PHE B C 1
ATOM 5007 O O . PHE B 1 296 ? 28.416 39.271 51.218 1.00 47.44 332 PHE B O 1
ATOM 5015 N N . VAL B 1 297 ? 29.516 39.036 53.172 1.00 29.54 333 VAL B N 1
ATOM 5016 C CA . VAL B 1 297 ? 29.238 40.395 53.637 1.00 37.41 333 VAL B CA 1
ATOM 5017 C C . VAL B 1 297 ? 30.239 40.731 54.696 1.00 29.44 333 VAL B C 1
ATOM 5018 O O . VAL B 1 297 ? 30.598 39.884 55.485 1.00 29.52 333 VAL B O 1
ATOM 5022 N N . ASP B 1 298 ? 30.645 41.990 54.735 1.00 30.66 334 ASP B N 1
ATOM 5023 C CA . ASP B 1 298 ? 31.530 42.475 55.767 1.00 50.35 334 ASP B CA 1
ATOM 5024 C C . ASP B 1 298 ? 32.788 41.621 55.816 1.00 53.30 334 ASP B C 1
ATOM 5025 O O . ASP B 1 298 ? 33.380 41.411 56.875 1.00 51.16 334 ASP B O 1
ATOM 5030 N N . GLY B 1 299 ? 33.184 41.141 54.640 1.00 55.48 335 GLY B N 1
ATOM 5031 C CA . GLY B 1 299 ? 34.425 40.411 54.475 1.00 56.79 335 GLY B CA 1
ATOM 5032 C C . GLY B 1 299 ? 34.342 38.994 55.004 1.00 58.91 335 GLY B C 1
ATOM 5033 O O . GLY B 1 299 ? 35.306 38.237 54.921 1.00 60.38 335 GLY B O 1
ATOM 5034 N N . ILE B 1 300 ? 33.186 38.622 55.540 1.00 30.06 336 ILE B N 1
ATOM 5035 C CA . ILE B 1 300 ? 33.057 37.312 56.151 1.00 34.09 336 ILE B CA 1
ATOM 5036 C C . ILE B 1 300 ? 32.630 36.299 55.096 1.00 29.59 336 ILE B C 1
ATOM 5037 O O . ILE B 1 300 ? 31.850 36.616 54.201 1.00 49.71 336 ILE B O 1
ATOM 5042 N N . ASP B 1 301 ? 33.185 35.097 55.168 1.00 38.92 337 ASP B N 1
ATOM 5043 C CA . ASP B 1 301 ? 32.862 34.052 54.206 1.00 38.68 337 ASP B CA 1
ATOM 5044 C C . ASP B 1 301 ? 31.673 33.299 54.750 1.00 41.29 337 ASP B C 1
ATOM 5045 O O . ASP B 1 301 ? 31.524 33.149 55.957 1.00 42.67 337 ASP B O 1
ATOM 5050 N N . LEU B 1 302 ? 30.805 32.845 53.866 1.00 46.69 338 LEU B N 1
ATOM 5051 C CA . LEU B 1 302 ? 29.692 32.028 54.295 1.00 36.11 338 LEU B CA 1
ATOM 5052 C C . LEU B 1 302 ? 30.031 30.577 54.041 1.00 42.07 338 LEU B C 1
ATOM 5053 O O . LEU B 1 302 ? 30.516 30.233 52.968 1.00 39.68 338 LEU B O 1
ATOM 5058 N N . SER B 1 303 ? 29.764 29.730 55.026 1.00 43.13 339 SER B N 1
ATOM 5059 C CA . SER B 1 303 ? 29.978 28.312 54.867 1.00 46.32 339 SER B CA 1
ATOM 5060 C C . SER B 1 303 ? 28.973 27.530 55.697 1.00 42.49 339 SER B C 1
ATOM 5061 O O . SER B 1 303 ? 29.025 27.541 56.923 1.00 38.45 339 SER B O 1
ATOM 5064 N N . GLU B 1 304 ? 28.071 26.836 55.016 1.00 45.17 340 GLU B N 1
ATOM 5065 C CA . GLU B 1 304 ? 27.011 26.087 55.669 1.00 46.59 340 GLU B CA 1
ATOM 5066 C C . GLU B 1 304 ? 26.783 24.755 54.971 1.00 42.38 340 GLU B C 1
ATOM 5067 O O . GLU B 1 304 ? 26.826 24.667 53.748 1.00 48.89 340 GLU B O 1
ATOM 5073 N N . THR B 1 305 ? 26.512 23.724 55.755 1.00 34.51 341 THR B N 1
ATOM 5074 C CA . THR B 1 305 ? 26.052 22.451 55.212 1.00 41.34 341 THR B CA 1
ATOM 5075 C C . THR B 1 305 ? 24.531 22.348 55.088 1.00 52.89 341 THR B C 1
ATOM 5076 O O . THR B 1 305 ? 23.779 23.003 55.806 1.00 55.48 341 THR B O 1
ATOM 5080 N N . LEU B 1 306 ? 24.095 21.490 54.180 1.00 54.00 342 LEU B N 1
ATOM 5081 C CA . LEU B 1 306 ? 22.696 21.214 54.004 1.00 54.15 342 LEU B CA 1
ATOM 5082 C C . LEU B 1 306 ? 22.516 19.754 53.608 1.00 57.79 342 LEU B C 1
ATOM 5083 O O . LEU B 1 306 ? 22.809 19.387 52.472 1.00 58.07 342 LEU B O 1
ATOM 5088 N N . THR B 1 307 ? 22.043 18.921 54.537 1.00 56.56 343 THR B N 1
ATOM 5089 C CA . THR B 1 307 ? 21.693 17.536 54.201 1.00 52.00 343 THR B CA 1
ATOM 5090 C C . THR B 1 307 ? 20.387 17.542 53.407 1.00 49.05 343 THR B C 1
ATOM 5091 O O . THR B 1 307 ? 19.560 18.446 53.561 1.00 40.47 343 THR B O 1
ATOM 5095 N N . ARG B 1 308 ? 20.213 16.563 52.529 1.00 51.29 344 ARG B N 1
ATOM 5096 C CA . ARG B 1 308 ? 18.962 16.458 51.796 1.00 58.80 344 ARG B CA 1
ATOM 5097 C C . ARG B 1 308 ? 17.841 16.113 52.769 1.00 63.97 344 ARG B C 1
ATOM 5098 O O . ARG B 1 308 ? 16.671 16.411 52.522 1.00 65.37 344 ARG B O 1
ATOM 5106 N N . ALA B 1 309 ? 18.210 15.476 53.875 1.00 62.07 345 ALA B N 1
ATOM 5107 C CA . ALA B 1 309 ? 17.257 15.168 54.926 1.00 61.32 345 ALA B CA 1
ATOM 5108 C C . ALA B 1 309 ? 16.656 16.480 55.417 1.00 65.72 345 ALA B C 1
ATOM 5109 O O . ALA B 1 309 ? 15.438 16.648 55.454 1.00 66.08 345 ALA B O 1
ATOM 5111 N N . LYS B 1 310 ? 17.530 17.412 55.773 1.00 63.21 346 LYS B N 1
ATOM 5112 C CA . LYS B 1 310 ? 17.104 18.698 56.291 1.00 67.00 346 LYS B CA 1
ATOM 5113 C C . LYS B 1 310 ? 16.321 19.481 55.240 1.00 69.92 346 LYS B C 1
ATOM 5114 O O . LYS B 1 310 ? 15.346 20.153 55.562 1.00 69.12 346 LYS B O 1
ATOM 5120 N N . PHE B 1 311 ? 16.763 19.394 53.989 1.00 61.63 347 PHE B N 1
ATOM 5121 C CA . PHE B 1 311 ? 16.080 20.048 52.887 1.00 54.35 347 PHE B CA 1
ATOM 5122 C C . PHE B 1 311 ? 14.623 19.590 52.789 1.00 56.92 347 PHE B C 1
ATOM 5123 O O . PHE B 1 311 ? 13.711 20.403 52.616 1.00 51.14 347 PHE B O 1
ATOM 5131 N N . GLU B 1 312 ? 14.416 18.281 52.888 1.00 66.17 348 GLU B N 1
ATOM 5132 C CA . GLU B 1 312 ? 13.077 17.710 52.821 1.00 65.96 348 GLU B CA 1
ATOM 5133 C C . GLU B 1 312 ? 12.252 18.155 54.030 1.00 67.90 348 GLU B C 1
ATOM 5134 O O . GLU B 1 312 ? 11.082 18.487 53.900 1.00 68.19 348 GLU B O 1
ATOM 5140 N N . GLU B 1 313 ? 12.873 18.166 55.204 1.00 68.90 349 GLU B N 1
ATOM 5141 C CA . GLU B 1 313 ? 12.197 18.605 56.414 1.00 72.91 349 GLU B CA 1
ATOM 5142 C C . GLU B 1 313 ? 11.741 20.065 56.312 1.00 72.46 349 GLU B C 1
ATOM 5143 O O . GLU B 1 313 ? 10.672 20.433 56.803 1.00 70.91 349 GLU B O 1
ATOM 5149 N N . LEU B 1 314 ? 12.558 20.902 55.684 1.00 69.01 350 LEU B N 1
ATOM 5150 C CA . LEU B 1 314 ? 12.204 22.304 55.526 1.00 59.03 350 LEU B CA 1
ATOM 5151 C C . LEU B 1 314 ? 10.979 22.452 54.626 1.00 61.07 350 LEU B C 1
ATOM 5152 O O . LEU B 1 314 ? 10.167 23.360 54.808 1.00 66.37 350 LEU B O 1
ATOM 5157 N N . ASN B 1 315 ? 10.856 21.546 53.662 1.00 63.38 351 ASN B N 1
ATOM 5158 C CA . ASN B 1 315 ? 9.793 21.605 52.666 1.00 60.87 351 ASN B CA 1
ATOM 5159 C C . ASN B 1 315 ? 8.747 20.521 52.824 1.00 63.51 351 ASN B C 1
ATOM 5160 O O . ASN B 1 315 ? 8.113 20.133 51.846 1.00 64.27 351 ASN B O 1
ATOM 5165 N N . LEU B 1 316 ? 8.557 20.040 54.049 1.00 67.76 352 LEU B N 1
ATOM 5166 C CA . LEU B 1 316 ? 7.671 18.905 54.272 1.00 70.43 352 LEU B CA 1
ATOM 5167 C C . LEU B 1 316 ? 6.276 19.219 53.798 1.00 71.01 352 LEU B C 1
ATOM 5168 O O . LEU B 1 316 ? 5.811 18.677 52.800 1.00 73.19 352 LEU B O 1
ATOM 5173 N N . ASP B 1 317 ? 5.616 20.100 54.537 1.00 76.43 353 ASP B N 1
ATOM 5174 C CA . ASP B 1 317 ? 4.279 20.553 54.205 1.00 74.44 353 ASP B CA 1
ATOM 5175 C C . ASP B 1 317 ? 4.205 21.026 52.770 1.00 71.47 353 ASP B C 1
ATOM 5176 O O . ASP B 1 317 ? 3.342 20.577 52.016 1.00 71.18 353 ASP B O 1
ATOM 5181 N N . LEU B 1 318 ? 5.094 21.939 52.386 1.00 62.03 354 LEU B N 1
ATOM 5182 C CA . LEU B 1 318 ? 5.104 22.397 51.000 1.00 62.63 354 LEU B CA 1
ATOM 5183 C C . LEU B 1 318 ? 4.954 21.202 50.056 1.00 71.27 354 LEU B C 1
ATOM 5184 O O . LEU B 1 318 ? 4.153 21.243 49.125 1.00 78.89 354 LEU B O 1
ATOM 5189 N N . PHE B 1 319 ? 5.709 20.134 50.311 1.00 71.24 355 PHE B N 1
ATOM 5190 C CA . PHE B 1 319 ? 5.603 18.916 49.507 1.00 72.14 355 PHE B CA 1
ATOM 5191 C C . PHE B 1 319 ? 4.197 18.292 49.583 1.00 71.40 355 PHE B C 1
ATOM 5192 O O . PHE B 1 319 ? 3.567 18.033 48.556 1.00 72.81 355 PHE B O 1
ATOM 5200 N N . LYS B 1 320 ? 3.712 18.056 50.798 1.00 64.81 356 LYS B N 1
ATOM 5201 C CA . LYS B 1 320 ? 2.423 17.392 50.996 1.00 77.13 356 LYS B CA 1
ATOM 5202 C C . LYS B 1 320 ? 1.245 18.105 50.321 1.00 72.98 356 LYS B C 1
ATOM 5203 O O . LYS B 1 320 ? 0.304 17.453 49.873 1.00 71.65 356 LYS B O 1
ATOM 5209 N N . LYS B 1 321 ? 1.313 19.433 50.237 1.00 67.59 357 LYS B N 1
ATOM 5210 C CA . LYS B 1 321 ? 0.236 20.227 49.653 1.00 70.74 357 LYS B CA 1
ATOM 5211 C C . LYS B 1 321 ? -0.125 19.749 48.260 1.00 72.84 357 LYS B C 1
ATOM 5212 O O . LYS B 1 321 ? -1.229 19.973 47.790 1.00 80.81 357 LYS B O 1
ATOM 5218 N N . THR B 1 322 ? 0.809 19.088 47.597 1.00 74.48 358 THR B N 1
ATOM 5219 C CA . THR B 1 322 ? 0.596 18.700 46.213 1.00 76.46 358 THR B CA 1
ATOM 5220 C C . THR B 1 322 ? -0.290 17.464 46.083 1.00 73.40 358 THR B C 1
ATOM 5221 O O . THR B 1 322 ? -0.809 17.167 45.005 1.00 76.99 358 THR B O 1
ATOM 5225 N N . LEU B 1 323 ? -0.468 16.751 47.189 1.00 67.54 359 LEU B N 1
ATOM 5226 C CA . LEU B 1 323 ? -1.294 15.549 47.187 1.00 79.25 359 LEU B CA 1
ATOM 5227 C C . LEU B 1 323 ? -2.782 15.882 47.291 1.00 88.42 359 LEU B C 1
ATOM 5228 O O . LEU B 1 323 ? -3.583 15.338 46.541 1.00 89.92 359 LEU B O 1
ATOM 5233 N N . LYS B 1 324 ? -3.145 16.795 48.192 1.00 93.99 360 LYS B N 1
ATOM 5234 C CA . LYS B 1 324 ? -4.530 17.260 48.270 1.00 96.11 360 LYS B CA 1
ATOM 5235 C C . LYS B 1 324 ? -5.142 17.356 46.873 1.00 87.34 360 LYS B C 1
ATOM 5236 O O . LYS B 1 324 ? -6.144 16.713 46.602 1.00 85.79 360 LYS B O 1
ATOM 5242 N N . PRO B 1 325 ? -4.528 18.148 45.978 1.00 87.99 361 PRO B N 1
ATOM 5243 C CA . PRO B 1 325 ? -5.067 18.319 44.625 1.00 87.40 361 PRO B CA 1
ATOM 5244 C C . PRO B 1 325 ? -5.283 17.010 43.870 1.00 92.09 361 PRO B C 1
ATOM 5245 O O . PRO B 1 325 ? -6.180 16.952 43.030 1.00 100.36 361 PRO B O 1
ATOM 5249 N N . VAL B 1 326 ? -4.491 15.981 44.143 1.00 88.86 362 VAL B N 1
ATOM 5250 C CA . VAL B 1 326 ? -4.757 14.688 43.514 1.00 96.03 362 VAL B CA 1
ATOM 5251 C C . VAL B 1 326 ? -5.887 13.949 44.253 1.00 96.87 362 VAL B C 1
ATOM 5252 O O . VAL B 1 326 ? -6.724 13.299 43.627 1.00 102.77 362 VAL B O 1
ATOM 5256 N N . GLU B 1 327 ? -5.922 14.084 45.578 1.00 91.86 363 GLU B N 1
ATOM 5257 C CA . GLU B 1 327 ? -6.982 13.499 46.397 1.00 99.15 363 GLU B CA 1
ATOM 5258 C C . GLU B 1 327 ? -8.342 14.142 46.104 1.00 97.21 363 GLU B C 1
ATOM 5259 O O . GLU B 1 327 ? -9.382 13.508 46.279 1.00 97.82 363 GLU B O 1
ATOM 5265 N N . LYS B 1 328 ? -8.329 15.400 45.671 1.00 86.96 364 LYS B N 1
ATOM 5266 C CA . LYS B 1 328 ? -9.563 16.098 45.329 1.00 92.13 364 LYS B CA 1
ATOM 5267 C C . LYS B 1 328 ? -9.880 16.031 43.833 1.00 98.40 364 LYS B C 1
ATOM 5268 O O . LYS B 1 328 ? -11.046 16.084 43.442 1.00 107.76 364 LYS B O 1
ATOM 5274 N N . VAL B 1 329 ? -8.848 15.916 43.001 1.00 92.42 365 VAL B N 1
ATOM 5275 C CA . VAL B 1 329 ? -9.048 15.753 41.564 1.00 92.49 365 VAL B CA 1
ATOM 5276 C C . VAL B 1 329 ? -9.435 14.326 41.220 1.00 101.44 365 VAL B C 1
ATOM 5277 O O . VAL B 1 329 ? -10.128 14.084 40.230 1.00 98.99 365 VAL B O 1
ATOM 5281 N N . LEU B 1 330 ? -8.973 13.379 42.031 1.00 110.64 366 LEU B N 1
ATOM 5282 C CA . LEU B 1 330 ? -9.322 11.974 41.828 1.00 110.03 366 LEU B CA 1
ATOM 5283 C C . LEU B 1 330 ? -10.815 11.754 42.036 1.00 114.57 366 LEU B C 1
ATOM 5284 O O . LEU B 1 330 ? -11.472 11.083 41.239 1.00 110.39 366 LEU B O 1
ATOM 5289 N N . GLN B 1 331 ? -11.339 12.338 43.111 1.00 117.85 367 GLN B N 1
ATOM 5290 C CA . GLN B 1 331 ? -12.734 12.165 43.504 1.00 119.69 367 GLN B CA 1
ATOM 5291 C C . GLN B 1 331 ? -13.718 12.871 42.568 1.00 120.59 367 GLN B C 1
ATOM 5292 O O . GLN B 1 331 ? -14.817 12.375 42.310 1.00 119.30 367 GLN B O 1
ATOM 5298 N N . ASP B 1 332 ? -13.321 14.030 42.063 1.00 118.23 368 ASP B N 1
ATOM 5299 C CA . ASP B 1 332 ? -14.173 14.792 41.164 1.00 115.15 368 ASP B CA 1
ATOM 5300 C C . ASP B 1 332 ? -14.171 14.189 39.756 1.00 115.91 368 ASP B C 1
ATOM 5301 O O . ASP B 1 332 ? -14.384 14.896 38.770 1.00 118.53 368 ASP B O 1
ATOM 5306 N N . SER B 1 333 ? -13.937 12.883 39.662 1.00 107.70 369 SER B N 1
ATOM 5307 C CA . SER B 1 333 ? -13.880 12.223 38.360 1.00 103.70 369 SER B CA 1
ATOM 5308 C C . SER B 1 333 ? -14.256 10.743 38.424 1.00 102.58 369 SER B C 1
ATOM 5309 O O . SER B 1 333 ? -14.266 10.059 37.400 1.00 90.99 369 SER B O 1
ATOM 5312 N N . GLY B 1 334 ? -14.559 10.260 39.627 1.00 111.13 370 GLY B N 1
ATOM 5313 C CA . GLY B 1 334 ? -14.774 8.841 39.877 1.00 125.24 370 GLY B CA 1
ATOM 5314 C C . GLY B 1 334 ? -14.812 8.570 41.374 1.00 136.12 370 GLY B C 1
ATOM 5315 O O . GLY B 1 334 ? -15.758 9.002 42.030 1.00 138.87 370 GLY B O 1
ATOM 5316 N N . LEU B 1 335 ? -13.814 7.881 41.938 1.00 139.29 371 LEU B N 1
ATOM 5317 C CA . LEU B 1 335 ? -12.671 7.300 41.226 1.00 146.02 371 LEU B CA 1
ATOM 5318 C C . LEU B 1 335 ? -11.694 6.686 42.226 1.00 149.57 371 LEU B C 1
ATOM 5319 O O . LEU B 1 335 ? -11.607 7.129 43.373 1.00 142.68 371 LEU B O 1
ATOM 5324 N N . GLU B 1 336 ? -10.949 5.679 41.778 1.00 154.84 372 GLU B N 1
ATOM 5325 C CA . GLU B 1 336 ? -10.035 4.952 42.652 1.00 156.96 372 GLU B CA 1
ATOM 5326 C C . GLU B 1 336 ? -8.571 5.148 42.255 1.00 151.31 372 GLU B C 1
ATOM 5327 O O . GLU B 1 336 ? -8.223 5.065 41.076 1.00 156.48 372 GLU B O 1
ATOM 5333 N N . LYS B 1 337 ? -7.716 5.400 43.244 1.00 135.39 373 LYS B N 1
ATOM 5334 C CA . LYS B 1 337 ? -6.298 5.611 42.979 1.00 137.54 373 LYS B CA 1
ATOM 5335 C C . LYS B 1 337 ? -5.679 4.399 42.295 1.00 144.04 373 LYS B C 1
ATOM 5336 O O . LYS B 1 337 ? -4.616 4.490 41.679 1.00 145.53 373 LYS B O 1
ATOM 5342 N N . LYS B 1 338 ? -6.347 3.260 42.404 1.00 148.95 374 LYS B N 1
ATOM 5343 C CA . LYS B 1 338 ? -5.845 2.046 41.786 1.00 154.07 374 LYS B CA 1
ATOM 5344 C C . LYS B 1 338 ? -6.268 1.933 40.325 1.00 156.52 374 LYS B C 1
ATOM 5345 O O . LYS B 1 338 ? -5.815 1.043 39.609 1.00 165.38 374 LYS B O 1
ATOM 5351 N N . ASP B 1 339 ? -7.124 2.843 39.877 1.00 151.49 375 ASP B N 1
ATOM 5352 C CA . ASP B 1 339 ? -7.555 2.822 38.486 1.00 154.70 375 ASP B CA 1
ATOM 5353 C C . ASP B 1 339 ? -6.696 3.731 37.624 1.00 151.89 375 ASP B C 1
ATOM 5354 O O . ASP B 1 339 ? -6.769 3.679 36.395 1.00 154.75 375 ASP B O 1
ATOM 5359 N N . VAL B 1 340 ? -5.886 4.564 38.273 1.00 145.56 376 VAL B N 1
ATOM 5360 C CA . VAL B 1 340 ? -5.020 5.494 37.555 1.00 140.27 376 VAL B CA 1
ATOM 5361 C C . VAL B 1 340 ? -4.177 4.738 36.530 1.00 139.83 376 VAL B C 1
ATOM 5362 O O . VAL B 1 340 ? -3.119 4.181 36.848 1.00 132.25 376 VAL B O 1
ATOM 5366 N N . ASP B 1 341 ? -4.674 4.741 35.296 1.00 143.24 377 ASP B N 1
ATOM 5367 C CA . ASP B 1 341 ? -4.137 3.946 34.200 1.00 149.70 377 ASP B CA 1
ATOM 5368 C C . ASP B 1 341 ? -2.688 4.311 33.885 1.00 146.01 377 ASP B C 1
ATOM 5369 O O . ASP B 1 341 ? -1.987 3.555 33.215 1.00 146.55 377 ASP B O 1
ATOM 5374 N N . ASP B 1 342 ? -2.237 5.461 34.378 1.00 144.40 378 ASP B N 1
ATOM 5375 C CA . ASP B 1 342 ? -0.887 5.934 34.076 1.00 143.72 378 ASP B CA 1
ATOM 5376 C C . ASP B 1 342 ? -0.538 7.248 34.787 1.00 133.93 378 ASP B C 1
ATOM 5377 O O . ASP B 1 342 ? -1.418 7.916 35.336 1.00 129.42 378 ASP B O 1
ATOM 5382 N N . ILE B 1 343 ? 0.748 7.610 34.768 1.00 134.96 379 ILE B N 1
ATOM 5383 C CA . ILE B 1 343 ? 1.239 8.840 35.411 1.00 128.50 379 ILE B CA 1
ATOM 5384 C C . ILE B 1 343 ? 2.324 9.568 34.603 1.00 129.64 379 ILE B C 1
ATOM 5385 O O . ILE B 1 343 ? 3.069 8.947 33.849 1.00 132.69 379 ILE B O 1
ATOM 5390 N N . VAL B 1 344 ? 2.402 10.887 34.772 1.00 126.29 380 VAL B N 1
ATOM 5391 C CA . VAL B 1 344 ? 3.339 11.721 34.020 1.00 124.65 380 VAL B CA 1
ATOM 5392 C C . VAL B 1 344 ? 3.744 12.983 34.790 1.00 115.88 380 VAL B C 1
ATOM 5393 O O . VAL B 1 344 ? 2.909 13.629 35.428 1.00 106.85 380 VAL B O 1
ATOM 5397 N N . LEU B 1 345 ? 5.029 13.329 34.714 1.00 112.15 381 LEU B N 1
ATOM 5398 C CA . LEU B 1 345 ? 5.563 14.486 35.427 1.00 95.23 381 LEU B CA 1
ATOM 5399 C C . LEU B 1 345 ? 6.043 15.584 34.483 1.00 88.78 381 LEU B C 1
ATOM 5400 O O . LEU B 1 345 ? 6.820 15.332 33.561 1.00 98.59 381 LEU B O 1
ATOM 5405 N N . VAL B 1 346 ? 5.581 16.803 34.744 1.00 80.38 382 VAL B N 1
ATOM 5406 C CA . VAL B 1 346 ? 5.978 18.002 34.002 1.00 82.50 382 VAL B CA 1
ATOM 5407 C C . VAL B 1 346 ? 6.608 19.054 34.941 1.00 83.05 382 VAL B C 1
ATOM 5408 O O . VAL B 1 346 ? 6.273 19.131 36.132 1.00 71.50 382 VAL B O 1
ATOM 5412 N N . GLY B 1 347 ? 7.520 19.864 34.407 1.00 85.53 383 GLY B N 1
ATOM 5413 C CA . GLY B 1 347 ? 8.024 21.011 35.143 1.00 86.83 383 GLY B CA 1
ATOM 5414 C C . GLY B 1 347 ? 9.528 21.101 35.329 1.00 91.09 383 GLY B C 1
ATOM 5415 O O . GLY B 1 347 ? 10.245 21.694 34.517 1.00 100.78 383 GLY B O 1
ATOM 5416 N N . GLY B 1 348 ? 10.015 20.526 36.417 1.00 75.85 384 GLY B N 1
ATOM 5417 C CA . GLY B 1 348 ? 11.416 20.669 36.756 1.00 76.74 384 GLY B CA 1
ATOM 5418 C C . GLY B 1 348 ? 11.617 20.251 38.194 1.00 75.73 384 GLY B C 1
ATOM 5419 O O . GLY B 1 348 ? 12.359 19.307 38.477 1.00 71.85 384 GLY B O 1
ATOM 5420 N N . SER B 1 349 ? 10.935 20.946 39.100 1.00 67.77 385 SER B N 1
ATOM 5421 C CA . SER B 1 349 ? 10.943 20.591 40.514 1.00 70.33 385 SER B CA 1
ATOM 5422 C C . SER B 1 349 ? 10.512 19.133 40.690 1.00 67.98 385 SER B C 1
ATOM 5423 O O . SER B 1 349 ? 10.571 18.572 41.786 1.00 70.33 385 SER B O 1
ATOM 5426 N N . THR B 1 350 ? 10.081 18.530 39.589 1.00 65.02 386 THR B N 1
ATOM 5427 C CA . THR B 1 350 ? 9.671 17.135 39.568 1.00 70.00 386 THR B CA 1
ATOM 5428 C C . THR B 1 350 ? 10.862 16.180 39.714 1.00 73.98 386 THR B C 1
ATOM 5429 O O . THR B 1 350 ? 10.680 14.998 39.993 1.00 73.05 386 THR B O 1
ATOM 5433 N N . ARG B 1 351 ? 12.075 16.702 39.538 1.00 76.31 387 ARG B N 1
ATOM 5434 C CA . ARG B 1 351 ? 13.298 15.900 39.682 1.00 83.85 387 ARG B CA 1
ATOM 5435 C C . ARG B 1 351 ? 13.681 15.657 41.149 1.00 78.27 387 ARG B C 1
ATOM 5436 O O . ARG B 1 351 ? 14.595 14.882 41.428 1.00 76.23 387 ARG B O 1
ATOM 5444 N N . ILE B 1 352 ? 13.002 16.322 42.085 1.00 66.00 388 ILE B N 1
ATOM 5445 C CA . ILE B 1 352 ? 13.359 16.174 43.496 1.00 57.80 388 ILE B CA 1
ATOM 5446 C C . ILE B 1 352 ? 12.925 14.806 44.001 1.00 75.16 388 ILE B C 1
ATOM 5447 O O . ILE B 1 352 ? 11.763 14.424 43.850 1.00 78.52 388 ILE B O 1
ATOM 5452 N N . PRO B 1 353 ? 13.867 14.048 44.585 1.00 75.31 389 PRO B N 1
ATOM 5453 C CA . PRO B 1 353 ? 13.567 12.683 45.028 1.00 74.22 389 PRO B CA 1
ATOM 5454 C C . PRO B 1 353 ? 12.389 12.624 45.994 1.00 73.96 389 PRO B C 1
ATOM 5455 O O . PRO B 1 353 ? 11.594 11.693 45.908 1.00 74.60 389 PRO B O 1
ATOM 5459 N N . LYS B 1 354 ? 12.265 13.594 46.892 1.00 65.26 390 LYS B N 1
ATOM 5460 C CA . LYS B 1 354 ? 11.170 13.547 47.848 1.00 72.38 390 LYS B CA 1
ATOM 5461 C C . LYS B 1 354 ? 9.815 13.817 47.168 1.00 81.08 390 LYS B C 1
ATOM 5462 O O . LYS B 1 354 ? 8.781 13.300 47.597 1.00 83.46 390 LYS B O 1
ATOM 5468 N N . VAL B 1 355 ? 9.834 14.611 46.098 1.00 80.56 391 VAL B N 1
ATOM 5469 C CA . VAL B 1 355 ? 8.643 14.823 45.272 1.00 78.53 391 VAL B CA 1
ATOM 5470 C C . VAL B 1 355 ? 8.240 13.527 44.572 1.00 79.63 391 VAL B C 1
ATOM 5471 O O . VAL B 1 355 ? 7.150 13.010 44.799 1.00 83.96 391 VAL B O 1
ATOM 5475 N N . GLN B 1 356 ? 9.135 13.005 43.735 1.00 85.20 392 GLN B N 1
ATOM 5476 C CA . GLN B 1 356 ? 8.889 11.771 42.990 1.00 90.24 392 GLN B CA 1
ATOM 5477 C C . GLN B 1 356 ? 8.550 10.608 43.902 1.00 98.57 392 GLN B C 1
ATOM 5478 O O . GLN B 1 356 ? 7.990 9.606 43.455 1.00 107.41 392 GLN B O 1
ATOM 5484 N N . GLN B 1 357 ? 8.901 10.724 45.177 1.00 95.35 393 GLN B N 1
ATOM 5485 C CA . GLN B 1 357 ? 8.609 9.641 46.108 1.00 102.57 393 GLN B CA 1
ATOM 5486 C C . GLN B 1 357 ? 7.163 9.713 46.563 1.00 89.97 393 GLN B C 1
ATOM 5487 O O . GLN B 1 357 ? 6.401 8.779 46.346 1.00 98.90 393 GLN B O 1
ATOM 5493 N N . LEU B 1 358 ? 6.795 10.832 47.179 1.00 74.62 394 LEU B N 1
ATOM 5494 C CA . LEU B 1 358 ? 5.450 11.019 47.726 1.00 82.23 394 LEU B CA 1
ATOM 5495 C C . LEU B 1 358 ? 4.347 10.634 46.740 1.00 88.57 394 LEU B C 1
ATOM 5496 O O . LEU B 1 358 ? 3.336 10.036 47.129 1.00 82.58 394 LEU B O 1
ATOM 5501 N N . LEU B 1 359 ? 4.550 10.972 45.469 1.00 92.97 395 LEU B N 1
ATOM 5502 C CA . LEU B 1 359 ? 3.619 10.569 44.426 1.00 92.88 395 LEU B CA 1
ATOM 5503 C C . LEU B 1 359 ? 3.554 9.055 44.366 1.00 107.44 395 LEU B C 1
ATOM 5504 O O . LEU B 1 359 ? 2.513 8.457 44.629 1.00 117.53 395 LEU B O 1
ATOM 5509 N N . GLU B 1 360 ? 4.680 8.440 44.024 1.00 112.78 396 GLU B N 1
ATOM 5510 C CA . GLU B 1 360 ? 4.759 6.988 43.920 1.00 113.09 396 GLU B CA 1
ATOM 5511 C C . GLU B 1 360 ? 4.202 6.279 45.160 1.00 116.29 396 GLU B C 1
ATOM 5512 O O . GLU B 1 360 ? 3.390 5.358 45.037 1.00 117.12 396 GLU B O 1
ATOM 5518 N N . SER B 1 361 ? 4.613 6.728 46.345 1.00 115.67 397 SER B N 1
ATOM 5519 C CA . SER B 1 361 ? 4.136 6.132 47.595 1.00 129.62 397 SER B CA 1
ATOM 5520 C C . SER B 1 361 ? 2.684 6.502 47.943 1.00 134.37 397 SER B C 1
ATOM 5521 O O . SER B 1 361 ? 2.088 5.907 48.843 1.00 136.42 397 SER B O 1
ATOM 5524 N N . TYR B 1 362 ? 2.118 7.476 47.232 1.00 130.72 398 TYR B N 1
ATOM 5525 C CA . TYR B 1 362 ? 0.703 7.815 47.399 1.00 132.76 398 TYR B CA 1
ATOM 5526 C C . TYR B 1 362 ? -0.211 6.729 46.825 1.00 139.28 398 TYR B C 1
ATOM 5527 O O . TYR B 1 362 ? -1.136 6.261 47.495 1.00 142.30 398 TYR B O 1
ATOM 5536 N N . PHE B 1 363 ? 0.044 6.337 45.581 1.00 141.61 399 PHE B N 1
ATOM 5537 C CA . PHE B 1 363 ? -0.753 5.297 44.945 1.00 153.94 399 PHE B CA 1
ATOM 5538 C C . PHE B 1 363 ? -0.261 3.918 45.375 1.00 161.33 399 PHE B C 1
ATOM 5539 O O . PHE B 1 363 ? -0.193 2.987 44.567 1.00 163.83 399 PHE B O 1
ATOM 5547 N N . ASP B 1 364 ? 0.092 3.804 46.652 1.00 161.79 400 ASP B N 1
ATOM 5548 C CA . ASP B 1 364 ? 0.508 2.538 47.244 1.00 166.10 400 ASP B CA 1
ATOM 5549 C C . ASP B 1 364 ? 1.878 2.084 46.755 1.00 170.84 400 ASP B C 1
ATOM 5550 O O . ASP B 1 364 ? 2.544 1.286 47.415 1.00 176.95 400 ASP B O 1
ATOM 5555 N N . GLY B 1 365 ? 2.296 2.586 45.597 1.00 168.64 401 GLY B N 1
ATOM 5556 C CA . GLY B 1 365 ? 3.613 2.260 45.086 1.00 167.99 401 GLY B CA 1
ATOM 5557 C C . GLY B 1 365 ? 3.863 2.478 43.605 1.00 165.24 401 GLY B C 1
ATOM 5558 O O . GLY B 1 365 ? 5.012 2.646 43.199 1.00 165.43 401 GLY B O 1
ATOM 5559 N N . LYS B 1 366 ? 2.811 2.474 42.792 1.00 162.35 402 LYS B N 1
ATOM 5560 C CA . LYS B 1 366 ? 2.993 2.536 41.342 1.00 154.09 402 LYS B CA 1
ATOM 5561 C C . LYS B 1 366 ? 4.047 3.563 40.921 1.00 141.39 402 LYS B C 1
ATOM 5562 O O . LYS B 1 366 ? 4.126 4.661 41.475 1.00 133.68 402 LYS B O 1
ATOM 5568 N N . LYS B 1 367 ? 4.865 3.183 39.946 1.00 136.82 403 LYS B N 1
ATOM 5569 C CA . LYS B 1 367 ? 5.947 4.031 39.469 1.00 132.13 403 LYS B CA 1
ATOM 5570 C C . LYS B 1 367 ? 5.422 5.086 38.513 1.00 125.43 403 LYS B C 1
ATOM 5571 O O . LYS B 1 367 ? 4.800 4.754 37.503 1.00 136.03 403 LYS B O 1
ATOM 5577 N N . ALA B 1 368 ? 5.673 6.353 38.827 1.00 109.48 404 ALA B N 1
ATOM 5578 C CA . ALA B 1 368 ? 5.382 7.429 37.891 1.00 108.43 404 ALA B CA 1
ATOM 5579 C C . ALA B 1 368 ? 6.172 7.182 36.612 1.00 122.99 404 ALA B C 1
ATOM 5580 O O . ALA B 1 368 ? 7.095 6.369 36.596 1.00 121.11 404 ALA B O 1
ATOM 5582 N N . SER B 1 369 ? 5.807 7.876 35.539 1.00 132.89 405 SER B N 1
ATOM 5583 C CA . SER B 1 369 ? 6.481 7.686 34.259 1.00 138.27 405 SER B CA 1
ATOM 5584 C C . SER B 1 369 ? 7.529 8.767 34.006 1.00 137.32 405 SER B C 1
ATOM 5585 O O . SER B 1 369 ? 7.428 9.880 34.528 1.00 132.41 405 SER B O 1
ATOM 5588 N N . LYS B 1 370 ? 8.534 8.422 33.204 1.00 138.39 406 LYS B N 1
ATOM 5589 C CA . LYS B 1 370 ? 9.588 9.357 32.823 1.00 134.16 406 LYS B CA 1
ATOM 5590 C C . LYS B 1 370 ? 10.256 8.924 31.517 1.00 139.89 406 LYS B C 1
ATOM 5591 O O . LYS B 1 370 ? 10.140 7.770 31.099 1.00 140.29 406 LYS B O 1
ATOM 5597 N N . GLY B 1 371 ? 10.947 9.860 30.874 1.00 138.82 407 GLY B N 1
ATOM 5598 C CA . GLY B 1 371 ? 11.577 9.608 29.591 1.00 137.79 407 GLY B CA 1
ATOM 5599 C C . GLY B 1 371 ? 12.067 10.883 28.924 1.00 135.17 407 GLY B C 1
ATOM 5600 O O . GLY B 1 371 ? 13.174 10.923 28.395 1.00 127.37 407 GLY B O 1
ATOM 5601 N N . ILE B 1 372 ? 11.238 11.927 28.941 1.00 138.75 408 ILE B N 1
ATOM 5602 C CA . ILE B 1 372 ? 11.644 13.229 28.407 1.00 130.53 408 ILE B CA 1
ATOM 5603 C C . ILE B 1 372 ? 11.798 14.251 29.531 1.00 117.95 408 ILE B C 1
ATOM 5604 O O . ILE B 1 372 ? 11.293 14.057 30.637 1.00 116.04 408 ILE B O 1
ATOM 5609 N N . ASN B 1 373 ? 12.505 15.334 29.241 1.00 102.63 409 ASN B N 1
ATOM 5610 C CA . ASN B 1 373 ? 12.713 16.385 30.218 1.00 91.25 409 ASN B CA 1
ATOM 5611 C C . ASN B 1 373 ? 11.408 17.100 30.576 1.00 88.50 409 ASN B C 1
ATOM 5612 O O . ASN B 1 373 ? 10.739 17.638 29.699 1.00 97.57 409 ASN B O 1
ATOM 5617 N N . PRO B 1 374 ? 11.042 17.100 31.869 1.00 80.13 410 PRO B N 1
ATOM 5618 C CA . PRO B 1 374 ? 9.801 17.702 32.366 1.00 89.05 410 PRO B CA 1
ATOM 5619 C C . PRO B 1 374 ? 9.617 19.186 32.024 1.00 97.81 410 PRO B C 1
ATOM 5620 O O . PRO B 1 374 ? 8.473 19.658 32.018 1.00 91.98 410 PRO B O 1
ATOM 5624 N N . ASP B 1 375 ? 10.699 19.909 31.750 1.00 104.21 411 ASP B N 1
ATOM 5625 C CA . ASP B 1 375 ? 10.565 21.322 31.389 1.00 108.36 411 ASP B CA 1
ATOM 5626 C C . ASP B 1 375 ? 10.380 21.492 29.881 1.00 102.52 411 ASP B C 1
ATOM 5627 O O . ASP B 1 375 ? 10.381 22.611 29.363 1.00 100.43 411 ASP B O 1
ATOM 5632 N N . GLU B 1 376 ? 10.197 20.365 29.193 1.00 96.27 412 GLU B N 1
ATOM 5633 C CA . GLU B 1 376 ? 10.111 20.333 27.736 1.00 92.56 412 GLU B CA 1
ATOM 5634 C C . GLU B 1 376 ? 8.896 19.548 27.260 1.00 89.14 412 GLU B C 1
ATOM 5635 O O . GLU B 1 376 ? 8.476 19.688 26.115 1.00 102.53 412 GLU B O 1
ATOM 5641 N N . ALA B 1 377 ? 8.332 18.727 28.142 1.00 82.45 413 ALA B N 1
ATOM 5642 C CA . ALA B 1 377 ? 7.236 17.819 27.780 1.00 93.76 413 ALA B CA 1
ATOM 5643 C C . ALA B 1 377 ? 5.957 18.488 27.252 1.00 106.62 413 ALA B C 1
ATOM 5644 O O . ALA B 1 377 ? 5.332 17.980 26.321 1.00 122.12 413 ALA B O 1
ATOM 5646 N N . VAL B 1 378 ? 5.541 19.595 27.859 1.00 100.19 414 VAL B N 1
ATOM 5647 C CA . VAL B 1 378 ? 4.335 20.276 27.403 1.00 88.07 414 VAL B CA 1
ATOM 5648 C C . VAL B 1 378 ? 4.552 20.814 25.997 1.00 91.12 414 VAL B C 1
ATOM 5649 O O . VAL B 1 378 ? 3.672 20.712 25.138 1.00 96.34 414 VAL B O 1
ATOM 5653 N N . ALA B 1 379 ? 5.734 21.370 25.762 1.00 92.97 415 ALA B N 1
ATOM 5654 C CA . ALA B 1 379 ? 6.132 21.753 24.419 1.00 104.22 415 ALA B CA 1
ATOM 5655 C C . ALA B 1 379 ? 6.316 20.506 23.533 1.00 117.28 415 ALA B C 1
ATOM 5656 O O . ALA B 1 379 ? 6.246 20.583 22.303 1.00 115.05 415 ALA B O 1
ATOM 5658 N N . TYR B 1 380 ? 6.548 19.358 24.170 1.00 121.63 416 TYR B N 1
ATOM 5659 C CA . TYR B 1 380 ? 6.737 18.089 23.463 1.00 120.34 416 TYR B CA 1
ATOM 5660 C C . TYR B 1 380 ? 5.417 17.610 22.870 1.00 118.97 416 TYR B C 1
ATOM 5661 O O . TYR B 1 380 ? 5.258 17.548 21.651 1.00 117.44 416 TYR B O 1
ATOM 5670 N N . GLY B 1 381 ? 4.475 17.266 23.742 1.00 114.56 417 GLY B N 1
ATOM 5671 C CA . GLY B 1 381 ? 3.179 16.793 23.305 1.00 110.99 417 GLY B CA 1
ATOM 5672 C C . GLY B 1 381 ? 2.584 17.765 22.313 1.00 114.91 417 GLY B C 1
ATOM 5673 O O . GLY B 1 381 ? 2.025 17.359 21.294 1.00 118.53 417 GLY B O 1
ATOM 5674 N N . ALA B 1 382 ? 2.723 19.056 22.609 1.00 111.74 418 ALA B N 1
ATOM 5675 C CA . ALA B 1 382 ? 2.128 20.112 21.791 1.00 110.39 418 ALA B CA 1
ATOM 5676 C C . ALA B 1 382 ? 2.764 20.197 20.405 1.00 102.90 418 ALA B C 1
ATOM 5677 O O . ALA B 1 382 ? 2.123 20.598 19.438 1.00 96.08 418 ALA B O 1
ATOM 5679 N N . ALA B 1 383 ? 4.029 19.828 20.309 1.00 102.28 419 ALA B N 1
ATOM 5680 C CA . ALA B 1 383 ? 4.680 19.774 19.012 1.00 104.07 419 ALA B CA 1
ATOM 5681 C C . ALA B 1 383 ? 4.208 18.538 18.251 1.00 115.87 419 ALA B C 1
ATOM 5682 O O . ALA B 1 383 ? 4.259 18.491 17.018 1.00 116.01 419 ALA B O 1
ATOM 5684 N N . VAL B 1 384 ? 3.750 17.540 19.004 1.00 126.55 420 VAL B N 1
ATOM 5685 C CA . VAL B 1 384 ? 3.259 16.292 18.429 1.00 143.87 420 VAL B CA 1
ATOM 5686 C C . VAL B 1 384 ? 1.831 16.461 17.907 1.00 141.38 420 VAL B C 1
ATOM 5687 O O . VAL B 1 384 ? 1.527 16.073 16.777 1.00 147.64 420 VAL B O 1
ATOM 5691 N N . GLN B 1 385 ? 0.958 17.032 18.737 1.00 129.99 421 GLN B N 1
ATOM 5692 C CA . GLN B 1 385 ? -0.369 17.430 18.288 1.00 119.92 421 GLN B CA 1
ATOM 5693 C C . GLN B 1 385 ? -0.191 18.320 17.073 1.00 112.67 421 GLN B C 1
ATOM 5694 O O . GLN B 1 385 ? -0.866 18.153 16.064 1.00 112.68 421 GLN B O 1
ATOM 5700 N N . ALA B 1 386 ? 0.729 19.270 17.181 1.00 110.03 422 ALA B N 1
ATOM 5701 C CA . ALA B 1 386 ? 1.152 20.059 16.035 1.00 116.26 422 ALA B CA 1
ATOM 5702 C C . ALA B 1 386 ? 1.366 19.154 14.823 1.00 131.18 422 ALA B C 1
ATOM 5703 O O . ALA B 1 386 ? 0.778 19.378 13.768 1.00 140.79 422 ALA B O 1
ATOM 5705 N N . GLY B 1 387 ? 2.203 18.129 14.989 1.00 131.22 423 GLY B N 1
ATOM 5706 C CA . GLY B 1 387 ? 2.514 17.183 13.928 1.00 131.01 423 GLY B CA 1
ATOM 5707 C C . GLY B 1 387 ? 1.318 16.745 13.103 1.00 136.68 423 GLY B C 1
ATOM 5708 O O . GLY B 1 387 ? 1.445 16.467 11.914 1.00 130.72 423 GLY B O 1
ATOM 5709 N N . VAL B 1 388 ? 0.148 16.687 13.731 1.00 142.57 424 VAL B N 1
ATOM 5710 C CA . VAL B 1 388 ? -1.083 16.356 13.018 1.00 144.79 424 VAL B CA 1
ATOM 5711 C C . VAL B 1 388 ? -1.266 17.235 11.779 1.00 157.67 424 VAL B C 1
ATOM 5712 O O . VAL B 1 388 ? -1.844 16.806 10.783 1.00 165.75 424 VAL B O 1
ATOM 5716 N N . LEU B 1 389 ? -0.767 18.465 11.842 1.00 158.85 425 LEU B N 1
ATOM 5717 C CA . LEU B 1 389 ? -0.891 19.396 10.724 1.00 162.09 425 LEU B CA 1
ATOM 5718 C C . LEU B 1 389 ? 0.455 19.619 10.047 1.00 165.77 425 LEU B C 1
ATOM 5719 O O . LEU B 1 389 ? 0.670 20.644 9.402 1.00 167.44 425 LEU B O 1
ATOM 5724 N N . GLY C 2 16 ? 24.907 90.602 48.378 1.00 88.98 122 GLY C N 1
ATOM 5725 C CA . GLY C 2 16 ? 24.807 90.551 49.825 1.00 89.48 122 GLY C CA 1
ATOM 5726 C C . GLY C 2 16 ? 24.586 89.151 50.372 1.00 93.90 122 GLY C C 1
ATOM 5727 O O . GLY C 2 16 ? 25.548 88.468 50.727 1.00 94.97 122 GLY C O 1
ATOM 5728 N N . ASP C 2 17 ? 23.316 88.740 50.439 1.00 97.97 123 ASP C N 1
ATOM 5729 C CA . ASP C 2 17 ? 22.876 87.445 50.996 1.00 100.60 123 ASP C CA 1
ATOM 5730 C C . ASP C 2 17 ? 23.983 86.401 51.196 1.00 100.29 123 ASP C C 1
ATOM 5731 O O . ASP C 2 17 ? 24.564 85.956 50.209 1.00 104.82 123 ASP C O 1
ATOM 5736 N N . TYR C 2 18 ? 24.302 85.995 52.432 1.00 99.75 124 TYR C N 1
ATOM 5737 C CA . TYR C 2 18 ? 23.858 86.598 53.704 1.00 89.96 124 TYR C CA 1
ATOM 5738 C C . TYR C 2 18 ? 22.490 86.149 54.243 1.00 74.09 124 TYR C C 1
ATOM 5739 O O . TYR C 2 18 ? 21.447 86.487 53.694 1.00 72.70 124 TYR C O 1
ATOM 5748 N N . GLU C 2 19 ? 22.525 85.418 55.354 1.00 74.61 125 GLU C N 1
ATOM 5749 C CA . GLU C 2 19 ? 21.341 84.789 55.942 1.00 84.28 125 GLU C CA 1
ATOM 5750 C C . GLU C 2 19 ? 20.547 85.689 56.891 1.00 81.52 125 GLU C C 1
ATOM 5751 O O . GLU C 2 19 ? 19.597 85.242 57.531 1.00 75.84 125 GLU C O 1
ATOM 5757 N N . PHE C 2 20 ? 20.943 86.951 56.993 1.00 76.83 126 PHE C N 1
ATOM 5758 C CA . PHE C 2 20 ? 20.209 87.900 57.819 1.00 73.65 126 PHE C CA 1
ATOM 5759 C C . PHE C 2 20 ? 19.839 89.117 57.006 1.00 77.09 126 PHE C C 1
ATOM 5760 O O . PHE C 2 20 ? 19.394 90.124 57.552 1.00 74.73 126 PHE C O 1
ATOM 5768 N N . SER C 2 21 ? 20.033 89.020 55.696 1.00 84.04 127 SER C N 1
ATOM 5769 C CA . SER C 2 21 ? 19.708 90.120 54.804 1.00 81.96 127 SER C CA 1
ATOM 5770 C C . SER C 2 21 ? 18.271 90.528 55.056 1.00 76.01 127 SER C C 1
ATOM 5771 O O . SER C 2 21 ? 17.924 91.703 54.951 1.00 73.07 127 SER C O 1
ATOM 5774 N N . SER C 2 22 ? 17.448 89.549 55.416 1.00 72.74 128 SER C N 1
ATOM 5775 C CA . SER C 2 22 ? 16.027 89.793 55.648 1.00 86.07 128 SER C CA 1
ATOM 5776 C C . SER C 2 22 ? 15.778 90.840 56.743 1.00 85.29 128 SER C C 1
ATOM 5777 O O . SER C 2 22 ? 15.217 91.912 56.485 1.00 78.01 128 SER C O 1
ATOM 5780 N N . ASP C 2 23 ? 16.206 90.524 57.961 1.00 85.25 129 ASP C N 1
ATOM 5781 C CA . ASP C 2 23 ? 15.921 91.359 59.122 1.00 81.39 129 ASP C CA 1
ATOM 5782 C C . ASP C 2 23 ? 16.427 92.797 58.970 1.00 75.71 129 ASP C C 1
ATOM 5783 O O . ASP C 2 23 ? 15.826 93.733 59.497 1.00 74.00 129 ASP C O 1
ATOM 5788 N N . PHE C 2 24 ? 17.533 92.966 58.249 1.00 79.98 130 PHE C N 1
ATOM 5789 C CA . PHE C 2 24 ? 18.143 94.285 58.066 1.00 79.18 130 PHE C CA 1
ATOM 5790 C C . PHE C 2 24 ? 17.576 95.035 56.858 1.00 80.94 130 PHE C C 1
ATOM 5791 O O . PHE C 2 24 ? 17.561 96.269 56.836 1.00 81.70 130 PHE C O 1
ATOM 5799 N N . LYS C 2 25 ? 17.121 94.287 55.858 1.00 77.68 131 LYS C N 1
ATOM 5800 C CA . LYS C 2 25 ? 16.285 94.859 54.813 1.00 82.62 131 LYS C CA 1
ATOM 5801 C C . LYS C 2 25 ? 15.057 95.466 55.485 1.00 76.01 131 LYS C C 1
ATOM 5802 O O . LYS C 2 25 ? 14.630 96.575 55.149 1.00 72.62 131 LYS C O 1
ATOM 5808 N N . GLU C 2 26 ? 14.493 94.739 56.445 1.00 64.23 132 GLU C N 1
ATOM 5809 C CA . GLU C 2 26 ? 13.318 95.240 57.129 1.00 68.19 132 GLU C CA 1
ATOM 5810 C C . GLU C 2 26 ? 13.645 96.528 57.858 1.00 65.37 132 GLU C C 1
ATOM 5811 O O . GLU C 2 26 ? 13.145 97.599 57.512 1.00 65.17 132 GLU C O 1
ATOM 5817 N N . MET C 2 27 ? 14.502 96.415 58.864 1.00 62.28 133 MET C N 1
ATOM 5818 C CA . MET C 2 27 ? 14.887 97.563 59.672 1.00 58.01 133 MET C CA 1
ATOM 5819 C C . MET C 2 27 ? 15.227 98.791 58.827 1.00 64.05 133 MET C C 1
ATOM 5820 O O . MET C 2 27 ? 14.833 99.914 59.162 1.00 66.35 133 MET C O 1
ATOM 5825 N N . ARG C 2 28 ? 15.942 98.569 57.725 1.00 67.41 134 ARG C N 1
ATOM 5826 C CA . ARG C 2 28 ? 16.392 99.657 56.854 1.00 74.39 134 ARG C CA 1
ATOM 5827 C C . ARG C 2 28 ? 15.283 100.483 56.205 1.00 88.98 134 ARG C C 1
ATOM 5828 O O . ARG C 2 28 ? 15.407 101.697 56.101 1.00 100.54 134 ARG C O 1
ATOM 5836 N N . ASN C 2 29 ? 14.215 99.849 55.735 1.00 89.20 135 ASN C N 1
ATOM 5837 C CA . ASN C 2 29 ? 13.158 100.638 55.107 1.00 91.56 135 ASN C CA 1
ATOM 5838 C C . ASN C 2 29 ? 12.109 101.165 56.092 1.00 90.45 135 ASN C C 1
ATOM 5839 O O . ASN C 2 29 ? 11.431 102.147 55.806 1.00 96.78 135 ASN C O 1
ATOM 5844 N N . ILE C 2 30 ? 11.984 100.520 57.248 1.00 83.17 136 ILE C N 1
ATOM 5845 C CA . ILE C 2 30 ? 11.181 101.074 58.330 1.00 78.05 136 ILE C CA 1
ATOM 5846 C C . ILE C 2 30 ? 11.748 102.432 58.728 1.00 85.49 136 ILE C C 1
ATOM 5847 O O . ILE C 2 30 ? 11.005 103.382 58.985 1.00 88.82 136 ILE C O 1
ATOM 5852 N N . ILE C 2 31 ? 13.073 102.521 58.791 1.00 82.82 137 ILE C N 1
ATOM 5853 C CA . ILE C 2 31 ? 13.712 103.798 59.076 1.00 92.01 137 ILE C CA 1
ATOM 5854 C C . ILE C 2 31 ? 13.682 104.685 57.828 1.00 97.54 137 ILE C C 1
ATOM 5855 O O . ILE C 2 31 ? 13.714 105.913 57.919 1.00 97.87 137 ILE C O 1
ATOM 5860 N N . ASP C 2 32 ? 13.602 104.049 56.665 1.00 102.76 138 ASP C N 1
ATOM 5861 C CA . ASP C 2 32 ? 13.546 104.771 55.399 1.00 114.85 138 ASP C CA 1
ATOM 5862 C C . ASP C 2 32 ? 12.122 105.211 55.058 1.00 116.56 138 ASP C C 1
ATOM 5863 O O . ASP C 2 32 ? 11.902 105.924 54.077 1.00 115.54 138 ASP C O 1
ATOM 5868 N N . SER C 2 33 ? 11.158 104.790 55.868 1.00 116.86 139 SER C N 1
ATOM 5869 C CA . SER C 2 33 ? 9.756 105.092 55.595 1.00 120.75 139 SER C CA 1
ATOM 5870 C C . SER C 2 33 ? 9.334 106.412 56.233 1.00 120.27 139 SER C C 1
ATOM 5871 O O . SER C 2 33 ? 8.373 107.048 55.796 1.00 118.06 139 SER C O 1
ATOM 5874 N N . ASN C 2 34 ? 10.055 106.817 57.272 1.00 120.27 140 ASN C N 1
ATOM 5875 C CA . ASN C 2 34 ? 9.777 108.083 57.938 1.00 122.01 140 ASN C CA 1
ATOM 5876 C C . ASN C 2 34 ? 10.990 108.675 58.650 1.00 115.36 140 ASN C C 1
ATOM 5877 O O . ASN C 2 34 ? 11.672 107.992 59.421 1.00 105.91 140 ASN C O 1
ATOM 5882 N N . PRO C 2 35 ? 11.260 109.959 58.384 1.00 112.01 141 PRO C N 1
ATOM 5883 C CA . PRO C 2 35 ? 12.382 110.687 58.982 1.00 106.38 141 PRO C CA 1
ATOM 5884 C C . PRO C 2 35 ? 12.328 110.601 60.503 1.00 95.48 141 PRO C C 1
ATOM 5885 O O . PRO C 2 35 ? 13.354 110.406 61.155 1.00 96.33 141 PRO C O 1
ATOM 5889 N N . THR C 2 36 ? 11.129 110.752 61.055 1.00 91.71 142 THR C N 1
ATOM 5890 C CA . THR C 2 36 ? 10.901 110.541 62.477 1.00 83.81 142 THR C CA 1
ATOM 5891 C C . THR C 2 36 ? 10.243 109.194 62.682 1.00 79.95 142 THR C C 1
ATOM 5892 O O . THR C 2 36 ? 9.104 108.972 62.254 1.00 72.55 142 THR C O 1
ATOM 5896 N N . LEU C 2 37 ? 10.974 108.297 63.329 1.00 75.72 143 LEU C N 1
ATOM 5897 C CA . LEU C 2 37 ? 10.421 107.033 63.755 1.00 74.34 143 LEU C CA 1
ATOM 5898 C C . LEU C 2 37 ? 9.299 107.279 64.748 1.00 76.28 143 LEU C C 1
ATOM 5899 O O . LEU C 2 37 ? 9.441 108.054 65.703 1.00 68.39 143 LEU C O 1
ATOM 5904 N N . SER C 2 38 ? 8.178 106.614 64.505 1.00 75.96 144 SER C N 1
ATOM 5905 C CA . SER C 2 38 ? 7.082 106.587 65.451 1.00 81.90 144 SER C CA 1
ATOM 5906 C C . SER C 2 38 ? 7.368 105.552 66.532 1.00 79.58 144 SER C C 1
ATOM 5907 O O . SER C 2 38 ? 8.271 104.726 66.395 1.00 75.96 144 SER C O 1
ATOM 5910 N N . SER C 2 39 ? 6.589 105.613 67.605 1.00 82.61 145 SER C N 1
ATOM 5911 C CA . SER C 2 39 ? 6.628 104.615 68.658 1.00 78.89 145 SER C CA 1
ATOM 5912 C C . SER C 2 39 ? 6.487 103.206 68.065 1.00 76.84 145 SER C C 1
ATOM 5913 O O . SER C 2 39 ? 7.128 102.257 68.521 1.00 74.95 145 SER C O 1
ATOM 5916 N N . GLN C 2 40 ? 5.649 103.078 67.042 1.00 76.82 146 GLN C N 1
ATOM 5917 C CA . GLN C 2 40 ? 5.389 101.783 66.423 1.00 81.60 146 GLN C CA 1
ATOM 5918 C C . GLN C 2 40 ? 6.581 101.319 65.592 1.00 70.54 146 GLN C C 1
ATOM 5919 O O . GLN C 2 40 ? 6.861 100.118 65.501 1.00 58.65 146 GLN C O 1
ATOM 5925 N N . ASP C 2 41 ? 7.281 102.279 64.991 1.00 73.03 147 ASP C N 1
ATOM 5926 C CA . ASP C 2 41 ? 8.487 101.983 64.215 1.00 80.76 147 ASP C CA 1
ATOM 5927 C C . ASP C 2 41 ? 9.653 101.512 65.089 1.00 80.31 147 ASP C C 1
ATOM 5928 O O . ASP C 2 41 ? 10.303 100.514 64.773 1.00 81.46 147 ASP C O 1
ATOM 5933 N N . ILE C 2 42 ? 9.919 102.217 66.186 1.00 75.75 148 ILE C N 1
ATOM 5934 C CA . ILE C 2 42 ? 11.027 101.824 67.053 1.00 73.77 148 ILE C CA 1
ATOM 5935 C C . ILE C 2 42 ? 10.705 100.532 67.801 1.00 69.78 148 ILE C C 1
ATOM 5936 O O . ILE C 2 42 ? 11.610 99.779 68.162 1.00 63.97 148 ILE C O 1
ATOM 5941 N N . ALA C 2 43 ? 9.419 100.263 68.020 1.00 66.56 149 ALA C N 1
ATOM 5942 C CA . ALA C 2 43 ? 9.028 99.026 68.693 1.00 71.31 149 ALA C CA 1
ATOM 5943 C C . ALA C 2 43 ? 9.316 97.794 67.822 1.00 76.00 149 ALA C C 1
ATOM 5944 O O . ALA C 2 43 ? 9.666 96.730 68.337 1.00 84.65 149 ALA C O 1
ATOM 5946 N N . ARG C 2 44 ? 9.183 97.950 66.506 1.00 70.73 150 ARG C N 1
ATOM 5947 C CA . ARG C 2 44 ? 9.496 96.879 65.560 1.00 73.84 150 ARG C CA 1
ATOM 5948 C C . ARG C 2 44 ? 11.007 96.700 65.439 1.00 80.58 150 ARG C C 1
ATOM 5949 O O . ARG C 2 44 ? 11.521 95.575 65.436 1.00 75.91 150 ARG C O 1
ATOM 5957 N N . LEU C 2 45 ? 11.710 97.826 65.348 1.00 78.76 151 LEU C N 1
ATOM 5958 C CA . LEU C 2 45 ? 13.163 97.830 65.343 1.00 64.73 151 LEU C CA 1
ATOM 5959 C C . LEU C 2 45 ? 13.689 97.095 66.567 1.00 64.86 151 LEU C C 1
ATOM 5960 O O . LEU C 2 45 ? 14.566 96.237 66.456 1.00 62.58 151 LEU C O 1
ATOM 5965 N N . GLU C 2 46 ? 13.141 97.442 67.728 1.00 62.54 152 GLU C N 1
ATOM 5966 C CA . GLU C 2 46 ? 13.464 96.785 68.987 1.00 50.50 152 GLU C CA 1
ATOM 5967 C C . GLU C 2 46 ? 13.321 95.279 68.829 1.00 53.55 152 GLU C C 1
ATOM 5968 O O . GLU C 2 46 ? 14.238 94.506 69.136 1.00 51.81 152 GLU C O 1
ATOM 5974 N N . ASP C 2 47 ? 12.167 94.861 68.328 1.00 59.05 153 ASP C N 1
ATOM 5975 C CA . ASP C 2 47 ? 11.851 93.441 68.264 1.00 64.33 153 ASP C CA 1
ATOM 5976 C C . ASP C 2 47 ? 12.728 92.692 67.281 1.00 54.48 153 ASP C C 1
ATOM 5977 O O . ASP C 2 47 ? 13.128 91.570 67.560 1.00 49.80 153 ASP C O 1
ATOM 5982 N N . SER C 2 48 ? 13.017 93.313 66.140 1.00 53.29 154 SER C N 1
ATOM 5983 C CA . SER C 2 48 ? 14.068 92.834 65.250 1.00 63.41 154 SER C CA 1
ATOM 5984 C C . SER C 2 48 ? 15.368 92.603 66.034 1.00 61.28 154 SER C C 1
ATOM 5985 O O . SER C 2 48 ? 16.061 91.606 65.831 1.00 62.18 154 SER C O 1
ATOM 5988 N N . PHE C 2 49 ? 15.692 93.521 66.936 1.00 61.55 155 PHE C N 1
ATOM 5989 C CA . PHE C 2 49 ? 16.920 93.403 67.728 1.00 63.95 155 PHE C CA 1
ATOM 5990 C C . PHE C 2 49 ? 16.860 92.276 68.763 1.00 65.20 155 PHE C C 1
ATOM 5991 O O . PHE C 2 49 ? 17.886 91.673 69.096 1.00 70.48 155 PHE C O 1
ATOM 5999 N N . ASP C 2 50 ? 15.667 91.995 69.273 1.00 53.54 156 ASP C N 1
ATOM 6000 C CA . ASP C 2 50 ? 15.516 90.973 70.299 1.00 64.89 156 ASP C CA 1
ATOM 6001 C C . ASP C 2 50 ? 15.773 89.594 69.708 1.00 62.42 156 ASP C C 1
ATOM 6002 O O . ASP C 2 50 ? 16.415 88.743 70.324 1.00 72.11 156 ASP C O 1
ATOM 6007 N N . ARG C 2 51 ? 15.273 89.392 68.499 1.00 45.90 157 ARG C N 1
ATOM 6008 C CA . ARG C 2 51 ? 15.367 88.112 67.828 1.00 58.33 157 ARG C CA 1
ATOM 6009 C C . ARG C 2 51 ? 16.800 87.762 67.450 1.00 60.70 157 ARG C C 1
ATOM 6010 O O . ARG C 2 51 ? 17.243 86.633 67.672 1.00 61.11 157 ARG C O 1
ATOM 6018 N N . ILE C 2 52 ? 17.514 88.724 66.867 1.00 54.52 158 ILE C N 1
ATOM 6019 C CA . ILE C 2 52 ? 18.835 88.450 66.319 1.00 58.55 158 ILE C CA 1
ATOM 6020 C C . ILE C 2 52 ? 19.961 88.508 67.352 1.00 52.08 158 ILE C C 1
ATOM 6021 O O . ILE C 2 52 ? 21.061 88.015 67.093 1.00 41.28 158 ILE C O 1
ATOM 6026 N N . MET C 2 53 ? 19.688 89.107 68.508 1.00 48.93 159 MET C N 1
ATOM 6027 C CA . MET C 2 53 ? 20.728 89.317 69.507 1.00 40.17 159 MET C CA 1
ATOM 6028 C C . MET C 2 53 ? 21.563 88.059 69.682 1.00 46.66 159 MET C C 1
ATOM 6029 O O . MET C 2 53 ? 22.800 88.113 69.634 1.00 46.66 159 MET C O 1
ATOM 6034 N N . GLU C 2 54 ? 20.877 86.928 69.847 1.00 37.05 160 GLU C N 1
ATOM 6035 C CA . GLU C 2 54 ? 21.527 85.668 70.191 1.00 41.72 160 GLU C CA 1
ATOM 6036 C C . GLU C 2 54 ? 22.543 85.159 69.150 1.00 44.74 160 GLU C C 1
ATOM 6037 O O . GLU C 2 54 ? 23.477 84.442 69.494 1.00 42.14 160 GLU C O 1
ATOM 6043 N N . PHE C 2 55 ? 22.360 85.539 67.895 1.00 31.85 161 PHE C N 1
ATOM 6044 C CA . PHE C 2 55 ? 23.255 85.110 66.838 1.00 38.06 161 PHE C CA 1
ATOM 6045 C C . PHE C 2 55 ? 24.495 85.993 66.749 1.00 43.45 161 PHE C C 1
ATOM 6046 O O . PHE C 2 55 ? 25.512 85.581 66.188 1.00 46.73 161 PHE C O 1
ATOM 6054 N N . ALA C 2 56 ? 24.413 87.208 67.286 1.00 35.41 162 ALA C N 1
ATOM 6055 C CA . ALA C 2 56 ? 25.553 88.129 67.231 1.00 42.03 162 ALA C CA 1
ATOM 6056 C C . ALA C 2 56 ? 26.775 87.567 67.944 1.00 44.60 162 ALA C C 1
ATOM 6057 O O . ALA C 2 56 ? 27.896 87.960 67.650 1.00 49.51 162 ALA C O 1
ATOM 6059 N N . HIS C 2 57 ? 26.534 86.651 68.883 1.00 45.29 163 HIS C N 1
ATOM 6060 C CA . HIS C 2 57 ? 27.582 86.029 69.698 1.00 44.82 163 HIS C CA 1
ATOM 6061 C C . HIS C 2 57 ? 28.335 84.972 68.922 1.00 35.54 163 HIS C C 1
ATOM 6062 O O . HIS C 2 57 ? 29.359 84.466 69.361 1.00 37.53 163 HIS C O 1
ATOM 6069 N N . ASP C 2 58 ? 27.806 84.623 67.765 1.00 44.82 164 ASP C N 1
ATOM 6070 C CA . ASP C 2 58 ? 28.387 83.544 67.003 1.00 49.11 164 ASP C CA 1
ATOM 6071 C C . ASP C 2 58 ? 29.592 84.072 66.248 1.00 47.38 164 ASP C C 1
ATOM 6072 O O . ASP C 2 58 ? 29.516 85.125 65.629 1.00 48.87 164 ASP C O 1
ATOM 6077 N N . TYR C 2 59 ? 30.705 83.346 66.330 1.00 50.82 165 TYR C N 1
ATOM 6078 C CA . TYR C 2 59 ? 31.917 83.672 65.571 1.00 49.67 165 TYR C CA 1
ATOM 6079 C C . TYR C 2 59 ? 31.640 83.994 64.091 1.00 51.99 165 TYR C C 1
ATOM 6080 O O . TYR C 2 59 ? 32.047 85.048 63.592 1.00 49.88 165 TYR C O 1
ATOM 6089 N N . LYS C 2 60 ? 30.940 83.099 63.393 1.00 40.94 166 LYS C N 1
ATOM 6090 C CA . LYS C 2 60 ? 30.601 83.356 62.000 1.00 47.86 166 LYS C CA 1
ATOM 6091 C C . LYS C 2 60 ? 29.511 84.414 61.844 1.00 55.37 166 LYS C C 1
ATOM 6092 O O . LYS C 2 60 ? 29.661 85.340 61.046 1.00 57.01 166 LYS C O 1
ATOM 6098 N N . HIS C 2 61 ? 28.418 84.299 62.594 1.00 57.25 167 HIS C N 1
ATOM 6099 C CA . HIS C 2 61 ? 27.296 85.215 62.365 1.00 55.25 167 HIS C CA 1
ATOM 6100 C C . HIS C 2 61 ? 27.690 86.646 62.695 1.00 48.74 167 HIS C C 1
ATOM 6101 O O . HIS C 2 61 ? 27.392 87.575 61.949 1.00 54.02 167 HIS C O 1
ATOM 6108 N N . GLY C 2 62 ? 28.354 86.812 63.829 1.00 45.12 168 GLY C N 1
ATOM 6109 C CA . GLY C 2 62 ? 28.792 88.123 64.267 1.00 50.46 168 GLY C CA 1
ATOM 6110 C C . GLY C 2 62 ? 29.587 88.844 63.197 1.00 46.52 168 GLY C C 1
ATOM 6111 O O . GLY C 2 62 ? 29.325 90.011 62.925 1.00 52.94 168 GLY C O 1
ATOM 6112 N N . TYR C 2 63 ? 30.548 88.146 62.585 1.00 41.60 169 TYR C N 1
ATOM 6113 C CA . TYR C 2 63 ? 31.349 88.711 61.500 1.00 45.93 169 TYR C CA 1
ATOM 6114 C C . TYR C 2 63 ? 30.505 89.108 60.276 1.00 53.56 169 TYR C C 1
ATOM 6115 O O . TYR C 2 63 ? 30.639 90.220 59.757 1.00 46.25 169 TYR C O 1
ATOM 6124 N N . LYS C 2 64 ? 29.641 88.204 59.817 1.00 45.58 170 LYS C N 1
ATOM 6125 C CA . LYS C 2 64 ? 28.798 88.502 58.670 1.00 44.61 170 LYS C CA 1
ATOM 6126 C C . LYS C 2 64 ? 27.921 89.718 58.964 1.00 47.33 170 LYS C C 1
ATOM 6127 O O . LYS C 2 64 ? 27.785 90.605 58.128 1.00 57.93 170 LYS C O 1
ATOM 6133 N N . ILE C 2 65 ? 27.354 89.771 60.162 1.00 46.77 171 ILE C N 1
ATOM 6134 C CA . ILE C 2 65 ? 26.511 90.896 60.564 1.00 43.58 171 ILE C CA 1
ATOM 6135 C C . ILE C 2 65 ? 27.224 92.251 60.569 1.00 50.19 171 ILE C C 1
ATOM 6136 O O . ILE C 2 65 ? 26.645 93.260 60.183 1.00 52.55 171 ILE C O 1
ATOM 6141 N N . ILE C 2 66 ? 28.470 92.282 61.033 1.00 49.55 172 ILE C N 1
ATOM 6142 C CA . ILE C 2 66 ? 29.198 93.540 61.106 1.00 44.24 172 ILE C CA 1
ATOM 6143 C C . ILE C 2 66 ? 29.597 93.944 59.678 1.00 49.83 172 ILE C C 1
ATOM 6144 O O . ILE C 2 66 ? 29.480 95.103 59.304 1.00 51.75 172 ILE C O 1
ATOM 6149 N N . THR C 2 67 ? 30.030 92.981 58.869 1.00 49.63 173 THR C N 1
ATOM 6150 C CA . THR C 2 67 ? 30.497 93.293 57.518 1.00 54.55 173 THR C CA 1
ATOM 6151 C C . THR C 2 67 ? 29.357 93.704 56.597 1.00 57.28 173 THR C C 1
ATOM 6152 O O . THR C 2 67 ? 29.574 94.400 55.602 1.00 67.61 173 THR C O 1
ATOM 6156 N N . HIS C 2 68 ? 28.146 93.278 56.920 1.00 45.66 174 HIS C N 1
ATOM 6157 C CA . HIS C 2 68 ? 26.989 93.733 56.159 1.00 59.44 174 HIS C CA 1
ATOM 6158 C C . HIS C 2 68 ? 26.287 94.956 56.768 1.00 60.10 174 HIS C C 1
ATOM 6159 O O . HIS C 2 68 ? 25.930 95.877 56.042 1.00 60.83 174 HIS C O 1
ATOM 6166 N N . GLU C 2 69 ? 26.097 94.978 58.089 1.00 55.75 175 GLU C N 1
ATOM 6167 C CA . GLU C 2 69 ? 25.233 95.999 58.700 1.00 47.50 175 GLU C CA 1
ATOM 6168 C C . GLU C 2 69 ? 25.908 97.049 59.563 1.00 47.70 175 GLU C C 1
ATOM 6169 O O . GLU C 2 69 ? 25.214 97.825 60.214 1.00 47.58 175 GLU C O 1
ATOM 6175 N N . PHE C 2 70 ? 27.234 97.090 59.598 1.00 57.71 176 PHE C N 1
ATOM 6176 C CA . PHE C 2 70 ? 27.864 97.948 60.592 1.00 55.16 176 PHE C CA 1
ATOM 6177 C C . PHE C 2 70 ? 27.487 99.406 60.453 1.00 56.74 176 PHE C C 1
ATOM 6178 O O . PHE C 2 70 ? 27.300 100.096 61.451 1.00 60.89 176 PHE C O 1
ATOM 6186 N N . ALA C 2 71 ? 27.399 99.875 59.214 1.00 65.08 177 ALA C N 1
ATOM 6187 C CA . ALA C 2 71 ? 27.056 101.269 58.954 1.00 70.53 177 ALA C CA 1
ATOM 6188 C C . ALA C 2 71 ? 25.740 101.610 59.635 1.00 67.97 177 ALA C C 1
ATOM 6189 O O . ALA C 2 71 ? 25.608 102.641 60.303 1.00 68.85 177 ALA C O 1
ATOM 6191 N N . LEU C 2 72 ? 24.770 100.722 59.457 1.00 67.59 178 LEU C N 1
ATOM 6192 C CA . LEU C 2 72 ? 23.464 100.868 60.071 1.00 56.13 178 LEU C CA 1
ATOM 6193 C C . LEU C 2 72 ? 23.544 100.785 61.593 1.00 57.69 178 LEU C C 1
ATOM 6194 O O . LEU C 2 72 ? 22.979 101.628 62.295 1.00 55.89 178 LEU C O 1
ATOM 6199 N N . LEU C 2 73 ? 24.249 99.773 62.101 1.00 56.38 179 LEU C N 1
ATOM 6200 C CA . LEU C 2 73 ? 24.338 99.563 63.544 1.00 45.49 179 LEU C CA 1
ATOM 6201 C C . LEU C 2 73 ? 24.885 100.795 64.229 1.00 51.37 179 LEU C C 1
ATOM 6202 O O . LEU C 2 73 ? 24.334 101.257 65.230 1.00 56.95 179 LEU C O 1
ATOM 6207 N N . ALA C 2 74 ? 25.966 101.335 63.679 1.00 53.30 180 ALA C N 1
ATOM 6208 C CA . ALA C 2 74 ? 26.627 102.480 64.296 1.00 52.01 180 ALA C CA 1
ATOM 6209 C C . ALA C 2 74 ? 25.755 103.734 64.234 1.00 49.17 180 ALA C C 1
ATOM 6210 O O . ALA C 2 74 ? 25.685 104.496 65.197 1.00 45.29 180 ALA C O 1
ATOM 6212 N N . ASN C 2 75 ? 25.074 103.940 63.111 1.00 51.94 181 ASN C N 1
ATOM 6213 C CA . ASN C 2 75 ? 24.093 105.019 63.033 1.00 61.08 181 ASN C CA 1
ATOM 6214 C C . ASN C 2 75 ? 23.045 104.987 64.163 1.00 51.47 181 ASN C C 1
ATOM 6215 O O . ASN C 2 75 ? 22.800 105.996 64.819 1.00 49.62 181 ASN C O 1
ATOM 6220 N N . LEU C 2 76 ? 22.431 103.834 64.395 1.00 49.99 182 LEU C N 1
ATOM 6221 C CA . LEU C 2 76 ? 21.388 103.742 65.419 1.00 48.99 182 LEU C CA 1
ATOM 6222 C C . LEU C 2 76 ? 21.942 103.854 66.845 1.00 48.60 182 LEU C C 1
ATOM 6223 O O . LEU C 2 76 ? 21.297 104.406 67.731 1.00 46.50 182 LEU C O 1
ATOM 6228 N N . SER C 2 77 ? 23.144 103.335 67.064 1.00 51.63 183 SER C N 1
ATOM 6229 C CA . SER C 2 77 ? 23.792 103.455 68.363 1.00 41.90 183 SER C CA 1
ATOM 6230 C C . SER C 2 77 ? 24.043 104.928 68.699 1.00 51.67 183 SER C C 1
ATOM 6231 O O . SER C 2 77 ? 23.743 105.392 69.810 1.00 45.02 183 SER C O 1
ATOM 6234 N N . LEU C 2 78 ? 24.572 105.659 67.717 1.00 47.79 184 LEU C N 1
ATOM 6235 C CA . LEU C 2 78 ? 25.107 107.001 67.930 1.00 43.07 184 LEU C CA 1
ATOM 6236 C C . LEU C 2 78 ? 24.110 108.150 67.738 1.00 55.12 184 LEU C C 1
ATOM 6237 O O . LEU C 2 78 ? 24.422 109.298 68.049 1.00 63.13 184 LEU C O 1
ATOM 6242 N N . ASN C 2 79 ? 22.932 107.844 67.201 1.00 58.96 185 ASN C N 1
ATOM 6243 C CA . ASN C 2 79 ? 21.863 108.827 67.029 1.00 57.28 185 ASN C CA 1
ATOM 6244 C C . ASN C 2 79 ? 21.246 109.202 68.383 1.00 50.07 185 ASN C C 1
ATOM 6245 O O . ASN C 2 79 ? 20.493 108.427 68.971 1.00 53.62 185 ASN C O 1
ATOM 6250 N N . GLU C 2 80 ? 21.570 110.393 68.871 1.00 52.09 186 GLU C N 1
ATOM 6251 C CA . GLU C 2 80 ? 21.153 110.824 70.202 1.00 68.26 186 GLU C CA 1
ATOM 6252 C C . GLU C 2 80 ? 19.673 111.238 70.271 1.00 68.61 186 GLU C C 1
ATOM 6253 O O . GLU C 2 80 ? 19.097 111.353 71.355 1.00 73.74 186 GLU C O 1
ATOM 6259 N N . ASN C 2 81 ? 19.058 111.449 69.113 1.00 54.55 187 ASN C N 1
ATOM 6260 C CA . ASN C 2 81 ? 17.625 111.716 69.063 1.00 72.14 187 ASN C CA 1
ATOM 6261 C C . ASN C 2 81 ? 16.805 110.479 69.395 1.00 68.89 187 ASN C C 1
ATOM 6262 O O . ASN C 2 81 ? 15.629 110.587 69.742 1.00 71.56 187 ASN C O 1
ATOM 6267 N N . LEU C 2 82 ? 17.426 109.308 69.278 1.00 60.84 188 LEU C N 1
ATOM 6268 C CA . LEU C 2 82 ? 16.750 108.046 69.571 1.00 54.87 188 LEU C CA 1
ATOM 6269 C C . LEU C 2 82 ? 16.736 107.752 71.065 1.00 51.07 188 LEU C C 1
ATOM 6270 O O . LEU C 2 82 ? 17.587 108.244 71.810 1.00 59.66 188 LEU C O 1
ATOM 6275 N N . PRO C 2 83 ? 15.765 106.944 71.508 1.00 54.53 189 PRO C N 1
ATOM 6276 C CA . PRO C 2 83 ? 15.613 106.584 72.925 1.00 53.89 189 PRO C CA 1
ATOM 6277 C C . PRO C 2 83 ? 16.730 105.647 73.372 1.00 51.39 189 PRO C C 1
ATOM 6278 O O . PRO C 2 83 ? 17.154 104.806 72.593 1.00 55.09 189 PRO C O 1
ATOM 6282 N N . LEU C 2 84 ? 17.177 105.797 74.615 1.00 48.27 190 LEU C N 1
ATOM 6283 C CA . LEU C 2 84 ? 18.270 105.011 75.167 1.00 48.52 190 LEU C CA 1
ATOM 6284 C C . LEU C 2 84 ? 18.152 103.503 74.947 1.00 57.66 190 LEU C C 1
ATOM 6285 O O . LEU C 2 84 ? 19.137 102.858 74.588 1.00 51.23 190 LEU C O 1
ATOM 6290 N N . THR C 2 85 ? 16.955 102.947 75.140 1.00 55.69 191 THR C N 1
ATOM 6291 C CA . THR C 2 85 ? 16.765 101.497 75.029 1.00 50.97 191 THR C CA 1
ATOM 6292 C C . THR C 2 85 ? 17.063 101.000 73.622 1.00 47.92 191 THR C C 1
ATOM 6293 O O . THR C 2 85 ? 17.464 99.852 73.432 1.00 51.18 191 THR C O 1
ATOM 6297 N N . LEU C 2 86 ? 16.842 101.860 72.635 1.00 53.34 192 LEU C N 1
ATOM 6298 C CA . LEU C 2 86 ? 17.022 101.480 71.238 1.00 53.70 192 LEU C CA 1
ATOM 6299 C C . LEU C 2 86 ? 18.498 101.545 70.904 1.00 48.86 192 LEU C C 1
ATOM 6300 O O . LEU C 2 86 ? 19.061 100.589 70.362 1.00 49.81 192 LEU C O 1
ATOM 6305 N N . ARG C 2 87 ? 19.117 102.675 71.237 1.00 41.24 193 ARG C N 1
ATOM 6306 C CA . ARG C 2 87 ? 20.569 102.810 71.148 1.00 48.84 193 ARG C CA 1
ATOM 6307 C C . ARG C 2 87 ? 21.294 101.641 71.846 1.00 43.77 193 ARG C C 1
ATOM 6308 O O . ARG C 2 87 ? 22.222 101.063 71.290 1.00 49.48 193 ARG C O 1
ATOM 6316 N N . GLU C 2 88 ? 20.851 101.273 73.044 1.00 41.69 194 GLU C N 1
ATOM 6317 C CA . GLU C 2 88 ? 21.480 100.173 73.777 1.00 36.52 194 GLU C CA 1
ATOM 6318 C C . GLU C 2 88 ? 21.425 98.897 72.956 1.00 47.45 194 GLU C C 1
ATOM 6319 O O . GLU C 2 88 ? 22.401 98.150 72.900 1.00 43.94 194 GLU C O 1
ATOM 6325 N N . LEU C 2 89 ? 20.280 98.643 72.321 1.00 48.61 195 LEU C N 1
ATOM 6326 C CA . LEU C 2 89 ? 20.120 97.430 71.535 1.00 48.12 195 LEU C CA 1
ATOM 6327 C C . LEU C 2 89 ? 21.088 97.361 70.349 1.00 48.48 195 LEU C C 1
ATOM 6328 O O . LEU C 2 89 ? 21.730 96.329 70.137 1.00 43.32 195 LEU C O 1
ATOM 6333 N N . SER C 2 90 ? 21.184 98.427 69.555 1.00 46.54 196 SER C N 1
ATOM 6334 C CA . SER C 2 90 ? 22.149 98.387 68.463 1.00 45.97 196 SER C CA 1
ATOM 6335 C C . SER C 2 90 ? 23.556 98.291 69.041 1.00 30.43 196 SER C C 1
ATOM 6336 O O . SER C 2 90 ? 24.364 97.494 68.583 1.00 40.06 196 SER C O 1
ATOM 6339 N N . THR C 2 91 ? 23.854 99.074 70.066 1.00 39.26 197 THR C N 1
ATOM 6340 C CA . THR C 2 91 ? 25.201 99.009 70.637 1.00 43.47 197 THR C CA 1
ATOM 6341 C C . THR C 2 91 ? 25.520 97.592 71.084 1.00 48.53 197 THR C C 1
ATOM 6342 O O . THR C 2 91 ? 26.649 97.107 70.903 1.00 47.55 197 THR C O 1
ATOM 6346 N N . ARG C 2 92 ? 24.510 96.909 71.616 1.00 44.32 198 ARG C N 1
ATOM 6347 C CA . ARG C 2 92 ? 24.753 95.599 72.206 1.00 43.19 198 ARG C CA 1
ATOM 6348 C C . ARG C 2 92 ? 25.043 94.532 71.155 1.00 42.51 198 ARG C C 1
ATOM 6349 O O . ARG C 2 92 ? 25.781 93.571 71.414 1.00 38.10 198 ARG C O 1
ATOM 6357 N N . VAL C 2 93 ? 24.481 94.710 69.965 1.00 40.68 199 VAL C N 1
ATOM 6358 C CA . VAL C 2 93 ? 24.848 93.843 68.843 1.00 43.47 199 VAL C CA 1
ATOM 6359 C C . VAL C 2 93 ? 26.334 93.979 68.536 1.00 41.66 199 VAL C C 1
ATOM 6360 O O . VAL C 2 93 ? 27.003 92.993 68.285 1.00 44.18 199 VAL C O 1
ATOM 6364 N N . ILE C 2 94 ? 26.845 95.204 68.560 1.00 33.65 200 ILE C N 1
ATOM 6365 C CA . ILE C 2 94 ? 28.239 95.436 68.230 1.00 39.56 200 ILE C CA 1
ATOM 6366 C C . ILE C 2 94 ? 29.183 94.764 69.246 1.00 44.81 200 ILE C C 1
ATOM 6367 O O . ILE C 2 94 ? 30.115 94.038 68.861 1.00 38.89 200 ILE C O 1
ATOM 6372 N N . THR C 2 95 ? 28.918 94.984 70.536 1.00 33.95 201 THR C N 1
ATOM 6373 C CA . THR C 2 95 ? 29.746 94.427 71.602 1.00 42.45 201 THR C CA 1
ATOM 6374 C C . THR C 2 95 ? 29.800 92.906 71.565 1.00 41.30 201 THR C C 1
ATOM 6375 O O . THR C 2 95 ? 30.848 92.305 71.793 1.00 53.77 201 THR C O 1
ATOM 6379 N N . SER C 2 96 ? 28.666 92.295 71.275 1.00 28.83 202 SER C N 1
ATOM 6380 C CA . SER C 2 96 ? 28.581 90.854 71.174 1.00 42.88 202 SER C CA 1
ATOM 6381 C C . SER C 2 96 ? 29.318 90.327 69.944 1.00 44.54 202 SER C C 1
ATOM 6382 O O . SER C 2 96 ? 29.805 89.199 69.954 1.00 44.16 202 SER C O 1
ATOM 6385 N N . CYS C 2 97 ? 29.361 91.119 68.873 1.00 32.57 203 CYS C N 1
ATOM 6386 C CA . CYS C 2 97 ? 30.060 90.688 67.668 1.00 36.18 203 CYS C CA 1
ATOM 6387 C C . CYS C 2 97 ? 31.565 90.800 67.894 1.00 40.19 203 CYS C C 1
ATOM 6388 O O . CYS C 2 97 ? 32.319 89.964 67.415 1.00 48.89 203 CYS C O 1
ATOM 6391 N N . LEU C 2 98 ? 31.971 91.821 68.653 1.00 32.73 204 LEU C N 1
ATOM 6392 C CA . LEU C 2 98 ? 33.381 92.139 68.919 1.00 35.42 204 LEU C CA 1
ATOM 6393 C C . LEU C 2 98 ? 34.139 91.172 69.828 1.00 36.76 204 LEU C C 1
ATOM 6394 O O . LEU C 2 98 ? 35.335 90.907 69.606 1.00 49.86 204 LEU C O 1
ATOM 6399 N N . ARG C 2 99 ? 33.467 90.671 70.864 1.00 35.51 205 ARG C N 1
ATOM 6400 C CA . ARG C 2 99 ? 34.162 89.954 71.933 1.00 41.38 205 ARG C CA 1
ATOM 6401 C C . ARG C 2 99 ? 34.724 88.624 71.455 1.00 43.03 205 ARG C C 1
ATOM 6402 O O . ARG C 2 99 ? 33.995 87.821 70.863 1.00 39.34 205 ARG C O 1
ATOM 6410 N N . ASN C 2 100 ? 36.025 88.426 71.689 1.00 28.37 206 ASN C N 1
ATOM 6411 C CA . ASN C 2 100 ? 36.728 87.225 71.246 1.00 28.94 206 ASN C CA 1
ATOM 6412 C C . ASN C 2 100 ? 36.553 86.979 69.782 1.00 33.13 206 ASN C C 1
ATOM 6413 O O . ASN C 2 100 ? 36.449 85.836 69.330 1.00 33.67 206 ASN C O 1
ATOM 6418 N N . ASN C 2 101 ? 36.461 88.069 69.041 1.00 29.59 207 ASN C N 1
ATOM 6419 C CA . ASN C 2 101 ? 36.245 87.953 67.610 1.00 37.28 207 ASN C CA 1
ATOM 6420 C C . ASN C 2 101 ? 37.242 88.827 66.852 1.00 38.06 207 ASN C C 1
ATOM 6421 O O . ASN C 2 101 ? 36.900 89.917 66.389 1.00 43.36 207 ASN C O 1
ATOM 6426 N N . PRO C 2 102 ? 38.493 88.355 66.760 1.00 37.11 208 PRO C N 1
ATOM 6427 C CA . PRO C 2 102 ? 39.560 89.129 66.113 1.00 48.65 208 PRO C CA 1
ATOM 6428 C C . PRO C 2 102 ? 39.165 89.636 64.723 1.00 44.58 208 PRO C C 1
ATOM 6429 O O . PRO C 2 102 ? 39.429 90.785 64.394 1.00 48.38 208 PRO C O 1
ATOM 6433 N N . PRO C 2 103 ? 38.530 88.793 63.910 1.00 42.24 209 PRO C N 1
ATOM 6434 C CA . PRO C 2 103 ? 38.255 89.321 62.571 1.00 49.58 209 PRO C CA 1
ATOM 6435 C C . PRO C 2 103 ? 37.272 90.497 62.584 1.00 52.12 209 PRO C C 1
ATOM 6436 O O . PRO C 2 103 ? 37.304 91.313 61.664 1.00 57.19 209 PRO C O 1
ATOM 6440 N N . VAL C 2 104 ? 36.418 90.590 63.597 1.00 40.52 210 VAL C N 1
ATOM 6441 C CA . VAL C 2 104 ? 35.526 91.745 63.689 1.00 40.89 210 VAL C CA 1
ATOM 6442 C C . VAL C 2 104 ? 36.288 92.973 64.168 1.00 38.49 210 VAL C C 1
ATOM 6443 O O . VAL C 2 104 ? 36.107 94.081 63.664 1.00 47.24 210 VAL C O 1
ATOM 6447 N N . VAL C 2 105 ? 37.152 92.770 65.147 1.00 37.06 211 VAL C N 1
ATOM 6448 C CA . VAL C 2 105 ? 37.966 93.855 65.664 1.00 37.33 211 VAL C CA 1
ATOM 6449 C C . VAL C 2 105 ? 38.813 94.479 64.552 1.00 51.82 211 VAL C C 1
ATOM 6450 O O . VAL C 2 105 ? 38.828 95.708 64.376 1.00 45.24 211 VAL C O 1
ATOM 6454 N N . GLU C 2 106 ? 39.518 93.622 63.811 1.00 55.57 212 GLU C N 1
ATOM 6455 C CA . GLU C 2 106 ? 40.337 94.064 62.688 1.00 58.50 212 GLU C CA 1
ATOM 6456 C C . GLU C 2 106 ? 39.464 94.763 61.661 1.00 50.82 212 GLU C C 1
ATOM 6457 O O . GLU C 2 106 ? 39.774 95.867 61.226 1.00 51.61 212 GLU C O 1
ATOM 6463 N N . PHE C 2 107 ? 38.359 94.137 61.283 1.00 42.86 213 PHE C N 1
ATOM 6464 C CA . PHE C 2 107 ? 37.485 94.756 60.294 1.00 47.69 213 PHE C CA 1
ATOM 6465 C C . PHE C 2 107 ? 37.117 96.202 60.641 1.00 58.10 213 PHE C C 1
ATOM 6466 O O . PHE C 2 107 ? 37.343 97.120 59.857 1.00 59.69 213 PHE C O 1
ATOM 6474 N N . ILE C 2 108 ? 36.529 96.386 61.817 1.00 59.82 214 ILE C N 1
ATOM 6475 C CA . ILE C 2 108 ? 36.001 97.682 62.227 1.00 50.05 214 ILE C CA 1
ATOM 6476 C C . ILE C 2 108 ? 37.083 98.734 62.332 1.00 55.54 214 ILE C C 1
ATOM 6477 O O . ILE C 2 108 ? 36.941 99.842 61.827 1.00 63.22 214 ILE C O 1
ATOM 6482 N N . ASN C 2 109 ? 38.162 98.374 63.015 1.00 57.37 215 ASN C N 1
ATOM 6483 C CA . ASN C 2 109 ? 39.228 99.308 63.319 1.00 61.55 215 ASN C CA 1
ATOM 6484 C C . ASN C 2 109 ? 39.931 99.773 62.055 1.00 65.45 215 ASN C C 1
ATOM 6485 O O . ASN C 2 109 ? 40.645 100.774 62.058 1.00 68.35 215 ASN C O 1
ATOM 6490 N N . GLU C 2 110 ? 39.706 99.038 60.975 1.00 61.49 216 GLU C N 1
ATOM 6491 C CA . GLU C 2 110 ? 40.399 99.263 59.723 1.00 64.39 216 GLU C CA 1
ATOM 6492 C C . GLU C 2 110 ? 39.497 99.958 58.702 1.00 68.70 216 GLU C C 1
ATOM 6493 O O . GLU C 2 110 ? 39.893 100.951 58.091 1.00 72.29 216 GLU C O 1
ATOM 6499 N N . SER C 2 111 ? 38.286 99.442 58.522 1.00 61.64 217 SER C N 1
ATOM 6500 C CA . SER C 2 111 ? 37.350 100.007 57.553 1.00 64.78 217 SER C CA 1
ATOM 6501 C C . SER C 2 111 ? 36.586 101.197 58.129 1.00 68.24 217 SER C C 1
ATOM 6502 O O . SER C 2 111 ? 35.890 101.906 57.404 1.00 74.16 217 SER C O 1
ATOM 6505 N N . PHE C 2 112 ? 36.702 101.402 59.436 1.00 55.22 218 PHE C N 1
ATOM 6506 C CA . PHE C 2 112 ? 35.930 102.434 60.104 1.00 45.48 218 PHE C CA 1
ATOM 6507 C C . PHE C 2 112 ? 36.747 103.095 61.195 1.00 44.72 218 PHE C C 1
ATOM 6508 O O . PHE C 2 112 ? 36.383 103.024 62.359 1.00 51.37 218 PHE C O 1
ATOM 6516 N N . PRO C 2 113 ? 37.841 103.768 60.824 1.00 55.55 219 PRO C N 1
ATOM 6517 C CA . PRO C 2 113 ? 38.785 104.266 61.836 1.00 58.89 219 PRO C CA 1
ATOM 6518 C C . PRO C 2 113 ? 38.247 105.405 62.704 1.00 60.81 219 PRO C C 1
ATOM 6519 O O . PRO C 2 113 ? 38.843 105.699 63.740 1.00 52.51 219 PRO C O 1
ATOM 6523 N N . ASN C 2 114 ? 37.142 106.032 62.306 1.00 63.29 220 ASN C N 1
ATOM 6524 C CA . ASN C 2 114 ? 36.621 107.161 63.078 1.00 61.53 220 ASN C CA 1
ATOM 6525 C C . ASN C 2 114 ? 35.600 106.768 64.135 1.00 52.34 220 ASN C C 1
ATOM 6526 O O . ASN C 2 114 ? 35.171 107.596 64.940 1.00 43.42 220 ASN C O 1
ATOM 6531 N N . PHE C 2 115 ? 35.224 105.497 64.134 1.00 50.73 221 PHE C N 1
ATOM 6532 C CA . PHE C 2 115 ? 34.203 105.011 65.047 1.00 47.87 221 PHE C CA 1
ATOM 6533 C C . PHE C 2 115 ? 34.599 105.186 66.513 1.00 56.08 221 PHE C C 1
ATOM 6534 O O . PHE C 2 115 ? 33.798 105.661 67.324 1.00 58.38 221 PHE C O 1
ATOM 6542 N N . LYS C 2 116 ? 35.832 104.811 66.852 1.00 60.55 222 LYS C N 1
ATOM 6543 C CA . LYS C 2 116 ? 36.343 105.012 68.208 1.00 61.27 222 LYS C CA 1
ATOM 6544 C C . LYS C 2 116 ? 36.037 106.424 68.681 1.00 60.09 222 LYS C C 1
ATOM 6545 O O . LYS C 2 116 ? 35.488 106.628 69.768 1.00 59.87 222 LYS C O 1
ATOM 6551 N N . SER C 2 117 ? 36.390 107.400 67.850 1.00 53.15 223 SER C N 1
ATOM 6552 C CA . SER C 2 117 ? 36.257 108.801 68.234 1.00 51.69 223 SER C CA 1
ATOM 6553 C C . SER C 2 117 ? 34.790 109.214 68.378 1.00 42.50 223 SER C C 1
ATOM 6554 O O . SER C 2 117 ? 34.441 109.978 69.286 1.00 39.61 223 SER C O 1
ATOM 6557 N N . LYS C 2 118 ? 33.942 108.736 67.468 1.00 37.04 224 LYS C N 1
ATOM 6558 C CA . LYS C 2 118 ? 32.511 108.995 67.580 1.00 48.94 224 LYS C CA 1
ATOM 6559 C C . LYS C 2 118 ? 32.023 108.417 68.914 1.00 51.42 224 LYS C C 1
ATOM 6560 O O . LYS C 2 118 ? 31.393 109.118 69.712 1.00 44.72 224 LYS C O 1
ATOM 6566 N N . ILE C 2 119 ? 32.365 107.158 69.182 1.00 44.94 225 ILE C N 1
ATOM 6567 C CA . ILE C 2 119 ? 31.961 106.543 70.443 1.00 48.12 225 ILE C CA 1
ATOM 6568 C C . ILE C 2 119 ? 32.346 107.362 71.667 1.00 47.72 225 ILE C C 1
ATOM 6569 O O . ILE C 2 119 ? 31.537 107.535 72.567 1.00 43.70 225 ILE C O 1
ATOM 6574 N N . MET C 2 120 ? 33.581 107.850 71.718 1.00 49.64 226 MET C N 1
ATOM 6575 C CA . MET C 2 120 ? 34.017 108.613 72.882 1.00 39.91 226 MET C CA 1
ATOM 6576 C C . MET C 2 120 ? 33.199 109.889 72.990 1.00 44.92 226 MET C C 1
ATOM 6577 O O . MET C 2 120 ? 32.918 110.376 74.082 1.00 51.87 226 MET C O 1
ATOM 6582 N N . ALA C 2 121 ? 32.833 110.438 71.839 1.00 51.63 227 ALA C N 1
ATOM 6583 C CA . ALA C 2 121 ? 31.975 111.619 71.787 1.00 62.14 227 ALA C CA 1
ATOM 6584 C C . ALA C 2 121 ? 30.623 111.394 72.481 1.00 58.18 227 ALA C C 1
ATOM 6585 O O . ALA C 2 121 ? 30.207 112.199 73.316 1.00 54.61 227 ALA C O 1
ATOM 6587 N N . ALA C 2 122 ? 29.941 110.307 72.115 1.00 50.88 228 ALA C N 1
ATOM 6588 C CA . ALA C 2 122 ? 28.666 109.939 72.739 1.00 52.93 228 ALA C CA 1
ATOM 6589 C C . ALA C 2 122 ? 28.844 109.693 74.236 1.00 54.07 228 ALA C C 1
ATOM 6590 O O . ALA C 2 122 ? 28.041 110.151 75.055 1.00 45.47 228 ALA C O 1
ATOM 6592 N N . LEU C 2 123 ? 29.910 108.975 74.590 1.00 50.05 229 LEU C N 1
ATOM 6593 C CA . LEU C 2 123 ? 30.242 108.760 75.995 1.00 46.19 229 LEU C CA 1
ATOM 6594 C C . LEU C 2 123 ? 30.125 110.066 76.777 1.00 51.57 229 LEU C C 1
ATOM 6595 O O . LEU C 2 123 ? 29.358 110.142 77.730 1.00 57.44 229 LEU C O 1
ATOM 6600 N N . SER C 2 124 ? 30.864 111.097 76.362 1.00 52.51 230 SER C N 1
ATOM 6601 C CA . SER C 2 124 ? 30.910 112.357 77.113 1.00 38.74 230 SER C CA 1
ATOM 6602 C C . SER C 2 124 ? 29.572 113.099 77.113 1.00 47.58 230 SER C C 1
ATOM 6603 O O . SER C 2 124 ? 29.207 113.722 78.107 1.00 51.21 230 SER C O 1
ATOM 6606 N N . ASN C 2 125 ? 28.851 113.046 75.995 1.00 45.51 231 ASN C N 1
ATOM 6607 C CA . ASN C 2 125 ? 27.512 113.632 75.922 1.00 53.30 231 ASN C CA 1
ATOM 6608 C C . ASN C 2 125 ? 26.516 112.946 76.870 1.00 59.38 231 ASN C C 1
ATOM 6609 O O . ASN C 2 125 ? 25.662 113.612 77.458 1.00 59.11 231 ASN C O 1
ATOM 6614 N N . LEU C 2 126 ? 26.639 111.624 77.026 1.00 56.09 232 LEU C N 1
ATOM 6615 C CA . LEU C 2 126 ? 25.879 110.899 78.047 1.00 49.17 232 LEU C CA 1
ATOM 6616 C C . LEU C 2 126 ? 26.197 111.383 79.461 1.00 54.08 232 LEU C C 1
ATOM 6617 O O . LEU C 2 126 ? 25.300 111.558 80.284 1.00 54.34 232 LEU C O 1
ATOM 6622 N N . ASN C 2 127 ? 27.483 111.572 79.746 1.00 53.78 233 ASN C N 1
ATOM 6623 C CA . ASN C 2 127 ? 27.922 111.975 81.078 1.00 57.55 233 ASN C CA 1
ATOM 6624 C C . ASN C 2 127 ? 27.540 113.407 81.435 1.00 72.26 233 ASN C C 1
ATOM 6625 O O . ASN C 2 127 ? 27.607 113.805 82.603 1.00 83.96 233 ASN C O 1
ATOM 6630 N N . ASP C 2 128 ? 27.164 114.186 80.429 1.00 71.89 234 ASP C N 1
ATOM 6631 C CA . ASP C 2 128 ? 26.606 115.503 80.687 1.00 86.65 234 ASP C CA 1
ATOM 6632 C C . ASP C 2 128 ? 25.103 115.386 80.972 1.00 91.06 234 ASP C C 1
ATOM 6633 O O . ASP C 2 128 ? 24.286 115.994 80.294 1.00 94.35 234 ASP C O 1
ATOM 6638 N N . SER C 2 129 ? 24.761 114.583 81.980 1.00 92.89 235 SER C N 1
ATOM 6639 C CA . SER C 2 129 ? 23.376 114.369 82.398 1.00 92.64 235 SER C CA 1
ATOM 6640 C C . SER C 2 129 ? 23.297 114.132 83.901 1.00 94.58 235 SER C C 1
ATOM 6641 O O . SER C 2 129 ? 23.509 113.010 84.370 1.00 88.33 235 SER C O 1
ATOM 6644 N N . ARG C 2 132 ? 21.405 111.545 85.075 1.00 130.17 238 ARG C N 1
ATOM 6645 C CA . ARG C 2 132 ? 20.668 110.550 84.304 1.00 127.16 238 ARG C CA 1
ATOM 6646 C C . ARG C 2 132 ? 21.495 109.281 84.117 1.00 126.81 238 ARG C C 1
ATOM 6647 O O . ARG C 2 132 ? 22.725 109.339 84.101 1.00 128.84 238 ARG C O 1
ATOM 6655 N N . SER C 2 133 ? 20.814 108.144 83.967 1.00 121.78 239 SER C N 1
ATOM 6656 C CA . SER C 2 133 ? 21.478 106.846 83.817 1.00 110.09 239 SER C CA 1
ATOM 6657 C C . SER C 2 133 ? 20.657 105.842 82.993 1.00 88.88 239 SER C C 1
ATOM 6658 O O . SER C 2 133 ? 19.656 105.319 83.487 1.00 93.49 239 SER C O 1
ATOM 6661 N N . SER C 2 134 ? 21.060 105.563 81.750 1.00 61.35 240 SER C N 1
ATOM 6662 C CA . SER C 2 134 ? 22.202 106.192 81.067 1.00 60.29 240 SER C CA 1
ATOM 6663 C C . SER C 2 134 ? 23.577 105.589 81.401 1.00 54.29 240 SER C C 1
ATOM 6664 O O . SER C 2 134 ? 24.459 105.542 80.545 1.00 50.09 240 SER C O 1
ATOM 6667 N N . ASN C 2 135 ? 23.756 105.126 82.632 1.00 44.08 241 ASN C N 1
ATOM 6668 C CA . ASN C 2 135 ? 24.949 104.362 82.973 1.00 57.16 241 ASN C CA 1
ATOM 6669 C C . ASN C 2 135 ? 25.133 103.111 82.089 1.00 41.53 241 ASN C C 1
ATOM 6670 O O . ASN C 2 135 ? 26.247 102.707 81.799 1.00 43.46 241 ASN C O 1
ATOM 6675 N N . ILE C 2 136 ? 24.033 102.518 81.648 1.00 42.18 242 ILE C N 1
ATOM 6676 C CA . ILE C 2 136 ? 24.067 101.305 80.840 1.00 41.16 242 ILE C CA 1
ATOM 6677 C C . ILE C 2 136 ? 24.738 101.511 79.483 1.00 46.91 242 ILE C C 1
ATOM 6678 O O . ILE C 2 136 ? 25.632 100.739 79.085 1.00 49.44 242 ILE C O 1
ATOM 6683 N N . LEU C 2 137 ? 24.292 102.533 78.759 1.00 39.40 243 LEU C N 1
ATOM 6684 C CA . LEU C 2 137 ? 24.918 102.862 77.487 1.00 44.45 243 LEU C CA 1
ATOM 6685 C C . LEU C 2 137 ? 26.368 103.276 77.737 1.00 43.23 243 LEU C C 1
ATOM 6686 O O . LEU C 2 137 ? 27.253 102.903 76.981 1.00 41.77 243 LEU C O 1
ATOM 6691 N N . ILE C 2 138 ? 26.622 104.027 78.803 1.00 45.95 244 ILE C N 1
ATOM 6692 C CA . ILE C 2 138 ? 28.006 104.368 79.120 1.00 47.24 244 ILE C CA 1
ATOM 6693 C C . ILE C 2 138 ? 28.846 103.093 79.091 1.00 47.29 244 ILE C C 1
ATOM 6694 O O . ILE C 2 138 ? 29.884 103.028 78.428 1.00 43.56 244 ILE C O 1
ATOM 6699 N N . LYS C 2 139 ? 28.381 102.084 79.822 1.00 42.28 245 LYS C N 1
ATOM 6700 C CA . LYS C 2 139 ? 29.094 100.823 79.931 1.00 44.54 245 LYS C CA 1
ATOM 6701 C C . LYS C 2 139 ? 29.289 100.105 78.601 1.00 45.35 245 LYS C C 1
ATOM 6702 O O . LYS C 2 139 ? 30.331 99.466 78.403 1.00 43.35 245 LYS C O 1
ATOM 6708 N N . ARG C 2 140 ? 28.316 100.211 77.692 1.00 32.95 246 ARG C N 1
ATOM 6709 C CA . ARG C 2 140 ? 28.439 99.543 76.398 1.00 33.05 246 ARG C CA 1
ATOM 6710 C C . ARG C 2 140 ? 29.535 100.186 75.565 1.00 30.10 246 ARG C C 1
ATOM 6711 O O . ARG C 2 140 ? 30.293 99.502 74.875 1.00 35.00 246 ARG C O 1
ATOM 6719 N N . TYR C 2 141 ? 29.587 101.512 75.627 1.00 32.33 247 TYR C N 1
ATOM 6720 C CA . TYR C 2 141 ? 30.597 102.302 74.955 1.00 30.93 247 TYR C CA 1
ATOM 6721 C C . TYR C 2 141 ? 31.973 101.989 75.531 1.00 37.27 247 TYR C C 1
ATOM 6722 O O . TYR C 2 141 ? 32.917 101.790 74.785 1.00 49.44 247 TYR C O 1
ATOM 6731 N N . LEU C 2 142 ? 32.082 101.958 76.859 1.00 34.85 248 LEU C N 1
ATOM 6732 C CA . LEU C 2 142 ? 33.333 101.581 77.488 1.00 31.29 248 LEU C CA 1
ATOM 6733 C C . LEU C 2 142 ? 33.721 100.205 76.991 1.00 39.58 248 LEU C C 1
ATOM 6734 O O . LEU C 2 142 ? 34.879 99.991 76.659 1.00 49.11 248 LEU C O 1
ATOM 6739 N N . SER C 2 143 ? 32.757 99.284 76.895 1.00 34.01 249 SER C N 1
ATOM 6740 C CA . SER C 2 143 ? 33.082 97.922 76.474 1.00 31.84 249 SER C CA 1
ATOM 6741 C C . SER C 2 143 ? 33.684 97.907 75.077 1.00 38.34 249 SER C C 1
ATOM 6742 O O . SER C 2 143 ? 34.675 97.221 74.831 1.00 35.72 249 SER C O 1
ATOM 6745 N N . ILE C 2 144 ? 33.071 98.660 74.171 1.00 37.60 250 ILE C N 1
ATOM 6746 C CA . ILE C 2 144 ? 33.567 98.810 72.817 1.00 38.63 250 ILE C CA 1
ATOM 6747 C C . ILE C 2 144 ? 34.985 99.406 72.811 1.00 33.57 250 ILE C C 1
ATOM 6748 O O . ILE C 2 144 ? 35.893 98.832 72.233 1.00 33.07 250 ILE C O 1
ATOM 6753 N N . LEU C 2 145 ? 35.169 100.554 73.449 1.00 34.93 251 LEU C N 1
ATOM 6754 C CA . LEU C 2 145 ? 36.488 101.188 73.484 1.00 38.01 251 LEU C CA 1
ATOM 6755 C C . LEU C 2 145 ? 37.563 100.237 73.998 1.00 45.54 251 LEU C C 1
ATOM 6756 O O . LEU C 2 145 ? 38.728 100.340 73.613 1.00 47.99 251 LEU C O 1
ATOM 6761 N N . ASN C 2 146 ? 37.160 99.302 74.853 1.00 38.80 252 ASN C N 1
ATOM 6762 C CA . ASN C 2 146 ? 38.091 98.358 75.442 1.00 41.15 252 ASN C CA 1
ATOM 6763 C C . ASN C 2 146 ? 38.397 97.144 74.571 1.00 47.15 252 ASN C C 1
ATOM 6764 O O . ASN C 2 146 ? 39.438 96.493 74.766 1.00 41.29 252 ASN C O 1
ATOM 6769 N N . GLU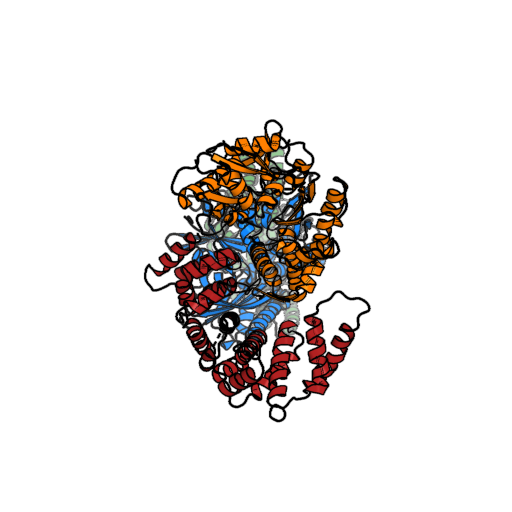 C 2 147 ? 37.500 96.842 73.627 1.00 29.86 253 GLU C N 1
ATOM 6770 C CA . GLU C 2 147 ? 37.723 95.752 72.682 1.00 41.38 253 GLU C CA 1
ATOM 6771 C C . GLU C 2 147 ? 38.531 96.201 71.461 1.00 52.45 253 GLU C C 1
ATOM 6772 O O . GLU C 2 147 ? 39.157 95.384 70.788 1.00 59.85 253 GLU C O 1
ATOM 6778 N N . LEU C 2 148 ? 38.512 97.497 71.176 1.00 45.56 254 LEU C N 1
ATOM 6779 C CA . LEU C 2 148 ? 39.205 98.025 70.011 1.00 46.58 254 LEU C CA 1
ATOM 6780 C C . LEU C 2 148 ? 40.642 98.437 70.388 1.00 54.05 254 LEU C C 1
ATOM 6781 O O . LEU C 2 148 ? 40.912 98.757 71.546 1.00 48.95 254 LEU C O 1
ATOM 6786 N N . PRO C 2 149 ? 41.583 98.403 69.424 1.00 53.28 255 PRO C N 1
ATOM 6787 C CA . PRO C 2 149 ? 42.914 98.846 69.849 1.00 46.15 255 PRO C CA 1
ATOM 6788 C C . PRO C 2 149 ? 42.912 100.312 70.253 1.00 48.61 255 PRO C C 1
ATOM 6789 O O . PRO C 2 149 ? 42.135 101.121 69.731 1.00 50.76 255 PRO C O 1
ATOM 6793 N N . VAL C 2 150 ? 43.767 100.629 71.216 1.00 43.31 256 VAL C N 1
ATOM 6794 C CA . VAL C 2 150 ? 43.997 101.996 71.636 1.00 45.70 256 VAL C CA 1
ATOM 6795 C C . VAL C 2 150 ? 45.458 102.302 71.356 1.00 54.37 256 VAL C C 1
ATOM 6796 O O . VAL C 2 150 ? 46.346 101.703 71.962 1.00 60.41 256 VAL C O 1
ATOM 6800 N N . THR C 2 151 ? 45.717 103.220 70.437 1.00 52.85 257 THR C N 1
ATOM 6801 C CA . THR C 2 151 ? 47.092 103.579 70.116 1.00 61.76 257 THR C CA 1
ATOM 6802 C C . THR C 2 151 ? 47.404 105.013 70.476 1.00 70.93 257 THR C C 1
ATOM 6803 O O . THR C 2 151 ? 46.549 105.754 70.954 1.00 64.18 257 THR C O 1
ATOM 6807 N N . SER C 2 152 ? 48.647 105.395 70.196 1.00 85.26 258 SER C N 1
ATOM 6808 C CA . SER C 2 152 ? 49.143 106.743 70.444 1.00 86.75 258 SER C CA 1
ATOM 6809 C C . SER C 2 152 ? 48.333 107.779 69.656 1.00 82.18 258 SER C C 1
ATOM 6810 O O . SER C 2 152 ? 48.186 108.931 70.073 1.00 71.79 258 SER C O 1
ATOM 6813 N N . GLU C 2 153 ? 47.794 107.347 68.522 1.00 89.32 259 GLU C N 1
ATOM 6814 C CA . GLU C 2 153 ? 46.968 108.203 67.683 1.00 94.05 259 GLU C CA 1
ATOM 6815 C C . GLU C 2 153 ? 45.711 108.708 68.400 1.00 89.22 259 GLU C C 1
ATOM 6816 O O . GLU C 2 153 ? 45.432 109.910 68.401 1.00 85.93 259 GLU C O 1
ATOM 6822 N N . ASP C 2 154 ? 44.970 107.785 69.016 1.00 81.40 260 ASP C N 1
ATOM 6823 C CA . ASP C 2 154 ? 43.660 108.083 69.604 1.00 77.95 260 ASP C CA 1
ATOM 6824 C C . ASP C 2 154 ? 43.726 108.999 70.827 1.00 76.04 260 ASP C C 1
ATOM 6825 O O . ASP C 2 154 ? 42.694 109.393 71.383 1.00 75.09 260 ASP C O 1
ATOM 6830 N N . LEU C 2 155 ? 44.937 109.333 71.251 1.00 63.84 261 LEU C N 1
ATOM 6831 C CA . LEU C 2 155 ? 45.100 110.108 72.464 1.00 62.50 261 LEU C CA 1
ATOM 6832 C C . LEU C 2 155 ? 44.632 111.549 72.282 1.00 64.68 261 LEU C C 1
ATOM 6833 O O . LEU C 2 155 ? 44.078 112.142 73.212 1.00 62.24 261 LEU C O 1
ATOM 6838 N N . TYR C 2 158 ? 40.408 110.940 73.467 1.00 59.38 264 TYR C N 1
ATOM 6839 C CA . TYR C 2 158 ? 40.149 110.297 74.758 1.00 61.29 264 TYR C CA 1
ATOM 6840 C C . TYR C 2 158 ? 40.490 111.202 75.929 1.00 58.03 264 TYR C C 1
ATOM 6841 O O . TYR C 2 158 ? 41.627 111.208 76.373 1.00 53.02 264 TYR C O 1
ATOM 6850 N N . SER C 2 159 ? 39.512 111.932 76.458 1.00 67.12 265 SER C N 1
ATOM 6851 C CA . SER C 2 159 ? 39.799 112.908 77.511 1.00 72.05 265 SER C CA 1
ATOM 6852 C C . SER C 2 159 ? 39.969 112.276 78.893 1.00 77.79 265 SER C C 1
ATOM 6853 O O . SER C 2 159 ? 39.140 111.479 79.337 1.00 76.99 265 SER C O 1
ATOM 6856 N N . THR C 2 160 ? 41.057 112.647 79.563 1.00 78.07 266 THR C N 1
ATOM 6857 C CA . THR C 2 160 ? 41.306 112.206 80.926 1.00 69.48 266 THR C CA 1
ATOM 6858 C C . THR C 2 160 ? 40.272 112.819 81.853 1.00 63.43 266 THR C C 1
ATOM 6859 O O . THR C 2 160 ? 39.918 112.227 82.866 1.00 61.36 266 THR C O 1
ATOM 6863 N N . VAL C 2 161 ? 39.792 114.010 81.506 1.00 61.84 267 VAL C N 1
ATOM 6864 C CA . VAL C 2 161 ? 38.841 114.719 82.361 1.00 62.06 267 VAL C CA 1
ATOM 6865 C C . VAL C 2 161 ? 37.435 114.136 82.280 1.00 56.59 267 VAL C C 1
ATOM 6866 O O . VAL C 2 161 ? 36.768 113.969 83.301 1.00 67.54 267 VAL C O 1
ATOM 6870 N N . VAL C 2 162 ? 36.983 113.820 81.073 1.00 54.18 268 VAL C N 1
ATOM 6871 C CA . VAL C 2 162 ? 35.671 113.202 80.913 1.00 49.68 268 VAL C CA 1
ATOM 6872 C C . VAL C 2 162 ? 35.667 111.877 81.651 1.00 51.32 268 VAL C C 1
ATOM 6873 O O . VAL C 2 162 ? 34.809 111.634 82.500 1.00 42.68 268 VAL C O 1
ATOM 6877 N N . LEU C 2 163 ? 36.643 111.027 81.332 1.00 51.46 269 LEU C N 1
ATOM 6878 C CA . LEU C 2 163 ? 36.770 109.721 81.989 1.00 46.01 269 LEU C CA 1
ATOM 6879 C C . LEU C 2 163 ? 36.851 109.823 83.503 1.00 45.43 269 LEU C C 1
ATOM 6880 O O . LEU C 2 163 ? 36.166 109.077 84.204 1.00 46.04 269 LEU C O 1
ATOM 6885 N N . GLN C 2 164 ? 37.670 110.735 84.019 1.00 43.35 270 GLN C N 1
ATOM 6886 C CA . GLN C 2 164 ? 37.767 110.869 85.471 1.00 46.16 270 GLN C CA 1
ATOM 6887 C C . GLN C 2 164 ? 36.449 111.394 86.022 1.00 50.25 270 GLN C C 1
ATOM 6888 O O . GLN C 2 164 ? 36.092 111.092 87.155 1.00 51.59 270 GLN C O 1
ATOM 6894 N N . ASN C 2 165 ? 35.714 112.150 85.206 1.00 57.08 271 ASN C N 1
ATOM 6895 C CA . ASN C 2 165 ? 34.395 112.640 85.615 1.00 63.55 271 ASN C CA 1
ATOM 6896 C C . ASN C 2 165 ? 33.383 111.500 85.676 1.00 61.89 271 ASN C C 1
ATOM 6897 O O . ASN C 2 165 ? 32.678 111.340 86.668 1.00 63.86 271 ASN C O 1
ATOM 6902 N N . VAL C 2 166 ? 33.321 110.701 84.616 1.00 63.20 272 VAL C N 1
ATOM 6903 C CA . VAL C 2 166 ? 32.472 109.510 84.607 1.00 59.26 272 VAL C CA 1
ATOM 6904 C C . VAL C 2 166 ? 32.829 108.604 85.788 1.00 58.52 272 VAL C C 1
ATOM 6905 O O . VAL C 2 166 ? 31.955 108.167 86.533 1.00 55.33 272 VAL C O 1
ATOM 6909 N N . TYR C 2 167 ? 34.122 108.341 85.962 1.00 59.56 273 TYR C N 1
ATOM 6910 C CA . TYR C 2 167 ? 34.589 107.550 87.088 1.00 50.17 273 TYR C CA 1
ATOM 6911 C C . TYR C 2 167 ? 34.020 108.073 88.401 1.00 58.33 273 TYR C C 1
ATOM 6912 O O . TYR C 2 167 ? 33.417 107.323 89.169 1.00 48.43 273 TYR C O 1
ATOM 6921 N N . GLU C 2 168 ? 34.224 109.363 88.653 1.00 67.94 274 GLU C N 1
ATOM 6922 C CA . GLU C 2 168 ? 33.817 109.974 89.912 1.00 68.06 274 GLU C CA 1
ATOM 6923 C C . GLU C 2 168 ? 32.318 109.973 90.105 1.00 70.68 274 GLU C C 1
ATOM 6924 O O . GLU C 2 168 ? 31.839 109.681 91.200 1.00 76.29 274 GLU C O 1
ATOM 6930 N N . ARG C 2 169 ? 31.581 110.319 89.051 1.00 69.95 275 ARG C N 1
ATOM 6931 C CA . ARG C 2 169 ? 30.121 110.413 89.131 1.00 72.56 275 ARG C CA 1
ATOM 6932 C C . ARG C 2 169 ? 29.478 109.090 89.566 1.00 66.81 275 ARG C C 1
ATOM 6933 O O . ARG C 2 169 ? 28.367 109.084 90.091 1.00 67.70 275 ARG C O 1
ATOM 6941 N N . ASN C 2 170 ? 30.182 107.977 89.365 1.00 53.71 276 ASN C N 1
ATOM 6942 C CA . ASN C 2 170 ? 29.543 106.667 89.457 1.00 52.98 276 ASN C CA 1
ATOM 6943 C C . ASN C 2 170 ? 30.099 105.669 90.467 1.00 51.47 276 ASN C C 1
ATOM 6944 O O . ASN C 2 170 ? 30.115 104.471 90.182 1.00 54.20 276 ASN C O 1
ATOM 6949 N N . ASN C 2 171 ? 30.529 106.137 91.638 1.00 49.22 277 ASN C N 1
ATOM 6950 C CA . ASN C 2 171 ? 31.028 105.231 92.674 1.00 70.31 277 ASN C CA 1
ATOM 6951 C C . ASN C 2 171 ? 29.974 104.183 93.018 1.00 76.91 277 ASN C C 1
ATOM 6952 O O . ASN C 2 171 ? 30.276 103.117 93.563 1.00 72.87 277 ASN C O 1
ATOM 6957 N N . LYS C 2 172 ? 28.735 104.516 92.673 1.00 83.81 278 LYS C N 1
ATOM 6958 C CA . LYS C 2 172 ? 27.584 103.644 92.831 1.00 87.99 278 LYS C CA 1
ATOM 6959 C C . LYS C 2 172 ? 27.654 102.452 91.885 1.00 84.16 278 LYS C C 1
ATOM 6960 O O . LYS C 2 172 ? 26.978 101.446 92.097 1.00 86.46 278 LYS C O 1
ATOM 6966 N N . ASP C 2 173 ? 28.466 102.573 90.837 1.00 76.80 279 ASP C N 1
ATOM 6967 C CA . ASP C 2 173 ? 28.555 101.541 89.806 1.00 59.42 279 ASP C CA 1
ATOM 6968 C C . ASP C 2 173 ? 29.993 101.039 89.619 1.00 55.03 279 ASP C C 1
ATOM 6969 O O . ASP C 2 173 ? 30.760 101.533 88.772 1.00 46.02 279 ASP C O 1
ATOM 6974 N N . LYS C 2 174 ? 30.355 100.040 90.416 1.00 55.46 280 LYS C N 1
ATOM 6975 C CA . LYS C 2 174 ? 31.724 99.551 90.418 1.00 56.19 280 LYS C CA 1
ATOM 6976 C C . LYS C 2 174 ? 32.076 98.917 89.076 1.00 49.29 280 LYS C C 1
ATOM 6977 O O . LYS C 2 174 ? 33.233 98.976 88.623 1.00 50.18 280 LYS C O 1
ATOM 6983 N N . GLN C 2 175 ? 31.079 98.314 88.438 1.00 41.90 281 GLN C N 1
ATOM 6984 C CA . GLN C 2 175 ? 31.297 97.662 87.156 1.00 44.11 281 GLN C CA 1
ATOM 6985 C C . GLN C 2 175 ? 31.739 98.695 86.133 1.00 38.68 281 GLN C C 1
ATOM 6986 O O . GLN C 2 175 ? 32.584 98.422 85.278 1.00 37.23 281 GLN C O 1
ATOM 6992 N N . LEU C 2 176 ? 31.162 99.885 86.236 1.00 42.19 282 LEU C N 1
ATOM 6993 C CA . LEU C 2 176 ? 31.458 100.964 85.311 1.00 40.46 282 LEU C CA 1
ATOM 6994 C C . LEU C 2 176 ? 32.866 101.513 85.591 1.00 44.60 282 LEU C C 1
ATOM 6995 O O . LEU C 2 176 ? 33.693 101.635 84.687 1.00 43.90 282 LEU C O 1
ATOM 7000 N N . GLN C 2 177 ? 33.133 101.837 86.848 1.00 35.18 283 GLN C N 1
ATOM 7001 C CA . GLN C 2 177 ? 34.467 102.250 87.259 1.00 39.69 283 GLN C CA 1
ATOM 7002 C C . GLN C 2 177 ? 35.512 101.257 86.761 1.00 45.19 283 GLN C C 1
ATOM 7003 O O . GLN C 2 177 ? 36.536 101.658 86.216 1.00 43.79 283 GLN C O 1
ATOM 7009 N N . ILE C 2 178 ? 35.242 99.966 86.932 1.00 34.22 284 ILE C N 1
ATOM 7010 C CA . ILE C 2 178 ? 36.175 98.942 86.500 1.00 35.82 284 ILE C CA 1
ATOM 7011 C C . ILE C 2 178 ? 36.488 99.057 85.019 1.00 46.38 284 ILE C C 1
ATOM 7012 O O . ILE C 2 178 ? 37.645 98.911 84.608 1.00 44.60 284 ILE C O 1
ATOM 7017 N N . LYS C 2 179 ? 35.462 99.344 84.227 1.00 43.35 285 LYS C N 1
ATOM 7018 C CA . LYS C 2 179 ? 35.646 99.492 82.796 1.00 41.02 285 LYS C CA 1
ATOM 7019 C C . LYS C 2 179 ? 36.422 100.769 82.443 1.00 38.77 285 LYS C C 1
ATOM 7020 O O . LYS C 2 179 ? 37.230 100.769 81.500 1.00 42.51 285 LYS C O 1
ATOM 7026 N N . VAL C 2 180 ? 36.198 101.846 83.196 1.00 26.65 286 VAL C N 1
ATOM 7027 C CA . VAL C 2 180 ? 36.986 103.060 83.005 1.00 34.87 286 VAL C CA 1
ATOM 7028 C C . VAL C 2 180 ? 38.473 102.794 83.299 1.00 37.65 286 VAL C C 1
ATOM 7029 O O . VAL C 2 180 ? 39.354 103.233 82.556 1.00 39.19 286 VAL C O 1
ATOM 7033 N N . LEU C 2 181 ? 38.749 102.064 84.374 1.00 31.07 287 LEU C N 1
ATOM 7034 C CA . LEU C 2 181 ? 40.125 101.875 84.815 1.00 35.72 287 LEU C CA 1
ATOM 7035 C C . LEU C 2 181 ? 40.847 100.960 83.836 1.00 40.91 287 LEU C C 1
ATOM 7036 O O . LEU C 2 181 ? 42.035 101.131 83.593 1.00 38.78 287 LEU C O 1
ATOM 7041 N N . GLU C 2 182 ? 40.111 100.015 83.253 1.00 26.93 288 GLU C N 1
ATOM 7042 C CA . GLU C 2 182 ? 40.649 99.159 82.190 1.00 38.76 288 GLU C CA 1
ATOM 7043 C C . GLU C 2 182 ? 41.138 100.005 81.005 1.00 41.05 288 GLU C C 1
ATOM 7044 O O . GLU C 2 182 ? 42.229 99.780 80.475 1.00 45.49 288 GLU C O 1
ATOM 7050 N N . LEU C 2 183 ? 40.316 100.976 80.596 1.00 38.08 289 LEU C N 1
ATOM 7051 C CA . LEU C 2 183 ? 40.627 101.859 79.463 1.00 43.79 289 LEU C CA 1
ATOM 7052 C C . LEU C 2 183 ? 41.821 102.770 79.753 1.00 42.89 289 LEU C C 1
ATOM 7053 O O . LEU C 2 183 ? 42.614 103.061 78.868 1.00 37.30 289 LEU C O 1
ATOM 7058 N N . ILE C 2 184 ? 41.939 103.209 80.999 1.00 42.37 290 ILE C N 1
ATOM 7059 C CA . ILE C 2 184 ? 43.063 104.036 81.407 1.00 37.90 290 ILE C CA 1
ATOM 7060 C C . ILE C 2 184 ? 44.365 103.232 81.332 1.00 44.73 290 ILE C C 1
ATOM 7061 O O . ILE C 2 184 ? 45.406 103.775 80.958 1.00 47.53 290 ILE C O 1
ATOM 7066 N N . SER C 2 185 ? 44.303 101.945 81.686 1.00 35.82 291 SER C N 1
ATOM 7067 C CA . SER C 2 185 ? 45.459 101.047 81.576 1.00 36.80 291 SER C CA 1
ATOM 7068 C C . SER C 2 185 ? 45.970 100.980 80.141 1.00 47.93 291 SER C C 1
ATOM 7069 O O . SER C 2 185 ? 47.176 100.877 79.898 1.00 50.64 291 SER C O 1
ATOM 7072 N N . LYS C 2 186 ? 45.032 101.033 79.198 1.00 41.10 292 LYS C N 1
ATOM 7073 C CA . LYS C 2 186 ? 45.342 100.951 77.787 1.00 37.10 292 LYS C CA 1
ATOM 7074 C C . LYS C 2 186 ? 45.872 102.284 77.257 1.00 40.23 292 LYS C C 1
ATOM 7075 O O . LYS C 2 186 ? 46.697 102.318 76.343 1.00 46.41 292 LYS C O 1
ATOM 7081 N N . ILE C 2 187 ? 45.397 103.384 77.823 1.00 40.86 293 ILE C N 1
ATOM 7082 C CA . ILE C 2 187 ? 45.825 104.692 77.349 1.00 41.85 293 ILE C CA 1
ATOM 7083 C C . ILE C 2 187 ? 47.250 104.964 77.803 1.00 42.35 293 ILE C C 1
ATOM 7084 O O . ILE C 2 187 ? 48.083 105.446 77.025 1.00 39.64 293 ILE C O 1
ATOM 7089 N N . LEU C 2 188 ? 47.533 104.622 79.054 1.00 36.91 294 LEU C N 1
ATOM 7090 C CA . LEU C 2 188 ? 48.875 104.782 79.587 1.00 47.95 294 LEU C CA 1
ATOM 7091 C C . LEU C 2 188 ? 49.875 103.927 78.784 1.00 56.06 294 LEU C C 1
ATOM 7092 O O . LEU C 2 188 ? 50.985 104.377 78.463 1.00 55.53 294 LEU C O 1
ATOM 7097 N N . LYS C 2 189 ? 49.461 102.714 78.428 1.00 48.53 295 LYS C N 1
ATOM 7098 C CA . LYS C 2 189 ? 50.305 101.824 77.653 1.00 57.54 295 LYS C CA 1
ATOM 7099 C C . LYS C 2 189 ? 50.701 102.463 76.318 1.00 64.58 295 LYS C C 1
ATOM 7100 O O . LYS C 2 189 ? 51.878 102.450 75.939 1.00 62.70 295 LYS C O 1
ATOM 7106 N N . ALA C 2 190 ? 49.718 103.033 75.625 1.00 57.13 296 ALA C N 1
ATOM 7107 C CA . ALA C 2 190 ? 49.921 103.623 74.296 1.00 54.74 296 ALA C CA 1
ATOM 7108 C C . ALA C 2 190 ? 50.695 104.954 74.298 1.00 58.86 296 ALA C C 1
ATOM 7109 O O . ALA C 2 190 ? 51.228 105.373 73.264 1.00 59.10 296 ALA C O 1
ATOM 7111 N N . ASP C 2 191 ? 50.756 105.605 75.458 1.00 50.93 297 ASP C N 1
ATOM 7112 C CA . ASP C 2 191 ? 51.366 106.923 75.585 1.00 52.70 297 ASP C CA 1
ATOM 7113 C C . ASP C 2 191 ? 52.854 106.859 75.932 1.00 70.96 297 ASP C C 1
ATOM 7114 O O . ASP C 2 191 ? 53.685 107.475 75.264 1.00 73.53 297 ASP C O 1
ATOM 7119 N N . MET C 2 192 ? 53.182 106.123 76.986 1.00 77.94 298 MET C N 1
ATOM 7120 C CA . MET C 2 192 ? 54.515 106.205 77.568 1.00 86.64 298 MET C CA 1
ATOM 7121 C C . MET C 2 192 ? 54.752 105.115 78.611 1.00 80.37 298 MET C C 1
ATOM 7122 O O . MET C 2 192 ? 54.408 105.269 79.780 1.00 76.20 298 MET C O 1
ATOM 7127 N N . TYR C 2 193 ? 55.300 103.985 78.172 1.00 85.46 299 TYR C N 1
ATOM 7128 C CA . TYR C 2 193 ? 55.520 103.713 76.755 1.00 79.71 299 TYR C CA 1
ATOM 7129 C C . TYR C 2 193 ? 55.510 102.199 76.469 1.00 76.04 299 TYR C C 1
ATOM 7130 O O . TYR C 2 193 ? 56.156 101.430 77.178 1.00 73.37 299 TYR C O 1
ATOM 7139 N N . GLU C 2 194 ? 54.725 101.790 75.466 1.00 71.61 300 GLU C N 1
ATOM 7140 C CA . GLU C 2 194 ? 54.666 100.409 74.957 1.00 70.67 300 GLU C CA 1
ATOM 7141 C C . GLU C 2 194 ? 53.496 100.230 73.974 1.00 70.38 300 GLU C C 1
ATOM 7142 O O . GLU C 2 194 ? 53.257 101.065 73.095 1.00 61.59 300 GLU C O 1
ATOM 7148 N N . LEU C 2 214 ? 48.987 110.683 86.073 1.00 60.20 320 LEU C N 1
ATOM 7149 C CA . LEU C 2 214 ? 48.865 111.516 87.259 1.00 61.53 320 LEU C CA 1
ATOM 7150 C C . LEU C 2 214 ? 48.404 110.723 88.485 1.00 62.34 320 LEU C C 1
ATOM 7151 O O . LEU C 2 214 ? 47.852 109.625 88.363 1.00 45.88 320 LEU C O 1
ATOM 7156 N N . GLN C 2 215 ? 48.636 111.313 89.658 1.00 70.54 321 GLN C N 1
ATOM 7157 C CA . GLN C 2 215 ? 48.454 110.657 90.954 1.00 65.23 321 GLN C CA 1
ATOM 7158 C C . GLN C 2 215 ? 47.024 110.228 91.253 1.00 64.75 321 GLN C C 1
ATOM 7159 O O . GLN C 2 215 ? 46.803 109.173 91.849 1.00 68.38 321 GLN C O 1
ATOM 7165 N N . GLU C 2 216 ? 46.049 111.048 90.875 1.00 58.33 322 GLU C N 1
ATOM 7166 C CA . GLU C 2 216 ? 44.662 110.691 91.158 1.00 57.59 322 GLU C CA 1
ATOM 7167 C C . GLU C 2 216 ? 44.281 109.328 90.559 1.00 50.26 322 GLU C C 1
ATOM 7168 O O . GLU C 2 216 ? 43.562 108.557 91.188 1.00 40.63 322 GLU C O 1
ATOM 7174 N N . TRP C 2 217 ? 44.780 109.028 89.358 1.00 41.22 323 TRP C N 1
ATOM 7175 C CA . TRP C 2 217 ? 44.541 107.728 88.740 1.00 39.12 323 TRP C CA 1
ATOM 7176 C C . TRP C 2 217 ? 45.254 106.583 89.471 1.00 44.28 323 TRP C C 1
ATOM 7177 O O . TRP C 2 217 ? 44.678 105.505 89.664 1.00 48.17 323 TRP C O 1
ATOM 7188 N N . ALA C 2 218 ? 46.500 106.813 89.885 1.00 48.67 324 ALA C N 1
ATOM 7189 C CA . ALA C 2 218 ? 47.250 105.788 90.610 1.00 37.38 324 ALA C CA 1
ATOM 7190 C C . ALA C 2 218 ? 46.531 105.523 91.914 1.00 39.13 324 ALA C C 1
ATOM 7191 O O . ALA C 2 218 ? 46.525 104.411 92.438 1.00 42.26 324 ALA C O 1
ATOM 7193 N N . ASN C 2 219 ? 45.893 106.558 92.428 1.00 46.36 325 ASN C N 1
ATOM 7194 C CA . ASN C 2 219 ? 45.085 106.392 93.609 1.00 47.72 325 ASN C CA 1
ATOM 7195 C C . ASN C 2 219 ? 43.833 105.554 93.336 1.00 47.29 325 ASN C C 1
ATOM 7196 O O . ASN C 2 219 ? 43.449 104.755 94.175 1.00 40.92 325 ASN C O 1
ATOM 7201 N N . GLU C 2 220 ? 43.225 105.692 92.160 1.00 42.93 326 GLU C N 1
ATOM 7202 C CA . GLU C 2 220 ? 42.023 104.894 91.861 1.00 50.22 326 GLU C CA 1
ATOM 7203 C C . GLU C 2 220 ? 42.384 103.420 91.708 1.00 41.50 326 GLU C C 1
ATOM 7204 O O . GLU C 2 220 ? 41.707 102.554 92.252 1.00 43.08 326 GLU C O 1
ATOM 7210 N N . PHE C 2 221 ? 43.446 103.151 90.946 1.00 42.51 327 PHE C N 1
ATOM 7211 C CA . PHE C 2 221 ? 43.916 101.784 90.714 1.00 47.35 327 PHE C CA 1
ATOM 7212 C C . PHE C 2 221 ? 44.184 101.047 92.044 1.00 46.79 327 PHE C C 1
ATOM 7213 O O . PHE C 2 221 ? 43.767 99.891 92.218 1.00 36.93 327 PHE C O 1
ATOM 7221 N N . GLN C 2 222 ? 44.870 101.733 92.967 1.00 41.96 328 GLN C N 1
ATOM 7222 C CA . GLN C 2 222 ? 45.299 101.170 94.251 1.00 42.01 328 GLN C CA 1
ATOM 7223 C C . GLN C 2 222 ? 44.100 100.824 95.121 1.00 43.13 328 GLN C C 1
ATOM 7224 O O . GLN C 2 222 ? 44.098 99.808 95.816 1.00 44.10 328 GLN C O 1
ATOM 7230 N N . GLU C 2 223 ? 43.090 101.684 95.098 1.00 48.11 329 GLU C N 1
ATOM 7231 C CA . GLU C 2 223 ? 41.832 101.398 95.785 1.00 56.09 329 GLU C CA 1
ATOM 7232 C C . GLU C 2 223 ? 41.135 100.179 95.162 1.00 53.30 329 GLU C C 1
ATOM 7233 O O . GLU C 2 223 ? 40.764 99.225 95.851 1.00 50.57 329 GLU C O 1
ATOM 7239 N N . MET C 2 224 ? 40.981 100.199 93.846 1.00 50.09 330 MET C N 1
ATOM 7240 C CA . MET C 2 224 ? 40.179 99.182 93.172 1.00 52.00 330 MET C CA 1
ATOM 7241 C C . MET C 2 224 ? 40.849 97.809 93.191 1.00 49.34 330 MET C C 1
ATOM 7242 O O . MET C 2 224 ? 40.185 96.789 93.370 1.00 44.61 330 MET C O 1
ATOM 7247 N N . VAL C 2 225 ? 42.170 97.793 93.013 1.00 48.31 331 VAL C N 1
ATOM 7248 C CA . VAL C 2 225 ? 42.949 96.554 93.020 1.00 43.04 331 VAL C CA 1
ATOM 7249 C C . VAL C 2 225 ? 42.740 95.725 94.298 1.00 42.55 331 VAL C C 1
ATOM 7250 O O 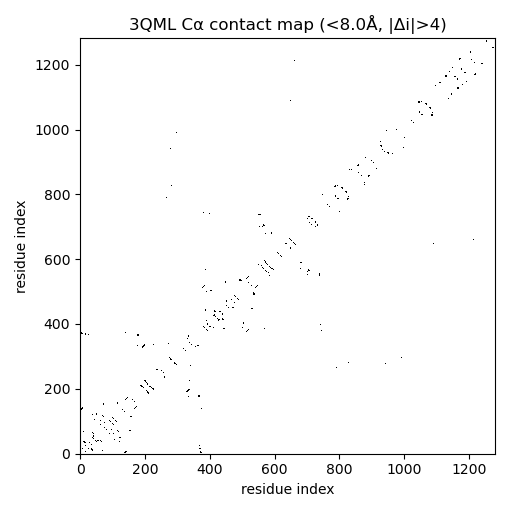. VAL C 2 225 ? 42.891 94.504 94.278 1.00 49.86 331 VAL C O 1
ATOM 7254 N N . GLN C 2 226 ? 42.378 96.382 95.399 1.00 34.86 332 GLN C N 1
ATOM 7255 C CA . GLN C 2 226 ? 42.153 95.673 96.653 1.00 46.84 332 GLN C CA 1
ATOM 7256 C C . GLN C 2 226 ? 40.724 95.169 96.751 1.00 53.66 332 GLN C C 1
ATOM 7257 O O . GLN C 2 226 ? 40.387 94.393 97.644 1.00 58.60 332 GLN C O 1
ATOM 7263 N N . ASN C 2 227 ? 39.875 95.631 95.844 1.00 55.07 333 ASN C N 1
ATOM 7264 C CA . ASN C 2 227 ? 38.491 95.195 95.846 1.00 58.96 333 ASN C CA 1
ATOM 7265 C C . ASN C 2 227 ? 38.441 93.678 95.808 1.00 60.83 333 ASN C C 1
ATOM 7266 O O . ASN C 2 227 ? 39.070 93.045 94.957 1.00 60.72 333 ASN C O 1
ATOM 7271 N N . LYS C 2 228 ? 37.705 93.094 96.742 1.00 68.04 334 LYS C N 1
ATOM 7272 C CA . LYS C 2 228 ? 37.636 91.644 96.860 1.00 79.33 334 LYS C CA 1
ATOM 7273 C C . LYS C 2 228 ? 36.813 90.997 95.739 1.00 80.89 334 LYS C C 1
ATOM 7274 O O . LYS C 2 228 ? 37.009 89.824 95.428 1.00 88.05 334 LYS C O 1
ATOM 7280 N N . SER C 2 229 ? 35.914 91.762 95.120 1.00 69.35 335 SER C N 1
ATOM 7281 C CA . SER C 2 229 ? 35.038 91.224 94.074 1.00 71.06 335 SER C CA 1
ATOM 7282 C C . SER C 2 229 ? 35.676 91.244 92.684 1.00 62.53 335 SER C C 1
ATOM 7283 O O . SER C 2 229 ? 35.175 90.619 91.743 1.00 51.95 335 SER C O 1
ATOM 7286 N N . ILE C 2 230 ? 36.764 91.989 92.552 1.00 60.35 336 ILE C N 1
ATOM 7287 C CA . ILE C 2 230 ? 37.507 92.059 91.298 1.00 60.13 336 ILE C CA 1
ATOM 7288 C C . ILE C 2 230 ? 38.075 90.680 90.966 1.00 50.24 336 ILE C C 1
ATOM 7289 O O . ILE C 2 230 ? 38.486 89.946 91.866 1.00 47.83 336 ILE C O 1
ATOM 7294 N N . ASP C 2 231 ? 38.084 90.326 89.683 1.00 41.50 337 ASP C N 1
ATOM 7295 C CA . ASP C 2 231 ? 38.634 89.042 89.253 1.00 49.58 337 ASP C CA 1
ATOM 7296 C C . ASP C 2 231 ? 40.133 89.129 88.939 1.00 44.04 337 ASP C C 1
ATOM 7297 O O . ASP C 2 231 ? 40.691 90.219 88.797 1.00 41.98 337 ASP C O 1
ATOM 7302 N N . GLU C 2 232 ? 40.767 87.969 88.816 1.00 44.59 338 GLU C N 1
ATOM 7303 C CA . GLU C 2 232 ? 42.229 87.881 88.715 1.00 41.20 338 GLU C CA 1
ATOM 7304 C C . GLU C 2 232 ? 42.807 88.625 87.499 1.00 41.49 338 GLU C C 1
ATOM 7305 O O . GLU C 2 232 ? 43.887 89.216 87.587 1.00 42.74 338 GLU C O 1
ATOM 7311 N N . LEU C 2 233 ? 42.080 88.624 86.382 1.00 33.29 339 LEU C N 1
ATOM 7312 C CA . LEU C 2 233 ? 42.567 89.289 85.178 1.00 31.49 339 LEU C CA 1
ATOM 7313 C C . LEU C 2 233 ? 42.523 90.806 85.313 1.00 35.61 339 LEU C C 1
ATOM 7314 O O . LEU C 2 233 ? 43.351 91.512 84.727 1.00 45.74 339 LEU C O 1
ATOM 7319 N N . HIS C 2 234 ? 41.583 91.310 86.103 1.00 27.35 340 HIS C N 1
ATOM 7320 C CA . HIS C 2 234 ? 41.519 92.747 86.334 1.00 31.23 340 HIS C CA 1
ATOM 7321 C C . HIS C 2 234 ? 42.562 93.149 87.374 1.00 36.34 340 HIS C C 1
ATOM 7322 O O . HIS C 2 234 ? 43.115 94.248 87.320 1.00 42.75 340 HIS C O 1
ATOM 7329 N N . THR C 2 235 ? 42.782 92.261 88.334 1.00 35.13 341 THR C N 1
ATOM 7330 C CA . THR C 2 235 ? 43.795 92.451 89.364 1.00 47.96 341 THR C CA 1
ATOM 7331 C C . THR C 2 235 ? 45.163 92.632 88.705 1.00 46.32 341 THR C C 1
ATOM 7332 O O . THR C 2 235 ? 45.859 93.600 88.984 1.00 45.15 341 THR C O 1
ATOM 7336 N N . ARG C 2 236 ? 45.506 91.725 87.794 1.00 33.18 342 ARG C N 1
ATOM 7337 C CA . ARG C 2 236 ? 46.738 91.821 87.022 1.00 30.37 342 ARG C CA 1
ATOM 7338 C C . ARG C 2 236 ? 46.862 93.134 86.260 1.00 43.10 342 ARG C C 1
ATOM 7339 O O . ARG C 2 236 ? 47.900 93.810 86.330 1.00 52.91 342 ARG C O 1
ATOM 7347 N N . THR C 2 237 ? 45.814 93.497 85.530 1.00 34.55 343 THR C N 1
ATOM 7348 C CA . THR C 2 237 ? 45.843 94.700 84.708 1.00 37.88 343 THR C CA 1
ATOM 7349 C C . THR C 2 237 ? 46.115 95.938 85.566 1.00 39.81 343 THR C C 1
ATOM 7350 O O . THR C 2 237 ? 46.943 96.783 85.224 1.00 43.16 343 THR C O 1
ATOM 7354 N N . PHE C 2 238 ? 45.374 96.059 86.661 1.00 43.87 344 PHE C N 1
ATOM 7355 C CA . PHE C 2 238 ? 45.561 97.174 87.575 1.00 35.99 344 PHE C CA 1
ATOM 7356 C C . PHE C 2 238 ? 46.948 97.097 88.231 1.00 44.81 344 PHE C C 1
ATOM 7357 O O . PHE C 2 238 ? 47.645 98.107 88.334 1.00 35.15 344 PHE C O 1
ATOM 7365 N N . PHE C 2 239 ? 47.357 95.899 88.643 1.00 45.30 345 PHE C N 1
ATOM 7366 C CA . PHE C 2 239 ? 48.682 95.727 89.213 1.00 48.28 345 PHE C CA 1
ATOM 7367 C C . PHE C 2 239 ? 49.755 96.234 88.256 1.00 43.57 345 PHE C C 1
ATOM 7368 O O . PHE C 2 239 ? 50.537 97.130 88.611 1.00 41.85 345 PHE C O 1
ATOM 7376 N N . ASP C 2 240 ? 49.777 95.682 87.045 1.00 46.60 346 ASP C N 1
ATOM 7377 C CA . ASP C 2 240 ? 50.789 96.057 86.047 1.00 44.12 346 ASP C CA 1
ATOM 7378 C C . ASP C 2 240 ? 50.850 97.563 85.812 1.00 44.31 346 ASP C C 1
ATOM 7379 O O . ASP C 2 240 ? 51.931 98.124 85.664 1.00 49.48 346 ASP C O 1
ATOM 7384 N N . THR C 2 241 ? 49.695 98.217 85.775 1.00 40.03 347 THR C N 1
ATOM 7385 C CA . THR C 2 241 ? 49.676 99.653 85.561 1.00 37.39 347 THR C CA 1
ATOM 7386 C C . THR C 2 241 ? 50.415 100.346 86.712 1.00 49.69 347 THR C C 1
ATOM 7387 O O . THR C 2 241 ? 51.192 101.278 86.496 1.00 51.96 347 THR C O 1
ATOM 7391 N N . LEU C 2 242 ? 50.199 99.873 87.936 1.00 41.10 348 LEU C N 1
ATOM 7392 C CA . LEU C 2 242 ? 50.831 100.503 89.080 1.00 39.34 348 LEU C CA 1
ATOM 7393 C C . LEU C 2 242 ? 52.320 100.189 89.119 1.00 43.30 348 LEU C C 1
ATOM 7394 O O . LEU C 2 242 ? 53.132 101.056 89.375 1.00 47.17 348 LEU C O 1
ATOM 7399 N N . TYR C 2 243 ? 52.647 98.933 88.859 1.00 37.21 349 TYR C N 1
ATOM 7400 C CA . TYR C 2 243 ? 54.004 98.463 88.781 1.00 48.17 349 TYR C CA 1
ATO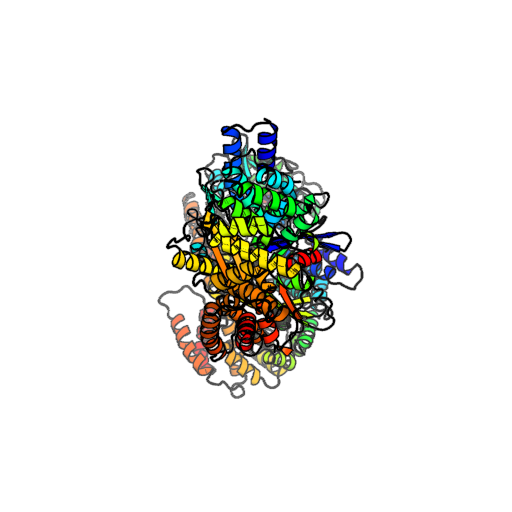M 7401 C C . TYR C 2 243 ? 54.784 99.340 87.801 1.00 53.33 349 TYR C C 1
ATOM 7402 O O . TYR C 2 243 ? 55.808 99.920 88.159 1.00 42.72 349 TYR C O 1
ATOM 7411 N N . ASN C 2 244 ? 54.274 99.455 86.576 1.00 53.87 350 ASN C N 1
ATOM 7412 C CA . ASN C 2 244 ? 54.914 100.274 85.555 1.00 52.94 350 ASN C CA 1
ATOM 7413 C C . ASN C 2 244 ? 55.060 101.738 85.972 1.00 57.60 350 ASN C C 1
ATOM 7414 O O . ASN C 2 244 ? 56.115 102.353 85.791 1.00 57.58 350 ASN C O 1
ATOM 7419 N N . LEU C 2 245 ? 54.008 102.304 86.534 1.00 47.32 351 LEU C N 1
ATOM 7420 C CA . LEU C 2 245 ? 54.086 103.696 86.925 1.00 55.68 351 LEU C CA 1
ATOM 7421 C C . LEU C 2 245 ? 55.200 103.912 87.948 1.00 58.71 351 LEU C C 1
ATOM 7422 O O . LEU C 2 245 ? 55.942 104.888 87.872 1.00 50.37 351 LEU C O 1
ATOM 7427 N N . LYS C 2 246 ? 55.300 102.982 88.893 1.00 52.43 352 LYS C N 1
ATOM 7428 C CA . LYS C 2 246 ? 56.256 103.056 89.984 1.00 51.07 352 LYS C CA 1
ATOM 7429 C C . LYS C 2 246 ? 57.683 102.702 89.547 1.00 51.17 352 LYS C C 1
ATOM 7430 O O . LYS C 2 246 ? 58.657 103.194 90.097 1.00 48.57 352 LYS C O 1
ATOM 7436 N N . LYS C 2 247 ? 57.797 101.840 88.549 1.00 56.37 353 LYS C N 1
ATOM 7437 C CA . LYS C 2 247 ? 59.085 101.526 87.956 1.00 57.18 353 LYS C CA 1
ATOM 7438 C C . LYS C 2 247 ? 59.594 102.732 87.164 1.00 57.22 353 LYS C C 1
ATOM 7439 O O . LYS C 2 247 ? 60.793 102.989 87.115 1.00 53.94 353 LYS C O 1
ATOM 7445 N N . ILE C 2 248 ? 58.667 103.485 86.577 1.00 57.45 354 ILE C N 1
ATOM 7446 C CA . ILE C 2 248 ? 58.997 104.614 85.706 1.00 56.52 354 ILE C CA 1
ATOM 7447 C C . ILE C 2 248 ? 59.209 105.952 86.429 1.00 64.96 354 ILE C C 1
ATOM 7448 O O . ILE C 2 248 ? 60.193 106.637 86.171 1.00 77.08 354 ILE C O 1
ATOM 7453 N N . PHE C 2 249 ? 58.302 106.329 87.324 1.00 66.19 355 PHE C N 1
ATOM 7454 C CA . PHE C 2 249 ? 58.395 107.635 87.989 1.00 58.64 355 PHE C CA 1
ATOM 7455 C C . PHE C 2 249 ? 58.965 107.541 89.396 1.00 61.38 355 PHE C C 1
ATOM 7456 O O . PHE C 2 249 ? 59.232 108.557 90.045 1.00 51.50 355 PHE C O 1
ATOM 7464 N N . LYS C 2 250 ? 59.136 106.316 89.876 1.00 67.99 356 LYS C N 1
ATOM 7465 C CA . LYS C 2 250 ? 59.696 106.109 91.197 1.00 60.05 356 LYS C CA 1
ATOM 7466 C C . LYS C 2 250 ? 58.998 107.001 92.223 1.00 56.85 356 LYS C C 1
ATOM 7467 O O . LYS C 2 250 ? 57.786 106.916 92.414 1.00 49.98 356 LYS C O 1
ATOM 7473 N N . SER C 2 251 ? 59.765 107.879 92.857 1.00 57.66 357 SER C N 1
ATOM 7474 C CA . SER C 2 251 ? 59.270 108.645 93.997 1.00 61.03 357 SER C CA 1
ATOM 7475 C C . SER C 2 251 ? 58.212 109.675 93.624 1.00 49.89 357 SER C C 1
ATOM 7476 O O . SER C 2 251 ? 57.497 110.173 94.491 1.00 54.61 357 SER C O 1
ATOM 7479 N N . ASP C 2 252 ? 58.099 109.977 92.334 1.00 54.67 358 ASP C N 1
ATOM 7480 C CA . ASP C 2 252 ? 57.156 110.992 91.867 1.00 58.87 358 ASP C CA 1
ATOM 7481 C C . ASP C 2 252 ? 55.716 110.465 91.811 1.00 72.38 358 ASP C C 1
ATOM 7482 O O . ASP C 2 252 ? 54.764 111.234 91.663 1.00 80.46 358 ASP C O 1
ATOM 7487 N N . ILE C 2 253 ? 55.566 109.150 91.937 1.00 68.14 359 ILE C N 1
ATOM 7488 C CA . ILE C 2 253 ? 54.253 108.542 92.163 1.00 58.83 359 ILE C CA 1
ATOM 7489 C C . ILE C 2 253 ? 54.221 108.001 93.559 1.00 56.84 359 ILE C C 1
ATOM 7490 O O . ILE C 2 253 ? 55.096 107.225 93.949 1.00 61.07 359 ILE C O 1
ATOM 7495 N N . THR C 2 254 ? 53.217 108.395 94.323 1.00 48.53 360 THR C N 1
ATOM 7496 C CA . THR C 2 254 ? 53.152 107.916 95.683 1.00 52.61 360 THR C CA 1
ATOM 7497 C C . THR C 2 254 ? 52.268 106.678 95.785 1.00 58.84 360 THR C C 1
ATOM 7498 O O . THR C 2 254 ? 51.111 106.670 95.337 1.00 48.25 360 THR C O 1
ATOM 7502 N N . ILE C 2 255 ? 52.856 105.618 96.336 1.00 60.59 361 ILE C N 1
ATOM 7503 C CA . ILE C 2 255 ? 52.149 104.379 96.624 1.00 52.83 361 ILE C CA 1
ATOM 7504 C C . ILE C 2 255 ? 51.747 104.429 98.089 1.00 50.14 361 ILE C C 1
ATOM 7505 O O . ILE C 2 255 ? 52.576 104.698 98.957 1.00 61.31 361 ILE C O 1
ATOM 7510 N N . ASN C 2 256 ? 50.468 104.188 98.361 1.00 48.95 362 ASN C N 1
ATOM 7511 C CA . ASN C 2 256 ? 49.920 104.341 99.705 1.00 40.91 362 ASN C CA 1
ATOM 7512 C C . ASN C 2 256 ? 50.007 103.094 100.573 1.00 40.75 362 ASN C C 1
ATOM 7513 O O . ASN C 2 256 ? 50.284 101.991 100.093 1.00 44.51 362 ASN C O 1
ATOM 7518 N N . LYS C 2 257 ? 49.738 103.295 101.859 1.00 45.74 363 LYS C N 1
ATOM 7519 C CA . LYS C 2 257 ? 49.938 102.283 102.880 1.00 55.29 363 LYS C CA 1
ATOM 7520 C C . LYS C 2 257 ? 49.055 101.070 102.660 1.00 54.92 363 LYS C C 1
ATOM 7521 O O . LYS C 2 257 ? 49.542 99.938 102.692 1.00 58.84 363 LYS C O 1
ATOM 7527 N N . GLY C 2 258 ? 47.768 101.301 102.406 1.00 49.27 364 GLY C N 1
ATOM 7528 C CA . GLY C 2 258 ? 46.835 100.198 102.227 1.00 47.46 364 GLY C CA 1
ATOM 7529 C C . GLY C 2 258 ? 47.232 99.250 101.112 1.00 46.20 364 GLY C C 1
ATOM 7530 O O . GLY C 2 258 ? 47.235 98.021 101.273 1.00 41.27 364 GLY C O 1
ATOM 7531 N N . PHE C 2 259 ? 47.580 99.823 99.969 1.00 46.16 365 PHE C N 1
ATOM 7532 C CA . PHE C 2 259 ? 48.041 99.013 98.858 1.00 38.49 365 PHE C CA 1
ATOM 7533 C C . PHE C 2 259 ? 49.205 98.153 99.313 1.00 42.97 365 PHE C C 1
ATOM 7534 O O . PHE C 2 259 ? 49.273 96.953 99.001 1.00 41.89 365 PHE C O 1
ATOM 7542 N N . LEU C 2 260 ? 50.125 98.760 100.058 1.00 47.28 366 LEU C N 1
ATOM 7543 C CA . LEU C 2 260 ? 51.292 98.023 100.538 1.00 45.44 366 LEU C CA 1
ATOM 7544 C C . LEU C 2 260 ? 50.878 96.872 101.458 1.00 45.06 366 LEU C C 1
ATOM 7545 O O . LEU C 2 260 ? 51.481 95.800 101.427 1.00 45.44 366 LEU C O 1
ATOM 7550 N N . ASN C 2 261 ? 49.834 97.083 102.255 1.00 49.39 367 ASN C N 1
ATOM 7551 C CA . ASN C 2 261 ? 49.275 96.001 103.074 1.00 57.52 367 ASN C CA 1
ATOM 7552 C C . ASN C 2 261 ? 48.657 94.891 102.245 1.00 49.43 367 ASN C C 1
ATOM 7553 O O . ASN C 2 261 ? 48.839 93.707 102.537 1.00 46.21 367 ASN C O 1
ATOM 7558 N N . TRP C 2 262 ? 47.919 95.275 101.212 1.00 44.40 368 TRP C N 1
ATOM 7559 C CA . TRP C 2 262 ? 47.327 94.295 100.303 1.00 43.65 368 TRP C CA 1
ATOM 7560 C C . TRP C 2 262 ? 48.430 93.521 99.578 1.00 40.92 368 TRP C C 1
ATOM 7561 O O . TRP C 2 262 ? 48.372 92.295 99.450 1.00 41.44 368 TRP C O 1
ATOM 7572 N N . LEU C 2 263 ? 49.450 94.240 99.125 1.00 42.29 369 LEU C N 1
ATOM 7573 C CA . LEU C 2 263 ? 50.578 93.609 98.444 1.00 46.45 369 LEU C CA 1
ATOM 7574 C C . LEU C 2 263 ? 51.241 92.549 99.322 1.00 52.29 369 LEU C C 1
ATOM 7575 O O . LEU C 2 263 ? 51.639 91.492 98.840 1.00 49.61 369 LEU C O 1
ATOM 7580 N N . ALA C 2 264 ? 51.351 92.829 100.615 1.00 60.75 370 ALA C N 1
ATOM 7581 C CA . ALA C 2 264 ? 51.910 91.857 101.553 1.00 62.17 370 ALA C CA 1
ATOM 7582 C C . ALA C 2 264 ? 51.031 90.602 101.694 1.00 57.10 370 ALA C C 1
ATOM 7583 O O . ALA C 2 264 ? 51.530 89.482 101.610 1.00 54.11 370 ALA C O 1
ATOM 7585 N N . GLN C 2 265 ? 49.729 90.788 101.899 1.00 63.85 371 GLN C N 1
ATOM 7586 C CA . GLN C 2 265 ? 48.797 89.658 102.001 1.00 63.27 371 GLN C CA 1
ATOM 7587 C C . GLN C 2 265 ? 48.814 88.813 100.725 1.00 55.09 371 GLN C C 1
ATOM 7588 O O . GLN C 2 265 ? 48.872 87.584 100.771 1.00 52.92 371 GLN C O 1
ATOM 7594 N N . GLN C 2 266 ? 48.753 89.498 99.591 1.00 45.74 372 GLN C N 1
ATOM 7595 C CA . GLN C 2 266 ? 48.808 88.877 98.282 1.00 45.05 372 GLN C CA 1
ATOM 7596 C C . GLN C 2 266 ? 50.152 88.139 98.068 1.00 53.09 372 GLN C C 1
ATOM 7597 O O . GLN C 2 266 ? 50.230 87.152 97.335 1.00 54.84 372 GLN C O 1
ATOM 7603 N N . CYS C 2 267 ? 51.211 88.611 98.715 1.00 56.14 373 CYS C N 1
ATOM 7604 C CA . CYS C 2 267 ? 52.518 87.955 98.602 1.00 60.11 373 CYS C CA 1
ATOM 7605 C C . CYS C 2 267 ? 52.555 86.581 99.245 1.00 64.53 373 CYS C C 1
ATOM 7606 O O . CYS C 2 267 ? 53.110 85.643 98.674 1.00 57.05 373 CYS C O 1
ATOM 7609 N N . LYS C 2 268 ? 52.001 86.460 100.446 1.00 68.69 374 LYS C N 1
ATOM 7610 C CA . LYS C 2 268 ? 52.059 85.175 101.132 1.00 70.56 374 LYS C CA 1
ATOM 7611 C C . LYS C 2 268 ? 51.118 84.173 100.473 1.00 57.88 374 LYS C C 1
ATOM 7612 O O . LYS C 2 268 ? 51.516 83.039 100.219 1.00 61.10 374 LYS C O 1
ATOM 7618 N N . ALA C 2 269 ? 49.890 84.600 100.164 1.00 54.26 375 ALA C N 1
ATOM 7619 C CA . ALA C 2 269 ? 48.919 83.738 99.481 1.00 53.70 375 ALA C CA 1
ATOM 7620 C C . ALA C 2 269 ? 49.446 83.158 98.164 1.00 56.62 375 ALA C C 1
ATOM 7621 O O . ALA C 2 269 ? 49.213 81.981 97.849 1.00 49.58 375 ALA C O 1
ATOM 7623 N N . ARG C 2 270 ? 50.147 83.989 97.394 1.00 47.56 376 ARG C N 1
ATOM 7624 C CA . ARG C 2 270 ? 50.573 83.588 96.060 1.00 52.26 376 ARG C CA 1
ATOM 7625 C C . ARG C 2 270 ? 51.908 82.844 96.060 1.00 58.29 376 ARG C C 1
ATOM 7626 O O . ARG C 2 270 ? 52.167 82.015 95.186 1.00 57.81 376 ARG C O 1
ATOM 7634 N N . GLN C 2 271 ? 52.735 83.111 97.066 1.00 57.97 377 GLN C N 1
ATOM 7635 C CA . GLN C 2 271 ? 53.938 82.315 97.284 1.00 59.84 377 GLN C CA 1
ATOM 7636 C C . GLN C 2 271 ? 53.528 80.927 97.764 1.00 60.29 377 GLN C C 1
ATOM 7637 O O . GLN C 2 271 ? 54.075 79.917 97.329 1.00 61.38 377 GLN C O 1
ATOM 7643 N N . SER C 2 272 ? 52.545 80.877 98.652 1.00 59.16 378 SER C N 1
ATOM 7644 C CA . SER C 2 272 ? 51.986 79.598 99.065 1.00 64.16 378 SER C CA 1
ATOM 7645 C C . SER C 2 272 ? 51.345 78.827 97.890 1.00 62.34 378 SER C C 1
ATOM 7646 O O . SER C 2 272 ? 51.186 77.608 97.966 1.00 60.95 378 SER C O 1
ATOM 7649 N N . ASN C 2 273 ? 50.996 79.522 96.805 1.00 53.38 379 ASN C N 1
ATOM 7650 C CA . ASN C 2 273 ? 50.497 78.842 95.606 1.00 53.07 379 ASN C CA 1
ATOM 7651 C C . ASN C 2 273 ? 51.623 78.226 94.798 1.00 58.25 379 ASN C C 1
ATOM 7652 O O . ASN C 2 273 ? 51.493 77.113 94.279 1.00 58.46 379 ASN C O 1
ATOM 7657 N N . LEU C 2 274 ? 52.719 78.966 94.660 1.00 51.67 380 LEU C N 1
ATOM 7658 C CA . LEU C 2 274 ? 53.886 78.436 93.966 1.00 57.66 380 LEU C CA 1
ATOM 7659 C C . LEU C 2 274 ? 54.413 77.207 94.710 1.00 62.79 380 LEU C C 1
ATOM 7660 O O . LEU C 2 274 ? 54.909 76.245 94.106 1.00 60.11 380 LEU C O 1
ATOM 7665 N N . ASP C 2 275 ? 54.255 77.226 96.027 1.00 72.53 381 ASP C N 1
ATOM 7666 C CA . ASP C 2 275 ? 54.974 76.302 96.897 1.00 81.27 381 ASP C CA 1
ATOM 7667 C C . ASP C 2 275 ? 54.302 74.960 97.221 1.00 84.75 381 ASP C C 1
ATOM 7668 O O . ASP C 2 275 ? 54.620 74.342 98.235 1.00 93.43 381 ASP C O 1
ATOM 7673 N N . ASN C 2 276 ? 53.400 74.497 96.365 1.00 78.95 382 ASN C N 1
ATOM 7674 C CA . ASN C 2 276 ? 52.878 73.137 96.499 1.00 78.46 382 ASN C CA 1
ATOM 7675 C C . ASN C 2 276 ? 53.174 72.307 95.262 1.00 88.56 382 ASN C C 1
ATOM 7676 O O . ASN C 2 276 ? 54.101 72.605 94.503 1.00 87.16 382 ASN C O 1
ATOM 7681 N N . GLY C 2 277 ? 52.381 71.258 95.068 1.00 97.20 383 GLY C N 1
ATOM 7682 C CA . GLY C 2 277 ? 52.363 70.524 93.815 1.00 96.24 383 GLY C CA 1
ATOM 7683 C C . GLY C 2 277 ? 51.058 70.844 93.109 1.00 94.07 383 GLY C C 1
ATOM 7684 O O . GLY C 2 277 ? 50.384 71.807 93.469 1.00 104.20 383 GLY C O 1
ATOM 7685 N N . LEU C 2 278 ? 50.702 70.064 92.097 1.00 86.79 384 LEU C N 1
ATOM 7686 C CA . LEU C 2 278 ? 51.586 69.045 91.565 1.00 97.02 384 LEU C CA 1
ATOM 7687 C C . LEU C 2 278 ? 52.192 69.575 90.282 1.00 100.53 384 LEU C C 1
ATOM 7688 O O . LEU C 2 278 ? 52.403 70.783 90.143 1.00 92.17 384 LEU C O 1
ATOM 7693 N N . GLN C 2 279 ? 52.460 68.668 89.349 1.00 109.23 385 GLN C N 1
ATOM 7694 C CA . GLN C 2 279 ? 53.091 69.025 88.087 1.00 117.22 385 GLN C CA 1
ATOM 7695 C C . GLN C 2 279 ? 52.319 70.098 87.326 1.00 105.59 385 GLN C C 1
ATOM 7696 O O . GLN C 2 279 ? 52.913 71.027 86.785 1.00 107.09 385 GLN C O 1
ATOM 7702 N N . GLU C 2 280 ? 50.997 69.968 87.296 1.00 91.65 386 GLU C N 1
ATOM 7703 C CA . GLU C 2 280 ? 50.159 70.759 86.394 1.00 84.24 386 GLU C CA 1
ATOM 7704 C C . GLU C 2 280 ? 50.613 72.211 86.139 1.00 72.97 386 GLU C C 1
ATOM 7705 O O . GLU C 2 280 ? 51.244 72.509 85.108 1.00 66.65 386 GLU C O 1
ATOM 7711 N N . ARG C 2 281 ? 50.286 73.097 87.077 1.00 50.10 387 ARG C N 1
ATOM 7712 C CA . ARG C 2 281 ? 50.579 74.532 86.968 1.00 54.16 387 ARG C CA 1
ATOM 7713 C C . ARG C 2 281 ? 49.817 75.295 85.862 1.00 52.96 387 ARG C C 1
ATOM 7714 O O . ARG C 2 281 ? 49.593 74.804 84.751 1.00 53.18 387 ARG C O 1
ATOM 7722 N N . ASP C 2 282 ? 49.429 76.516 86.201 1.00 52.61 388 ASP C N 1
ATOM 7723 C CA . ASP C 2 282 ? 49.027 77.508 85.220 1.00 46.81 388 ASP C CA 1
ATOM 7724 C C . ASP C 2 282 ? 50.253 78.400 85.019 1.00 54.13 388 ASP C C 1
ATOM 7725 O O . ASP C 2 282 ? 50.570 79.232 85.870 1.00 50.59 388 ASP C O 1
ATOM 7730 N N . THR C 2 283 ? 50.949 78.187 83.906 1.00 60.39 389 THR C N 1
ATOM 7731 C CA . THR C 2 283 ? 52.184 78.894 83.594 1.00 57.19 389 THR C CA 1
ATOM 7732 C C . THR C 2 283 ? 52.032 80.385 83.734 1.00 52.56 389 THR C C 1
ATOM 7733 O O . THR C 2 283 ? 52.848 81.039 84.381 1.00 57.33 389 THR C O 1
ATOM 7737 N N . GLU C 2 284 ? 50.985 80.923 83.116 1.00 51.42 390 GLU C N 1
ATOM 7738 C CA . GLU C 2 284 ? 50.758 82.359 83.134 1.00 50.30 390 GLU C CA 1
ATOM 7739 C C . GLU C 2 284 ? 50.531 82.853 84.565 1.00 47.55 390 GLU C C 1
ATOM 7740 O O . GLU C 2 284 ? 51.066 83.890 84.958 1.00 41.98 390 GLU C O 1
ATOM 7746 N N . GLN C 2 285 ? 49.748 82.110 85.350 1.00 42.01 391 GLN C N 1
ATOM 7747 C CA . GLN C 2 285 ? 49.516 82.504 86.739 1.00 42.82 391 GLN C CA 1
ATOM 7748 C C . GLN C 2 285 ? 50.806 82.451 87.565 1.00 41.67 391 GLN C C 1
ATOM 7749 O O . GLN C 2 285 ? 51.052 83.308 88.406 1.00 46.38 391 GLN C O 1
ATOM 7755 N N . ASP C 2 286 ? 51.613 81.424 87.348 1.00 35.15 392 ASP C N 1
ATOM 7756 C CA . ASP C 2 286 ? 52.840 81.278 88.121 1.00 48.19 392 ASP C CA 1
ATOM 7757 C C . ASP C 2 286 ? 53.791 82.457 87.920 1.00 49.22 392 ASP C C 1
ATOM 7758 O O . ASP C 2 286 ? 54.343 82.983 88.881 1.00 57.73 392 ASP C O 1
ATOM 7763 N N . SER C 2 287 ? 53.963 82.871 86.672 1.00 49.32 393 SER C N 1
ATOM 7764 C CA . SER C 2 287 ? 54.856 83.967 86.347 1.00 45.33 393 SER C CA 1
ATOM 7765 C C . SER C 2 287 ? 54.357 85.260 86.958 1.00 49.61 393 SER C C 1
ATOM 7766 O O . SER C 2 287 ? 55.130 86.027 87.525 1.00 50.37 393 SER C O 1
ATOM 7769 N N . PHE C 2 288 ? 53.060 85.522 86.841 1.00 51.87 394 PHE C N 1
ATOM 7770 C CA . PHE C 2 288 ? 52.532 86.737 87.454 1.00 43.42 394 PHE C CA 1
ATOM 7771 C C . PHE C 2 288 ? 52.758 86.748 88.964 1.00 38.61 394 PHE C C 1
ATOM 7772 O O . PHE C 2 288 ? 53.061 87.791 89.534 1.00 45.18 394 PHE C O 1
ATOM 7780 N N . ASP C 2 289 ? 52.611 85.596 89.615 1.00 37.78 395 ASP C N 1
ATOM 7781 C CA . ASP C 2 289 ? 52.829 85.533 91.060 1.00 42.12 395 ASP C CA 1
ATOM 7782 C C . ASP C 2 289 ? 54.259 85.930 91.386 1.00 51.96 395 ASP C C 1
ATOM 7783 O O . ASP C 2 289 ? 54.484 86.814 92.217 1.00 49.30 395 ASP C O 1
ATOM 7788 N N . LYS C 2 290 ? 55.215 85.278 90.716 1.00 61.62 396 LYS C N 1
ATOM 7789 C CA . LYS C 2 290 ? 56.636 85.569 90.890 1.00 57.37 396 LYS C CA 1
ATOM 7790 C C . LYS C 2 290 ? 56.913 87.052 90.697 1.00 54.07 396 LYS C C 1
ATOM 7791 O O . LYS C 2 290 ? 57.697 87.644 91.442 1.00 46.73 396 LYS C O 1
ATOM 7797 N N . LYS C 2 291 ? 56.280 87.648 89.686 1.00 51.32 397 LYS C N 1
ATOM 7798 C CA . LYS C 2 291 ? 56.532 89.053 89.352 1.00 53.85 397 LYS C CA 1
ATOM 7799 C C . LYS C 2 291 ? 55.998 89.980 90.440 1.00 55.34 397 LYS C C 1
ATOM 7800 O O . LYS C 2 291 ? 56.550 91.045 90.707 1.00 60.89 397 LYS C O 1
ATOM 7806 N N . LEU C 2 292 ? 54.924 89.564 91.088 1.00 53.68 398 LEU C N 1
ATOM 7807 C CA . LEU C 2 292 ? 54.339 90.402 92.115 1.00 52.05 398 LEU C CA 1
ATOM 7808 C C . LEU C 2 292 ? 55.085 90.255 93.441 1.00 49.10 398 LEU C C 1
ATOM 7809 O O . LEU C 2 292 ? 55.253 91.221 94.184 1.00 44.02 398 LEU C O 1
ATOM 7814 N N . ILE C 2 293 ? 55.509 89.036 93.741 1.00 45.66 399 ILE C N 1
ATOM 7815 C CA . ILE C 2 293 ? 56.337 88.783 94.916 1.00 43.48 399 ILE C CA 1
ATOM 7816 C C . ILE C 2 293 ? 57.652 89.603 94.867 1.00 48.62 399 ILE C C 1
ATOM 7817 O O . ILE C 2 293 ? 57.968 90.327 95.810 1.00 54.75 399 ILE C O 1
ATOM 7822 N N . ASP C 2 294 ? 58.376 89.523 93.749 1.00 44.37 400 ASP C N 1
ATOM 7823 C CA . ASP C 2 294 ? 59.611 90.282 93.555 1.00 51.94 400 ASP C CA 1
ATOM 7824 C C . ASP C 2 294 ? 59.413 91.779 93.651 1.00 54.47 400 ASP C C 1
ATOM 7825 O O . ASP C 2 294 ? 60.317 92.506 94.058 1.00 63.32 400 ASP C O 1
ATOM 7830 N N . SER C 2 295 ? 58.232 92.237 93.273 1.00 47.78 401 SER C N 1
ATOM 7831 C CA . SER C 2 295 ? 57.983 93.661 93.135 1.00 44.26 401 SER C CA 1
ATOM 7832 C C . SER C 2 295 ? 58.250 94.344 94.450 1.00 41.65 401 SER C C 1
ATOM 7833 O O . SER C 2 295 ? 58.604 95.522 94.481 1.00 44.20 401 SER C O 1
ATOM 7836 N N . ARG C 2 296 ? 58.056 93.608 95.539 1.00 49.67 402 ARG C N 1
ATOM 7837 C CA . ARG C 2 296 ? 58.214 94.168 96.879 1.00 63.02 402 ARG C CA 1
ATOM 7838 C C . ARG C 2 296 ? 59.637 94.615 97.105 1.00 79.01 402 ARG C C 1
ATOM 7839 O O . ARG C 2 296 ? 59.880 95.734 97.548 1.00 86.62 402 ARG C O 1
ATOM 7847 N N . HIS C 2 297 ? 60.570 93.718 96.808 1.00 88.57 403 HIS C N 1
ATOM 7848 C CA . HIS C 2 297 ? 61.991 93.974 96.994 1.00 100.59 403 HIS C CA 1
ATOM 7849 C C . HIS C 2 297 ? 62.552 94.553 95.717 1.00 92.47 403 HIS C C 1
ATOM 7850 O O . HIS C 2 297 ? 63.201 93.847 94.951 1.00 90.43 403 HIS C O 1
ATOM 7857 N N . LEU C 2 298 ? 62.301 95.837 95.490 1.00 89.88 404 LEU C N 1
ATOM 7858 C CA . LEU C 2 298 ? 62.691 96.478 94.243 1.00 92.57 404 LEU C CA 1
ATOM 7859 C C . LEU C 2 298 ? 61.831 97.702 94.014 1.00 83.67 404 LEU C C 1
ATOM 7860 O O . LEU C 2 298 ? 62.198 98.819 94.375 1.00 87.09 404 LEU C O 1
ATOM 7865 N N . ILE C 2 299 ? 60.666 97.454 93.422 1.00 67.98 405 ILE C N 1
ATOM 7866 C CA . ILE C 2 299 ? 59.758 98.488 92.948 1.00 57.31 405 ILE C CA 1
ATOM 7867 C C . ILE C 2 299 ? 58.892 99.127 94.039 1.00 52.94 405 ILE C C 1
ATOM 7868 O O . ILE C 2 299 ? 58.753 100.348 94.090 1.00 48.91 405 ILE C O 1
ATOM 7873 N N . PHE C 2 300 ? 58.275 98.300 94.878 1.00 51.30 406 PHE C N 1
ATOM 7874 C CA . PHE C 2 300 ? 57.515 98.797 96.023 1.00 54.25 406 PHE C CA 1
ATOM 7875 C C . PHE C 2 300 ? 58.314 98.530 97.304 1.00 57.86 406 PHE C C 1
ATOM 7876 O O . PHE C 2 300 ? 57.993 99.045 98.377 1.00 65.62 406 PHE C O 1
ATOM 7884 N N . GLU D 2 19 ? 25.672 38.505 25.683 1.00 94.45 125 GLU D N 1
ATOM 7885 C CA . GLU D 2 19 ? 25.211 37.577 26.700 1.00 95.20 125 GLU D CA 1
ATOM 7886 C C . GLU D 2 19 ? 25.583 38.117 28.091 1.00 97.43 125 GLU D C 1
ATOM 7887 O O . GLU D 2 19 ? 24.716 38.490 28.894 1.00 79.73 125 GLU D O 1
ATOM 7893 N N . PHE D 2 20 ? 26.884 38.130 28.361 1.00 109.70 126 PHE D N 1
ATOM 7894 C CA . PHE D 2 20 ? 27.503 38.993 29.362 1.00 109.41 126 PHE D CA 1
ATOM 7895 C C . PHE D 2 20 ? 28.654 39.602 28.583 1.00 116.63 126 PHE D C 1
ATOM 7896 O O . PHE D 2 20 ? 29.704 39.950 29.132 1.00 109.67 126 PHE D O 1
ATOM 7904 N N . SER D 2 21 ? 28.444 39.685 27.272 1.00 125.26 127 SER D N 1
ATOM 7905 C CA . SER D 2 21 ? 29.435 40.201 26.343 1.00 127.21 127 SER D CA 1
ATOM 7906 C C . SER D 2 21 ? 29.748 41.652 26.674 1.00 129.20 127 SER D C 1
ATOM 7907 O O . SER D 2 21 ? 30.882 42.099 26.534 1.00 131.74 127 SER D O 1
ATOM 7910 N N . SER D 2 22 ? 28.726 42.383 27.108 1.00 131.10 128 SER D N 1
ATOM 7911 C CA . SER D 2 22 ? 28.878 43.776 27.511 1.00 131.19 128 SER D CA 1
ATOM 7912 C C . SER D 2 22 ? 30.112 43.949 28.393 1.00 124.85 128 SER D C 1
ATOM 7913 O O . SER D 2 22 ? 31.130 44.483 27.951 1.00 120.12 128 SER D O 1
ATOM 7916 N N . ASP D 2 23 ? 30.019 43.483 29.635 1.00 124.95 129 ASP D N 1
ATOM 7917 C CA . ASP D 2 23 ? 31.128 43.572 30.579 1.00 121.81 129 ASP D CA 1
ATOM 7918 C C . ASP D 2 23 ? 32.329 42.785 30.066 1.00 133.67 129 ASP D C 1
ATOM 7919 O O . ASP D 2 23 ? 33.472 43.053 30.444 1.00 133.72 129 ASP D O 1
ATOM 7924 N N . PHE D 2 24 ? 32.055 41.804 29.212 1.00 146.81 130 PHE D N 1
ATOM 7925 C CA . PHE D 2 24 ? 33.100 41.033 28.542 1.00 158.35 130 PHE D CA 1
ATOM 7926 C C . PHE D 2 24 ? 33.947 41.966 27.666 1.00 152.24 130 PHE D C 1
ATOM 7927 O O . PHE D 2 24 ? 35.157 42.081 27.862 1.00 154.35 130 PHE D O 1
ATOM 7935 N N . LYS D 2 25 ? 33.301 42.649 26.723 1.00 140.50 131 LYS D N 1
ATOM 7936 C CA . LYS D 2 25 ? 33.984 43.594 25.843 1.00 139.44 131 LYS D CA 1
ATOM 7937 C C . LYS D 2 25 ? 34.646 44.738 26.613 1.00 128.22 131 LYS D C 1
ATOM 7938 O O . LYS D 2 25 ? 35.823 45.036 26.408 1.00 129.12 131 LYS D O 1
ATOM 7944 N N . GLU D 2 26 ? 33.884 45.376 27.495 1.00 120.07 132 GLU D N 1
ATOM 7945 C CA . GLU D 2 26 ? 34.368 46.529 28.251 1.00 120.54 132 GLU D CA 1
ATOM 7946 C C . GLU D 2 26 ? 35.682 46.242 28.969 1.00 114.69 132 GLU D C 1
ATOM 7947 O O . GLU D 2 26 ? 36.633 47.023 28.895 1.00 113.32 132 GLU D O 1
ATOM 7953 N N . MET D 2 27 ? 35.719 45.107 29.656 1.00 112.28 133 MET D N 1
ATOM 7954 C CA . MET D 2 27 ? 36.832 44.730 30.517 1.00 109.91 133 MET D CA 1
ATOM 7955 C C . MET D 2 27 ? 38.176 44.817 29.800 1.00 113.86 133 MET D C 1
ATOM 7956 O O . MET D 2 27 ? 39.089 45.531 30.228 1.00 109.11 133 MET D O 1
ATOM 7961 N N . ARG D 2 28 ? 38.285 44.073 28.707 1.00 116.44 134 ARG D N 1
ATOM 7962 C CA . ARG D 2 28 ? 39.499 44.034 27.912 1.00 116.35 134 ARG D CA 1
ATOM 7963 C C . ARG D 2 28 ? 39.932 45.419 27.428 1.00 127.08 134 ARG D C 1
ATOM 7964 O O . ARG D 2 28 ? 41.093 45.786 27.579 1.00 132.88 134 ARG D O 1
ATOM 7972 N N . ASN D 2 29 ? 39.007 46.183 26.852 1.00 128.96 135 ASN D N 1
ATOM 7973 C CA . ASN D 2 29 ? 39.328 47.519 26.346 1.00 134.47 135 ASN D CA 1
ATOM 7974 C C . ASN D 2 29 ? 40.259 48.295 27.270 1.00 132.77 135 ASN D C 1
ATOM 7975 O O . ASN D 2 29 ? 41.127 49.040 26.814 1.00 135.77 135 ASN D O 1
ATOM 7980 N N . ILE D 2 30 ? 40.064 48.113 28.571 1.00 131.19 136 ILE D N 1
ATOM 7981 C CA . ILE D 2 30 ? 40.804 48.852 29.587 1.00 131.80 136 ILE D CA 1
ATOM 7982 C C . ILE D 2 30 ? 42.263 48.397 29.723 1.00 133.05 136 ILE D C 1
ATOM 7983 O O . ILE D 2 30 ? 43.107 49.133 30.236 1.00 132.25 136 ILE D O 1
ATOM 7988 N N . ILE D 2 31 ? 42.554 47.185 29.264 1.00 133.25 137 ILE D N 1
ATOM 7989 C CA . ILE D 2 31 ? 43.925 46.674 29.284 1.00 139.56 137 ILE D CA 1
ATOM 7990 C C . ILE D 2 31 ? 44.490 46.534 27.868 1.00 142.63 137 ILE D C 1
ATOM 7991 O O . ILE D 2 31 ? 45.703 46.579 27.663 1.00 145.89 137 ILE D O 1
ATOM 7996 N N . ASP D 2 32 ? 43.600 46.380 26.895 1.00 141.04 138 ASP D N 1
ATOM 7997 C CA . ASP D 2 32 ? 43.998 46.319 25.497 1.00 140.69 138 ASP D CA 1
ATOM 7998 C C . ASP D 2 32 ? 44.349 47.713 25.004 1.00 140.61 138 ASP D C 1
ATOM 7999 O O . ASP D 2 32 ? 44.600 47.924 23.820 1.00 145.08 138 ASP D O 1
ATOM 8004 N N . SER D 2 33 ? 44.358 48.664 25.929 1.00 139.37 139 SER D N 1
ATOM 8005 C CA . SER D 2 33 ? 44.803 50.016 25.634 1.00 148.25 139 SER D CA 1
ATOM 8006 C C . SER D 2 33 ? 46.030 50.322 26.481 1.00 154.07 139 SER D C 1
ATOM 8007 O O . SER D 2 33 ? 45.936 50.961 27.528 1.00 149.35 139 SER D O 1
ATOM 8010 N N . ASN D 2 34 ? 47.179 49.843 26.012 1.00 169.65 140 ASN D N 1
ATOM 8011 C CA . ASN D 2 34 ? 48.443 49.914 26.746 1.00 178.46 140 ASN D CA 1
ATOM 8012 C C . ASN D 2 34 ? 48.477 48.911 27.900 1.00 171.45 140 ASN D C 1
ATOM 8013 O O . ASN D 2 34 ? 47.758 49.073 28.889 1.00 175.02 140 ASN D O 1
ATOM 8018 N N . PRO D 2 35 ? 49.310 47.864 27.763 1.00 159.99 141 PRO D N 1
ATOM 8019 C CA . PRO D 2 35 ? 49.418 46.726 28.690 1.00 148.33 141 PRO D CA 1
ATOM 8020 C C . PRO D 2 35 ? 49.866 47.097 30.107 1.00 139.24 141 PRO D C 1
ATOM 8021 O O . PRO D 2 35 ? 50.058 46.206 30.937 1.00 127.12 141 PRO D O 1
ATOM 8025 N N . THR D 2 36 ? 50.019 48.390 30.379 1.00 139.74 142 THR D N 1
ATOM 8026 C CA . THR D 2 36 ? 50.439 48.853 31.700 1.00 129.73 142 THR D CA 1
ATOM 8027 C C . THR D 2 36 ? 49.333 49.649 32.414 1.00 122.11 142 THR D C 1
ATOM 8028 O O . THR D 2 36 ? 48.678 50.508 31.819 1.00 124.46 142 THR D O 1
ATOM 8032 N N . LEU D 2 37 ? 49.124 49.349 33.692 1.00 115.55 143 LEU D N 1
ATOM 8033 C CA . LEU D 2 37 ? 47.967 49.861 34.419 1.00 109.57 143 LEU D CA 1
ATOM 8034 C C . LEU D 2 37 ? 48.323 50.823 35.544 1.00 108.48 143 LEU D C 1
ATOM 8035 O O . LEU D 2 37 ? 49.244 50.576 36.324 1.00 113.26 143 LEU D O 1
ATOM 8040 N N . SER D 2 38 ? 47.572 51.917 35.624 1.00 104.00 144 SER D N 1
ATOM 8041 C CA . SER D 2 38 ? 47.743 52.892 36.693 1.00 107.08 144 SER D CA 1
ATOM 8042 C C . SER D 2 38 ? 46.844 52.510 37.857 1.00 116.69 144 SER D C 1
ATOM 8043 O O . SER D 2 38 ? 46.506 51.344 38.034 1.00 112.05 144 SER D O 1
ATOM 8046 N N . SER D 2 39 ? 46.450 53.500 38.646 1.00 127.70 145 SER D N 1
ATOM 8047 C CA . SER D 2 39 ? 45.488 53.272 39.712 1.00 127.21 145 SER D CA 1
ATOM 8048 C C . SER D 2 39 ? 44.069 53.425 39.170 1.00 131.43 145 SER D C 1
ATOM 8049 O O . SER D 2 39 ? 43.262 52.503 39.268 1.00 131.30 145 SER D O 1
ATOM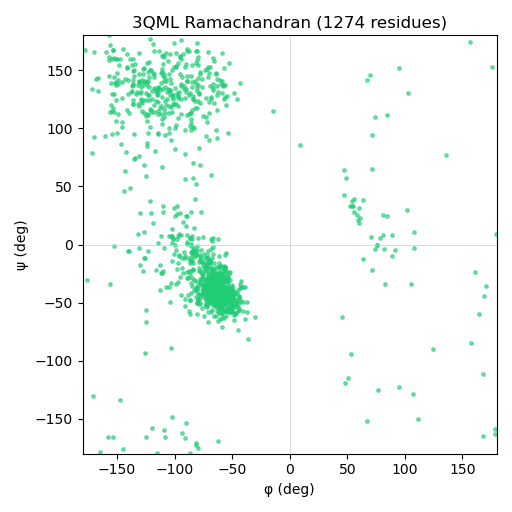 8052 N N . GLN D 2 40 ? 43.773 54.589 38.597 1.00 136.71 146 GLN D N 1
ATOM 8053 C CA . GLN D 2 40 ? 42.478 54.835 37.965 1.00 140.51 146 GLN D CA 1
ATOM 8054 C C . GLN D 2 40 ? 42.079 53.630 37.132 1.00 139.07 146 GLN D C 1
ATOM 8055 O O . GLN D 2 40 ? 40.905 53.259 37.065 1.00 135.75 146 GLN D O 1
ATOM 8061 N N . ASP D 2 41 ? 43.077 53.024 36.499 1.00 140.85 147 ASP D N 1
ATOM 8062 C CA . ASP D 2 41 ? 42.874 51.831 35.698 1.00 140.59 147 ASP D CA 1
ATOM 8063 C C . ASP D 2 41 ? 42.271 50.720 36.551 1.00 137.86 147 ASP D C 1
ATOM 8064 O O . ASP D 2 41 ? 41.181 50.222 36.267 1.00 138.69 147 ASP D O 1
ATOM 8069 N N . ILE D 2 42 ? 42.990 50.352 37.606 1.00 129.99 148 ILE D N 1
ATOM 8070 C CA . ILE D 2 42 ? 42.620 49.223 38.455 1.00 118.54 148 ILE D CA 1
ATOM 8071 C C . ILE D 2 42 ? 41.212 49.325 39.027 1.00 111.87 148 ILE D C 1
ATOM 8072 O O . ILE D 2 42 ? 40.393 48.429 38.829 1.00 106.74 148 ILE D O 1
ATOM 8077 N N . ALA D 2 43 ? 40.937 50.413 39.740 1.00 112.64 149 ALA D N 1
ATOM 8078 C CA . ALA D 2 43 ? 39.625 50.626 40.344 1.00 106.88 149 ALA D CA 1
ATOM 8079 C C . ALA D 2 43 ? 38.506 50.276 39.370 1.00 106.78 149 ALA D C 1
ATOM 8080 O O . ALA D 2 43 ? 37.540 49.612 39.741 1.00 109.82 149 ALA D O 1
ATOM 8082 N N . ARG D 2 44 ? 38.652 50.716 38.123 1.00 105.77 150 ARG D N 1
ATOM 8083 C CA . ARG D 2 44 ? 37.647 50.480 37.090 1.00 105.86 150 ARG D CA 1
ATOM 8084 C C . ARG D 2 44 ? 37.337 48.995 36.862 1.00 103.82 150 ARG D C 1
ATOM 8085 O O . ARG D 2 44 ? 36.187 48.623 36.644 1.00 101.55 150 ARG D O 1
ATOM 8093 N N . LEU D 2 45 ? 38.355 48.141 36.902 1.00 106.98 151 LEU D N 1
ATOM 8094 C CA . LEU D 2 45 ? 38.117 46.709 36.703 1.00 94.19 151 LEU D CA 1
ATOM 8095 C C . LEU D 2 45 ? 37.599 46.075 37.981 1.00 88.52 151 LEU D C 1
ATOM 8096 O O . LEU D 2 45 ? 36.738 45.194 37.951 1.00 82.92 151 LEU D O 1
ATOM 8101 N N . GLU D 2 46 ? 38.142 46.535 39.102 1.00 84.36 152 GLU D N 1
ATOM 8102 C CA . GLU D 2 46 ? 37.612 46.198 40.403 1.00 83.02 152 GLU D CA 1
ATOM 8103 C C . GLU D 2 46 ? 36.107 46.393 40.359 1.00 86.07 152 GLU D C 1
ATOM 8104 O O . GLU D 2 46 ? 35.342 45.451 40.573 1.00 81.01 152 GLU D O 1
ATOM 8110 N N . ASP D 2 47 ? 35.693 47.623 40.067 1.00 86.76 153 ASP D N 1
ATOM 8111 C CA . ASP D 2 47 ? 34.279 47.955 39.996 1.00 94.25 153 ASP D CA 1
ATOM 8112 C C . ASP D 2 47 ? 33.535 46.935 39.145 1.00 91.69 153 ASP D C 1
ATOM 8113 O O . ASP D 2 47 ? 32.694 46.185 39.654 1.00 87.51 153 ASP D O 1
ATOM 8118 N N . SER D 2 48 ? 33.862 46.896 37.857 1.00 90.15 154 SER D N 1
ATOM 8119 C CA . SER D 2 48 ? 33.265 45.935 36.935 1.00 94.15 154 SER D CA 1
ATOM 8120 C C . SER D 2 48 ? 33.071 44.564 37.577 1.00 98.33 154 SER D C 1
ATOM 8121 O O . SER D 2 48 ? 32.085 43.879 37.309 1.00 103.63 154 SER D O 1
ATOM 8124 N N . PHE D 2 49 ? 34.008 44.166 38.429 1.00 91.12 155 PHE D N 1
ATOM 8125 C CA . PHE D 2 49 ? 33.950 42.836 39.026 1.00 86.95 155 PHE D CA 1
ATOM 8126 C C . PHE D 2 49 ? 32.840 42.637 40.068 1.00 84.38 155 PHE D C 1
ATOM 8127 O O . PHE D 2 49 ? 32.001 41.751 39.908 1.00 82.17 155 PHE D O 1
ATOM 8135 N N . ASP D 2 50 ? 32.833 43.434 41.132 1.00 80.65 156 ASP D N 1
ATOM 8136 C CA . ASP D 2 50 ? 31.797 43.267 42.156 1.00 97.61 156 ASP D CA 1
ATOM 8137 C C . ASP D 2 50 ? 30.385 43.463 41.585 1.00 93.84 156 ASP D C 1
ATOM 8138 O O . ASP D 2 50 ? 29.395 43.033 42.186 1.00 104.26 156 ASP D O 1
ATOM 8143 N N . ARG D 2 51 ? 30.304 44.102 40.419 1.00 84.35 157 ARG D N 1
ATOM 8144 C CA . ARG D 2 51 ? 29.048 44.209 39.687 1.00 76.75 157 ARG D CA 1
ATOM 8145 C C . ARG D 2 51 ? 28.572 42.831 39.242 1.00 77.52 157 ARG D C 1
ATOM 8146 O O . ARG D 2 51 ? 27.511 42.361 39.655 1.00 76.96 157 ARG D O 1
ATOM 8154 N N . ILE D 2 52 ? 29.378 42.178 38.411 1.00 80.62 158 ILE D N 1
ATOM 8155 C CA . ILE D 2 52 ? 29.010 40.883 37.847 1.00 80.38 158 ILE D CA 1
ATOM 8156 C C . ILE D 2 52 ? 29.064 39.729 38.851 1.00 74.74 158 ILE D C 1
ATOM 8157 O O . ILE D 2 52 ? 28.483 38.670 38.612 1.00 71.24 158 ILE D O 1
ATOM 8162 N N . MET D 2 53 ? 29.749 39.944 39.971 1.00 74.91 159 MET D N 1
ATOM 8163 C CA . MET D 2 53 ? 29.924 38.907 40.989 1.00 70.10 159 MET D CA 1
ATOM 8164 C C . MET D 2 53 ? 28.642 38.107 41.210 1.00 70.08 159 MET D C 1
ATOM 8165 O O . MET D 2 53 ? 28.621 36.886 41.050 1.00 63.14 159 MET D O 1
ATOM 8170 N N . GLU D 2 54 ? 27.568 38.797 41.565 1.00 70.21 160 GLU D N 1
ATOM 8171 C CA . GLU D 2 54 ? 26.342 38.103 41.919 1.00 69.28 160 GLU D CA 1
ATOM 8172 C C . GLU D 2 54 ? 25.858 37.124 40.844 1.00 69.23 160 GLU D C 1
ATOM 8173 O O . GLU D 2 54 ? 25.223 36.128 41.172 1.00 72.60 160 GLU D O 1
ATOM 8179 N N . PHE D 2 55 ? 26.155 37.388 39.573 1.00 60.20 161 PHE D N 1
ATOM 8180 C CA . PHE D 2 55 ? 25.662 36.515 38.508 1.00 73.59 161 PHE D CA 1
ATOM 8181 C C . PHE D 2 55 ? 26.456 35.213 38.409 1.00 75.60 161 PHE D C 1
ATOM 8182 O O . PHE D 2 55 ? 25.913 34.157 38.076 1.00 79.30 161 PHE D O 1
ATOM 8190 N N . ALA D 2 56 ? 27.748 35.303 38.685 1.00 68.97 162 ALA D N 1
ATOM 8191 C CA . ALA D 2 56 ? 28.624 34.140 38.674 1.00 65.38 162 ALA D CA 1
ATOM 8192 C C . ALA D 2 56 ? 28.050 32.977 39.488 1.00 68.53 162 ALA D C 1
ATOM 8193 O O . ALA D 2 56 ? 28.193 31.814 39.101 1.00 63.22 162 ALA D O 1
ATOM 8195 N N . HIS D 2 57 ? 27.400 33.296 40.611 1.00 60.28 163 HIS D N 1
ATOM 8196 C CA . HIS D 2 57 ? 26.826 32.271 41.481 1.00 58.39 163 HIS D CA 1
ATOM 8197 C C . HIS D 2 57 ? 25.710 31.491 40.794 1.00 50.99 163 HIS D C 1
ATOM 8198 O O . HIS D 2 57 ? 25.362 30.383 41.212 1.00 45.26 163 HIS D O 1
ATOM 8205 N N . ASP D 2 58 ? 25.165 32.069 39.733 1.00 48.67 164 ASP D N 1
ATOM 8206 C CA . ASP D 2 58 ? 24.028 31.464 39.052 1.00 62.60 164 ASP D CA 1
ATOM 8207 C C . ASP D 2 58 ? 24.484 30.338 38.143 1.00 67.86 164 ASP D C 1
ATOM 8208 O O . ASP D 2 58 ? 25.392 30.504 37.341 1.00 72.75 164 ASP D O 1
ATOM 8213 N N . TYR D 2 59 ? 23.835 29.193 38.283 1.00 69.76 165 TYR D N 1
ATOM 8214 C CA . TYR D 2 59 ? 24.197 27.999 37.543 1.00 68.95 165 TYR D CA 1
ATOM 8215 C C . TYR D 2 59 ? 24.412 28.296 36.070 1.00 72.03 165 TYR D C 1
ATOM 8216 O O . TYR D 2 59 ? 25.421 27.882 35.494 1.00 74.99 165 TYR D O 1
ATOM 8225 N N . LYS D 2 60 ? 23.471 29.022 35.468 1.00 70.29 166 LYS D N 1
ATOM 8226 C CA . LYS D 2 60 ? 23.532 29.305 34.036 1.00 80.46 166 LYS D CA 1
ATOM 8227 C C . LYS D 2 60 ? 24.562 30.387 33.681 1.00 79.74 166 LYS D C 1
ATOM 8228 O O . LYS D 2 60 ? 25.438 30.154 32.846 1.00 76.27 166 LYS D O 1
ATOM 8234 N N . HIS D 2 61 ? 24.472 31.559 34.307 1.00 77.43 167 HIS D N 1
ATOM 8235 C CA . HIS D 2 61 ? 25.428 32.627 34.020 1.00 74.52 167 HIS D CA 1
ATOM 8236 C C . HIS D 2 61 ? 26.828 32.138 34.317 1.00 72.42 167 HIS D C 1
ATOM 8237 O O . HIS D 2 61 ? 27.764 32.425 33.579 1.00 70.56 167 HIS D O 1
ATOM 8244 N N . GLY D 2 62 ? 26.962 31.404 35.417 1.00 68.17 168 GLY D N 1
ATOM 8245 C CA . GLY D 2 62 ? 28.229 30.817 35.799 1.00 70.80 168 GLY D CA 1
ATOM 8246 C C . GLY D 2 62 ? 28.860 30.069 34.640 1.00 71.14 168 GLY D C 1
ATOM 8247 O O . GLY D 2 62 ? 30.049 30.237 34.367 1.00 62.99 168 GLY D O 1
ATOM 8248 N N . TYR D 2 63 ? 28.064 29.248 33.955 1.00 77.02 169 TYR D N 1
ATOM 8249 C CA . TYR D 2 63 ? 28.556 28.513 32.794 1.00 83.28 169 TYR D CA 1
ATOM 8250 C C . TYR D 2 63 ? 28.917 29.425 31.617 1.00 87.14 169 TYR D C 1
ATOM 8251 O O . TYR D 2 63 ? 29.691 29.038 30.753 1.00 91.20 169 TYR D O 1
ATOM 8260 N N . LYS D 2 64 ? 28.363 30.635 31.592 1.00 83.70 170 LYS D N 1
ATOM 8261 C CA . LYS D 2 64 ? 28.659 31.591 30.524 1.00 87.79 170 LYS D CA 1
ATOM 8262 C C . LYS D 2 64 ? 29.983 32.316 30.731 1.00 86.49 170 LYS D C 1
ATOM 8263 O O . LYS D 2 64 ? 30.800 32.388 29.820 1.00 83.63 170 LYS D O 1
ATOM 8269 N N . ILE D 2 65 ? 30.186 32.864 31.925 1.00 85.81 171 ILE D N 1
ATOM 8270 C CA . ILE D 2 65 ? 31.349 33.707 32.178 1.00 86.57 171 ILE D CA 1
ATOM 8271 C C . ILE D 2 65 ? 32.643 32.917 32.066 1.00 92.75 171 ILE D C 1
ATOM 8272 O O . ILE D 2 65 ? 33.719 33.479 31.838 1.00 95.61 171 ILE D O 1
ATOM 8277 N N . ILE D 2 66 ? 32.533 31.607 32.229 1.00 92.49 172 ILE D N 1
ATOM 8278 C CA . ILE D 2 66 ? 33.711 30.768 32.297 1.00 92.36 172 ILE D CA 1
ATOM 8279 C C . ILE D 2 66 ? 34.065 30.270 30.889 1.00 95.61 172 ILE D C 1
ATOM 8280 O O . ILE D 2 66 ? 35.211 30.364 30.460 1.00 92.49 172 ILE D O 1
ATOM 8285 N N . THR D 2 67 ? 33.070 29.787 30.153 1.00 97.52 173 THR D N 1
ATOM 8286 C CA . THR D 2 67 ? 33.315 29.301 28.800 1.00 94.46 173 THR D CA 1
ATOM 8287 C C . THR D 2 67 ? 33.527 30.458 27.832 1.00 94.66 173 THR D C 1
ATOM 8288 O O . THR D 2 67 ? 33.907 30.255 26.683 1.00 98.23 173 THR D O 1
ATOM 8292 N N . HIS D 2 68 ? 33.293 31.676 28.303 1.00 91.20 174 HIS D N 1
ATOM 8293 C CA . HIS D 2 68 ? 33.457 32.844 27.452 1.00 98.82 174 HIS D CA 1
ATOM 8294 C C . HIS D 2 68 ? 34.725 33.615 27.772 1.00 98.42 174 HIS D C 1
ATOM 8295 O O . HIS D 2 68 ? 35.366 34.158 26.877 1.00 100.35 174 HIS D O 1
ATOM 8302 N N . GLU D 2 69 ? 35.082 33.677 29.050 1.00 96.43 175 GLU D N 1
ATOM 8303 C CA . GLU D 2 69 ? 36.065 34.659 29.486 1.00 100.12 175 GLU D CA 1
ATOM 8304 C C . GLU D 2 69 ? 37.166 34.062 30.375 1.00 96.47 175 GLU D C 1
ATOM 8305 O O . GLU D 2 69 ? 37.993 34.791 30.925 1.00 94.54 175 GLU D O 1
ATOM 8311 N N . PHE D 2 70 ? 37.195 32.733 30.480 1.00 89.52 176 PHE D N 1
ATOM 8312 C CA . PHE D 2 70 ? 38.124 32.050 31.382 1.00 85.01 176 PHE D CA 1
ATOM 8313 C C . PHE D 2 70 ? 39.565 32.528 31.265 1.00 88.73 176 PHE D C 1
ATOM 8314 O O . PHE D 2 70 ? 40.138 33.013 32.236 1.00 92.68 176 PHE D O 1
ATOM 8322 N N . ALA D 2 71 ? 40.153 32.379 30.084 1.00 85.20 177 ALA D N 1
ATOM 8323 C CA . ALA D 2 71 ? 41.533 32.790 29.899 1.00 85.00 177 ALA D CA 1
ATOM 8324 C C . ALA D 2 71 ? 41.747 34.149 30.548 1.00 80.50 177 ALA D C 1
ATOM 8325 O O . ALA D 2 71 ? 42.674 34.335 31.333 1.00 84.15 177 ALA D O 1
ATOM 8327 N N . LEU D 2 72 ? 40.874 35.097 30.241 1.00 81.75 178 LEU D N 1
ATOM 8328 C CA . LEU D 2 72 ? 41.013 36.433 30.805 1.00 87.93 178 LEU D CA 1
ATOM 8329 C C . LEU D 2 72 ? 40.995 36.395 32.336 1.00 84.40 178 LEU D C 1
ATOM 8330 O O . LEU D 2 72 ? 41.848 37.004 32.982 1.00 88.65 178 LEU D O 1
ATOM 8335 N N . LEU D 2 73 ? 40.039 35.669 32.916 1.00 78.78 179 LEU D N 1
ATOM 8336 C CA . LEU D 2 73 ? 39.976 35.532 34.378 1.00 80.57 179 LEU D CA 1
ATOM 8337 C C . LEU D 2 73 ? 41.235 34.835 34.899 1.00 80.24 179 LEU D C 1
ATOM 8338 O O . LEU D 2 73 ? 41.925 35.349 35.782 1.00 73.02 179 LEU D O 1
ATOM 8343 N N . ALA D 2 74 ? 41.534 33.668 34.338 1.00 82.87 180 ALA D N 1
ATOM 8344 C CA . ALA D 2 74 ? 42.746 32.937 34.694 1.00 82.76 180 ALA D CA 1
ATOM 8345 C C . ALA D 2 74 ? 43.954 33.869 34.769 1.00 84.37 180 ALA D C 1
ATOM 8346 O O . ALA D 2 74 ? 44.623 33.946 35.801 1.00 78.14 180 ALA D O 1
ATOM 8348 N N . ASN D 2 75 ? 44.225 34.582 33.677 1.00 89.84 181 ASN D N 1
ATOM 8349 C CA . ASN D 2 75 ? 45.349 35.516 33.627 1.00 94.22 181 ASN D CA 1
ATOM 8350 C C . ASN D 2 75 ? 45.383 36.485 34.809 1.00 89.98 181 ASN D C 1
ATOM 8351 O O . ASN D 2 75 ? 46.378 36.556 35.530 1.00 89.23 181 ASN D O 1
ATOM 8356 N N . LEU D 2 76 ? 44.294 37.231 34.991 1.00 84.84 182 LEU D N 1
ATOM 8357 C CA . LEU D 2 76 ? 44.188 38.233 36.051 1.00 80.14 182 LEU D CA 1
ATOM 8358 C C . LEU D 2 76 ? 44.469 37.676 37.442 1.00 76.31 182 LEU D C 1
ATOM 8359 O O . LEU D 2 76 ? 45.033 38.363 38.301 1.00 85.32 182 LEU D O 1
ATOM 8364 N N . SER D 2 77 ? 44.046 36.439 37.673 1.00 64.72 183 SER D N 1
ATOM 8365 C CA . SER D 2 77 ? 44.230 35.800 38.972 1.00 60.68 183 SER D CA 1
ATOM 8366 C C . SER D 2 77 ? 45.686 35.374 39.187 1.00 69.97 183 SER D C 1
ATOM 8367 O O . SER D 2 77 ? 46.196 35.412 40.313 1.00 66.73 183 SER D O 1
ATOM 8370 N N . LEU D 2 78 ? 46.345 34.983 38.095 1.00 61.90 184 LEU D N 1
ATOM 8371 C CA . LEU D 2 78 ? 47.675 34.393 38.160 1.00 70.99 184 LEU D CA 1
ATOM 8372 C C . LEU D 2 78 ? 48.796 35.418 37.993 1.00 74.65 184 LEU D C 1
ATOM 8373 O O . LEU D 2 78 ? 49.933 35.167 38.397 1.00 73.62 184 LEU D O 1
ATOM 8378 N N . ASN D 2 79 ? 48.468 36.569 37.408 1.00 77.17 185 ASN D N 1
ATOM 8379 C CA . ASN D 2 79 ? 49.439 37.646 37.175 1.00 78.31 185 ASN D CA 1
ATOM 8380 C C . ASN D 2 79 ? 50.016 38.253 38.464 1.00 79.06 185 ASN D C 1
ATOM 8381 O O . ASN D 2 79 ? 49.402 39.137 39.090 1.00 66.35 185 ASN D O 1
ATOM 8386 N N . GLU D 2 80 ? 51.214 37.799 38.831 1.00 78.16 186 GLU D N 1
ATOM 8387 C CA . GLU D 2 80 ? 51.826 38.172 40.103 1.00 64.14 186 GLU D CA 1
ATOM 8388 C C . GLU D 2 80 ? 52.285 39.621 40.115 1.00 64.03 186 GLU D C 1
ATOM 8389 O O . GLU D 2 80 ? 52.703 40.136 41.149 1.00 67.70 186 GLU D O 1
ATOM 8395 N N . ASN D 2 81 ? 52.177 40.279 38.962 1.00 49.65 187 ASN D N 1
ATOM 8396 C CA . ASN D 2 81 ? 52.398 41.721 38.883 1.00 72.55 187 ASN D CA 1
ATOM 8397 C C . ASN D 2 81 ? 51.276 42.603 39.421 1.00 76.24 187 ASN D C 1
ATOM 8398 O O . ASN D 2 81 ? 51.493 43.785 39.688 1.00 79.04 187 ASN D O 1
ATOM 8403 N N . LEU D 2 82 ? 50.081 42.042 39.570 1.00 77.43 188 LEU D N 1
ATOM 8404 C CA . LEU D 2 82 ? 48.922 42.845 39.971 1.00 82.13 188 LEU D CA 1
ATOM 8405 C C . LEU D 2 82 ? 48.674 42.822 41.480 1.00 72.93 188 LEU D C 1
ATOM 8406 O O . LEU D 2 82 ? 49.152 41.929 42.181 1.00 85.72 188 LEU D O 1
ATOM 8411 N N . PRO D 2 83 ? 47.933 43.818 41.982 1.00 61.82 189 PRO D N 1
ATOM 8412 C CA . PRO D 2 83 ? 47.560 43.877 43.398 1.00 68.28 189 PRO D CA 1
ATOM 8413 C C . PRO D 2 83 ? 46.728 42.656 43.802 1.00 66.95 189 PRO D C 1
ATOM 8414 O O . PRO D 2 83 ? 45.898 42.201 43.014 1.00 68.33 189 PRO D O 1
ATOM 8418 N N . LEU D 2 84 ? 46.951 42.132 45.003 1.00 62.49 190 LEU D N 1
ATOM 8419 C CA . LEU D 2 84 ? 46.152 41.012 45.499 1.00 67.07 190 LEU D CA 1
ATOM 8420 C C . LEU D 2 84 ? 44.654 41.335 45.484 1.00 71.51 190 LEU D C 1
ATOM 8421 O O . LEU D 2 84 ? 43.819 40.445 45.352 1.00 79.31 190 LEU D O 1
ATOM 8426 N N . THR D 2 85 ? 44.312 42.610 45.602 1.00 72.21 191 THR D N 1
ATOM 8427 C CA . THR D 2 85 ? 42.910 43.000 45.539 1.00 79.55 191 THR D CA 1
ATOM 8428 C C . THR D 2 85 ? 42.248 42.543 44.233 1.00 78.53 191 THR D C 1
ATOM 8429 O O . THR D 2 85 ? 41.239 41.845 44.251 1.00 87.78 191 THR D O 1
ATOM 8433 N N . LEU D 2 86 ? 42.816 42.941 43.102 1.00 73.66 192 LEU D N 1
ATOM 8434 C CA . LEU D 2 86 ? 42.292 42.545 41.795 1.00 73.30 192 LEU D CA 1
ATOM 8435 C C . LEU D 2 86 ? 42.543 41.060 41.497 1.00 73.53 192 LEU D C 1
ATOM 8436 O O . LEU D 2 86 ? 41.802 40.434 40.739 1.00 67.77 192 LEU D O 1
ATOM 8441 N N . ARG D 2 87 ? 43.594 40.501 42.085 1.00 75.56 193 ARG D N 1
ATOM 8442 C CA . ARG D 2 87 ? 43.907 39.096 41.871 1.00 81.02 193 ARG D CA 1
ATOM 8443 C C . ARG D 2 87 ? 42.741 38.231 42.324 1.00 69.64 193 ARG D C 1
ATOM 8444 O O . ARG D 2 87 ? 42.251 37.398 41.563 1.00 68.09 193 ARG D O 1
ATOM 8452 N N . GLU D 2 88 ? 42.297 38.430 43.561 1.00 69.58 194 GLU D N 1
ATOM 8453 C CA . GLU D 2 88 ? 41.233 37.589 44.115 1.00 73.17 194 GLU D CA 1
ATOM 8454 C C . GLU D 2 88 ? 39.841 37.936 43.579 1.00 66.83 194 GLU D C 1
ATOM 8455 O O . GLU D 2 88 ? 38.969 37.075 43.536 1.00 59.32 194 GLU D O 1
ATOM 8461 N N . LEU D 2 89 ? 39.639 39.178 43.147 1.00 63.46 195 LEU D N 1
ATOM 8462 C CA . LEU D 2 89 ? 38.386 39.533 42.494 1.00 59.94 195 LEU D CA 1
ATOM 8463 C C . LEU D 2 89 ? 38.151 38.553 41.356 1.00 66.44 195 LEU D C 1
ATOM 8464 O O . LEU D 2 89 ? 37.131 37.857 41.326 1.00 70.71 195 LEU D O 1
ATOM 8469 N N . SER D 2 90 ? 39.108 38.489 40.429 1.00 54.87 196 SER D N 1
ATOM 8470 C CA . SER D 2 90 ? 39.031 37.549 39.317 1.00 62.10 196 SER D CA 1
ATOM 8471 C C . SER D 2 90 ? 38.852 36.126 39.830 1.00 62.28 196 SER D C 1
ATOM 8472 O O . SER D 2 90 ? 38.092 35.329 39.263 1.00 64.25 196 SER D O 1
ATOM 8475 N N . THR D 2 91 ? 39.567 35.813 40.903 1.00 49.01 197 THR D N 1
ATOM 8476 C CA . THR D 2 91 ? 39.672 34.439 41.353 1.00 56.21 197 THR D CA 1
ATOM 8477 C C . THR D 2 91 ? 38.362 34.042 41.987 1.00 54.48 197 THR D C 1
ATOM 8478 O O . THR D 2 91 ? 37.952 32.887 41.906 1.00 59.01 197 THR D O 1
ATOM 8482 N N . ARG D 2 92 ? 37.690 35.018 42.588 1.00 60.13 198 ARG D N 1
ATOM 8483 C CA . ARG D 2 92 ? 36.396 34.780 43.228 1.00 57.42 198 ARG D CA 1
ATOM 8484 C C . ARG D 2 92 ? 35.286 34.487 42.221 1.00 58.58 198 ARG D C 1
ATOM 8485 O O . ARG D 2 92 ? 34.411 33.657 42.474 1.00 63.20 198 ARG D O 1
ATOM 8493 N N . VAL D 2 93 ? 35.320 35.164 41.081 1.00 53.22 199 VAL D N 1
ATOM 8494 C CA . VAL D 2 93 ? 34.446 34.783 39.982 1.00 65.16 199 VAL D CA 1
ATOM 8495 C C . VAL D 2 93 ? 34.586 33.286 39.690 1.00 61.68 199 VAL D C 1
ATOM 8496 O O . VAL D 2 93 ? 33.600 32.542 39.725 1.00 53.12 199 VAL D O 1
ATOM 8500 N N . ILE D 2 94 ? 35.812 32.843 39.420 1.00 60.57 200 ILE D N 1
ATOM 8501 C CA . ILE D 2 94 ? 36.046 31.441 39.092 1.00 53.88 200 ILE D CA 1
ATOM 8502 C C . ILE D 2 94 ? 35.524 30.468 40.156 1.00 54.20 200 ILE D C 1
ATOM 8503 O O . ILE D 2 94 ? 34.881 29.481 39.808 1.00 60.23 200 ILE D O 1
ATOM 8508 N N . THR D 2 95 ? 35.786 30.739 41.438 1.00 53.75 201 THR D N 1
ATOM 8509 C CA . THR D 2 95 ? 35.268 29.884 42.518 1.00 54.11 201 THR D CA 1
ATOM 8510 C C . THR D 2 95 ? 33.740 29.964 42.659 1.00 56.50 201 THR D C 1
ATOM 8511 O O . THR D 2 95 ? 33.081 29.002 43.074 1.00 52.48 201 THR D O 1
ATOM 8515 N N . SER D 2 96 ? 33.174 31.119 42.349 1.00 57.82 202 SER D N 1
ATOM 8516 C CA . SER D 2 96 ? 31.722 31.259 42.389 1.00 57.93 202 SER D CA 1
ATOM 8517 C C . SER D 2 96 ? 31.069 30.441 41.275 1.00 58.96 202 SER D C 1
ATOM 8518 O O . SER D 2 96 ? 30.068 29.773 41.506 1.00 58.02 202 SER D O 1
ATOM 8521 N N . CYS D 2 97 ? 31.654 30.474 40.077 1.00 51.35 203 CYS D N 1
ATOM 8522 C CA . CYS D 2 97 ? 31.116 29.699 38.964 1.00 56.74 203 CYS D CA 1
ATOM 8523 C C . CYS D 2 97 ? 31.221 28.202 39.267 1.00 60.42 203 CYS D C 1
ATOM 8524 O O . CYS D 2 97 ? 30.328 27.432 38.916 1.00 65.24 203 CYS D O 1
ATOM 8527 N N . LEU D 2 98 ? 32.304 27.799 39.934 1.00 51.26 204 LEU D N 1
ATOM 8528 C CA . LEU D 2 98 ? 32.603 26.381 40.161 1.00 44.28 204 LEU D CA 1
ATOM 8529 C C . LEU D 2 98 ? 31.686 25.698 41.184 1.00 50.68 204 LEU D C 1
ATOM 8530 O O . LEU D 2 98 ? 31.318 24.529 41.016 1.00 53.67 204 LEU D O 1
ATOM 8535 N N . ARG D 2 99 ? 31.341 26.402 42.259 1.00 42.64 205 ARG D N 1
ATOM 8536 C CA . ARG D 2 99 ? 30.695 25.718 43.371 1.00 44.76 205 ARG D CA 1
ATOM 8537 C C . ARG D 2 99 ? 29.339 25.131 42.979 1.00 51.82 205 ARG D C 1
ATOM 8538 O O . ARG D 2 99 ? 28.477 25.820 42.420 1.00 57.30 205 ARG D O 1
ATOM 8546 N N . ASN D 2 100 ? 29.163 23.848 43.277 1.00 47.03 206 ASN D N 1
ATOM 8547 C CA . ASN D 2 100 ? 27.965 23.129 42.867 1.00 54.21 206 ASN D CA 1
ATOM 8548 C C . ASN D 2 100 ? 27.618 23.366 41.409 1.00 58.99 206 ASN D C 1
ATOM 8549 O O . ASN D 2 100 ? 26.451 23.565 41.055 1.00 68.63 206 ASN D O 1
ATOM 8554 N N . ASN D 2 101 ? 28.652 23.347 40.576 1.00 52.40 207 ASN D N 1
ATOM 8555 C CA . ASN D 2 101 ? 28.488 23.556 39.151 1.00 56.31 207 ASN D CA 1
ATOM 8556 C C . ASN D 2 101 ? 29.256 22.572 38.259 1.00 67.89 207 ASN D C 1
ATOM 8557 O O . ASN D 2 101 ? 30.274 22.922 37.658 1.00 58.96 207 ASN D O 1
ATOM 8562 N N . PRO D 2 102 ? 28.766 21.332 38.170 1.00 75.11 208 PRO D N 1
ATOM 8563 C CA . PRO D 2 102 ? 29.067 20.603 36.940 1.00 80.84 208 PRO D CA 1
ATOM 8564 C C . PRO D 2 102 ? 28.043 21.104 35.920 1.00 88.94 208 PRO D C 1
ATOM 8565 O O . PRO D 2 102 ? 26.872 21.240 36.275 1.00 94.78 208 PRO D O 1
ATOM 8569 N N . PRO D 2 103 ? 28.448 21.359 34.668 1.00 89.05 209 PRO D N 1
ATOM 8570 C CA . PRO D 2 103 ? 29.715 21.024 34.014 1.00 87.47 209 PRO D CA 1
ATOM 8571 C C . PRO D 2 103 ? 30.716 22.174 33.942 1.00 77.62 209 PRO D C 1
ATOM 8572 O O . PRO D 2 103 ? 31.579 22.171 33.049 1.00 74.01 209 PRO D O 1
ATOM 8576 N N . VAL D 2 104 ? 30.612 23.145 34.841 1.00 65.12 210 VAL D N 1
ATOM 8577 C CA . VAL D 2 104 ? 31.608 24.204 34.862 1.00 64.74 210 VAL D CA 1
ATOM 8578 C C . VAL D 2 104 ? 32.953 23.628 35.282 1.00 68.54 210 VAL D C 1
ATOM 8579 O O . VAL D 2 104 ? 34.002 24.082 34.821 1.00 67.45 210 VAL D O 1
ATOM 8583 N N . VAL D 2 105 ? 32.913 22.620 36.151 1.00 70.48 211 VAL D N 1
ATOM 8584 C CA . VAL D 2 105 ? 34.121 21.934 36.595 1.00 72.13 211 VAL D CA 1
ATOM 8585 C C . VAL D 2 105 ? 34.637 21.076 35.449 1.00 83.27 211 VAL D C 1
ATOM 8586 O O . VAL D 2 105 ? 35.808 21.144 35.081 1.00 87.03 211 VAL D O 1
ATOM 8590 N N . GLU D 2 106 ? 33.735 20.274 34.890 1.00 85.46 212 GLU D N 1
ATOM 8591 C CA . GLU D 2 106 ? 34.052 19.382 33.786 1.00 82.14 212 GLU D CA 1
ATOM 8592 C C . GLU D 2 106 ? 34.630 20.171 32.635 1.00 75.19 212 GLU D C 1
ATOM 8593 O O . GLU D 2 106 ? 35.406 19.651 31.851 1.00 76.71 212 GLU D O 1
ATOM 8599 N N . PHE D 2 107 ? 34.260 21.439 32.541 1.00 80.92 213 PHE D N 1
ATOM 8600 C CA . PHE D 2 107 ? 34.808 22.280 31.491 1.00 79.33 213 PHE D CA 1
ATOM 8601 C C . PHE D 2 107 ? 36.246 22.681 31.784 1.00 78.20 213 PHE D C 1
ATOM 8602 O O . PHE D 2 107 ? 37.151 22.352 31.024 1.00 79.88 213 PHE D O 1
ATOM 8610 N N . ILE D 2 108 ? 36.459 23.399 32.881 1.00 70.22 214 ILE D N 1
ATOM 8611 C CA . ILE D 2 108 ? 37.798 23.876 33.200 1.00 70.91 214 ILE D CA 1
ATOM 8612 C C . ILE D 2 108 ? 38.782 22.718 33.256 1.00 72.96 214 ILE D C 1
ATOM 8613 O O . ILE D 2 108 ? 39.872 22.789 32.691 1.00 71.92 214 ILE D O 1
ATOM 8618 N N . ASN D 2 109 ? 38.377 21.649 33.933 1.00 71.60 215 ASN D N 1
ATOM 8619 C CA . ASN D 2 109 ? 39.198 20.454 34.066 1.00 73.40 215 ASN D CA 1
ATOM 8620 C C . ASN D 2 109 ? 39.691 19.886 32.730 1.00 80.05 215 ASN D C 1
ATOM 8621 O O . ASN D 2 109 ? 40.846 19.466 32.609 1.00 80.93 215 ASN D O 1
ATOM 8626 N N . GLU D 2 110 ? 38.819 19.893 31.726 1.00 88.10 216 GLU D N 1
ATOM 8627 C CA . GLU D 2 110 ? 39.110 19.230 30.457 1.00 88.00 216 GLU D CA 1
ATOM 8628 C C . GLU D 2 110 ? 39.523 20.150 29.307 1.00 91.65 216 GLU D C 1
ATOM 8629 O O . GLU D 2 110 ? 39.762 19.674 28.202 1.00 103.80 216 GLU D O 1
ATOM 8635 N N . SER D 2 111 ? 39.611 21.454 29.545 1.00 84.66 217 SER D N 1
ATOM 8636 C CA . SER D 2 111 ? 40.022 22.367 28.478 1.00 87.46 217 SER D CA 1
ATOM 8637 C C . SER D 2 111 ? 41.215 23.233 28.880 1.00 90.50 217 SER D C 1
ATOM 8638 O O . SER D 2 111 ? 41.821 23.903 28.038 1.00 91.65 217 SER D O 1
ATOM 8641 N N . PHE D 2 112 ? 41.552 23.212 30.167 1.00 83.28 218 PHE D N 1
ATOM 8642 C CA . PHE D 2 112 ? 42.771 23.855 30.646 1.00 81.86 218 PHE D CA 1
ATOM 8643 C C . PHE D 2 112 ? 43.484 22.937 31.607 1.00 86.47 218 PHE D C 1
ATOM 8644 O O . PHE D 2 112 ? 43.486 23.170 32.812 1.00 93.19 218 PHE D O 1
ATOM 8652 N N . PRO D 2 113 ? 44.103 21.888 31.064 1.00 84.91 219 PRO D N 1
ATOM 8653 C CA . PRO D 2 113 ? 44.725 20.794 31.814 1.00 80.69 219 PRO D CA 1
ATOM 8654 C C . PRO D 2 113 ? 45.866 21.289 32.690 1.00 78.90 219 PRO D C 1
ATOM 8655 O O . PRO D 2 113 ? 46.275 20.614 33.632 1.00 81.92 219 PRO D O 1
ATOM 8659 N N . ASN D 2 114 ? 46.385 22.465 32.374 1.00 76.28 220 ASN D N 1
ATOM 8660 C CA . ASN D 2 114 ? 47.539 22.970 33.089 1.00 76.23 220 ASN D CA 1
ATOM 8661 C C . ASN D 2 114 ? 47.153 23.998 34.120 1.00 70.51 220 ASN D C 1
ATOM 8662 O O . ASN D 2 114 ? 48.015 24.583 34.774 1.00 71.65 220 ASN D O 1
ATOM 8667 N N . PHE D 2 115 ? 45.851 24.207 34.274 1.00 60.10 221 PHE D N 1
ATOM 8668 C CA . PHE D 2 115 ? 45.373 25.195 35.223 1.00 53.49 221 PHE D CA 1
ATOM 8669 C C . PHE D 2 115 ? 45.635 24.758 36.673 1.00 58.12 221 PHE D C 1
ATOM 8670 O O . PHE D 2 115 ? 46.109 25.557 37.484 1.00 66.79 221 PHE D O 1
ATOM 8678 N N . LYS D 2 116 ? 45.362 23.492 36.992 1.00 52.92 222 LYS D N 1
ATOM 8679 C CA . LYS D 2 116 ? 45.680 22.965 38.321 1.00 49.76 222 LYS D CA 1
ATOM 8680 C C . LYS D 2 116 ? 47.131 23.247 38.693 1.00 58.62 222 LYS D C 1
ATOM 8681 O O . LYS D 2 116 ? 47.432 23.644 39.825 1.00 54.40 222 LYS D O 1
ATOM 8687 N N . SER D 2 117 ? 48.023 23.004 37.731 1.00 55.34 223 SER D N 1
ATOM 8688 C CA . SER D 2 117 ? 49.446 23.146 37.939 1.00 52.42 223 SER D CA 1
ATOM 8689 C C . SER D 2 117 ? 49.815 24.598 38.178 1.00 48.21 223 SER D C 1
ATOM 8690 O O . SER D 2 117 ? 50.596 24.908 39.074 1.00 46.57 223 SER D O 1
ATOM 8693 N N . LYS D 2 118 ? 49.244 25.492 37.381 1.00 58.32 224 LYS D N 1
ATOM 8694 C CA . LYS D 2 118 ? 49.514 26.922 37.528 1.00 62.63 224 LYS D CA 1
ATOM 8695 C C . LYS D 2 118 ? 48.968 27.455 38.838 1.00 54.05 224 LYS D C 1
ATOM 8696 O O . LYS D 2 118 ? 49.538 28.379 39.428 1.00 56.42 224 LYS D O 1
ATOM 8702 N N . ILE D 2 119 ? 47.864 26.869 39.291 1.00 46.27 225 ILE D N 1
ATOM 8703 C CA . ILE D 2 119 ? 47.278 27.275 40.560 1.00 54.19 225 ILE D CA 1
ATOM 8704 C C . ILE D 2 119 ? 48.259 26.913 41.653 1.00 58.16 225 ILE D C 1
ATOM 8705 O O . ILE D 2 119 ? 48.634 27.755 42.479 1.00 60.03 225 ILE D O 1
ATOM 8710 N N . MET D 2 120 ? 48.679 25.651 41.635 1.00 52.27 226 MET D N 1
ATOM 8711 C CA . MET D 2 120 ? 49.639 25.126 42.594 1.00 60.53 226 MET D CA 1
ATOM 8712 C C . MET D 2 120 ? 50.899 26.003 42.686 1.00 64.89 226 MET D C 1
ATOM 8713 O O . MET D 2 120 ? 51.323 26.372 43.781 1.00 61.52 226 MET D O 1
ATOM 8718 N N . ALA D 2 121 ? 51.483 26.338 41.535 1.00 65.15 227 ALA D N 1
ATOM 8719 C CA . ALA D 2 121 ? 52.663 27.205 41.478 1.00 56.53 227 ALA D CA 1
ATOM 8720 C C . ALA D 2 121 ? 52.402 28.604 42.040 1.00 56.26 227 ALA D C 1
ATOM 8721 O O . ALA D 2 121 ? 53.213 29.140 42.794 1.00 63.49 227 ALA D O 1
ATOM 8723 N N . ALA D 2 122 ? 51.284 29.209 41.653 1.00 40.84 228 ALA D N 1
ATOM 8724 C CA . ALA D 2 122 ? 50.932 30.516 42.194 1.00 49.86 228 ALA D CA 1
ATOM 8725 C C . ALA D 2 122 ? 50.769 30.433 43.720 1.00 56.44 228 ALA D C 1
ATOM 8726 O O . ALA D 2 122 ? 51.018 31.399 44.441 1.00 56.61 228 ALA D O 1
ATOM 8728 N N . LEU D 2 123 ? 50.363 29.266 44.210 1.00 57.97 229 LEU D N 1
ATOM 8729 C CA . LEU D 2 123 ? 50.131 29.087 45.639 1.00 59.80 229 LEU D CA 1
ATOM 8730 C C . LEU D 2 123 ? 51.470 29.091 46.374 1.00 63.60 229 LEU D C 1
ATOM 8731 O O . LEU D 2 123 ? 51.631 29.740 47.413 1.00 60.85 229 LEU D O 1
ATOM 8736 N N . SER D 2 124 ? 52.439 28.376 45.818 1.00 57.76 230 SER D N 1
ATOM 8737 C CA . SER D 2 124 ? 53.742 28.267 46.456 1.00 61.84 230 SER D CA 1
ATOM 8738 C C . SER D 2 124 ? 54.455 29.617 46.521 1.00 58.10 230 SER D C 1
ATOM 8739 O O . SER D 2 124 ? 55.106 29.942 47.515 1.00 58.40 230 SER D O 1
ATOM 8742 N N . ASN D 2 125 ? 54.331 30.391 45.452 1.00 52.73 231 ASN D N 1
ATOM 8743 C CA . ASN D 2 125 ? 54.894 31.732 45.401 1.00 53.77 231 ASN D CA 1
ATOM 8744 C C . ASN D 2 125 ? 54.304 32.651 46.459 1.00 67.21 231 ASN D C 1
ATOM 8745 O O . ASN D 2 125 ? 54.963 33.582 46.919 1.00 76.02 231 ASN D O 1
ATOM 8750 N N . LEU D 2 126 ? 53.058 32.386 46.841 1.00 64.23 232 LEU D N 1
ATOM 8751 C CA . LEU D 2 126 ? 52.420 33.128 47.913 1.00 57.77 232 LEU D CA 1
ATOM 8752 C C . LEU D 2 126 ? 52.886 32.647 49.291 1.00 69.47 232 LEU D C 1
ATOM 8753 O O . LEU D 2 126 ? 53.156 33.467 50.169 1.00 76.92 232 LEU D O 1
ATOM 8758 N N . ASN D 2 127 ? 52.973 31.331 49.489 1.00 76.63 233 ASN D N 1
ATOM 8759 C CA . ASN D 2 127 ? 53.427 30.793 50.776 1.00 83.53 233 ASN D CA 1
ATOM 8760 C C . ASN D 2 127 ? 54.750 31.450 51.124 1.00 93.81 233 ASN D C 1
ATOM 8761 O O . ASN D 2 127 ? 54.935 31.970 52.229 1.00 93.71 233 ASN D O 1
ATOM 8766 N N . ASP D 2 128 ? 55.664 31.428 50.158 1.00 98.85 234 ASP D N 1
ATOM 8767 C CA . ASP D 2 128 ? 56.934 32.124 50.293 1.00 97.37 234 ASP D CA 1
ATOM 8768 C C . ASP D 2 128 ? 56.676 33.626 50.421 1.00 100.03 234 ASP D C 1
ATOM 8769 O O . ASP D 2 128 ? 56.570 34.343 49.424 1.00 93.96 234 ASP D O 1
ATOM 8774 N N . SER D 2 129 ? 56.551 34.084 51.665 1.00 107.19 235 SER D N 1
ATOM 8775 C CA . SER D 2 129 ? 56.198 35.468 51.959 1.00 108.12 235 SER D CA 1
ATOM 8776 C C . SER D 2 129 ? 56.346 35.752 53.452 1.00 105.24 235 SER D C 1
ATOM 8777 O O . SER D 2 129 ? 55.898 34.968 54.291 1.00 102.67 235 SER D O 1
ATOM 8780 N N . SER D 2 133 ? 46.333 40.204 53.783 1.00 71.16 239 SER D N 1
ATOM 8781 C CA . SER D 2 133 ? 47.487 39.720 53.033 1.00 83.50 239 SER D CA 1
ATOM 8782 C C . SER D 2 133 ? 47.201 38.440 52.229 1.00 84.72 239 SER D C 1
ATOM 8783 O O . SER D 2 133 ? 46.074 38.192 51.791 1.00 68.18 239 SER D O 1
ATOM 8786 N N . SER D 2 134 ? 48.240 37.632 52.050 1.00 91.46 240 SER D N 1
ATOM 8787 C CA . SER D 2 134 ? 48.245 36.570 51.047 1.00 81.03 240 SER D CA 1
ATOM 8788 C C . SER D 2 134 ? 47.369 35.353 51.364 1.00 65.12 240 SER D C 1
ATOM 8789 O O . SER D 2 134 ? 47.040 34.570 50.471 1.00 45.52 240 SER D O 1
ATOM 8792 N N . ASN D 2 135 ? 46.997 35.187 52.628 1.00 68.25 241 ASN D N 1
ATOM 8793 C CA . ASN D 2 135 ? 46.137 34.074 53.015 1.00 67.99 241 ASN D CA 1
ATOM 8794 C C . ASN D 2 135 ? 44.780 34.068 52.300 1.00 64.14 241 ASN D C 1
ATOM 8795 O O . ASN D 2 135 ? 44.231 33.000 52.015 1.00 65.36 241 ASN D O 1
ATOM 8800 N N . ILE D 2 136 ? 44.247 35.251 51.995 1.00 52.19 242 ILE D N 1
ATOM 8801 C CA . ILE D 2 136 ? 42.962 35.336 51.308 1.00 56.01 242 ILE D CA 1
ATOM 8802 C C . ILE D 2 136 ? 43.051 34.646 49.957 1.00 60.52 242 ILE D C 1
ATOM 8803 O O . ILE D 2 136 ? 42.219 33.798 49.621 1.00 61.40 242 ILE D O 1
ATOM 8808 N N . LEU D 2 137 ? 44.072 35.018 49.189 1.00 49.15 243 LEU D N 1
ATOM 8809 C CA . LEU D 2 137 ? 44.272 34.470 47.858 1.00 51.92 243 LEU D CA 1
ATOM 8810 C C . LEU D 2 137 ? 44.585 32.968 47.925 1.00 44.33 243 LEU D C 1
ATOM 8811 O O . LEU D 2 137 ? 44.053 32.183 47.143 1.00 46.71 243 LEU D O 1
ATOM 8816 N N . ILE D 2 138 ? 45.432 32.575 48.873 1.00 42.20 244 ILE D N 1
ATOM 8817 C CA . ILE D 2 138 ? 45.713 31.161 49.125 1.00 49.06 244 ILE D CA 1
ATOM 8818 C C . ILE D 2 138 ? 44.425 30.356 49.201 1.00 51.74 244 ILE D C 1
ATOM 8819 O O . ILE D 2 138 ? 44.267 29.350 48.515 1.00 57.61 244 ILE D O 1
ATOM 8824 N N . LYS D 2 139 ? 43.515 30.808 50.065 1.00 41.26 245 LYS D N 1
ATOM 8825 C CA . LYS D 2 139 ? 42.242 30.140 50.300 1.00 37.13 245 LYS D CA 1
ATOM 8826 C C . LYS D 2 139 ? 41.363 30.021 49.063 1.00 29.05 245 LYS D C 1
ATOM 8827 O O . LYS D 2 139 ? 40.704 29.000 48.864 1.00 34.54 245 LYS D O 1
ATOM 8833 N N . ARG D 2 140 ? 41.336 31.055 48.233 1.00 35.80 246 ARG D N 1
ATOM 8834 C CA . ARG D 2 140 ? 40.629 30.949 46.960 1.00 39.40 246 ARG D CA 1
ATOM 8835 C C . ARG D 2 140 ? 41.268 29.863 46.097 1.00 45.22 246 ARG D C 1
ATOM 8836 O O . ARG D 2 140 ? 40.586 29.056 45.465 1.00 51.04 246 ARG D O 1
ATOM 8844 N N . TYR D 2 141 ? 42.593 29.854 46.067 1.00 49.78 247 TYR D N 1
ATOM 8845 C CA . TYR D 2 141 ? 43.314 28.837 45.314 1.00 47.45 247 TYR D CA 1
ATOM 8846 C C . TYR D 2 141 ? 43.000 27.439 45.838 1.00 44.49 247 TYR D C 1
ATOM 8847 O O . TYR D 2 141 ? 42.755 26.520 45.052 1.00 46.39 247 TYR D O 1
ATOM 8856 N N . LEU D 2 142 ? 42.968 27.290 47.162 1.00 43.91 248 LEU D N 1
ATOM 8857 C CA . LEU D 2 142 ? 42.630 26.008 47.785 1.00 43.64 248 LEU D CA 1
ATOM 8858 C C . LEU D 2 142 ? 41.187 25.604 47.453 1.00 49.56 248 LEU D C 1
ATOM 8859 O O . LEU D 2 142 ? 40.883 24.422 47.272 1.00 53.47 248 LEU D O 1
ATOM 8864 N N . SER D 2 143 ? 40.296 26.588 47.369 1.00 34.55 249 SER D N 1
ATOM 8865 C CA . SER D 2 143 ? 38.898 26.315 47.006 1.00 40.52 249 SER D CA 1
ATOM 8866 C C . SER D 2 143 ? 38.798 25.810 45.564 1.00 38.43 249 SER D C 1
ATOM 8867 O O . SER D 2 143 ? 38.185 24.781 45.304 1.00 43.09 249 SER D O 1
ATOM 8870 N N . ILE D 2 144 ? 39.419 26.522 44.629 1.00 41.56 250 ILE D N 1
ATOM 8871 C CA . ILE D 2 144 ? 39.487 26.049 43.249 1.00 36.05 250 ILE D CA 1
ATOM 8872 C C . ILE D 2 144 ? 39.987 24.620 43.186 1.00 43.28 250 ILE D C 1
ATOM 8873 O O . ILE D 2 144 ? 39.310 23.762 42.644 1.00 55.18 250 ILE D O 1
ATOM 8878 N N . LEU D 2 145 ? 41.167 24.363 43.756 1.00 53.07 251 LEU D N 1
ATOM 8879 C CA . LEU D 2 145 ? 41.751 23.021 43.746 1.00 46.51 251 LEU D CA 1
ATOM 8880 C C . LEU D 2 145 ? 40.843 21.984 44.400 1.00 43.36 251 LEU D C 1
ATOM 8881 O O . LEU D 2 145 ? 40.888 20.805 44.052 1.00 44.27 251 LEU D O 1
ATOM 8886 N N . ASN D 2 146 ? 40.039 22.418 45.366 1.00 39.96 252 ASN D N 1
ATOM 8887 C CA . ASN D 2 146 ? 39.114 21.511 46.041 1.00 40.42 252 ASN D CA 1
ATOM 8888 C C . ASN D 2 146 ? 37.853 21.184 45.237 1.00 41.19 252 ASN D C 1
ATOM 8889 O O . ASN D 2 146 ? 37.230 20.148 45.444 1.00 53.46 252 ASN D O 1
ATOM 8894 N N . GLU D 2 147 ? 37.503 22.055 44.305 1.00 34.39 253 GLU D N 1
ATOM 8895 C CA . GLU D 2 147 ? 36.407 21.781 43.368 1.00 56.51 253 GLU D CA 1
ATOM 8896 C C . GLU D 2 147 ? 36.809 20.872 42.204 1.00 71.15 253 GLU D C 1
ATOM 8897 O O . GLU D 2 147 ? 36.093 19.930 41.860 1.00 82.55 253 GLU D O 1
ATOM 8903 N N . LEU D 2 148 ? 37.948 21.168 41.591 1.00 60.79 254 LEU D N 1
ATOM 8904 C CA . LEU D 2 148 ? 38.418 20.405 40.443 1.00 53.80 254 LEU D CA 1
ATOM 8905 C C . LEU D 2 148 ? 38.778 18.990 40.863 1.00 54.91 254 LEU D C 1
ATOM 8906 O O . LEU D 2 148 ? 39.394 18.786 41.901 1.00 57.14 254 LEU D O 1
ATOM 8911 N N . PRO D 2 149 ? 38.406 17.996 40.052 1.00 57.66 255 PRO D N 1
ATOM 8912 C CA . PRO D 2 149 ? 38.645 16.621 40.505 1.00 62.34 255 PRO D CA 1
ATOM 8913 C C . PRO D 2 149 ? 40.146 16.303 40.600 1.00 64.90 255 PRO D C 1
ATOM 8914 O O . PRO D 2 149 ? 40.959 17.017 40.004 1.00 55.73 255 PRO D O 1
ATOM 8918 N N . VAL D 2 150 ? 40.508 15.267 41.357 1.00 63.10 256 VAL D N 1
ATOM 8919 C CA . VAL D 2 150 ? 41.911 14.862 41.458 1.00 59.68 256 VAL D CA 1
ATOM 8920 C C . VAL D 2 150 ? 42.118 13.436 40.964 1.00 54.83 256 VAL D C 1
ATOM 8921 O O . VAL D 2 150 ? 41.453 12.501 41.416 1.00 65.54 256 VAL D O 1
ATOM 8925 N N . THR D 2 151 ? 43.034 13.279 40.018 1.00 50.88 257 THR D N 1
ATOM 8926 C CA . THR D 2 151 ? 43.333 11.969 39.469 1.00 59.46 257 THR D CA 1
ATOM 8927 C C . THR D 2 151 ? 44.728 11.514 39.906 1.00 71.19 257 THR D C 1
ATOM 8928 O O . THR D 2 151 ? 45.543 12.324 40.359 1.00 73.71 257 THR D O 1
ATOM 8932 N N . SER D 2 152 ? 44.996 10.218 39.776 1.00 68.59 258 SER D N 1
ATOM 8933 C CA . SER D 2 152 ? 46.229 9.650 40.292 1.00 69.86 258 SER D CA 1
ATOM 8934 C C . SER D 2 152 ? 47.445 10.330 39.674 1.00 72.68 258 SER D C 1
ATOM 8935 O O . SER D 2 152 ? 48.515 10.374 40.281 1.00 76.81 258 SER D O 1
ATOM 8938 N N . GLU D 2 153 ? 47.279 10.885 38.478 1.00 72.11 259 GLU D N 1
ATOM 8939 C CA . GLU D 2 153 ? 48.388 11.552 37.806 1.00 76.38 259 GLU D CA 1
ATOM 8940 C C . GLU D 2 153 ? 48.534 13.018 38.226 1.00 75.21 259 GLU D C 1
ATOM 8941 O O . GLU D 2 153 ? 49.424 13.724 37.757 1.00 89.56 259 GLU D O 1
ATOM 8947 N N . ASP D 2 154 ? 47.665 13.469 39.121 1.00 61.54 260 ASP D N 1
ATOM 8948 C CA . ASP D 2 154 ? 47.782 14.803 39.699 1.00 67.30 260 ASP D CA 1
ATOM 8949 C C . ASP D 2 154 ? 48.704 14.809 40.922 1.00 61.19 260 ASP D C 1
ATOM 8950 O O . ASP D 2 154 ? 49.106 15.874 41.391 1.00 57.95 260 ASP D O 1
ATOM 8955 N N . LEU D 2 155 ? 49.022 13.626 41.443 1.00 54.26 261 LEU D N 1
ATOM 8956 C CA . LEU D 2 155 ? 49.709 13.526 42.736 1.00 55.80 261 LEU D CA 1
ATOM 8957 C C . LEU D 2 155 ? 51.020 14.299 42.778 1.00 48.12 261 LEU D C 1
ATOM 8958 O O . LEU D 2 155 ? 51.281 15.023 43.739 1.00 53.35 261 LEU D O 1
ATOM 8963 N N . PRO D 2 156 ? 51.844 14.158 41.728 1.00 51.24 262 PRO D N 1
ATOM 8964 C CA . PRO D 2 156 ? 53.121 14.887 41.662 1.00 55.56 262 PRO D CA 1
ATOM 8965 C C . PRO D 2 156 ? 52.939 16.402 41.689 1.00 59.96 262 PRO D C 1
ATOM 8966 O O . PRO D 2 156 ? 53.824 17.095 42.186 1.00 65.63 262 PRO D O 1
ATOM 8970 N N . ILE D 2 157 ? 51.826 16.905 41.161 1.00 53.83 263 ILE D N 1
ATOM 8971 C CA . ILE D 2 157 ? 51.530 18.342 41.215 1.00 52.74 263 ILE D CA 1
ATOM 8972 C C . ILE D 2 157 ? 51.307 18.854 42.647 1.00 55.49 263 ILE D C 1
ATOM 8973 O O . ILE D 2 157 ? 51.599 20.015 42.948 1.00 54.31 263 ILE D O 1
ATOM 8978 N N . TYR D 2 158 ? 50.797 17.994 43.527 1.00 54.48 264 TYR D N 1
ATOM 8979 C CA . TYR D 2 158 ? 50.441 18.412 44.896 1.00 56.99 264 TYR D CA 1
ATOM 8980 C C . TYR D 2 158 ? 51.481 18.067 45.957 1.00 57.11 264 TYR D C 1
ATOM 8981 O O . TYR D 2 158 ? 51.347 17.074 46.681 1.00 55.94 264 TYR D O 1
ATOM 8990 N N . SER D 2 159 ? 52.497 18.909 46.071 1.00 48.29 265 SER D N 1
ATOM 8991 C CA . SER D 2 159 ? 53.627 18.598 46.936 1.00 59.34 265 SER D CA 1
ATOM 8992 C C . SER D 2 159 ? 53.231 18.618 48.407 1.00 57.59 265 SER D C 1
ATOM 8993 O O . SER D 2 159 ? 52.703 19.624 48.883 1.00 56.62 265 SER D O 1
ATOM 8996 N N . THR D 2 160 ? 53.495 17.524 49.127 1.00 47.65 266 THR D N 1
ATOM 8997 C CA . THR D 2 160 ? 53.328 17.537 50.577 1.00 43.38 266 THR D CA 1
ATOM 8998 C C . THR D 2 160 ? 54.164 18.670 51.134 1.00 55.51 266 THR D C 1
ATOM 8999 O O . THR D 2 160 ? 53.725 19.402 52.021 1.00 68.67 266 THR D O 1
ATOM 9003 N N . VAL D 2 161 ? 55.376 18.815 50.612 1.00 49.72 267 VAL D N 1
ATOM 9004 C CA . VAL D 2 161 ? 56.280 19.815 51.156 1.00 56.15 267 VAL D CA 1
ATOM 9005 C C . VAL D 2 161 ? 55.668 21.206 51.010 1.00 47.95 267 VAL D C 1
ATOM 9006 O O . VAL D 2 161 ? 55.614 21.964 51.970 1.00 55.05 267 VAL D O 1
ATOM 9010 N N . VAL D 2 162 ? 55.161 21.528 49.827 1.00 47.19 268 VAL D N 1
ATOM 9011 C CA . VAL D 2 162 ? 54.424 22.779 49.665 1.00 53.36 268 VAL D CA 1
ATOM 9012 C C . VAL D 2 162 ? 53.266 22.871 50.657 1.00 49.41 268 VAL D C 1
ATOM 9013 O O . VAL D 2 162 ? 53.202 23.798 51.459 1.00 51.04 268 VAL D O 1
ATOM 9017 N N . LEU D 2 163 ? 52.367 21.893 50.622 1.00 46.97 269 LEU D N 1
ATOM 9018 C CA . LEU D 2 163 ? 51.157 21.958 51.442 1.00 47.71 269 LEU D CA 1
ATOM 9019 C C . LEU D 2 163 ? 51.448 22.035 52.930 1.00 51.42 269 LEU D C 1
ATOM 9020 O O . LEU D 2 163 ? 50.925 22.910 53.616 1.00 54.49 269 LEU D O 1
ATOM 9025 N N . GLN D 2 164 ? 52.268 21.118 53.430 1.00 49.82 270 GLN D N 1
ATOM 9026 C CA . GLN D 2 164 ? 52.688 21.171 54.823 1.00 45.18 270 GLN D CA 1
ATOM 9027 C C . GLN D 2 164 ? 53.251 22.552 55.144 1.00 47.34 270 GLN D C 1
ATOM 9028 O O . GLN D 2 164 ? 52.933 23.134 56.174 1.00 61.63 270 GLN D O 1
ATOM 9034 N N . ASN D 2 165 ? 54.083 23.089 54.263 1.00 49.33 271 ASN D N 1
ATOM 9035 C CA . ASN D 2 165 ? 54.668 24.410 54.527 1.00 59.31 271 ASN D CA 1
ATOM 9036 C C . ASN D 2 165 ? 53.594 25.486 54.718 1.00 56.15 271 ASN D C 1
ATOM 9037 O O . ASN D 2 165 ? 53.648 26.258 55.668 1.00 54.63 271 ASN D O 1
ATOM 9042 N N . VAL D 2 166 ? 52.620 25.522 53.812 1.00 52.69 272 VAL D N 1
ATOM 9043 C CA . VAL D 2 166 ? 51.556 26.522 53.851 1.00 51.19 272 VAL D CA 1
ATOM 9044 C C . VAL D 2 166 ? 50.732 26.386 55.121 1.00 57.49 272 VAL D C 1
ATOM 9045 O O . VAL D 2 166 ? 50.449 27.368 55.806 1.00 66.21 272 VAL D O 1
ATOM 9049 N N . TYR D 2 167 ? 50.356 25.147 55.415 1.00 48.27 273 TYR D N 1
ATOM 9050 C CA . TYR D 2 167 ? 49.579 24.795 56.597 1.00 55.13 273 TYR D CA 1
ATOM 9051 C C . TYR D 2 167 ? 50.211 25.278 57.904 1.00 61.92 273 TYR D C 1
ATOM 9052 O O . TYR D 2 167 ? 49.510 25.779 58.781 1.00 63.23 273 TYR D O 1
ATOM 9061 N N . GLU D 2 168 ? 51.528 25.122 58.039 1.00 60.22 274 GLU D N 1
ATOM 9062 C CA . GLU D 2 168 ? 52.227 25.565 59.245 1.00 66.97 274 GLU D CA 1
ATOM 9063 C C . GLU D 2 168 ? 52.340 27.075 59.304 1.00 72.11 274 GLU D C 1
ATOM 9064 O O . GLU D 2 168 ? 52.061 27.685 60.333 1.00 76.10 274 GLU D O 1
ATOM 9070 N N . ARG D 2 169 ? 52.748 27.671 58.188 1.00 74.43 275 ARG D N 1
ATOM 9071 C CA . ARG D 2 169 ? 52.954 29.112 58.103 1.00 78.24 275 ARG D CA 1
ATOM 9072 C C . ARG D 2 169 ? 51.642 29.895 58.238 1.00 80.27 275 ARG D C 1
ATOM 9073 O O . ARG D 2 169 ? 51.623 31.121 58.087 1.00 77.08 275 ARG D O 1
ATOM 9081 N N . ASN D 2 170 ? 50.550 29.188 58.525 1.00 78.08 276 ASN D N 1
ATOM 9082 C CA . ASN D 2 170 ? 49.258 29.836 58.747 1.00 80.34 276 ASN D CA 1
ATOM 9083 C C . ASN D 2 170 ? 48.465 29.243 59.910 1.00 80.06 276 ASN D C 1
ATOM 9084 O O . ASN D 2 170 ? 47.278 28.960 59.769 1.00 80.99 276 ASN D O 1
ATOM 9089 N N . ASN D 2 171 ? 49.113 29.067 61.057 1.00 84.86 277 ASN D N 1
ATOM 9090 C CA . ASN D 2 171 ? 48.463 28.433 62.202 1.00 85.19 277 ASN D CA 1
ATOM 9091 C C . ASN D 2 171 ? 47.304 29.269 62.735 1.00 86.34 277 ASN D C 1
ATOM 9092 O O . ASN D 2 171 ? 46.358 28.743 63.323 1.00 89.03 277 ASN D O 1
ATOM 9097 N N . LYS D 2 172 ? 47.376 30.575 62.516 1.00 87.26 278 LYS D N 1
ATOM 9098 C CA . LYS D 2 172 ? 46.333 31.470 62.992 1.00 89.61 278 LYS D CA 1
ATOM 9099 C C . LYS D 2 172 ? 45.235 31.633 61.949 1.00 87.67 278 LYS D C 1
ATOM 9100 O O . LYS D 2 172 ? 44.518 32.638 61.936 1.00 86.98 278 LYS D O 1
ATOM 9106 N N . ASP D 2 173 ? 45.111 30.634 61.077 1.00 80.99 279 ASP D N 1
ATOM 9107 C CA . ASP D 2 173 ? 44.040 30.603 60.085 1.00 74.92 279 ASP D CA 1
ATOM 9108 C C . ASP D 2 173 ? 43.528 29.174 59.879 1.00 67.10 279 ASP D C 1
ATOM 9109 O O . ASP D 2 173 ? 43.895 28.492 58.916 1.00 62.18 279 ASP D O 1
ATOM 9114 N N . LYS D 2 174 ? 42.678 28.722 60.794 1.00 65.00 280 LYS D N 1
ATOM 9115 C CA . LYS D 2 174 ? 42.187 27.352 60.729 1.00 61.50 280 LYS D CA 1
ATOM 9116 C C . LYS D 2 174 ? 41.296 27.106 59.500 1.00 44.65 280 LYS D C 1
ATOM 9117 O O . LYS D 2 174 ? 41.230 25.986 59.007 1.00 44.35 280 LYS D O 1
ATOM 9123 N N . GLN D 2 175 ? 40.627 28.149 59.006 1.00 37.25 281 GLN D N 1
ATOM 9124 C CA . GLN D 2 175 ? 39.905 28.057 57.728 1.00 44.28 281 GLN D CA 1
ATOM 9125 C C . GLN D 2 175 ? 40.841 27.689 56.567 1.00 44.32 281 GLN D C 1
ATOM 9126 O O . GLN D 2 175 ? 40.499 26.852 55.727 1.00 43.02 281 GLN D O 1
ATOM 9132 N N . LEU D 2 176 ? 42.007 28.334 56.505 1.00 41.36 282 LEU D N 1
ATOM 9133 C CA . LEU D 2 176 ? 43.030 27.958 55.523 1.00 34.21 282 LEU D CA 1
ATOM 9134 C C . LEU D 2 176 ? 43.454 26.510 55.752 1.00 28.19 282 LEU D C 1
ATOM 9135 O O . LEU D 2 176 ? 43.570 25.741 54.807 1.00 33.89 282 LEU D O 1
ATOM 9140 N N . GLN D 2 177 ? 43.659 26.152 57.016 1.00 30.37 283 GLN D N 1
ATOM 9141 C CA . GLN D 2 177 ? 44.155 24.833 57.388 1.00 51.81 283 GLN D CA 1
ATOM 9142 C C . GLN D 2 177 ? 43.162 23.739 57.028 1.00 53.44 283 GLN D C 1
ATOM 9143 O O . GLN D 2 177 ? 43.538 22.670 56.531 1.00 60.08 283 GLN D O 1
ATOM 9149 N N . ILE D 2 178 ? 41.893 24.011 57.300 1.00 46.28 284 ILE D N 1
ATOM 9150 C CA . ILE D 2 178 ? 40.815 23.088 56.973 1.00 44.73 284 ILE D CA 1
ATOM 9151 C C . ILE D 2 178 ? 40.824 22.797 55.473 1.00 43.58 284 ILE D C 1
ATOM 9152 O O . ILE D 2 178 ? 40.734 21.640 55.061 1.00 42.95 284 ILE D O 1
ATOM 9157 N N . LYS D 2 179 ? 40.960 23.840 54.659 1.00 39.82 285 LYS D N 1
ATOM 9158 C CA . LYS D 2 179 ? 40.990 23.641 53.217 1.00 46.57 285 LYS D CA 1
ATOM 9159 C C . LYS D 2 179 ? 42.223 22.852 52.784 1.00 40.39 285 LYS D C 1
ATOM 9160 O O . LYS D 2 179 ? 42.209 22.175 51.761 1.00 49.11 285 LYS D O 1
ATOM 9166 N N . VAL D 2 180 ? 43.288 22.917 53.561 1.00 40.16 286 VAL D N 1
ATOM 9167 C CA . VAL D 2 180 ? 44.446 22.089 53.250 1.00 38.43 286 VAL D CA 1
ATOM 9168 C C . VAL D 2 180 ? 44.154 20.608 53.507 1.00 34.84 286 VAL D C 1
ATOM 9169 O O . VAL D 2 180 ? 44.408 19.745 52.647 1.00 32.40 286 VAL D O 1
ATOM 9173 N N . LEU D 2 181 ? 43.624 20.320 54.691 1.00 35.23 287 LEU D N 1
ATOM 9174 C CA . LEU D 2 181 ? 43.280 18.961 55.050 1.00 34.80 287 LEU D CA 1
ATOM 9175 C C . LEU D 2 181 ? 42.217 18.392 54.096 1.00 44.43 287 LEU D C 1
ATOM 9176 O O . LEU D 2 181 ? 42.267 17.222 53.721 1.00 50.10 287 LEU D O 1
ATOM 9181 N N . GLU D 2 182 ? 41.269 19.227 53.684 1.00 51.29 288 GLU D N 1
ATOM 9182 C CA . GLU D 2 182 ? 40.274 18.815 52.697 1.00 48.82 288 GLU D CA 1
ATOM 9183 C C . GLU D 2 182 ? 40.937 18.405 51.380 1.00 43.19 288 GLU D C 1
ATOM 9184 O O . GLU D 2 182 ? 40.601 17.365 50.800 1.00 40.79 288 GLU D O 1
ATOM 9190 N N . LEU D 2 183 ? 41.870 19.229 50.905 1.00 39.37 289 LEU D N 1
ATOM 9191 C CA . LEU D 2 183 ? 42.665 18.882 49.724 1.00 37.60 289 LEU D CA 1
ATOM 9192 C C . LEU D 2 183 ? 43.431 17.565 49.918 1.00 36.09 289 LEU D C 1
ATOM 9193 O O . LEU D 2 183 ? 43.416 16.705 49.047 1.00 43.85 289 LEU D O 1
ATOM 9198 N N . ILE D 2 184 ? 44.100 17.404 51.055 1.00 28.43 290 ILE D N 1
ATOM 9199 C CA . ILE D 2 184 ? 44.828 16.168 51.308 1.00 34.05 290 ILE D CA 1
ATOM 9200 C C . ILE D 2 184 ? 43.856 15.002 51.243 1.00 40.28 290 ILE D C 1
ATOM 9201 O O . ILE D 2 184 ? 44.150 13.970 50.644 1.00 40.69 290 ILE D O 1
ATOM 9206 N N . SER D 2 185 ? 42.690 15.174 51.859 1.00 41.97 291 SER D N 1
ATOM 9207 C CA . SER D 2 185 ? 41.657 14.142 51.835 1.00 40.26 291 SER D CA 1
ATOM 9208 C C . SER D 2 185 ? 41.288 13.745 50.425 1.00 39.37 291 SER D C 1
ATOM 9209 O O . SER D 2 185 ? 41.121 12.569 50.131 1.00 41.51 291 SER D O 1
ATOM 9212 N N . LYS D 2 186 ? 41.174 14.728 49.544 1.00 42.57 292 LYS D N 1
ATOM 9213 C CA . LYS D 2 186 ? 40.896 14.442 48.140 1.00 43.52 292 LYS D CA 1
ATOM 9214 C C . LYS D 2 186 ? 42.060 13.705 47.485 1.00 46.42 292 LYS D C 1
ATOM 9215 O O . LYS D 2 186 ? 41.862 12.793 46.690 1.00 49.39 292 LYS D O 1
ATOM 9221 N N . ILE D 2 187 ? 43.281 14.119 47.801 1.00 45.05 293 ILE D N 1
ATOM 9222 C CA . ILE D 2 187 ? 44.449 13.526 47.166 1.00 49.14 293 ILE D CA 1
ATOM 9223 C C . ILE D 2 187 ? 44.495 12.035 47.473 1.00 44.69 293 ILE D C 1
ATOM 9224 O O . ILE D 2 187 ? 44.723 11.226 46.592 1.00 39.02 293 ILE D O 1
ATOM 9229 N N . LEU D 2 188 ? 44.235 11.667 48.720 1.00 43.21 294 LEU D N 1
ATOM 9230 C CA . LEU D 2 188 ? 44.237 10.250 49.069 1.00 43.59 294 LEU D CA 1
ATOM 9231 C C . LEU D 2 188 ? 43.084 9.464 48.450 1.00 48.67 294 LEU D C 1
ATOM 9232 O O . LEU D 2 188 ? 43.191 8.251 48.288 1.00 49.69 294 LEU D O 1
ATOM 9237 N N . LYS D 2 189 ? 41.987 10.142 48.107 1.00 54.21 295 LYS D N 1
ATOM 9238 C CA . LYS D 2 189 ? 40.833 9.470 47.489 1.00 49.97 295 LYS D CA 1
ATOM 9239 C C . LYS D 2 189 ? 40.990 9.460 45.964 1.00 51.11 295 LYS D C 1
ATOM 9240 O O . LYS D 2 189 ? 40.127 8.973 45.248 1.00 54.35 295 LYS D O 1
ATOM 9246 N N . ALA D 2 190 ? 42.090 10.015 45.469 1.00 48.60 296 ALA D N 1
ATOM 9247 C CA . ALA D 2 190 ? 42.342 10.027 44.035 1.00 56.96 296 ALA D CA 1
ATOM 9248 C C . ALA D 2 190 ? 42.719 8.636 43.599 1.00 71.05 296 ALA D C 1
ATOM 9249 O O . ALA D 2 190 ? 43.822 8.189 43.868 1.00 93.91 296 ALA D O 1
ATOM 9251 N N . ASP D 2 191 ? 41.845 7.974 42.866 1.00 54.38 297 ASP D N 1
ATOM 9252 C CA . ASP D 2 191 ? 40.654 8.602 42.326 1.00 62.42 297 A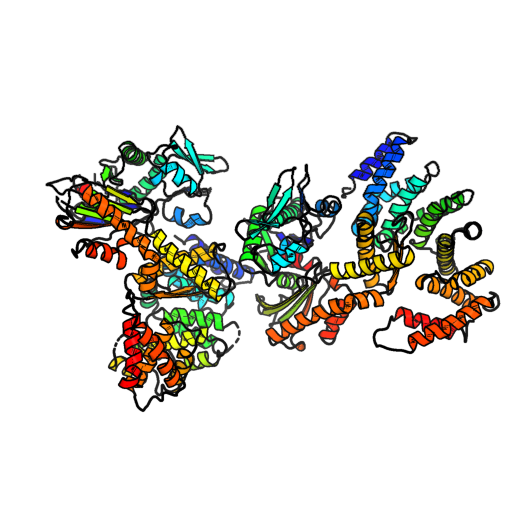SP D CA 1
ATOM 9253 C C . ASP D 2 191 ? 39.517 7.575 42.296 1.00 55.98 297 ASP D C 1
ATOM 9254 O O . ASP D 2 191 ? 39.299 6.882 41.297 1.00 56.08 297 ASP D O 1
ATOM 9259 N N . MET D 2 192 ? 38.811 7.480 43.415 1.00 57.67 298 MET D N 1
ATOM 9260 C CA . MET D 2 192 ? 37.763 6.485 43.606 1.00 71.32 298 MET D CA 1
ATOM 9261 C C . MET D 2 192 ? 36.361 7.123 43.621 1.00 75.49 298 MET D C 1
ATOM 9262 O O . MET D 2 192 ? 35.452 6.714 42.882 1.00 72.51 298 MET D O 1
ATOM 9267 N N . ASN D 2 199 ? 38.611 0.964 46.089 1.00 70.66 305 ASN D N 1
ATOM 9268 C CA . ASN D 2 199 ? 38.744 1.615 47.385 1.00 74.08 305 ASN D CA 1
ATOM 9269 C C . ASN D 2 199 ? 40.146 1.468 48.006 1.00 70.73 305 ASN D C 1
ATOM 9270 O O . ASN D 2 199 ? 41.045 2.262 47.722 1.00 54.80 305 ASN D O 1
ATOM 9275 N N . LEU D 2 200 ? 40.332 0.447 48.837 1.00 64.93 306 LEU D N 1
ATOM 9276 C CA . LEU D 2 200 ? 41.454 0.442 49.757 1.00 66.68 306 LEU D CA 1
ATOM 9277 C C . LEU D 2 200 ? 42.803 0.322 49.072 1.00 65.24 306 LEU D C 1
ATOM 9278 O O . LEU D 2 200 ? 43.723 1.076 49.373 1.00 55.02 306 LEU D O 1
ATOM 9283 N N . ILE D 2 201 ? 42.917 -0.611 48.139 1.00 70.11 307 ILE D N 1
ATOM 9284 C CA . ILE D 2 201 ? 44.183 -0.804 47.453 1.00 63.23 307 ILE D CA 1
ATOM 9285 C C . ILE D 2 201 ? 44.583 0.474 46.732 1.00 58.53 307 ILE D C 1
ATOM 9286 O O . ILE D 2 201 ? 45.763 0.773 46.594 1.00 61.07 307 ILE D O 1
ATOM 9291 N N . LEU D 2 202 ? 43.594 1.233 46.280 1.00 58.11 308 LEU D N 1
ATOM 9292 C CA . LEU D 2 202 ? 43.877 2.484 45.599 1.00 52.79 308 LEU D CA 1
ATOM 9293 C C . LEU D 2 202 ? 44.305 3.563 46.594 1.00 50.41 308 LEU D C 1
ATOM 9294 O O . LEU D 2 202 ? 45.227 4.349 46.332 1.00 46.46 308 LEU D O 1
ATOM 9299 N N . PHE D 2 203 ? 43.640 3.590 47.743 1.00 45.27 309 PHE D N 1
ATOM 9300 C CA . PHE D 2 203 ? 44.051 4.467 48.827 1.00 51.43 309 PHE D CA 1
ATOM 9301 C C . PHE D 2 203 ? 45.529 4.229 49.194 1.00 48.04 309 PHE D C 1
ATOM 9302 O O . PHE D 2 203 ? 46.301 5.182 49.294 1.00 42.47 309 PHE D O 1
ATOM 9310 N N . LYS D 2 204 ? 45.904 2.964 49.387 1.00 36.15 310 LYS D N 1
ATOM 9311 C CA . LYS D 2 204 ? 47.267 2.616 49.743 1.00 49.43 310 LYS D CA 1
ATOM 9312 C C . LYS D 2 204 ? 48.243 3.114 48.670 1.00 56.63 310 LYS D C 1
ATOM 9313 O O . LYS D 2 204 ? 49.226 3.774 48.986 1.00 63.53 310 LYS D O 1
ATOM 9319 N N . ARG D 2 205 ? 47.950 2.813 47.407 1.00 52.94 311 ARG D N 1
ATOM 9320 C CA . ARG D 2 205 ? 48.684 3.359 46.262 1.00 47.93 311 ARG D CA 1
ATOM 9321 C C . ARG D 2 205 ? 48.912 4.883 46.361 1.00 49.93 311 ARG D C 1
ATOM 9322 O O . ARG D 2 205 ? 50.059 5.338 46.366 1.00 59.20 311 ARG D O 1
ATOM 9330 N N . ASN D 2 206 ? 47.831 5.659 46.444 1.00 44.03 312 ASN D N 1
ATOM 9331 C CA . ASN D 2 206 ? 47.915 7.118 46.504 1.00 42.63 312 ASN D CA 1
ATOM 9332 C C . ASN D 2 206 ? 48.707 7.605 47.705 1.00 44.46 312 ASN D C 1
ATOM 9333 O O . ASN D 2 206 ? 49.425 8.600 47.640 1.00 44.50 312 ASN D O 1
ATOM 9338 N N . ALA D 2 207 ? 48.518 6.924 48.825 1.00 42.53 313 ALA D N 1
ATOM 9339 C CA . ALA D 2 207 ? 49.184 7.290 50.055 1.00 46.02 313 ALA D CA 1
ATOM 9340 C C . ALA D 2 207 ? 50.697 7.171 49.857 1.00 41.46 313 ALA D C 1
ATOM 9341 O O . ALA D 2 207 ? 51.419 8.157 49.989 1.00 42.38 313 ALA D O 1
ATOM 9343 N N . GLU D 2 208 ? 51.150 5.971 49.503 1.00 37.26 314 GLU D N 1
ATOM 9344 C CA . GLU D 2 208 ? 52.568 5.692 49.266 1.00 44.91 314 GLU D CA 1
ATOM 9345 C C . GLU D 2 208 ? 53.163 6.476 48.092 1.00 48.77 314 GLU D C 1
ATOM 9346 O O . GLU D 2 208 ? 54.349 6.799 48.114 1.00 45.12 314 GLU D O 1
ATOM 9352 N N . ASN D 2 209 ? 52.352 6.765 47.069 1.00 43.06 315 ASN D N 1
ATOM 9353 C CA . ASN D 2 209 ? 52.851 7.482 45.891 1.00 38.60 315 ASN D CA 1
ATOM 9354 C C . ASN D 2 209 ? 52.863 8.981 46.095 1.00 36.95 315 ASN D C 1
ATOM 9355 O O . ASN D 2 209 ? 53.307 9.713 45.218 1.00 45.71 315 ASN D O 1
ATOM 9360 N N . TRP D 2 210 ? 52.374 9.428 47.252 1.00 35.65 316 TRP D N 1
ATOM 9361 C CA . TRP D 2 210 ? 52.301 10.854 47.576 1.00 41.32 316 TRP D CA 1
ATOM 9362 C C . TRP D 2 210 ? 53.242 11.209 48.719 1.00 45.32 316 TRP D C 1
ATOM 9363 O O . TRP D 2 210 ? 53.854 12.268 48.723 1.00 50.21 316 TRP D O 1
ATOM 9374 N N . SER D 2 211 ? 53.337 10.324 49.700 1.00 49.18 317 SER D N 1
ATOM 9375 C CA . SER D 2 211 ? 54.194 10.560 50.854 1.00 46.61 317 SER D CA 1
ATOM 9376 C C . SER D 2 211 ? 54.853 9.267 51.310 1.00 52.21 317 SER D C 1
ATOM 9377 O O . SER D 2 211 ? 54.231 8.190 51.278 1.00 44.95 317 SER D O 1
ATOM 9380 N N . SER D 2 212 ? 56.112 9.382 51.738 1.00 49.90 318 SER D N 1
ATOM 9381 C CA . SER D 2 212 ? 56.867 8.236 52.239 1.00 47.53 318 SER D CA 1
ATOM 9382 C C . SER D 2 212 ? 56.584 8.004 53.718 1.00 51.90 318 SER D C 1
ATOM 9383 O O . SER D 2 212 ? 56.918 6.951 54.267 1.00 56.76 318 SER D O 1
ATOM 9386 N N . ASN D 2 213 ? 55.968 8.997 54.354 1.00 52.85 319 ASN D N 1
ATOM 9387 C CA . ASN D 2 213 ? 55.608 8.905 55.766 1.00 57.67 319 ASN D CA 1
ATOM 9388 C C . ASN D 2 213 ? 54.449 9.847 56.116 1.00 56.24 319 ASN D C 1
ATOM 9389 O O . ASN D 2 213 ? 54.583 11.075 56.058 1.00 48.94 319 ASN D O 1
ATOM 9394 N N . LEU D 2 214 ? 53.304 9.273 56.476 1.00 63.33 320 LEU D N 1
ATOM 9395 C CA . LEU D 2 214 ? 52.092 10.075 56.637 1.00 56.09 320 LEU D CA 1
ATOM 9396 C C . LEU D 2 214 ? 51.724 10.387 58.086 1.00 57.40 320 LEU D C 1
ATOM 9397 O O . LEU D 2 214 ? 50.664 10.969 58.352 1.00 60.36 320 LEU D O 1
ATOM 9402 N N . GLN D 2 215 ? 52.616 10.032 59.010 1.00 44.74 321 GLN D N 1
ATOM 9403 C CA . GLN D 2 215 ? 52.397 10.285 60.435 1.00 48.52 321 GLN D CA 1
ATOM 9404 C C . GLN D 2 215 ? 52.123 11.757 60.789 1.00 46.11 321 GLN D C 1
ATOM 9405 O O . GLN D 2 215 ? 51.229 12.059 61.574 1.00 49.13 321 GLN D O 1
ATOM 9411 N N . GLU D 2 216 ? 52.878 12.679 60.213 1.00 55.34 322 GLU D N 1
ATOM 9412 C CA . GLU D 2 216 ? 52.652 14.085 60.529 1.00 53.41 322 GLU D CA 1
ATOM 9413 C C . GLU D 2 216 ? 51.239 14.555 60.152 1.00 50.64 322 GLU D C 1
ATOM 9414 O O . GLU D 2 216 ? 50.550 15.160 60.966 1.00 54.55 322 GLU D O 1
ATOM 9420 N N . TRP D 2 217 ? 50.798 14.266 58.933 1.00 43.95 323 TRP D N 1
ATOM 9421 C CA . TRP D 2 217 ? 49.464 14.707 58.515 1.00 47.28 323 TRP D CA 1
ATOM 9422 C C . TRP D 2 217 ? 48.387 14.059 59.381 1.00 45.76 323 TRP D C 1
ATOM 9423 O O . TRP D 2 217 ? 47.382 14.692 59.703 1.00 49.41 323 TRP D O 1
ATOM 9434 N N . ALA D 2 218 ? 48.621 12.807 59.767 1.00 38.95 324 ALA D N 1
ATOM 9435 C CA . ALA D 2 218 ? 47.704 12.071 60.604 1.00 39.37 324 ALA D CA 1
ATOM 9436 C C . ALA D 2 218 ? 47.511 12.808 61.910 1.00 50.23 324 ALA D C 1
ATOM 9437 O O . ALA D 2 218 ? 46.396 12.909 62.413 1.00 56.42 324 ALA D O 1
ATOM 9439 N N . ASN D 2 219 ? 48.594 13.334 62.461 1.00 54.94 325 ASN D N 1
ATOM 9440 C CA . ASN D 2 219 ? 48.480 14.097 63.694 1.00 55.19 325 ASN D CA 1
ATOM 9441 C C . ASN D 2 219 ? 47.646 15.348 63.442 1.00 35.72 325 ASN D C 1
ATOM 9442 O O . ASN D 2 219 ? 46.834 15.750 64.274 1.00 46.75 325 ASN D O 1
ATOM 9447 N N . GLU D 2 220 ? 47.823 15.945 62.278 1.00 38.01 326 GLU D N 1
ATOM 9448 C CA . GLU D 2 220 ? 47.029 17.118 61.927 1.00 48.48 326 GLU D CA 1
ATOM 9449 C C . GLU D 2 220 ? 45.537 16.798 61.789 1.00 44.78 326 GLU D C 1
ATOM 9450 O O . GLU D 2 220 ? 44.703 17.508 62.333 1.00 49.29 326 GLU D O 1
ATOM 9456 N N . PHE D 2 221 ? 45.203 15.725 61.082 1.00 44.33 327 PHE D N 1
ATOM 9457 C CA . PHE D 2 221 ? 43.809 15.289 60.987 1.00 42.41 327 PHE D CA 1
ATOM 9458 C C . PHE D 2 221 ? 43.222 15.016 62.372 1.00 53.11 327 PHE D C 1
ATOM 9459 O O . PHE D 2 221 ? 42.098 15.422 62.671 1.00 50.88 327 PHE D O 1
ATOM 9467 N N . GLN D 2 222 ? 43.996 14.352 63.224 1.00 54.27 328 GLN D N 1
ATOM 9468 C CA . GLN D 2 222 ? 43.525 14.022 64.562 1.00 59.25 328 GLN D CA 1
ATOM 9469 C C . GLN D 2 222 ? 43.194 15.274 65.360 1.00 59.69 328 GLN D C 1
ATOM 9470 O O . GLN D 2 222 ? 42.162 15.326 66.030 1.00 56.46 328 GLN D O 1
ATOM 9476 N N . GLU D 2 223 ? 44.078 16.270 65.300 1.00 56.95 329 GLU D N 1
ATOM 9477 C CA . GLU D 2 223 ? 43.855 17.539 65.990 1.00 56.19 329 GLU D CA 1
ATOM 9478 C C . GLU D 2 223 ? 42.581 18.205 65.498 1.00 57.15 329 GLU D C 1
ATOM 9479 O O . GLU D 2 223 ? 41.696 18.547 66.281 1.00 61.43 329 GLU D O 1
ATOM 9485 N N . MET D 2 224 ? 42.516 18.390 64.184 1.00 49.75 330 MET D N 1
ATOM 9486 C CA . MET D 2 224 ? 41.517 19.233 63.555 1.00 53.77 330 MET D CA 1
ATOM 9487 C C . MET D 2 224 ? 40.116 18.635 63.654 1.00 55.66 330 MET D C 1
ATOM 9488 O O . MET D 2 224 ? 39.149 19.352 63.910 1.00 51.78 330 MET D O 1
ATOM 9493 N N . VAL D 2 225 ? 40.017 17.322 63.463 1.00 45.96 331 VAL D N 1
ATOM 9494 C CA . VAL D 2 225 ? 38.744 16.627 63.586 1.00 58.27 331 VAL D CA 1
ATOM 9495 C C . VAL D 2 225 ? 38.186 16.767 65.006 1.00 62.56 331 VAL D C 1
ATOM 9496 O O . VAL D 2 225 ? 37.041 16.415 65.277 1.00 62.78 331 VAL D O 1
ATOM 9500 N N . GLN D 2 226 ? 39.009 17.292 65.904 1.00 63.63 332 GLN D N 1
ATOM 9501 C CA . GLN D 2 226 ? 38.657 17.401 67.309 1.00 70.13 332 GLN D CA 1
ATOM 9502 C C . GLN D 2 226 ? 38.181 18.818 67.583 1.00 69.72 332 GLN D C 1
ATOM 9503 O O . GLN D 2 226 ? 37.743 19.143 68.683 1.00 77.48 332 GLN D O 1
ATOM 9509 N N . ASN D 2 227 ? 38.277 19.656 66.561 1.00 57.50 333 ASN D N 1
ATOM 9510 C CA . ASN D 2 227 ? 37.918 21.064 66.672 1.00 63.68 333 ASN D CA 1
ATOM 9511 C C . ASN D 2 227 ? 36.409 21.312 66.534 1.00 68.71 333 ASN D C 1
ATOM 9512 O O . ASN D 2 227 ? 35.798 20.947 65.526 1.00 68.57 333 ASN D O 1
ATOM 9517 N N . LYS D 2 228 ? 35.824 21.955 67.543 1.00 72.69 334 LYS D N 1
ATOM 9518 C CA . LYS D 2 228 ? 34.368 22.112 67.637 1.00 73.64 334 LYS D CA 1
ATOM 9519 C C . LYS D 2 228 ? 33.790 23.217 66.769 1.00 75.24 334 LYS D C 1
ATOM 9520 O O . LYS D 2 228 ? 32.598 23.498 66.832 1.00 80.35 334 LYS D O 1
ATOM 9526 N N . SER D 2 229 ? 34.629 23.834 65.951 1.00 76.00 335 SER D N 1
ATOM 9527 C CA . SER D 2 229 ? 34.157 24.847 65.027 1.00 76.03 335 SER D CA 1
ATOM 9528 C C . SER D 2 229 ? 34.114 24.307 63.607 1.00 70.41 335 SER D C 1
ATOM 9529 O O . SER D 2 229 ? 33.887 25.064 62.667 1.00 70.07 335 SER D O 1
ATOM 9532 N N . ILE D 2 230 ? 34.353 23.011 63.432 1.00 62.12 336 ILE D N 1
ATOM 9533 C CA . ILE D 2 230 ? 34.291 22.468 62.080 1.00 53.69 336 ILE D CA 1
ATOM 9534 C C . ILE D 2 230 ? 32.994 21.751 61.768 1.00 59.36 336 ILE D C 1
ATOM 9535 O O . ILE D 2 230 ? 32.310 21.207 62.635 1.00 56.15 336 ILE D O 1
ATOM 9540 N N . ASP D 2 231 ? 32.699 21.785 60.482 1.00 66.60 337 ASP D N 1
ATOM 9541 C CA . ASP D 2 231 ? 31.541 21.205 59.839 1.00 67.20 337 ASP D CA 1
ATOM 9542 C C . ASP D 2 231 ? 31.342 19.724 60.159 1.00 59.80 337 ASP D C 1
ATOM 9543 O O . ASP D 2 231 ? 32.305 19.024 60.485 1.00 56.03 337 ASP D O 1
ATOM 9548 N N . GLU D 2 232 ? 30.105 19.239 60.038 1.00 48.32 338 GLU D N 1
ATOM 9549 C CA . GLU D 2 232 ? 29.841 17.797 60.162 1.00 51.84 338 GLU D CA 1
ATOM 9550 C C . GLU D 2 232 ? 30.369 17.019 58.962 1.00 50.85 338 GLU D C 1
ATOM 9551 O O . GLU D 2 232 ? 30.860 15.900 59.118 1.00 55.83 338 GLU D O 1
ATOM 9557 N N . LEU D 2 233 ? 30.261 17.613 57.774 1.00 46.65 339 LEU D N 1
ATOM 9558 C CA . LEU D 2 233 ? 30.859 17.052 56.560 1.00 45.15 339 LEU D CA 1
ATOM 9559 C C . LEU D 2 233 ? 32.386 17.036 56.617 1.00 50.18 339 LEU D C 1
ATOM 9560 O O . LEU D 2 233 ? 33.000 16.064 56.205 1.00 53.11 339 LEU D O 1
ATOM 9565 N N . HIS D 2 234 ? 32.976 18.121 57.124 1.00 46.62 340 HIS D N 1
ATOM 9566 C CA . HIS D 2 234 ? 34.407 18.214 57.377 1.00 44.87 340 HIS D CA 1
ATOM 9567 C C . HIS D 2 234 ? 34.847 17.192 58.432 1.00 54.75 340 HIS D C 1
ATOM 9568 O O . HIS D 2 234 ? 35.974 16.690 58.402 1.00 51.85 340 HIS D O 1
ATOM 9575 N N . THR D 2 235 ? 33.959 16.903 59.376 1.00 49.97 341 THR D N 1
ATOM 9576 C CA . THR D 2 235 ? 34.261 15.927 60.413 1.00 52.67 341 THR D CA 1
ATOM 9577 C C . THR D 2 235 ? 34.337 14.535 59.811 1.00 55.96 341 THR D C 1
ATOM 9578 O O . THR D 2 235 ? 35.257 13.770 60.106 1.00 44.51 341 THR D O 1
ATOM 9582 N N . ARG D 2 236 ? 33.353 14.221 58.973 1.00 53.54 342 ARG D N 1
ATOM 9583 C CA . ARG D 2 236 ? 33.330 12.969 58.238 1.00 45.60 342 ARG D CA 1
ATOM 9584 C C . ARG D 2 236 ? 34.559 12.814 57.337 1.00 54.94 342 ARG D C 1
ATOM 9585 O O . ARG D 2 236 ? 35.201 11.759 57.314 1.00 53.37 342 ARG D O 1
ATOM 9593 N N . THR D 2 237 ? 34.878 13.866 56.589 1.00 41.60 343 THR D N 1
ATOM 9594 C CA . THR D 2 237 ? 35.976 13.803 55.639 1.00 52.40 343 THR D CA 1
ATOM 9595 C C . THR D 2 237 ? 37.275 13.429 56.338 1.00 48.73 343 THR D C 1
ATOM 9596 O O . THR D 2 237 ? 37.924 12.445 55.989 1.00 51.61 343 THR D O 1
ATOM 9600 N N . PHE D 2 238 ? 37.635 14.225 57.335 1.00 44.57 344 PHE D N 1
ATOM 9601 C CA . PHE D 2 238 ? 38.824 13.986 58.142 1.00 39.43 344 PHE D CA 1
ATOM 9602 C C . PHE D 2 238 ? 38.814 12.613 58.825 1.00 50.66 344 PHE D C 1
ATOM 9603 O O . PHE D 2 238 ? 39.794 11.862 58.753 1.00 55.52 344 PHE D O 1
ATOM 9611 N N . PHE D 2 239 ? 37.701 12.259 59.452 1.00 43.80 345 PHE D N 1
ATOM 9612 C CA . PHE D 2 239 ? 37.581 10.936 60.057 1.00 44.02 345 PHE D CA 1
ATOM 9613 C C . PHE D 2 239 ? 37.898 9.781 59.094 1.00 39.23 345 PHE D C 1
ATOM 9614 O O . PHE D 2 239 ? 38.593 8.833 59.464 1.00 48.54 345 PHE D O 1
ATOM 9622 N N . ASP D 2 240 ? 37.351 9.854 57.879 1.00 34.81 346 ASP D N 1
ATOM 9623 C CA . ASP D 2 240 ? 37.478 8.797 56.863 1.00 41.40 346 ASP D CA 1
ATOM 9624 C C . ASP D 2 240 ? 38.918 8.536 56.425 1.00 45.71 346 ASP D C 1
ATOM 9625 O O . ASP D 2 240 ? 39.323 7.390 56.240 1.00 43.37 346 ASP D O 1
ATOM 9630 N N . THR D 2 241 ? 39.658 9.618 56.234 1.00 35.34 347 THR D N 1
ATOM 9631 C CA . THR D 2 241 ? 41.073 9.566 55.956 1.00 42.11 347 THR D CA 1
ATOM 9632 C C . THR D 2 241 ? 41.771 8.781 57.073 1.00 46.76 347 THR D C 1
ATOM 9633 O O . THR D 2 241 ? 42.432 7.762 56.817 1.00 43.51 347 THR D O 1
ATOM 9637 N N . LEU D 2 242 ? 41.605 9.242 58.311 1.00 48.58 348 LEU D N 1
ATOM 9638 C CA . LEU D 2 242 ? 42.155 8.545 59.477 1.00 42.44 348 LEU D CA 1
ATOM 9639 C C . LEU D 2 242 ? 41.705 7.079 59.563 1.00 49.18 348 LEU D C 1
ATOM 9640 O O . LEU D 2 242 ? 42.474 6.220 59.980 1.00 45.28 348 LEU D O 1
ATOM 9645 N N . TYR D 2 243 ? 40.459 6.799 59.173 1.00 42.96 349 TYR D N 1
ATOM 9646 C CA . TYR D 2 243 ? 39.941 5.430 59.174 1.00 47.21 349 TYR D CA 1
ATOM 9647 C C . TYR D 2 243 ? 40.702 4.542 58.177 1.00 48.05 349 TYR D C 1
ATOM 9648 O O . TYR D 2 243 ? 41.222 3.483 58.537 1.00 48.14 349 TYR D O 1
ATOM 9657 N N . ASN D 2 244 ? 40.768 4.983 56.927 1.00 42.98 350 ASN D N 1
ATOM 9658 C CA . ASN D 2 244 ? 41.566 4.299 55.920 1.00 57.42 350 ASN D CA 1
ATOM 9659 C C . ASN D 2 244 ? 43.028 4.115 56.304 1.00 59.74 350 ASN D C 1
ATOM 9660 O O . ASN D 2 244 ? 43.554 3.004 56.218 1.00 66.80 350 ASN D O 1
ATOM 9665 N N . LEU D 2 245 ? 43.671 5.199 56.736 1.00 44.49 351 LEU D N 1
ATOM 9666 C CA . LEU D 2 245 ? 45.079 5.155 57.093 1.00 42.35 351 LEU D CA 1
ATOM 9667 C C . LEU D 2 245 ? 45.317 4.101 58.162 1.00 60.96 351 LEU D C 1
ATOM 9668 O O . LEU D 2 245 ? 46.239 3.288 58.054 1.00 71.09 351 LEU D O 1
ATOM 9673 N N . LYS D 2 246 ? 44.482 4.115 59.194 1.00 62.41 352 LYS D N 1
ATOM 9674 C CA . LYS D 2 246 ? 44.600 3.151 60.283 1.00 57.95 352 LYS D CA 1
ATOM 9675 C C . LYS D 2 246 ? 44.261 1.738 59.786 1.00 62.23 352 LYS D C 1
ATOM 9676 O O . LYS D 2 246 ? 44.899 0.741 60.167 1.00 58.19 352 LYS D O 1
ATOM 9682 N N . LYS D 2 247 ? 43.255 1.655 58.922 1.00 57.92 353 LYS D N 1
ATOM 9683 C CA . LYS D 2 247 ? 42.852 0.371 58.375 1.00 56.34 353 LYS D CA 1
ATOM 9684 C C . LYS D 2 247 ? 43.988 -0.250 57.591 1.00 56.86 353 LYS D C 1
ATOM 9685 O O . LYS D 2 247 ? 44.331 -1.408 57.789 1.00 60.17 353 LYS D O 1
ATOM 9691 N N . ILE D 2 248 ? 44.573 0.550 56.710 1.00 64.28 354 ILE D N 1
ATOM 9692 C CA . ILE D 2 248 ? 45.582 0.100 55.763 1.00 64.34 354 ILE D CA 1
ATOM 9693 C C . ILE D 2 248 ? 46.989 -0.081 56.348 1.00 74.12 354 ILE D C 1
ATOM 9694 O O . ILE D 2 248 ? 47.742 -0.954 55.909 1.00 72.45 354 ILE D O 1
ATOM 9699 N N . PHE D 2 249 ? 47.347 0.736 57.332 1.00 72.56 355 PHE D N 1
ATOM 9700 C CA . PHE D 2 249 ? 48.713 0.724 57.850 1.00 65.54 355 PHE D CA 1
ATOM 9701 C C . PHE D 2 249 ? 48.847 0.212 59.293 1.00 66.63 355 PHE D C 1
ATOM 9702 O O . PHE D 2 249 ? 49.939 -0.140 59.733 1.00 63.61 355 PHE D O 1
ATOM 9710 N N . LYS D 2 250 ? 47.737 0.182 60.020 1.00 66.63 356 LYS D N 1
ATOM 9711 C CA . LYS D 2 250 ? 47.697 -0.385 61.367 1.00 64.97 356 LYS D CA 1
ATOM 9712 C C . LYS D 2 250 ? 48.801 0.148 62.292 1.00 65.91 356 LYS D C 1
ATOM 9713 O O . LYS D 2 250 ? 48.813 1.333 62.621 1.00 64.83 356 LYS D O 1
ATOM 9719 N N . SER D 2 251 ? 49.708 -0.728 62.716 1.00 67.03 357 SER D N 1
ATOM 9720 C CA . SER D 2 251 ? 50.843 -0.347 63.569 1.00 69.14 357 SER D CA 1
ATOM 9721 C C . SER D 2 251 ? 51.534 0.974 63.176 1.00 70.11 357 SER D C 1
ATOM 9722 O O . SER D 2 251 ? 51.979 1.748 64.035 1.00 64.15 357 SER D O 1
ATOM 9725 N N . ASP D 2 252 ? 51.628 1.225 61.875 1.00 65.08 358 ASP D N 1
ATOM 9726 C CA . ASP D 2 252 ? 52.522 2.266 61.382 1.00 70.84 358 ASP D CA 1
ATOM 9727 C C . ASP D 2 252 ? 51.910 3.668 61.376 1.00 75.27 358 ASP D C 1
ATOM 9728 O O . ASP D 2 252 ? 52.576 4.636 61.002 1.00 83.27 358 ASP D O 1
ATOM 9733 N N . ILE D 2 253 ? 50.646 3.777 61.780 1.00 70.22 359 ILE D N 1
ATOM 9734 C CA . ILE D 2 253 ? 50.058 5.077 62.112 1.00 65.25 359 ILE D CA 1
ATOM 9735 C C . ILE D 2 253 ? 49.653 5.069 63.583 1.00 58.79 359 ILE D C 1
ATOM 9736 O O . ILE D 2 253 ? 48.855 4.238 64.009 1.00 50.54 359 ILE D O 1
ATOM 9741 N N . THR D 2 254 ? 50.224 5.979 64.364 1.00 57.72 360 THR D N 1
ATOM 9742 C CA . THR D 2 254 ? 49.916 6.034 65.784 1.00 54.85 360 THR D CA 1
ATOM 9743 C C . THR D 2 254 ? 48.750 6.963 66.000 1.00 44.73 360 THR D C 1
ATOM 9744 O O . THR D 2 254 ? 48.725 8.053 65.453 1.00 51.16 360 THR D O 1
ATOM 9748 N N . ILE D 2 255 ? 47.790 6.524 66.805 1.00 56.60 361 ILE D N 1
ATOM 9749 C CA . ILE D 2 255 ? 46.614 7.322 67.130 1.00 65.09 361 ILE D CA 1
ATOM 9750 C C . ILE D 2 255 ? 46.644 7.761 68.601 1.00 71.20 361 ILE D C 1
ATOM 9751 O O . ILE D 2 255 ? 46.372 6.956 69.489 1.00 78.86 361 ILE D O 1
ATOM 9756 N N . ASN D 2 256 ? 46.975 9.029 68.850 1.00 68.57 362 ASN D N 1
ATOM 9757 C CA . ASN D 2 256 ? 47.009 9.582 70.210 1.00 69.90 362 ASN D CA 1
ATOM 9758 C C . ASN D 2 256 ? 45.631 9.549 70.876 1.00 76.86 362 ASN D C 1
ATOM 9759 O O . ASN D 2 256 ? 44.709 8.930 70.349 1.00 73.68 362 ASN D O 1
ATOM 9764 N N . LYS D 2 257 ? 45.473 10.212 72.019 1.00 74.80 363 LYS D N 1
ATOM 9765 C CA . LYS D 2 257 ? 44.231 10.044 72.756 1.00 80.35 363 LYS D CA 1
ATOM 9766 C C . LYS D 2 257 ? 44.060 10.975 73.941 1.00 88.54 363 LYS D C 1
ATOM 9767 O O . LYS D 2 257 ? 44.277 10.562 75.076 1.00 98.47 363 LYS D O 1
ATOM 9773 N N . GLY D 2 258 ? 43.682 12.226 73.697 1.00 86.42 364 GLY D N 1
ATOM 9774 C CA . GLY D 2 258 ? 43.599 12.791 72.365 1.00 77.74 364 GLY D CA 1
ATOM 9775 C C . GLY D 2 258 ? 42.406 12.382 71.525 1.00 69.20 364 GLY D C 1
ATOM 9776 O O . GLY D 2 258 ? 41.242 12.535 71.906 1.00 65.52 364 GLY D O 1
ATOM 9777 N N . PHE D 2 259 ? 42.723 11.867 70.348 1.00 66.26 365 PHE D N 1
ATOM 9778 C CA . PHE D 2 259 ? 41.722 11.436 69.398 1.00 64.51 365 PHE D CA 1
ATOM 9779 C C . PHE D 2 259 ? 40.809 10.337 69.971 1.00 73.67 365 PHE D C 1
ATOM 9780 O O . PHE D 2 259 ? 39.585 10.426 69.860 1.00 81.09 365 PHE D O 1
ATOM 9788 N N . LEU D 2 260 ? 41.393 9.315 70.593 1.00 69.19 366 LEU D N 1
ATOM 9789 C CA . LEU D 2 260 ? 40.599 8.188 71.080 1.00 70.13 366 LEU D CA 1
ATOM 9790 C C . LEU D 2 260 ? 39.568 8.567 72.151 1.00 72.35 366 LEU D C 1
ATOM 9791 O O . LEU D 2 260 ? 38.543 7.908 72.279 1.00 68.69 366 LEU D O 1
ATOM 9796 N N . ASN D 2 261 ? 39.830 9.621 72.917 1.00 77.53 367 ASN D N 1
ATOM 9797 C CA . ASN D 2 261 ? 38.825 10.110 73.856 1.00 78.08 367 ASN D CA 1
ATOM 9798 C C . ASN D 2 261 ? 37.716 10.793 73.097 1.00 74.08 367 ASN D C 1
ATOM 9799 O O . ASN D 2 261 ? 36.541 10.469 73.261 1.00 71.99 367 ASN D O 1
ATOM 9804 N N . TRP D 2 262 ? 38.099 11.741 72.256 1.00 74.00 368 TRP D N 1
ATOM 9805 C CA . TRP D 2 262 ? 37.141 12.367 71.368 1.00 71.96 368 TRP D CA 1
ATOM 9806 C C . TRP D 2 262 ? 36.302 11.291 70.684 1.00 73.59 368 TRP D C 1
ATOM 9807 O O . TRP D 2 262 ? 35.071 11.388 70.657 1.00 78.19 368 TRP D O 1
ATOM 9818 N N . LEU D 2 263 ? 36.958 10.257 70.155 1.00 66.84 369 LEU D N 1
ATOM 9819 C CA . LEU D 2 263 ? 36.236 9.195 69.454 1.00 67.84 369 LEU D CA 1
ATOM 9820 C C . LEU D 2 263 ? 35.170 8.569 70.349 1.00 72.05 369 LEU D C 1
ATOM 9821 O O . LEU D 2 263 ? 34.029 8.371 69.927 1.00 72.89 369 LEU D O 1
ATOM 9826 N N . ALA D 2 264 ? 35.562 8.259 71.582 1.00 73.67 370 ALA D N 1
ATOM 9827 C CA . ALA D 2 264 ? 34.659 7.692 72.580 1.00 73.39 370 ALA D CA 1
ATOM 9828 C C . ALA D 2 264 ? 33.502 8.645 72.886 1.00 74.67 370 ALA D C 1
ATOM 9829 O O . ALA D 2 264 ? 32.340 8.265 72.769 1.00 76.09 370 ALA D O 1
ATOM 9831 N N . GLN D 2 265 ? 33.829 9.883 73.260 1.00 72.80 371 GLN D N 1
ATOM 9832 C CA . GLN D 2 265 ? 32.822 10.904 73.508 1.00 71.40 371 GLN D CA 1
ATOM 9833 C C . GLN D 2 265 ? 31.888 10.993 72.318 1.00 75.13 371 GLN D C 1
ATOM 9834 O O . GLN D 2 265 ? 30.747 11.445 72.435 1.00 74.20 371 GLN D O 1
ATOM 9840 N N . GLN D 2 266 ? 32.382 10.570 71.163 1.00 74.76 372 GLN D N 1
ATOM 9841 C CA . GLN D 2 266 ? 31.616 10.705 69.935 1.00 77.09 372 GLN D CA 1
ATOM 9842 C C . GLN D 2 266 ? 30.717 9.481 69.688 1.00 78.86 372 GLN D C 1
ATOM 9843 O O . GLN D 2 266 ? 29.655 9.597 69.072 1.00 72.88 372 GLN D O 1
ATOM 9849 N N . CYS D 2 267 ? 31.140 8.320 70.184 1.00 71.91 373 CYS D N 1
ATOM 9850 C CA . CYS D 2 267 ? 30.372 7.094 70.012 1.00 76.51 373 CYS D CA 1
ATOM 9851 C C . CYS D 2 267 ? 28.996 7.202 70.647 1.00 85.35 373 CYS D C 1
ATOM 9852 O O . CYS D 2 267 ? 27.990 6.909 70.003 1.00 91.14 373 CYS D O 1
ATOM 9855 N N . LYS D 2 268 ? 28.948 7.620 71.908 1.00 88.08 374 LYS D N 1
ATOM 9856 C CA . LYS D 2 268 ? 27.668 7.781 72.593 1.00 91.18 374 LYS D CA 1
ATOM 9857 C C . LYS D 2 268 ? 26.756 8.735 71.832 1.00 84.90 374 LYS D C 1
ATOM 9858 O O . LYS D 2 268 ? 25.685 8.345 71.363 1.00 87.77 374 LYS D O 1
ATOM 9864 N N . ALA D 2 269 ? 27.190 9.985 71.718 1.00 70.67 375 ALA D N 1
ATOM 9865 C CA . ALA D 2 269 ? 26.423 11.005 71.016 1.00 69.67 375 ALA D CA 1
ATOM 9866 C C . ALA D 2 269 ? 25.719 10.447 69.783 1.00 74.53 375 ALA D C 1
ATOM 9867 O O . ALA D 2 269 ? 24.530 10.650 69.599 1.00 77.80 375 ALA D O 1
ATOM 9869 N N . ARG D 2 270 ? 26.455 9.729 68.946 1.00 77.70 376 ARG D N 1
ATOM 9870 C CA . ARG D 2 270 ? 25.927 9.310 67.653 1.00 75.54 376 ARG D CA 1
ATOM 9871 C C . ARG D 2 270 ? 25.139 8.001 67.743 1.00 72.41 376 ARG D C 1
ATOM 9872 O O . ARG D 2 270 ? 24.163 7.809 67.019 1.00 70.73 376 ARG D O 1
ATOM 9880 N N . GLN D 2 271 ? 25.554 7.107 68.635 1.00 70.77 377 GLN D N 1
ATOM 9881 C CA . GLN D 2 271 ? 24.770 5.907 68.914 1.00 75.79 377 GLN D CA 1
ATOM 9882 C C . GLN D 2 271 ? 23.389 6.278 69.473 1.00 86.85 377 GLN D C 1
ATOM 9883 O O . GLN D 2 271 ? 22.360 5.748 69.039 1.00 77.18 377 GLN D O 1
ATOM 9889 N N . SER D 2 272 ? 23.372 7.192 70.438 1.00 93.36 378 SER D N 1
ATOM 9890 C CA . SER D 2 272 ? 22.120 7.679 71.005 1.00 91.67 378 SER D CA 1
ATOM 9891 C C . SER D 2 272 ? 21.254 8.345 69.938 1.00 87.43 378 SER D C 1
ATOM 9892 O O . SER D 2 272 ? 20.032 8.332 70.024 1.00 91.75 378 SER D O 1
ATOM 9895 N N . ASN D 2 273 ? 21.890 8.934 68.934 1.00 84.49 379 ASN D N 1
ATOM 9896 C CA . ASN D 2 273 ? 21.162 9.511 67.807 1.00 80.01 379 ASN D CA 1
ATOM 9897 C C . ASN D 2 273 ? 20.571 8.435 66.891 1.00 79.51 379 ASN D C 1
ATOM 9898 O O . ASN D 2 273 ? 19.549 8.649 66.230 1.00 64.19 379 ASN D O 1
ATOM 9903 N N . LEU D 2 274 ? 21.247 7.291 66.838 1.00 84.03 380 LEU D N 1
ATOM 9904 C CA . LEU D 2 274 ? 20.777 6.155 66.059 1.00 82.54 380 LEU D CA 1
ATOM 9905 C C . LEU D 2 274 ? 19.623 5.497 66.794 1.00 80.97 380 LEU D C 1
ATOM 9906 O O . LEU D 2 274 ? 18.879 4.696 66.222 1.00 74.25 380 LEU D O 1
ATOM 9911 N N . ASP D 2 275 ? 19.488 5.854 68.070 1.00 93.19 381 ASP D N 1
ATOM 9912 C CA . ASP D 2 275 ? 18.465 5.295 68.952 1.00 105.31 381 ASP D CA 1
ATOM 9913 C C . ASP D 2 275 ? 17.403 6.327 69.320 1.00 106.38 381 ASP D C 1
ATOM 9914 O O . ASP D 2 275 ? 17.300 6.719 70.479 1.00 105.57 381 ASP D O 1
ATOM 9919 N N . ASN D 2 276 ? 16.613 6.762 68.345 1.00 110.99 382 ASN D N 1
ATOM 9920 C CA . ASN D 2 276 ? 15.604 7.784 68.607 1.00 115.74 382 ASN D CA 1
ATOM 9921 C C . ASN D 2 276 ? 14.163 7.289 68.512 1.00 126.47 382 ASN D C 1
ATOM 9922 O O . ASN D 2 276 ? 13.816 6.516 67.620 1.00 126.23 382 ASN D O 1
ATOM 9927 N N . GLY D 2 277 ? 13.331 7.752 69.440 1.00 139.21 383 GLY D N 1
ATOM 9928 C CA . GLY D 2 277 ? 11.957 7.289 69.567 1.00 150.54 383 GLY D CA 1
ATOM 9929 C C . GLY D 2 277 ? 11.114 7.429 68.313 1.00 153.48 383 GLY D C 1
ATOM 9930 O O . GLY D 2 277 ? 9.984 6.929 68.255 1.00 152.27 383 GLY D O 1
ATOM 9931 N N . LEU D 2 278 ? 11.657 8.124 67.316 1.00 149.07 384 LEU D N 1
ATOM 9932 C CA . LEU D 2 278 ? 11.014 8.220 66.009 1.00 141.13 384 LEU D CA 1
ATOM 9933 C C . LEU D 2 278 ? 12.037 8.485 64.905 1.00 125.96 384 LEU D C 1
ATOM 9934 O O . LEU D 2 278 ? 13.143 8.962 65.161 1.00 103.94 384 LEU D O 1
ATOM 9939 N N . GLN D 2 279 ? 11.636 8.167 63.678 1.00 132.97 385 GLN D N 1
ATOM 9940 C CA . GLN D 2 279 ? 12.529 8.117 62.531 1.00 133.04 385 GLN D CA 1
ATOM 9941 C C . GLN D 2 279 ? 12.287 9.281 61.587 1.00 132.70 385 GLN D C 1
ATOM 9942 O O . GLN D 2 279 ? 11.260 9.947 61.670 1.00 129.88 385 GLN D O 1
ATOM 9948 N N . GLU D 2 280 ? 13.232 9.518 60.681 1.00 139.43 386 GLU D N 1
ATOM 9949 C CA . GLU D 2 280 ? 13.002 10.478 59.606 1.00 140.90 386 GLU D CA 1
ATOM 9950 C C . GLU D 2 280 ? 13.212 9.909 58.195 1.00 139.30 386 GLU D C 1
ATOM 9951 O O . GLU D 2 280 ? 12.240 9.804 57.444 1.00 142.32 386 GLU D O 1
ATOM 9957 N N . ARG D 2 281 ? 14.440 9.548 57.810 1.00 131.87 387 ARG D N 1
ATOM 9958 C CA . ARG D 2 281 ? 15.666 9.715 58.593 1.00 119.75 387 ARG D CA 1
ATOM 9959 C C . ARG D 2 281 ? 16.795 10.022 57.609 1.00 105.20 387 ARG D C 1
ATOM 9960 O O . ARG D 2 281 ? 16.549 10.150 56.409 1.00 105.70 387 ARG D O 1
ATOM 9968 N N . ASP D 2 282 ? 18.030 10.126 58.091 1.00 94.06 388 ASP D N 1
ATOM 9969 C CA . ASP D 2 282 ? 19.109 10.616 57.231 1.00 77.52 388 ASP D CA 1
ATOM 9970 C C . ASP D 2 282 ? 19.969 9.552 56.541 1.00 80.95 388 ASP D C 1
ATOM 9971 O O . ASP D 2 282 ? 20.757 9.883 55.661 1.00 84.47 388 ASP D O 1
ATOM 9976 N N . THR D 2 283 ? 19.816 8.291 56.927 1.00 77.07 389 THR D N 1
ATOM 9977 C CA . THR D 2 283 ? 20.536 7.181 56.287 1.00 79.66 389 THR D CA 1
ATOM 9978 C C . THR D 2 283 ? 22.029 7.447 56.048 1.00 75.69 389 THR D C 1
ATOM 9979 O O . THR D 2 283 ? 22.866 6.738 56.597 1.00 82.27 389 THR D O 1
ATOM 9983 N N . GLU D 2 284 ? 22.363 8.445 55.228 1.00 67.85 390 GLU D N 1
ATOM 9984 C CA . GLU D 2 284 ? 23.745 8.870 55.090 1.00 58.02 390 GLU D CA 1
ATOM 9985 C C . GLU D 2 284 ? 24.310 9.115 56.490 1.00 64.49 390 GLU D C 1
ATOM 9986 O O . GLU D 2 284 ? 25.307 8.499 56.892 1.00 63.10 390 GLU D O 1
ATOM 9992 N N . GLN D 2 285 ? 23.657 9.998 57.238 1.00 61.05 391 GLN D N 1
ATOM 9993 C CA . GLN D 2 285 ? 24.075 10.284 58.607 1.00 61.13 391 GLN D CA 1
ATOM 9994 C C . GLN D 2 285 ? 24.217 8.996 59.412 1.00 71.78 391 GLN D C 1
ATOM 9995 O O . GLN D 2 285 ? 25.275 8.725 59.986 1.00 77.86 391 GLN D O 1
ATOM 10001 N N . ASP D 2 286 ? 23.145 8.205 59.445 1.00 68.38 392 ASP D N 1
ATOM 10002 C CA . ASP D 2 286 ? 23.116 6.953 60.200 1.00 60.71 392 ASP D CA 1
ATOM 10003 C C . ASP D 2 286 ? 24.173 5.942 59.737 1.00 57.72 392 ASP D C 1
ATOM 10004 O O . ASP D 2 286 ? 24.794 5.270 60.558 1.00 58.99 392 ASP D O 1
ATOM 10009 N N . SER D 2 287 ? 24.344 5.814 58.424 1.00 52.61 393 SER D N 1
ATOM 10010 C CA . SER D 2 287 ? 25.392 4.967 57.865 1.00 69.71 393 SER D CA 1
ATOM 10011 C C . SER D 2 287 ? 26.753 5.354 58.445 1.00 66.00 393 SER D C 1
ATOM 10012 O O . SER D 2 287 ? 27.543 4.492 58.847 1.00 62.52 393 SER D O 1
ATOM 10015 N N . PHE D 2 288 ? 27.014 6.657 58.498 1.00 61.28 394 PHE D N 1
ATOM 10016 C CA . PHE D 2 288 ? 28.275 7.148 59.029 1.00 62.25 394 PHE D CA 1
ATOM 10017 C C . PHE D 2 288 ? 28.432 6.926 60.535 1.00 64.65 394 PHE D C 1
ATOM 10018 O O . PHE D 2 288 ? 29.512 6.537 61.003 1.00 61.45 394 PHE D O 1
ATOM 10026 N N . ASP D 2 289 ? 27.368 7.194 61.287 1.00 65.97 395 ASP D N 1
ATOM 10027 C CA . ASP D 2 289 ? 27.392 7.010 62.734 1.00 67.39 395 ASP D CA 1
ATOM 10028 C C . ASP D 2 289 ? 27.756 5.573 63.114 1.00 62.24 395 ASP D C 1
ATOM 10029 O O . ASP D 2 289 ? 28.544 5.351 64.033 1.00 60.60 395 ASP D O 1
ATOM 10034 N N . LYS D 2 290 ? 27.187 4.607 62.396 1.00 61.10 396 LYS D N 1
ATOM 10035 C CA . LYS D 2 290 ? 27.524 3.202 62.585 1.00 65.19 396 LYS D CA 1
ATOM 10036 C C . LYS D 2 290 ? 28.992 2.952 62.272 1.00 69.68 396 LYS D C 1
ATOM 10037 O O . LYS D 2 290 ? 29.677 2.232 62.997 1.00 67.18 396 LYS D O 1
ATOM 10043 N N . LYS D 2 291 ? 29.472 3.533 61.179 1.00 66.86 397 LYS D N 1
ATOM 10044 C CA . LYS D 2 291 ? 30.854 3.315 60.775 1.00 61.40 397 LYS D CA 1
ATOM 10045 C C . LYS D 2 291 ? 31.788 3.785 61.888 1.00 60.20 397 LYS D C 1
ATOM 10046 O O . LYS D 2 291 ? 32.713 3.068 62.281 1.00 56.78 397 LYS D O 1
ATOM 10052 N N . LEU D 2 292 ? 31.526 4.979 62.414 1.00 60.47 398 LEU D N 1
ATOM 10053 C CA . LEU D 2 292 ? 32.368 5.555 63.467 1.00 59.31 398 LEU D CA 1
ATOM 10054 C C . LEU D 2 292 ? 32.296 4.743 64.756 1.00 67.36 398 LEU D C 1
ATOM 10055 O O . LEU D 2 292 ? 33.322 4.415 65.345 1.00 71.53 398 LEU D O 1
ATOM 10060 N N . ILE D 2 293 ? 31.078 4.422 65.187 1.00 66.69 399 ILE D N 1
ATOM 10061 C CA . ILE D 2 293 ? 30.868 3.594 66.368 1.00 58.81 399 ILE D CA 1
ATOM 10062 C C . ILE D 2 293 ? 31.677 2.289 66.313 1.00 56.57 399 ILE D C 1
ATOM 10063 O O . ILE D 2 293 ? 32.451 1.987 67.222 1.00 66.39 399 ILE D O 1
ATOM 10068 N N . ASP D 2 294 ? 31.480 1.522 65.245 1.00 46.91 400 ASP D N 1
ATOM 10069 C CA . ASP D 2 294 ? 32.118 0.221 65.084 1.00 59.27 400 ASP D CA 1
ATOM 10070 C C . ASP D 2 294 ? 33.630 0.347 64.854 1.00 63.68 400 ASP D C 1
ATOM 10071 O O . ASP D 2 294 ? 34.377 -0.598 65.083 1.00 70.97 400 ASP D O 1
ATOM 10076 N N . SER D 2 295 ? 34.069 1.519 64.404 1.00 62.01 401 SER D N 1
ATOM 10077 C CA . SER D 2 295 ? 35.486 1.788 64.201 1.00 63.96 401 SER D CA 1
ATOM 10078 C C . SER D 2 295 ? 36.280 1.660 65.498 1.00 70.00 401 SER D C 1
ATOM 10079 O O . SER D 2 295 ? 37.489 1.423 65.472 1.00 72.28 401 SER D O 1
ATOM 10082 N N . ARG D 2 296 ? 35.607 1.834 66.629 1.00 64.14 402 ARG D N 1
ATOM 10083 C CA . ARG D 2 296 ? 36.298 1.830 67.907 1.00 73.66 402 ARG D CA 1
ATOM 10084 C C . ARG D 2 296 ? 36.782 0.417 68.256 1.00 77.77 402 ARG D C 1
ATOM 10085 O O . ARG D 2 296 ? 37.803 0.250 68.935 1.00 72.11 402 ARG D O 1
ATOM 10093 N N . HIS D 2 297 ? 36.059 -0.595 67.771 1.00 77.10 403 HIS D N 1
ATOM 10094 C CA . HIS D 2 297 ? 36.462 -1.991 67.962 1.00 74.79 403 HIS D CA 1
ATOM 10095 C C . HIS D 2 297 ? 37.094 -2.642 66.725 1.00 79.50 403 HIS D C 1
ATOM 10096 O O . HIS D 2 297 ? 37.983 -3.494 66.846 1.00 81.88 403 HIS D O 1
ATOM 10103 N N . LEU D 2 298 ? 36.652 -2.246 65.538 1.00 72.01 404 LEU D N 1
ATOM 10104 C CA . LEU D 2 298 ? 37.146 -2.901 64.334 1.00 71.21 404 LEU D CA 1
ATOM 10105 C C . LEU D 2 298 ? 38.499 -2.371 63.887 1.00 69.29 404 LEU D C 1
ATOM 10106 O O . LEU D 2 298 ? 39.305 -3.122 63.341 1.00 72.42 404 LEU D O 1
ATOM 10111 N N . ILE D 2 299 ? 38.758 -1.093 64.153 1.00 66.71 405 ILE D N 1
ATOM 10112 C CA . ILE D 2 299 ? 39.921 -0.417 63.585 1.00 72.83 405 ILE D CA 1
ATOM 10113 C C . ILE D 2 299 ? 40.866 0.235 64.606 1.00 79.09 405 ILE D C 1
ATOM 10114 O O . ILE D 2 299 ? 42.055 -0.068 64.628 1.00 86.86 405 ILE D O 1
ATOM 10119 N N . PHE D 2 300 ? 40.340 1.126 65.443 1.00 78.08 406 PHE D N 1
ATOM 10120 C CA . PHE D 2 300 ? 41.177 1.958 66.313 1.00 73.91 406 PHE D CA 1
ATOM 10121 C C . PHE D 2 300 ? 41.615 1.280 67.614 1.00 76.30 406 PHE D C 1
ATOM 10122 O O . PHE D 2 300 ? 40.795 0.981 68.483 1.00 75.17 406 PHE D O 1
#

Sequence (1282 aa):
NYGTVIGIDLGTTYSCVAVMKNGKTEILANEQGNRITPSYVAFTDDERLIGDAAKNQVAANPQNTIFDIKRLIGLKYNDRSVQKDIKHLPFNVVNKDGKPAVEVSVKGEKKVFTPEEISGMILGKMKQIAEDYLGTKVTHAVVTVPAYFNDAQRQATKDAGTIAGLNVLRIVNEPTAAAIAYGLDKSDKEHQIIVYDLGGGTFDVSLLSIENGVFEVQATSGDTHLGGEDFDYKIVRQLIKAFKKKHGIDVSDNNKALAKLKREAEKAKRALSSQMSTRIEIDSFVDGIDLSETLTRAKFEELNLDLFKKTLKPVEKVLQDSGLEKKDVDDIVLVGGSTRIPKVQQLLESYFDGKKASKGINPDEAVAYGAAVQAGVGTVIGIDLGTTYSCVAVMKNGKTEILANEQGNRITPSYVAFTDDERLIGDAAKNQVAANPQNTIFDIKRLIGLKYNDRSVQKDIKHLPFNVVNKDGKPAVEVSVKGEKKVFTPEEISGMILGKMKQIAEDYLGTKVTHAVVTVPAYFNDAQRQATKDAGTIAGLNVLRIVNEPTAAAIAYGLDQIIVYDLGGGTFDVSLLSIENGVFEVQATSGDTHLGGEDFDYKIVRQLIKAFKKKHGIDVSDNNKALAKLKREAEKAKRALSSQMSTRIEIDSFVDGIDLSETLTRAKFEELNLDLFKKTLKPVEKVLQDSGLEKKDVDDIVLVGGSTRIPKVQQLLESYFDGKKASKGINPDEAVAYGAAVQAGVLGDYEFSSDFKEMRNIIDSNPTLSSQDIARLEDSFDRIMEFAHDYKHGYKIITHEFALLANLSLNENLPLTLRELSTRVITSCLRNNPPVVEFINESFPNFKSKIMAALSNLNDSRSSNILIKRYLSILNELPVTSEDLYSTVVLQNVYERNNKDKQLQIKVLELISKILKADMYELQEWANEFQEMVQNKSIDELHTRTFFDTLYNLKKIFKSDITINKGFLNWLAQQCKARQSNLDNGLQERDTEQDSFDKKLIDSRHLIFEFSSDFKEMRNIIDSNPTLSSQDIARLEDSFDRIMEFAHDYKHGYKIITHEFALLANLSLNENLPLTLRELSTRVITSCLRNNPPVVEFINESFPNFKSKIMAALSNLNDSSSNILIKRYLSILNELPVTSEDLPIYSTVVLQNVYERNNKDKQLQIKVLELISKILKADMNLILFKRNAENWSSNLQEWANEFQEMVQNKSIDELHTRTFFDTLYNLKKIFKSDITINKGFLNWLAQQCKARQSNLDNGLQERDTEQDSFDKKLIDSRHLIF

B-factor: mean 67.38, std 32.47, range [16.82, 264.41]

CATH classification: 3.30.420.40 (+3 more: 3.30.30.30, 3.30.420.40, 3.90.640.10)